Protein 3UJP (pdb70)

Foldseek 3Di:
DDDAAFEEEQADQLQQLLCLLCPNRHHYDYQDDFLAQSLADDGDVVSLVVVLVHQEYEYADLSRRVCCVVSVVPHPDHYYDHLQPPDDFDAFCDDPSHRRGQSLQCLQLVRVLSSLVVSLVVVCVSCVVCSVSSVVSSVVVNVVSVVVNVVLLVLQVPPDLLQQEAAEAECSCVNVCVSNVGHYQYLYHHDDPPPRDLVSLVVVLCVCLVRVFAEHEYASRDDCVSVVVSCVVNVHHYQYHQYGRGAHDVPDFGPHNSSNSVVNRNSSRVRRPD/DAAEEEEAAAQLQLLLCLLCDPRHHYYYQDDFLAQQLDDDHDVVSLVVQQRHQAYEYQDLSSRVCVVVSVVSHPDHHYDHLQPPPDFDWQVRGGLSLQCLALVRSLSSLVVSLVVVCVRPVVCNVSSVVSSVVVNVVSVVLNVVLLVLQVVLPLLLQEAEEAEQSCVNVCVSNVHDYQHLYHGDDPDPGDPVSLVVLLPCCVVRVQQEYEYASHDDCVSVVVSVVSHNHDYDYHQYGRGAHPPPDFGNHSSRSNNPNSNCVSCSRPD/DDAFFEEEAADQLQQLLCLLCPPRHDYDYLDDFLAQQQEDAHDVVSLVVLLVGAEYEYADLSSHVRVVVSVVRNVSYYYYHLQVPDDFDAWPDDDSRGGGLRLQCLQLVSSLSSLVSSLVVVCPSPVVPNPRSVVSSVVVNVLSVVLNVVLLVLQPPQDLLLQEAEEALQSNVNVCVVNPGHYHYLHVHDDPPPGDVVSLVVLLVVCVVRVHAEYEYASRDDPVSCCVVVVHNVHHYQYHQYGRGADPPPDFRNHSSRSNNVNRNSSSVRSD

Radius of gyration: 29.19 Å; Cα contacts (8 Å, |Δi|>4): 1544; chains: 3; bounding box: 80×72×81 Å

Structure (mmCIF, N/CA/C/O backbone):
data_3UJP
#
_entry.id   3UJP
#
_cell.length_a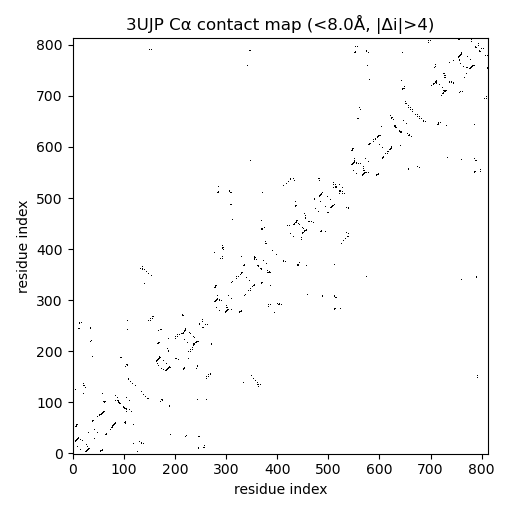   127.520
_cell.length_b   127.520
_cell.length_c   89.730
_cell.angle_alpha   90.00
_cell.angle_beta   90.00
_cell.angle_gamma   120.00
#
_symmetry.space_group_name_H-M   'P 31 2 1'
#
loop_
_entity.id
_entity.type
_entity.pdbx_description
1 polymer 'Mn transporter subunit'
2 non-polymer 'MANGANESE (II) ION'
3 non-polymer 'ZINC ION'
4 non-polymer 'CACODYLATE ION'
5 water water
#
loop_
_atom_site.group_PDB
_atom_site.id
_atom_site.type_symbol
_atom_site.label_atom_id
_atom_site.label_alt_id
_atom_site.label_comp_id
_atom_site.label_asym_id
_atom_site.label_entity_id
_atom_site.label_seq_id
_atom_site.pdbx_PDB_ins_code
_atom_site.Cartn_x
_atom_site.Cartn_y
_atom_site.Cartn_z
_atom_site.occupancy
_atom_site.B_iso_or_equiv
_atom_site.auth_seq_id
_atom_site.auth_comp_id
_atom_site.auth_asym_id
_atom_site.auth_atom_id
_atom_site.pdbx_PDB_model_num
ATOM 1 N N . THR A 1 28 ? -14.292 -19.539 7.098 1.00 95.87 51 THR A N 1
ATOM 2 C CA . THR A 1 28 ? -14.661 -20.468 6.036 1.00 116.64 51 THR A CA 1
ATOM 3 C C . THR A 1 28 ? -15.876 -21.301 6.429 1.00 118.09 51 THR A C 1
ATOM 4 O O . THR A 1 28 ? -15.970 -22.480 6.086 1.00 117.34 51 THR A O 1
ATOM 8 N N . GLU A 1 29 ? -16.804 -20.681 7.151 1.00 115.28 52 GLU A N 1
ATOM 9 C CA . GLU A 1 29 ? -18.014 -21.364 7.592 1.00 110.37 52 GLU A CA 1
ATOM 10 C C . GLU A 1 29 ? -18.431 -22.444 6.599 1.00 109.60 52 GLU A C 1
ATOM 11 O O . GLU A 1 29 ? -18.378 -22.240 5.386 1.00 108.56 52 GLU A O 1
ATOM 17 N N . GLU A 1 30 ? -18.844 -23.594 7.122 1.00 102.93 53 GLU A N 1
ATOM 18 C CA . GLU A 1 30 ? -19.270 -24.708 6.283 1.00 98.37 53 GLU A CA 1
ATOM 19 C C . GLU A 1 30 ? -20.398 -24.292 5.344 1.00 95.16 53 GLU A C 1
ATOM 20 O O . GLU A 1 30 ? -20.897 -23.169 5.417 1.00 97.67 53 GLU A O 1
ATOM 26 N N . LYS A 1 31 ? -20.796 -25.205 4.464 1.00 89.80 54 LYS A N 1
ATOM 27 C CA . LYS A 1 31 ? -21.865 -24.937 3.511 1.00 84.47 54 LYS A CA 1
ATOM 28 C C . LYS A 1 31 ? -23.249 -25.216 4.087 1.00 78.51 54 LYS A C 1
ATOM 29 O O . LYS A 1 31 ? -23.407 -26.058 4.971 1.00 81.60 54 LYS A O 1
ATOM 35 N N . LYS A 1 32 ? -24.250 -24.504 3.580 1.00 72.09 55 LYS A N 1
ATOM 36 C CA . LYS A 1 32 ? -25.646 -24.677 4.050 1.00 78.60 55 LYS A CA 1
ATOM 37 C C . LYS A 1 32 ? -26.121 -26.146 3.938 1.00 75.67 55 LYS A C 1
ATOM 38 O O . LYS A 1 32 ? -25.444 -26.974 3.346 1.00 74.40 55 LYS A O 1
ATOM 44 N N . LYS A 1 33 ? -27.262 -26.486 4.519 1.00 69.48 56 LYS A N 1
ATOM 45 C CA . LYS A 1 33 ? -27.742 -27.859 4.405 1.00 73.01 56 LYS A CA 1
ATOM 46 C C . LYS A 1 33 ? -29.178 -27.914 3.882 1.00 77.17 56 LYS A C 1
ATOM 47 O O . LYS A 1 33 ? -30.087 -27.384 4.505 1.00 81.30 56 LYS A O 1
ATOM 53 N N . VAL A 1 34 ? -29.381 -28.552 2.732 1.00 71.42 57 VAL A N 1
ATOM 54 C CA . VAL A 1 34 ? -30.696 -28.558 2.094 1.00 71.22 57 VAL A CA 1
ATOM 55 C C . VAL A 1 34 ? -31.292 -29.960 2.038 1.00 70.46 57 VAL A C 1
ATOM 56 O O . VAL A 1 34 ? -30.624 -30.911 1.629 1.00 71.81 57 VAL A O 1
ATOM 60 N N . LEU A 1 35 ? -32.553 -30.087 2.434 1.00 67.02 58 LEU A N 1
ATOM 61 C CA . LEU A 1 35 ? -33.184 -31.403 2.525 1.00 71.17 58 LEU A CA 1
ATOM 62 C C . LEU A 1 35 ? -34.358 -31.546 1.550 1.00 72.16 58 LEU A C 1
ATOM 63 O O . LEU A 1 35 ? -35.181 -30.630 1.422 1.00 70.99 58 LEU A O 1
ATOM 68 N N . THR A 1 36 ? -34.428 -32.672 0.844 1.00 67.94 59 THR A N 1
ATOM 69 C CA . THR A 1 36 ? -35.569 -32.906 -0.038 1.00 67.19 59 THR A CA 1
ATOM 70 C C . THR A 1 36 ? -36.266 -34.225 0.243 1.00 68.65 59 THR A C 1
ATOM 71 O O . THR A 1 36 ? -35.652 -35.207 0.659 1.00 67.10 59 THR A O 1
ATOM 75 N N . THR A 1 37 ? -37.561 -34.227 -0.023 1.00 61.78 60 THR A N 1
ATOM 76 C CA . THR A 1 37 ? -38.417 -35.350 0.272 1.00 59.94 60 THR A CA 1
ATOM 77 C C . THR A 1 37 ? -37.966 -36.637 -0.393 1.00 67.21 60 THR A C 1
ATOM 78 O O . THR A 1 37 ? -37.688 -37.634 0.294 1.00 69.10 60 THR A O 1
ATOM 82 N N . PHE A 1 38 ? -37.883 -36.628 -1.719 1.00 64.93 61 PHE A N 1
ATOM 83 C CA . PHE A 1 38 ? -37.424 -37.812 -2.441 1.00 64.61 61 PHE A CA 1
ATOM 84 C C . PHE A 1 38 ? -36.257 -37.581 -3.387 1.00 65.29 61 PHE A C 1
ATOM 85 O O . PHE A 1 38 ? -35.945 -36.448 -3.754 1.00 70.16 61 PHE A O 1
ATOM 93 N N . THR A 1 39 ? -35.632 -38.689 -3.765 1.00 64.05 62 THR A N 1
ATOM 94 C CA . THR A 1 39 ? -34.455 -38.720 -4.622 1.00 62.01 62 THR A CA 1
ATOM 95 C C . THR A 1 39 ? -34.549 -37.995 -5.963 1.00 66.90 62 THR A C 1
ATOM 96 O O . THR A 1 39 ? -33.529 -37.555 -6.488 1.00 73.04 62 THR A O 1
ATOM 100 N N . VAL A 1 40 ? -35.730 -37.920 -6.571 1.00 62.39 63 VAL A N 1
ATOM 101 C CA . VAL A 1 40 ? -35.794 -37.204 -7.837 1.00 54.45 63 VAL A CA 1
ATOM 102 C C . VAL A 1 40 ? -35.552 -35.742 -7.545 1.00 65.34 63 VAL A C 1
ATOM 103 O O . VAL A 1 40 ? -34.665 -35.132 -8.124 1.00 63.11 63 VAL A O 1
ATOM 107 N N . LEU A 1 41 ? -36.323 -35.175 -6.626 1.00 66.42 64 LEU A N 1
ATOM 108 C CA . LEU A 1 41 ? -36.055 -33.807 -6.223 1.00 61.04 64 LEU A CA 1
ATOM 109 C C . LEU A 1 41 ? -34.597 -33.639 -5.798 1.00 67.83 64 LEU A C 1
ATOM 110 O O . LEU A 1 41 ? -34.008 -32.575 -5.992 1.00 67.63 64 LEU A O 1
ATOM 115 N N . ALA A 1 42 ? -34.002 -34.673 -5.216 1.00 63.92 65 ALA A N 1
ATOM 116 C CA . ALA A 1 42 ? -32.638 -34.515 -4.705 1.00 67.89 65 ALA A CA 1
ATOM 117 C C . ALA A 1 42 ? -31.625 -34.244 -5.827 1.00 67.04 65 ALA A C 1
ATOM 118 O O . ALA A 1 42 ? -30.727 -33.417 -5.662 1.00 67.17 65 ALA A O 1
ATOM 120 N N . ASP A 1 43 ? -31.795 -34.925 -6.968 1.00 69.30 66 ASP A N 1
ATOM 121 C CA . ASP A 1 43 ? -30.921 -34.773 -8.135 1.00 60.46 66 ASP A CA 1
ATOM 122 C C . ASP A 1 43 ? -31.152 -33.461 -8.871 1.00 60.42 66 ASP A C 1
ATOM 123 O O . ASP A 1 43 ? -30.208 -32.846 -9.329 1.00 64.98 66 ASP A O 1
ATOM 128 N N . MET A 1 44 ? -32.409 -33.047 -8.988 1.00 59.63 67 MET A N 1
ATOM 129 C CA . MET A 1 44 ? -32.755 -31.738 -9.541 1.00 61.31 67 MET A CA 1
ATOM 130 C C . MET A 1 44 ? -32.171 -30.574 -8.745 1.00 66.58 67 MET A C 1
ATOM 131 O O . MET A 1 44 ? -31.708 -29.598 -9.332 1.00 63.23 67 MET A O 1
ATOM 136 N N . VAL A 1 45 ? -32.216 -30.632 -7.413 1.00 69.38 68 VAL A N 1
ATOM 137 C CA . VAL A 1 45 ? -31.656 -29.522 -6.651 1.00 67.08 68 VAL A CA 1
ATOM 138 C C . VAL A 1 45 ? -30.139 -29.631 -6.620 1.00 71.13 68 VAL A C 1
ATOM 139 O O . VAL A 1 45 ? -29.438 -28.631 -6.790 1.00 71.19 68 VAL A O 1
ATOM 143 N N . GLN A 1 46 ? -29.628 -30.844 -6.432 1.00 65.11 69 GLN A N 1
ATOM 144 C CA . GLN A 1 46 ? -28.184 -31.024 -6.445 1.00 68.06 69 GLN A CA 1
ATOM 145 C C . GLN A 1 46 ? -27.632 -30.444 -7.746 1.00 70.57 69 GLN A C 1
ATOM 146 O O . GLN A 1 46 ? -26.465 -30.059 -7.828 1.00 77.35 69 GLN A O 1
ATOM 152 N N . ASN A 1 47 ? -28.491 -30.348 -8.757 1.00 65.74 70 ASN A N 1
ATOM 153 C CA . ASN A 1 47 ? -28.056 -29.819 -10.030 1.00 56.98 70 ASN A CA 1
ATOM 154 C C . ASN A 1 47 ? -28.053 -28.308 -10.128 1.00 64.96 70 ASN A C 1
ATOM 155 O O . ASN A 1 47 ? -27.366 -27.776 -10.977 1.00 71.03 70 ASN A O 1
ATOM 160 N N . VAL A 1 48 ? -28.760 -27.616 -9.238 1.00 68.57 71 VAL A N 1
ATOM 161 C CA . VAL A 1 48 ? -28.707 -26.148 -9.181 1.00 64.66 71 VAL A CA 1
ATOM 162 C C . VAL A 1 48 ? -27.711 -25.658 -8.127 1.00 66.80 71 VAL A C 1
ATOM 163 O O . VAL A 1 48 ? -27.229 -24.521 -8.171 1.00 72.84 71 VAL A O 1
ATOM 167 N N . ALA A 1 49 ? -27.401 -26.512 -7.161 1.00 70.83 72 ALA A N 1
ATOM 168 C CA . ALA A 1 49 ? -26.592 -26.086 -6.017 1.00 68.47 72 ALA A CA 1
ATOM 169 C C . ALA A 1 49 ? -25.093 -26.297 -6.253 1.00 72.79 72 ALA A C 1
ATOM 170 O O . ALA A 1 49 ? -24.269 -25.466 -5.901 1.00 79.31 72 ALA A O 1
ATOM 172 N N . GLY A 1 50 ? -24.733 -27.404 -6.868 1.00 71.46 73 GLY A N 1
ATOM 173 C CA . GLY A 1 50 ? -23.349 -27.606 -7.190 1.00 73.78 73 GLY A CA 1
ATOM 174 C C . GLY A 1 50 ? -22.695 -28.080 -5.938 1.00 73.27 73 GLY A C 1
ATOM 175 O O . GLY A 1 50 ? -23.317 -28.778 -5.134 1.00 69.81 73 GLY A O 1
ATOM 176 N N . ASP A 1 51 ? -21.429 -27.712 -5.796 1.00 75.87 74 ASP A N 1
ATOM 177 C CA . ASP A 1 51 ? -20.698 -28.006 -4.591 1.00 78.71 74 ASP A CA 1
ATOM 178 C C . ASP A 1 51 ? -20.854 -26.884 -3.562 1.00 82.67 74 ASP A C 1
ATOM 179 O O . ASP A 1 51 ? -20.252 -26.951 -2.477 1.00 82.07 74 ASP A O 1
ATOM 184 N N . LYS A 1 52 ? -21.696 -25.895 -3.894 1.00 71.61 75 LYS A N 1
ATOM 185 C CA . LYS A 1 52 ? -22.044 -24.779 -2.976 1.00 71.37 75 LYS A CA 1
ATOM 186 C C . LYS A 1 52 ? -22.981 -25.076 -1.772 1.00 72.97 75 LYS A C 1
ATOM 187 O O . LYS A 1 52 ? -22.838 -24.442 -0.737 1.00 77.40 75 LYS A O 1
ATOM 193 N N . LEU A 1 53 ? -23.947 -25.990 -1.918 1.00 74.21 76 LEU A N 1
ATOM 194 C CA . LEU A 1 53 ? -24.760 -26.498 -0.800 1.00 69.60 76 LEU A CA 1
ATOM 195 C C . LEU A 1 53 ? -24.594 -28.006 -0.738 1.00 72.50 76 LEU A C 1
ATOM 196 O O . LEU A 1 53 ? -23.969 -28.624 -1.614 1.00 77.88 76 LEU A O 1
ATOM 201 N N . VAL A 1 54 ? -25.162 -28.609 0.292 1.00 66.03 77 VAL A N 1
ATOM 202 C CA . VAL A 1 54 ? -25.069 -30.057 0.418 1.00 70.03 77 VAL A CA 1
ATOM 203 C C . VAL A 1 54 ? -26.461 -30.650 0.495 1.00 75.30 77 VAL A C 1
ATOM 204 O O . VAL A 1 54 ? -27.150 -30.537 1.509 1.00 76.16 77 VAL A O 1
ATOM 208 N N . VAL A 1 55 ? -26.870 -31.259 -0.612 1.00 77.00 78 VAL A N 1
ATOM 209 C CA . VAL A 1 55 ? -28.235 -31.681 -0.783 1.00 65.66 78 VAL A CA 1
ATOM 210 C C . VAL A 1 55 ? -28.384 -33.098 -0.341 1.00 72.61 78 VAL A C 1
ATOM 211 O O . VAL A 1 55 ? -27.519 -33.932 -0.623 1.00 75.81 78 VAL A O 1
ATOM 215 N N . GLU A 1 56 ? -29.485 -33.382 0.336 1.00 71.78 79 GLU A N 1
ATOM 216 C CA . GLU A 1 56 ? -29.712 -34.722 0.822 1.00 70.12 79 GLU A CA 1
ATOM 217 C C . GLU A 1 56 ? -31.188 -35.041 0.737 1.00 68.61 79 GLU A C 1
ATOM 218 O O . GLU A 1 56 ? -32.017 -34.144 0.701 1.00 70.84 79 GLU A O 1
ATOM 224 N N . SER A 1 57 ? -31.509 -36.322 0.681 1.00 59.32 80 SER A N 1
ATOM 225 C CA . SER A 1 57 ? -32.879 -36.763 0.558 1.00 60.61 80 SER A CA 1
ATOM 226 C C . SER A 1 57 ? -33.377 -37.398 1.860 1.00 69.67 80 SER A C 1
ATOM 227 O O . SER A 1 57 ? -32.583 -37.947 2.636 1.00 72.61 80 SER A O 1
ATOM 230 N N . ILE A 1 58 ? -34.693 -37.340 2.096 1.00 69.56 81 ILE A N 1
ATOM 231 C CA . ILE A 1 58 ? -35.302 -38.066 3.214 1.00 66.72 81 ILE A CA 1
ATOM 232 C C . ILE A 1 58 ? -35.372 -39.554 2.852 1.00 77.68 81 ILE A C 1
ATOM 233 O O . ILE A 1 58 ? -34.740 -40.418 3.497 1.00 79.09 81 ILE A O 1
ATOM 238 N N . THR A 1 59 ? -36.167 -39.840 1.820 1.00 77.53 82 THR A N 1
ATOM 239 C CA . THR A 1 59 ? -36.413 -41.202 1.358 1.00 72.46 82 THR A CA 1
ATOM 240 C C . THR A 1 59 ? -35.207 -41.675 0.566 1.00 77.33 82 THR A C 1
ATOM 241 O O . THR A 1 59 ? -34.717 -40.956 -0.300 1.00 73.95 82 THR A O 1
ATOM 245 N N . ARG A 1 60 ? -34.726 -42.881 0.837 1.00 80.22 83 ARG A N 1
ATOM 246 C CA . ARG A 1 60 ? -33.442 -43.267 0.261 1.00 83.62 83 ARG A CA 1
ATOM 247 C C . ARG A 1 60 ? -33.495 -44.370 -0.802 1.00 84.02 83 ARG A C 1
ATOM 248 O O . ARG A 1 60 ? -33.146 -45.527 -0.552 1.00 88.10 83 ARG A O 1
ATOM 256 N N . ILE A 1 61 ? -33.916 -43.942 -1.996 1.00 72.90 84 ILE A N 1
ATOM 257 C CA . ILE A 1 61 ? -34.002 -44.719 -3.252 1.00 71.03 84 ILE A CA 1
ATOM 258 C C . ILE A 1 61 ? -35.238 -45.569 -3.259 1.00 74.05 84 ILE A C 1
ATOM 259 O O . ILE A 1 61 ? -35.881 -45.716 -2.233 1.00 77.51 84 ILE A O 1
ATOM 264 N N . GLY A 1 62 ? -35.542 -46.127 -4.427 1.00 73.85 85 GLY A N 1
ATOM 265 C CA . GLY A 1 62 ? -36.761 -46.871 -4.720 1.00 71.14 85 GLY A CA 1
ATOM 266 C C . GLY A 1 62 ? -37.896 -47.000 -3.716 1.00 70.37 85 GLY A C 1
ATOM 267 O O . GLY A 1 62 ? -38.612 -48.009 -3.727 1.00 74.44 85 GLY A O 1
ATOM 268 N N . ALA A 1 63 ? -38.101 -45.987 -2.882 1.00 70.17 86 ALA A N 1
ATOM 269 C CA . ALA A 1 63 ? -39.003 -46.131 -1.755 1.00 68.04 86 ALA A CA 1
ATOM 270 C C . ALA A 1 63 ? -40.280 -45.380 -2.011 1.00 67.65 86 ALA A C 1
ATOM 271 O O . ALA A 1 63 ? -40.256 -44.281 -2.545 1.00 69.90 86 ALA A O 1
ATOM 273 N N . GLU A 1 64 ? -41.394 -45.988 -1.634 1.00 72.31 87 GLU A N 1
ATOM 274 C CA . GLU A 1 64 ? -42.694 -45.370 -1.833 1.00 71.77 87 GLU A CA 1
ATOM 275 C C . GLU A 1 64 ? -42.716 -44.002 -1.155 1.00 68.33 87 GLU A C 1
ATOM 276 O O . GLU A 1 64 ? -42.721 -43.915 0.061 1.00 77.30 87 GLU A O 1
ATOM 282 N N . ILE A 1 65 ? -42.716 -42.946 -1.969 1.00 72.80 88 ILE A N 1
ATOM 283 C CA . ILE A 1 65 ? -42.586 -41.554 -1.518 1.00 71.37 88 ILE A CA 1
ATOM 284 C C . ILE A 1 65 ? -43.879 -40.930 -1.048 1.00 68.31 88 ILE A C 1
ATOM 285 O O . ILE A 1 65 ? -43.842 -39.865 -0.456 1.00 70.81 88 ILE A O 1
ATOM 290 N N . HIS A 1 66 ? -45.009 -41.564 -1.355 1.00 72.00 89 HIS A N 1
ATOM 291 C CA . HIS A 1 66 ? -46.340 -40.983 -1.139 1.00 66.95 89 HIS A CA 1
ATOM 292 C C . HIS A 1 66 ? -46.848 -41.222 0.289 1.00 73.20 89 HIS A C 1
ATOM 293 O O . HIS A 1 66 ? -47.574 -40.391 0.841 1.00 75.87 89 HIS A O 1
ATOM 300 N N . GLY A 1 67 ? -46.498 -42.365 0.880 1.00 73.98 90 GLY A N 1
ATOM 301 C CA . GLY A 1 67 ? -46.986 -42.700 2.205 1.00 76.13 90 GLY A CA 1
ATOM 302 C C . GLY A 1 67 ? -45.878 -43.143 3.123 1.00 78.91 90 GLY A C 1
ATOM 303 O O . GLY A 1 67 ? -46.098 -43.939 4.034 1.00 83.20 90 GLY A O 1
ATOM 304 N N . TYR A 1 68 ? -44.684 -42.613 2.869 1.00 76.77 91 TYR A N 1
ATOM 305 C CA . TYR A 1 68 ? -43.480 -42.979 3.603 1.00 70.04 91 TYR A CA 1
ATOM 306 C C . TYR A 1 68 ? -43.737 -42.681 5.060 1.00 68.91 91 TYR A C 1
ATOM 307 O O . TYR A 1 68 ? -44.551 -41.809 5.394 1.00 69.67 91 TYR A O 1
ATOM 316 N N . GLU A 1 69 ? -43.072 -43.427 5.930 1.00 75.79 92 GLU A N 1
ATOM 317 C CA . GLU A 1 69 ? -43.176 -43.190 7.355 1.00 76.06 92 GLU A CA 1
ATOM 318 C C . GLU A 1 69 ? -41.819 -42.810 7.899 1.00 73.47 92 GLU A C 1
ATOM 319 O O . GLU A 1 69 ? -40.976 -43.674 8.131 1.00 74.67 92 GLU A O 1
ATOM 325 N N . PRO A 1 70 ? -41.614 -41.508 8.126 1.00 74.05 93 PRO A N 1
ATOM 326 C CA . PRO A 1 70 ? -40.346 -40.944 8.617 1.00 76.33 93 PRO A CA 1
ATOM 327 C C . PRO A 1 70 ? -39.839 -41.571 9.935 1.00 85.11 93 PRO A C 1
ATOM 328 O O . PRO A 1 70 ? -40.503 -41.428 10.970 1.00 82.23 93 PRO A O 1
ATOM 332 N N . THR A 1 71 ? -38.693 -42.256 9.876 1.00 89.17 94 THR A N 1
ATOM 333 C CA . THR A 1 71 ? -37.968 -42.688 11.071 1.00 87.27 94 THR A CA 1
ATOM 334 C C . THR A 1 71 ? -37.555 -41.417 11.810 1.00 95.79 94 THR A C 1
ATOM 335 O O . THR A 1 71 ? -37.768 -40.319 11.281 1.00 96.63 94 THR A O 1
ATOM 339 N N . PRO A 1 72 ? -36.982 -41.545 13.034 1.00 101.11 95 PRO A N 1
ATOM 340 C CA . PRO A 1 72 ? -36.694 -40.327 13.812 1.00 95.17 95 PRO A CA 1
ATOM 341 C C . PRO A 1 72 ? -35.389 -39.644 13.392 1.00 93.17 95 PRO A C 1
ATOM 342 O O . PRO A 1 72 ? -35.291 -38.420 13.528 1.00 91.90 95 PRO A O 1
ATOM 346 N N . SER A 1 73 ? -34.420 -40.425 12.901 1.00 95.18 96 SER A N 1
ATOM 347 C CA . SER A 1 73 ? -33.246 -39.881 12.203 1.00 96.11 96 SER A CA 1
ATOM 348 C C . SER A 1 73 ? -33.709 -38.922 11.119 1.00 97.65 96 SER A C 1
ATOM 349 O O . SER A 1 73 ? -33.139 -37.847 10.936 1.00 99.12 96 SER A O 1
ATOM 352 N N . ASP A 1 74 ? -34.736 -39.323 10.384 1.00 94.04 97 ASP A N 1
ATOM 353 C CA . ASP A 1 74 ? -35.346 -38.415 9.430 1.00 95.23 97 ASP A CA 1
ATOM 354 C C . ASP A 1 74 ? -35.686 -37.109 10.136 1.00 92.46 97 ASP A C 1
ATOM 355 O O . ASP A 1 74 ? -35.323 -36.034 9.656 1.00 88.64 97 ASP A O 1
ATOM 360 N N . ILE A 1 75 ? -36.367 -37.204 11.283 1.00 93.49 98 ILE A N 1
ATOM 361 C CA . ILE A 1 75 ? -36.797 -36.001 12.001 1.00 96.03 98 ILE A CA 1
ATOM 362 C C . ILE A 1 75 ? -35.608 -35.254 12.569 1.00 94.94 98 ILE A C 1
ATOM 363 O O . ILE A 1 75 ? -35.600 -34.016 12.599 1.00 93.50 98 ILE A O 1
ATOM 368 N N . VAL A 1 76 ? -34.607 -36.003 13.020 1.00 90.91 99 VAL A N 1
ATOM 369 C CA . VAL A 1 76 ? -33.381 -35.382 13.509 1.00 96.17 99 VAL A CA 1
ATOM 370 C C . VAL A 1 76 ? -32.778 -34.511 12.405 1.00 97.09 99 VAL A C 1
ATOM 371 O O . VAL A 1 76 ? -32.521 -33.322 12.626 1.00 95.19 99 VAL A O 1
ATOM 375 N N . LYS A 1 77 ? -32.588 -35.098 11.217 1.00 96.15 100 LYS A N 1
ATOM 376 C CA . LYS A 1 77 ? -32.022 -34.376 10.076 1.00 89.29 100 LYS A CA 1
ATOM 377 C C . LYS A 1 77 ? -32.771 -33.091 9.878 1.00 86.10 100 LYS A C 1
ATOM 378 O O . LYS A 1 77 ? -32.227 -32.030 10.086 1.00 95.04 100 LYS A O 1
ATOM 384 N N . ALA A 1 78 ? -34.036 -33.195 9.517 1.00 84.76 101 ALA A N 1
ATOM 385 C CA . ALA A 1 78 ? -34.892 -32.023 9.322 1.00 91.56 101 ALA A CA 1
ATOM 386 C C . ALA A 1 78 ? -34.632 -30.797 10.225 1.00 96.56 101 ALA A C 1
ATOM 387 O O . ALA A 1 78 ? -34.525 -29.669 9.725 1.00 96.63 101 ALA A O 1
ATOM 389 N N . GLN A 1 79 ? -34.561 -30.994 11.540 1.00 99.78 102 GLN A N 1
ATOM 390 C CA . GLN A 1 79 ? -34.381 -29.860 12.454 1.00 104.13 102 GLN A CA 1
ATOM 391 C C . GLN A 1 79 ? -32.994 -29.213 12.344 1.00 103.49 102 GLN A C 1
ATOM 392 O O . GLN A 1 79 ? -32.796 -28.063 12.762 1.00 100.08 102 GLN A O 1
ATOM 398 N N . ASP A 1 80 ? -32.062 -29.967 11.753 1.00 102.10 103 ASP A N 1
ATOM 399 C CA . ASP A 1 80 ? -30.662 -29.565 11.545 1.00 98.86 103 ASP A CA 1
ATOM 400 C C . ASP A 1 80 ? -30.326 -29.042 10.148 1.00 91.39 103 ASP A C 1
ATOM 401 O O . ASP A 1 80 ? -29.238 -28.527 9.914 1.00 100.29 103 ASP A O 1
ATOM 406 N N . ALA A 1 81 ? -31.251 -29.220 9.219 1.00 85.23 104 ALA A N 1
ATOM 407 C CA . ALA A 1 81 ? -31.139 -28.691 7.880 1.00 82.63 104 ALA A CA 1
ATOM 408 C C . ALA A 1 81 ? -31.329 -27.171 7.946 1.00 83.10 104 ALA A C 1
ATOM 409 O O . ALA A 1 81 ? -31.895 -26.685 8.917 1.00 88.43 104 ALA A O 1
ATOM 411 N N . ASP A 1 82 ? -30.859 -26.424 6.939 1.00 80.97 105 ASP A N 1
ATOM 412 C CA . ASP A 1 82 ? -31.015 -24.955 6.910 1.00 80.88 105 ASP A CA 1
ATOM 413 C C . ASP A 1 82 ? -32.149 -24.530 5.971 1.00 78.58 105 ASP A C 1
ATOM 414 O O . ASP A 1 82 ? -32.482 -23.343 5.870 1.00 81.06 105 ASP A O 1
ATOM 419 N N . LEU A 1 83 ? -32.727 -25.510 5.283 1.00 71.74 106 LEU A N 1
ATOM 420 C CA . LEU A 1 83 ? -33.842 -25.295 4.359 1.00 74.10 106 LEU A CA 1
ATOM 421 C C . LEU A 1 83 ? -34.374 -26.634 3.872 1.00 73.47 106 LEU A C 1
ATOM 422 O O . LEU A 1 83 ? -33.609 -27.565 3.657 1.00 74.93 106 LEU A O 1
ATOM 427 N N . ILE A 1 84 ? -35.685 -26.729 3.694 1.00 74.09 107 ILE A N 1
ATOM 428 C CA . ILE A 1 84 ? -36.310 -27.993 3.324 1.00 70.73 107 ILE A CA 1
ATOM 429 C C . ILE A 1 84 ? -37.244 -27.790 2.161 1.00 71.03 107 ILE A C 1
ATOM 430 O O . ILE A 1 84 ? -38.209 -27.039 2.232 1.00 76.73 107 ILE A O 1
ATOM 435 N N . LEU A 1 85 ? -36.933 -28.486 1.083 1.00 71.95 108 LEU A N 1
ATOM 436 C CA . LEU A 1 85 ? -37.551 -28.283 -0.209 1.00 67.13 108 LEU A CA 1
ATOM 437 C C . LEU A 1 85 ? -38.413 -29.481 -0.498 1.00 65.73 108 LEU A C 1
ATOM 438 O O . LEU A 1 85 ? -37.929 -30.613 -0.450 1.00 66.97 108 LEU A O 1
ATOM 443 N N . TYR A 1 86 ? -39.684 -29.245 -0.792 1.00 59.15 109 TYR A N 1
ATOM 444 C CA . TYR A 1 86 ? -40.569 -30.351 -1.071 1.00 64.85 109 TYR A CA 1
ATOM 445 C C . TYR A 1 86 ? -41.455 -30.055 -2.273 1.00 68.35 109 TYR A C 1
ATOM 446 O O . TYR A 1 86 ? -41.619 -28.901 -2.660 1.00 68.28 109 TYR A O 1
ATOM 455 N N . ASN A 1 87 ? -42.007 -31.122 -2.858 1.00 68.70 110 ASN A N 1
ATOM 456 C CA . ASN A 1 87 ? -42.813 -31.026 -4.075 1.00 66.65 110 ASN A CA 1
ATOM 457 C C . ASN A 1 87 ? -44.134 -30.299 -3.848 1.00 65.82 110 ASN A C 1
ATOM 458 O O . ASN A 1 87 ? -44.471 -29.401 -4.601 1.00 68.24 110 ASN A O 1
ATOM 463 N N . GLY A 1 88 ? -44.890 -30.685 -2.822 1.00 70.00 111 GLY A N 1
ATOM 464 C CA . GLY A 1 88 ? -46.195 -30.084 -2.585 1.00 68.01 111 GLY A CA 1
ATOM 465 C C . GLY A 1 88 ? -47.282 -30.814 -3.345 1.00 69.27 111 GLY A C 1
ATOM 466 O O . GLY A 1 88 ? -47.073 -31.933 -3.781 1.00 69.78 111 GLY A O 1
ATOM 467 N N . MET A 1 89 ? -48.442 -30.198 -3.520 1.00 69.29 112 MET A N 1
ATOM 468 C CA . MET A 1 89 ? -49.534 -30.874 -4.221 1.00 74.80 112 MET A CA 1
ATOM 469 C C . MET A 1 89 ? -49.927 -32.194 -3.518 1.00 72.54 112 MET A C 1
ATOM 470 O O . MET A 1 89 ? -50.486 -33.108 -4.134 1.00 68.11 112 MET A O 1
ATOM 475 N N . ASN A 1 90 ? -49.627 -32.274 -2.223 1.00 70.96 113 ASN A N 1
ATOM 476 C CA . ASN A 1 90 ? -49.914 -33.459 -1.419 1.00 69.67 113 ASN A CA 1
ATOM 477 C C . ASN A 1 90 ? -49.179 -34.729 -1.885 1.00 75.20 113 ASN A C 1
ATOM 478 O O . ASN A 1 90 ? -49.680 -35.851 -1.714 1.00 71.75 113 ASN A O 1
ATOM 483 N N . LEU A 1 91 ? -48.004 -34.562 -2.484 1.00 71.36 114 LEU A N 1
ATOM 484 C CA . LEU A 1 91 ? -47.273 -35.720 -2.968 1.00 68.37 114 LEU A CA 1
ATOM 485 C C . LEU A 1 91 ? -46.837 -36.495 -1.755 1.00 72.58 114 LEU A C 1
ATOM 486 O O . LEU A 1 91 ? -47.231 -37.643 -1.537 1.00 75.79 114 LEU A O 1
ATOM 491 N N . GLU A 1 92 ? -45.997 -35.852 -0.964 1.00 68.91 115 GLU A N 1
ATOM 492 C CA . GLU A 1 92 ? -45.548 -36.450 0.270 1.00 72.58 115 GLU A CA 1
ATOM 493 C C . GLU A 1 92 ? -46.662 -36.220 1.314 1.00 73.63 115 GLU A C 1
ATOM 494 O O . GLU A 1 92 ? -46.807 -35.136 1.866 1.00 75.39 115 GLU A O 1
ATOM 500 N N . ARG A 1 93 ? -47.486 -37.230 1.542 1.00 73.08 116 ARG A N 1
ATOM 501 C CA . ARG A 1 93 ? -48.651 -37.055 2.390 1.00 68.70 116 ARG A CA 1
ATOM 502 C C . ARG A 1 93 ? -48.232 -36.852 3.824 1.00 72.61 116 ARG A C 1
ATOM 503 O O . ARG A 1 93 ? -48.995 -36.298 4.631 1.00 84.38 116 ARG A O 1
ATOM 511 N N . TRP A 1 94 ? -47.006 -37.286 4.123 1.00 71.96 117 TRP A N 1
ATOM 512 C CA . TRP A 1 94 ? -46.461 -37.317 5.487 1.00 76.25 117 TRP A CA 1
ATOM 513 C C . TRP A 1 94 ? -45.753 -36.024 5.883 1.00 76.14 117 TRP A C 1
ATOM 514 O O . TRP A 1 94 ? -45.351 -35.851 7.032 1.00 83.84 117 TRP A O 1
ATOM 525 N N . PHE A 1 95 ? -45.602 -35.121 4.925 1.00 74.94 118 PHE A N 1
ATOM 526 C CA . PHE A 1 95 ? -44.791 -33.945 5.131 1.00 75.20 118 PHE A CA 1
ATOM 527 C C . PHE A 1 95 ? -45.405 -33.028 6.175 1.00 83.02 118 PHE A C 1
ATOM 528 O O . PHE A 1 95 ? -44.776 -32.768 7.194 1.00 89.07 118 PHE A O 1
ATOM 536 N N . GLU A 1 96 ? -46.625 -32.551 5.934 1.00 83.48 119 GLU A N 1
ATOM 537 C CA . GLU A 1 96 ? -47.330 -31.672 6.878 1.00 89.25 119 GLU A CA 1
ATOM 538 C C . GLU A 1 96 ? -46.969 -31.985 8.335 1.00 87.26 119 GLU A C 1
ATOM 539 O O . GLU A 1 96 ? -46.599 -31.110 9.123 1.00 89.26 119 GLU A O 1
ATOM 545 N N . GLN A 1 97 ? -47.063 -33.257 8.677 1.00 83.91 120 GLN A N 1
ATOM 546 C CA . GLN A 1 97 ? -46.866 -33.695 10.042 1.00 85.51 120 GLN A CA 1
ATOM 547 C C . GLN A 1 97 ? -45.402 -33.688 10.449 1.00 91.22 120 GLN A C 1
ATOM 548 O O . GLN A 1 97 ? -45.048 -33.305 11.567 1.00 92.94 120 GLN A O 1
ATOM 554 N N . PHE A 1 98 ? -44.564 -34.164 9.533 1.00 90.26 121 PHE A N 1
ATOM 555 C CA . PHE A 1 98 ? -43.113 -34.183 9.688 1.00 88.46 121 PHE A CA 1
ATOM 556 C C . PHE A 1 98 ? -42.623 -32.762 9.894 1.00 93.38 121 PHE A C 1
ATOM 557 O O . PHE A 1 98 ? -41.785 -32.486 10.741 1.00 96.30 121 PHE A O 1
ATOM 565 N N . LEU A 1 99 ? -43.176 -31.861 9.096 1.00 90.30 122 LEU A N 1
ATOM 566 C CA . LEU A 1 99 ? -42.817 -30.459 9.133 1.00 86.16 122 LEU A CA 1
ATOM 567 C C . LEU A 1 99 ? -43.149 -29.887 10.497 1.00 90.90 122 LEU A C 1
ATOM 568 O O . LEU A 1 99 ? -42.305 -29.284 11.151 1.00 91.17 122 LEU A O 1
ATOM 573 N N . GLY A 1 100 ? -44.388 -30.087 10.921 1.00 99.27 123 GLY A N 1
ATOM 574 C CA . GLY A 1 100 ? -44.858 -29.525 12.172 1.00 102.91 123 GLY A CA 1
ATOM 575 C C . GLY A 1 100 ? -43.965 -29.739 13.384 1.00 100.51 123 GLY A C 1
ATOM 576 O O . GLY A 1 100 ? -44.087 -29.014 14.375 1.00 105.19 123 GLY A O 1
ATOM 577 N N . ASN A 1 101 ? -43.067 -30.706 13.298 1.00 93.02 124 ASN A N 1
ATOM 578 C CA . ASN A 1 101 ? -42.232 -31.025 14.440 1.00 94.84 124 ASN A CA 1
ATOM 579 C C . ASN A 1 101 ? -40.786 -30.620 14.341 1.00 95.04 124 ASN A C 1
ATOM 580 O O . ASN A 1 101 ? -39.941 -31.197 14.989 1.00 95.68 124 ASN A O 1
ATOM 585 N N . VAL A 1 102 ? -40.523 -29.604 13.539 1.00 102.43 125 VAL A N 1
ATOM 586 C CA . VAL A 1 102 ? -39.207 -29.008 13.440 1.00 104.14 125 VAL A CA 1
ATOM 587 C C . VAL A 1 102 ? -39.374 -27.527 13.644 1.00 109.06 125 VAL A C 1
ATOM 588 O O . VAL A 1 102 ? -40.351 -26.960 13.196 1.00 108.31 125 VAL A O 1
ATOM 592 N N . LYS A 1 103 ? -38.419 -26.900 14.314 1.00 105.81 126 LYS A N 1
ATOM 593 C CA . LYS A 1 103 ? -38.522 -25.488 14.662 1.00 110.79 126 LYS A CA 1
ATOM 594 C C . LYS A 1 103 ? -38.097 -24.649 13.488 1.00 108.09 126 LYS A C 1
ATOM 595 O O . LYS A 1 103 ? -37.876 -25.167 12.413 1.00 106.54 126 LYS A O 1
ATOM 601 N N . ASP A 1 104 ? -37.995 -23.346 13.658 1.00 108.37 127 ASP A N 1
ATOM 602 C CA . ASP A 1 104 ? -37.971 -22.529 12.486 1.00 104.88 127 ASP A CA 1
ATOM 603 C C . ASP A 1 104 ? -36.939 -23.136 11.581 1.00 107.56 127 ASP A C 1
ATOM 604 O O . ASP A 1 104 ? -35.786 -23.260 11.929 1.00 106.50 127 ASP A O 1
ATOM 609 N N . VAL A 1 105 ? -37.383 -23.500 10.393 1.00 101.13 128 VAL A N 1
ATOM 610 C CA . VAL A 1 105 ? -36.542 -23.908 9.303 1.00 84.53 128 VAL A CA 1
ATOM 611 C C . VAL A 1 105 ? -37.420 -23.652 8.134 1.00 81.72 128 VAL A C 1
ATOM 612 O O . VAL A 1 105 ? -38.587 -23.952 8.181 1.00 90.01 128 VAL A O 1
ATOM 616 N N . PRO A 1 106 ? -36.884 -23.120 7.069 1.00 82.79 129 PRO A N 1
ATOM 617 C CA . PRO A 1 106 ? -37.728 -22.700 5.956 1.00 87.32 129 PRO A CA 1
ATOM 618 C C . PRO A 1 106 ? -38.250 -23.860 5.132 1.00 86.62 129 PRO A C 1
ATOM 619 O O . PRO A 1 106 ? -37.675 -24.931 5.156 1.00 78.96 129 PRO A O 1
ATOM 623 N N . SER A 1 107 ? -39.343 -23.656 4.417 1.00 84.92 130 SER A N 1
ATOM 624 C CA . SER A 1 107 ? -39.791 -24.693 3.491 1.00 83.83 130 SER A CA 1
ATOM 625 C C . SER A 1 107 ? -40.470 -24.062 2.296 1.00 84.50 130 SER A C 1
ATOM 626 O O . SER A 1 107 ? -41.271 -23.144 2.450 1.00 90.40 130 SER A O 1
ATOM 629 N N . VAL A 1 108 ? -40.152 -24.549 1.102 1.00 74.36 131 VAL A N 1
ATOM 630 C CA . VAL A 1 108 ? -40.796 -24.025 -0.099 1.00 72.67 131 VAL A CA 1
ATOM 631 C C . VAL A 1 108 ? -41.249 -25.175 -0.977 1.00 72.46 131 VAL A C 1
ATOM 632 O O . VAL A 1 108 ? -40.697 -26.274 -0.897 1.00 73.32 131 VAL A O 1
ATOM 636 N N . VAL A 1 109 ? -42.294 -24.948 -1.766 1.00 67.25 132 VAL A N 1
ATOM 637 C CA . VAL A 1 109 ? -42.776 -25.990 -2.663 1.00 64.33 132 VAL A CA 1
ATOM 638 C C . VAL A 1 109 ? -42.307 -25.719 -4.105 1.00 67.25 132 VAL A C 1
ATOM 639 O O . VAL A 1 109 ? -42.684 -24.731 -4.731 1.00 73.44 132 VAL A O 1
ATOM 643 N N . LEU A 1 110 ? -41.442 -26.593 -4.602 1.00 66.53 133 LEU A N 1
ATOM 644 C CA . LEU A 1 110 ? -40.880 -26.464 -5.932 1.00 59.42 133 LEU A CA 1
ATOM 645 C C . LEU A 1 110 ? -41.971 -26.508 -6.985 1.00 62.11 133 LEU A C 1
ATOM 646 O O . LEU A 1 110 ? -41.713 -26.360 -8.183 1.00 72.30 133 LEU A O 1
ATOM 651 N N . THR A 1 111 ? -43.200 -26.693 -6.552 1.00 60.65 134 THR A N 1
ATOM 652 C CA . THR A 1 111 ? -44.247 -26.954 -7.509 1.00 68.08 134 THR A CA 1
ATOM 653 C C . THR A 1 111 ? -45.046 -25.696 -7.869 1.00 69.81 134 THR A C 1
ATOM 654 O O . THR A 1 111 ? -45.807 -25.698 -8.833 1.00 67.27 134 THR A O 1
ATOM 658 N N . GLU A 1 112 ? -44.824 -24.619 -7.116 1.00 73.89 135 GLU A N 1
ATOM 659 C CA . GLU A 1 112 ? -45.560 -23.354 -7.267 1.00 71.99 135 GLU A CA 1
ATOM 660 C C . GLU A 1 112 ? -45.564 -22.716 -8.670 1.00 70.74 135 GLU A C 1
ATOM 661 O O . GLU A 1 112 ? -44.518 -22.330 -9.197 1.00 77.21 135 GLU A O 1
ATOM 667 N N . GLY A 1 113 ? -46.752 -22.589 -9.262 1.00 70.91 136 GLY A N 1
ATOM 668 C CA . GLY A 1 113 ? -46.919 -21.867 -10.514 1.00 63.09 136 GLY A CA 1
ATOM 669 C C . GLY A 1 113 ? -47.280 -22.838 -11.600 1.00 73.41 136 GLY A C 1
ATOM 670 O O . GLY A 1 113 ? -47.612 -22.459 -12.738 1.00 79.42 136 GLY A O 1
ATOM 671 N N . ILE A 1 114 ? -47.192 -24.118 -11.248 1.00 74.44 137 ILE A N 1
ATOM 672 C CA . ILE A 1 114 ? -47.551 -25.177 -12.178 1.00 77.10 137 ILE A CA 1
ATOM 673 C C . ILE A 1 114 ? -49.038 -25.440 -12.020 1.00 74.95 137 ILE A C 1
ATOM 674 O O . ILE A 1 114 ? -49.541 -25.553 -10.892 1.00 61.79 137 ILE A O 1
ATOM 679 N N . GLU A 1 115 ? -49.730 -25.480 -13.158 1.00 79.63 138 GLU A N 1
ATOM 680 C CA . GLU A 1 115 ? -51.151 -25.787 -13.195 1.00 86.69 138 GLU A CA 1
ATOM 681 C C . GLU A 1 115 ? -51.319 -27.303 -13.213 1.00 84.94 138 GLU A C 1
ATOM 682 O O . GLU A 1 115 ? -50.920 -27.954 -14.187 1.00 87.24 138 GLU A O 1
ATOM 688 N N . PRO A 1 116 ? -51.900 -27.867 -12.130 1.00 78.10 139 PRO A N 1
ATOM 689 C CA . PRO A 1 116 ? -52.063 -29.310 -11.973 1.00 73.20 139 PRO A CA 1
ATOM 690 C C . PRO A 1 116 ? -52.998 -29.922 -13.005 1.00 79.90 139 PRO A C 1
ATOM 691 O O . PRO A 1 116 ? -53.733 -29.217 -13.685 1.00 90.63 139 PRO A O 1
ATOM 695 N N . ILE A 1 117 ? -52.915 -31.239 -13.142 1.00 78.58 140 ILE A N 1
ATOM 696 C CA . ILE A 1 117 ? -53.939 -32.054 -13.783 1.00 71.22 140 ILE A CA 1
ATOM 697 C C . ILE A 1 117 ? -54.664 -32.666 -12.581 1.00 70.32 140 ILE A C 1
ATOM 698 O O . ILE A 1 117 ? -54.021 -33.196 -11.678 1.00 69.38 140 ILE A O 1
ATOM 703 N N . PRO A 1 118 ? -56.000 -32.579 -12.534 1.00 75.08 141 PRO A N 1
ATOM 704 C CA . PRO A 1 118 ? -56.624 -33.122 -11.324 1.00 72.83 141 PRO A CA 1
ATOM 705 C C . PRO A 1 118 ? -56.843 -34.629 -11.511 1.00 79.34 141 PRO A C 1
ATOM 706 O O . PRO A 1 118 ? -56.749 -35.106 -12.638 1.00 79.32 141 PRO A O 1
ATOM 710 N N . ILE A 1 119 ? -57.098 -35.364 -10.433 1.00 73.95 142 ILE A N 1
ATOM 711 C CA . ILE A 1 119 ? -57.215 -36.819 -10.481 1.00 70.23 142 ILE A CA 1
ATOM 712 C C . ILE A 1 119 ? -58.626 -37.267 -10.967 1.00 67.06 142 ILE A C 1
ATOM 713 O O . ILE A 1 119 ? -59.623 -36.579 -10.763 1.00 68.16 142 ILE A O 1
ATOM 718 N N . ALA A 1 120 ? -58.717 -38.401 -11.641 1.00 75.63 143 ALA A N 1
ATOM 719 C CA . ALA A 1 120 ? -59.998 -38.780 -12.234 1.00 79.00 143 ALA A CA 1
ATOM 720 C C . ALA A 1 120 ? -60.941 -39.372 -11.219 1.00 75.24 143 ALA A C 1
ATOM 721 O O . ALA A 1 120 ? -62.072 -38.915 -11.083 1.00 79.31 143 ALA A O 1
ATOM 723 N N . ASP A 1 121 ? -60.461 -40.398 -10.519 1.00 77.76 144 ASP A N 1
ATOM 724 C CA . ASP A 1 121 ? -61.261 -41.129 -9.532 1.00 78.80 144 ASP A CA 1
ATOM 725 C C . ASP A 1 121 ? -60.499 -41.661 -8.294 1.00 74.59 144 ASP A C 1
ATOM 726 O O . ASP A 1 121 ? -59.359 -41.270 -8.021 1.00 75.66 144 ASP A O 1
ATOM 731 N N . GLY A 1 122 ? -61.149 -42.562 -7.558 1.00 69.30 145 GLY A N 1
ATOM 732 C CA . GLY A 1 122 ? -60.624 -43.040 -6.295 1.00 68.45 145 GLY A CA 1
ATOM 733 C C . GLY A 1 122 ? -60.715 -41.903 -5.297 1.00 73.21 145 GLY A C 1
ATOM 734 O O . GLY A 1 122 ? -61.167 -40.815 -5.683 1.00 73.84 145 GLY A O 1
ATOM 735 N N . PRO A 1 123 ? -60.282 -42.136 -4.035 1.00 68.12 146 PRO A N 1
ATOM 736 C CA . PRO A 1 123 ? -60.150 -41.085 -3.015 1.00 64.78 146 PRO A CA 1
ATOM 737 C C . PRO A 1 123 ? -59.256 -40.024 -3.616 1.00 70.59 146 PRO A C 1
ATOM 738 O O . PRO A 1 123 ? -58.626 -40.305 -4.643 1.00 78.26 146 PRO A O 1
ATOM 742 N N . TYR A 1 124 ? -59.156 -38.841 -3.028 1.00 68.20 147 TYR A N 1
ATOM 743 C CA . TYR A 1 124 ? -58.488 -37.753 -3.774 1.00 78.16 147 TYR A CA 1
ATOM 744 C C . TYR A 1 124 ? -59.051 -37.638 -5.202 1.00 76.70 147 TYR A C 1
ATOM 745 O O . TYR A 1 124 ? -58.290 -37.511 -6.168 1.00 70.82 147 TYR A O 1
ATOM 754 N N . THR A 1 125 ? -60.348 -37.678 -5.378 1.00 77.01 148 THR A N 1
ATOM 755 C CA . THR A 1 125 ? -60.839 -37.635 -6.726 1.00 79.28 148 THR A CA 1
ATOM 756 C C . THR A 1 125 ? -60.280 -36.449 -7.467 1.00 84.77 148 THR A C 1
ATOM 757 O O . THR A 1 125 ? -59.609 -36.607 -8.469 1.00 89.55 148 THR A O 1
ATOM 761 N N . ASP A 1 126 ? -60.583 -35.244 -7.022 1.00 76.40 149 ASP A N 1
ATOM 762 C CA . ASP A 1 126 ? -60.242 -34.119 -7.841 1.00 78.26 149 ASP A CA 1
ATOM 763 C C . ASP A 1 126 ? -59.096 -33.407 -7.225 1.00 78.80 149 ASP A C 1
ATOM 764 O O . ASP A 1 126 ? -58.940 -32.222 -7.402 1.00 75.02 149 ASP A O 1
ATOM 769 N N . LYS A 1 127 ? -58.296 -34.145 -6.484 1.00 79.59 150 LYS A N 1
ATOM 770 C CA . LYS A 1 127 ? -57.085 -33.628 -5.897 1.00 72.12 150 LYS A CA 1
ATOM 771 C C . LYS A 1 127 ? -56.086 -33.476 -7.006 1.00 69.44 150 LYS A C 1
ATOM 772 O O . LYS A 1 127 ? -56.155 -34.198 -7.974 1.00 68.96 150 LYS A O 1
ATOM 778 N N . PRO A 1 128 ? -55.146 -32.551 -6.872 1.00 72.07 151 PRO A N 1
ATOM 779 C CA . PRO A 1 128 ? -54.166 -32.346 -7.954 1.00 63.49 151 PRO A CA 1
ATOM 780 C C . PRO A 1 128 ? -53.223 -33.537 -8.147 1.00 65.78 151 PRO A C 1
ATOM 781 O O . PRO A 1 128 ? -52.818 -34.123 -7.136 1.00 68.71 151 PRO A O 1
ATOM 785 N N . ASN A 1 129 ? -52.894 -33.885 -9.404 1.00 64.91 152 ASN A N 1
ATOM 786 C CA . ASN A 1 129 ? -51.867 -34.879 -9.696 1.00 58.66 152 ASN A CA 1
ATOM 787 C C . ASN A 1 129 ? -50.537 -34.246 -9.386 1.00 69.96 152 ASN A C 1
ATOM 788 O O . ASN A 1 129 ? -50.214 -33.216 -9.977 1.00 77.94 152 ASN A O 1
ATOM 793 N N . PRO A 1 130 ? -49.777 -34.843 -8.472 1.00 68.31 153 PRO A N 1
ATOM 794 C CA . PRO A 1 130 ? -48.470 -34.305 -8.083 1.00 67.08 153 PRO A CA 1
ATOM 795 C C . PRO A 1 130 ? -47.403 -34.585 -9.137 1.00 68.71 153 PRO A C 1
ATOM 796 O O . PRO A 1 130 ? -46.558 -33.729 -9.401 1.00 69.05 153 PRO A O 1
ATOM 800 N N . HIS A 1 131 ? -47.445 -35.775 -9.727 1.00 62.33 154 HIS A N 1
ATOM 801 C CA . HIS A 1 131 ? -46.479 -36.156 -10.751 1.00 63.59 154 HIS A CA 1
ATOM 802 C C . HIS A 1 131 ? -46.401 -35.100 -11.848 1.00 62.87 154 HIS A C 1
ATOM 803 O O . HIS A 1 131 ? -46.919 -35.292 -12.948 1.00 68.66 154 HIS A O 1
ATOM 810 N N . ALA A 1 132 ? -45.749 -33.983 -11.539 1.00 61.13 155 ALA A N 1
ATOM 811 C CA . ALA A 1 132 ? -45.610 -32.888 -12.492 1.00 61.10 155 ALA A CA 1
ATOM 812 C C . ALA A 1 132 ? -44.196 -32.821 -13.059 1.00 62.57 155 ALA A C 1
ATOM 813 O O . ALA A 1 132 ? -44.004 -32.518 -14.236 1.00 61.41 155 ALA A O 1
ATOM 815 N N . TRP A 1 133 ? -43.209 -33.105 -12.215 1.00 64.68 156 TRP A N 1
ATOM 816 C CA . TRP A 1 133 ? -41.814 -33.068 -12.637 1.00 62.71 156 TRP A CA 1
ATOM 817 C C . TRP A 1 133 ? -41.590 -33.876 -13.901 1.00 60.67 156 TRP A C 1
ATOM 818 O O . TRP A 1 133 ? -40.603 -33.667 -14.579 1.00 64.31 156 TRP A O 1
ATOM 829 N N . MET A 1 134 ? -42.504 -34.792 -14.212 1.00 58.63 157 MET A N 1
ATOM 830 C CA . MET A 1 134 ? -42.408 -35.636 -15.400 1.00 57.47 157 MET A CA 1
ATOM 831 C C . MET A 1 134 ? -42.676 -34.855 -16.671 1.00 63.60 157 MET A C 1
ATOM 832 O O . MET A 1 134 ? -42.721 -35.419 -17.763 1.00 64.74 157 MET A O 1
ATOM 837 N N . SER A 1 135 ? -42.890 -33.558 -16.532 1.00 61.84 158 SER A N 1
ATOM 838 C CA . SER A 1 135 ? -43.110 -32.720 -17.687 1.00 65.77 158 SER A CA 1
ATOM 839 C C . SER A 1 135 ? -42.014 -31.657 -17.726 1.00 68.98 158 SER A C 1
ATOM 840 O O . SER A 1 135 ? -42.052 -30.715 -16.923 1.00 68.03 158 SER A O 1
ATOM 843 N N . PRO A 1 136 ? -41.030 -31.815 -18.647 1.00 68.79 159 PRO A N 1
ATOM 844 C CA . PRO A 1 136 ? -39.852 -30.939 -18.783 1.00 62.42 159 PRO A CA 1
ATOM 845 C C . PRO A 1 136 ? -40.250 -29.492 -18.888 1.00 65.83 159 PRO A C 1
ATOM 846 O O . PRO A 1 136 ? -39.599 -28.671 -18.266 1.00 64.81 159 PRO A O 1
ATOM 850 N N . ARG A 1 137 ? -41.299 -29.176 -19.643 1.00 69.31 160 ARG A N 1
ATOM 851 C CA . ARG A 1 137 ? -41.872 -27.830 -19.576 1.00 69.88 160 ARG A CA 1
ATOM 852 C C . ARG A 1 137 ? -42.058 -27.430 -18.104 1.00 65.78 160 ARG A C 1
ATOM 853 O O . ARG A 1 137 ? -41.624 -26.357 -17.682 1.00 66.75 160 ARG A O 1
ATOM 861 N N . ASN A 1 138 ? -42.668 -28.328 -17.328 1.00 65.14 161 ASN A N 1
ATOM 862 C CA . ASN A 1 138 ? -42.885 -28.143 -15.888 1.00 67.12 161 ASN A CA 1
ATOM 863 C C . ASN A 1 138 ? -41.604 -28.214 -15.070 1.00 70.96 161 ASN A C 1
ATOM 864 O O . ASN A 1 138 ? -41.454 -27.527 -14.047 1.00 68.35 161 ASN A O 1
ATOM 869 N N . ALA A 1 139 ? -40.702 -29.093 -15.484 1.00 72.15 162 ALA A N 1
ATOM 870 C CA . ALA A 1 139 ? -39.445 -29.212 -14.777 1.00 68.34 162 ALA A CA 1
ATOM 871 C C . ALA A 1 139 ? -38.785 -27.835 -14.722 1.00 68.24 162 ALA A C 1
ATOM 872 O O . ALA A 1 139 ? -38.007 -27.547 -13.820 1.00 66.74 162 ALA A O 1
ATOM 874 N N . LEU A 1 140 ? -39.106 -26.966 -15.677 1.00 65.77 163 LEU A N 1
ATOM 875 C CA . LEU A 1 140 ? -38.394 -25.706 -15.741 1.00 64.02 163 LEU A CA 1
ATOM 876 C C . LEU A 1 140 ? -38.828 -24.787 -14.609 1.00 70.68 163 LEU A C 1
ATOM 877 O O . LEU A 1 140 ? -38.027 -24.019 -14.056 1.00 73.58 163 LEU A O 1
ATOM 882 N N . VAL A 1 141 ? -40.089 -24.899 -14.222 1.00 66.25 164 VAL A N 1
ATOM 883 C CA . VAL A 1 141 ? -40.562 -24.121 -13.097 1.00 68.26 164 VAL A CA 1
ATOM 884 C C . VAL A 1 141 ? -40.083 -24.733 -11.763 1.00 70.85 164 VAL A C 1
ATOM 885 O O . VAL A 1 141 ? -39.858 -24.029 -10.770 1.00 76.70 164 VAL A O 1
ATOM 889 N N . TYR A 1 142 ? -39.915 -26.046 -11.735 1.00 69.64 165 TYR A N 1
ATOM 890 C CA . TYR A 1 142 ? -39.309 -26.684 -10.575 1.00 63.87 165 TYR A CA 1
ATOM 891 C C . TYR A 1 142 ? -37.955 -26.044 -10.334 1.00 70.09 165 TYR A C 1
ATOM 892 O O . TYR A 1 142 ? -37.676 -25.544 -9.249 1.00 68.23 165 TYR A O 1
ATOM 901 N N . VAL A 1 143 ? -37.130 -26.029 -11.381 1.00 74.40 166 VAL A N 1
ATOM 902 C CA . VAL A 1 143 ? -35.729 -25.609 -11.278 1.00 74.09 166 VAL A CA 1
ATOM 903 C C . VAL A 1 143 ? -35.608 -24.134 -10.973 1.00 73.53 166 VAL A C 1
ATOM 904 O O . VAL A 1 143 ? -34.637 -23.694 -10.381 1.00 77.19 166 VAL A O 1
ATOM 908 N N . GLU A 1 144 ? -36.587 -23.354 -11.388 1.00 72.73 167 GLU A N 1
ATOM 909 C CA . GLU A 1 144 ? -36.475 -21.942 -11.133 1.00 73.25 167 GLU A CA 1
ATOM 910 C C . GLU A 1 144 ? -36.730 -21.682 -9.673 1.00 74.84 167 GLU A C 1
ATOM 911 O O . GLU A 1 144 ? -36.007 -20.904 -9.046 1.00 79.73 167 GLU A O 1
ATOM 917 N N . ASN A 1 145 ? -37.760 -22.331 -9.126 1.00 71.17 168 ASN A N 1
ATOM 918 C CA . ASN A 1 145 ? -38.122 -22.121 -7.710 1.00 70.96 168 ASN A CA 1
ATOM 919 C C . ASN A 1 145 ? -37.048 -22.604 -6.750 1.00 66.97 168 ASN A C 1
ATOM 920 O O . ASN A 1 145 ? -36.921 -22.099 -5.640 1.00 69.29 168 ASN A O 1
ATOM 925 N N . ILE A 1 146 ? -36.293 -23.604 -7.191 1.00 71.72 169 ILE A N 1
ATOM 926 C CA . ILE A 1 146 ? -35.113 -24.067 -6.484 1.00 63.59 169 ILE A CA 1
ATOM 927 C C . ILE A 1 146 ? -34.070 -22.973 -6.508 1.00 73.29 169 ILE A C 1
ATOM 928 O O . ILE A 1 146 ? -33.287 -22.828 -5.563 1.00 74.81 169 ILE A O 1
ATOM 933 N N . ARG A 1 147 ? -34.059 -22.200 -7.591 1.00 72.36 170 ARG A N 1
ATOM 934 C CA . ARG A 1 147 ? -33.056 -21.172 -7.753 1.00 72.71 170 ARG A CA 1
ATOM 935 C C . ARG A 1 147 ? -33.350 -20.051 -6.778 1.00 78.13 170 ARG A C 1
ATOM 936 O O . ARG A 1 147 ? -32.499 -19.689 -5.967 1.00 81.38 170 ARG A O 1
ATOM 944 N N . GLN A 1 148 ? -34.567 -19.522 -6.835 1.00 76.87 171 GLN A N 1
ATOM 945 C CA . GLN A 1 148 ? -34.977 -18.439 -5.927 1.00 79.17 171 GLN A CA 1
ATOM 946 C C . GLN A 1 148 ? -34.805 -18.801 -4.456 1.00 77.29 171 GLN A C 1
ATOM 947 O O . GLN A 1 148 ? -34.491 -17.948 -3.630 1.00 80.20 171 GLN A O 1
ATOM 953 N N . ALA A 1 149 ? -35.034 -20.067 -4.138 1.00 76.67 172 ALA A N 1
ATOM 954 C CA . ALA A 1 149 ? -34.986 -20.532 -2.759 1.00 73.32 172 ALA A CA 1
ATOM 955 C C . ALA A 1 149 ? -33.563 -20.486 -2.257 1.00 78.32 172 ALA A C 1
ATOM 956 O O . ALA A 1 149 ? -33.331 -20.235 -1.073 1.00 79.49 172 ALA A O 1
ATOM 958 N N . PHE A 1 150 ? -32.624 -20.736 -3.178 1.00 78.66 173 PHE A N 1
ATOM 959 C CA . PHE A 1 150 ? -31.189 -20.805 -2.877 1.00 75.38 173 PHE A CA 1
ATOM 960 C C . PHE A 1 150 ? -30.513 -19.434 -2.819 1.00 77.73 173 PHE A C 1
ATOM 961 O O . PHE A 1 150 ? -29.558 -19.256 -2.059 1.00 80.13 173 PHE A O 1
ATOM 969 N N . VAL A 1 151 ? -30.969 -18.486 -3.641 1.00 78.32 174 VAL A N 1
ATOM 970 C CA . VAL A 1 151 ? -30.414 -17.131 -3.614 1.00 81.05 174 VAL A CA 1
ATOM 971 C C . VAL A 1 151 ? -30.751 -16.445 -2.283 1.00 88.76 174 VAL A C 1
ATOM 972 O O . VAL A 1 151 ? -29.906 -15.739 -1.710 1.00 85.02 174 VAL A O 1
ATOM 976 N N . GLU A 1 152 ? -31.981 -16.664 -1.799 1.00 87.13 175 GLU A N 1
ATOM 977 C CA . GLU A 1 152 ? -32.401 -16.172 -0.492 1.00 82.47 175 GLU A CA 1
ATOM 978 C C . GLU A 1 152 ? -31.725 -16.968 0.596 1.00 79.68 175 GLU A C 1
ATOM 979 O O . GLU A 1 152 ? -31.228 -16.397 1.556 1.00 86.46 175 GLU A O 1
ATOM 985 N N . LEU A 1 153 ? -31.688 -18.286 0.452 1.00 81.27 176 LEU A N 1
ATOM 986 C CA . LEU A 1 153 ? -30.958 -19.088 1.438 1.00 82.21 176 LEU A CA 1
ATOM 987 C C . LEU A 1 153 ? -29.500 -18.625 1.586 1.00 84.93 176 LEU A C 1
ATOM 988 O O . LEU A 1 153 ? -29.054 -18.321 2.701 1.00 82.98 176 LEU A O 1
ATOM 993 N N . ASP A 1 154 ? -28.779 -18.586 0.456 1.00 88.20 177 ASP A N 1
ATOM 994 C CA . ASP A 1 154 ? -27.339 -18.282 0.406 1.00 82.68 177 ASP A CA 1
ATOM 995 C C . ASP A 1 154 ? -27.043 -17.255 -0.664 1.00 80.31 177 ASP A C 1
ATOM 996 O O . ASP A 1 154 ? -26.500 -17.588 -1.707 1.00 77.57 177 ASP A O 1
ATOM 1001 N N . PRO A 1 155 ? -27.371 -15.993 -0.393 1.00 88.47 178 PRO A N 1
ATOM 1002 C CA . PRO A 1 155 ? -27.210 -14.938 -1.391 1.00 86.34 178 PRO A CA 1
ATOM 1003 C C . PRO A 1 155 ? -25.735 -14.711 -1.756 1.00 89.65 178 PRO A C 1
ATOM 1004 O O . PRO A 1 155 ? -25.463 -14.165 -2.837 1.00 87.54 178 PRO A O 1
ATOM 1008 N N . ASP A 1 156 ? -24.813 -15.124 -0.884 1.00 86.85 179 ASP A N 1
ATOM 1009 C CA . ASP A 1 156 ? -23.384 -14.995 -1.169 1.00 90.24 179 ASP A CA 1
ATOM 1010 C C . ASP A 1 156 ? -23.033 -15.658 -2.516 1.00 84.62 179 ASP A C 1
ATOM 1011 O O . ASP A 1 156 ? -22.325 -15.094 -3.348 1.00 81.67 179 ASP A O 1
ATOM 1016 N N . ASN A 1 157 ? -23.564 -16.856 -2.728 1.00 77.71 180 ASN A N 1
ATOM 1017 C CA . ASN A 1 157 ? -23.221 -17.660 -3.890 1.00 73.12 180 ASN A CA 1
ATOM 1018 C C . ASN A 1 157 ? -24.220 -17.590 -5.038 1.00 77.34 180 ASN A C 1
ATOM 1019 O O . ASN A 1 157 ? -24.124 -18.356 -5.981 1.00 77.42 180 ASN A O 1
ATOM 1024 N N . ALA A 1 158 ? -25.163 -16.664 -4.954 1.00 75.25 181 ALA A N 1
ATOM 1025 C CA . ALA A 1 158 ? -26.165 -16.441 -5.992 1.00 69.73 181 ALA A CA 1
ATOM 1026 C C . ALA A 1 158 ? -25.681 -16.761 -7.390 1.00 76.68 181 ALA A C 1
ATOM 1027 O O . ALA A 1 158 ? -26.365 -17.493 -8.134 1.00 81.37 181 ALA A O 1
ATOM 1029 N N . LYS A 1 159 ? -24.518 -16.191 -7.742 1.00 76.99 182 LYS A N 1
ATOM 1030 C CA . LYS A 1 159 ? -23.981 -16.215 -9.111 1.00 76.33 182 LYS A CA 1
ATOM 1031 C C . LYS A 1 159 ? -23.889 -17.641 -9.617 1.00 80.39 182 LYS A C 1
ATOM 1032 O O . LYS A 1 159 ? -24.241 -17.922 -10.767 1.00 80.41 182 LYS A O 1
ATOM 1038 N N . TYR A 1 160 ? -23.444 -18.537 -8.734 1.00 76.56 183 TYR A N 1
ATOM 1039 C CA . TYR A 1 160 ? -23.414 -19.963 -9.011 1.00 77.08 183 TYR A CA 1
ATOM 1040 C C . TYR A 1 160 ? -24.810 -20.531 -9.298 1.00 75.23 183 TYR A C 1
ATOM 1041 O O . TYR A 1 160 ? -25.010 -21.147 -10.348 1.00 75.46 183 TYR A O 1
ATOM 1050 N N . TYR A 1 161 ? -25.776 -20.319 -8.400 1.00 68.78 184 TYR A N 1
ATOM 1051 C CA . TYR A 1 161 ? -27.147 -20.818 -8.629 1.00 70.30 184 TYR A CA 1
ATOM 1052 C C . TYR A 1 161 ? -27.747 -20.410 -9.971 1.00 75.55 184 TYR A C 1
ATOM 1053 O O . TYR A 1 161 ? -28.392 -21.223 -10.641 1.00 73.90 184 TYR A O 1
ATOM 1062 N N . ASN A 1 162 ? -27.544 -19.167 -10.379 1.00 70.94 185 ASN A N 1
ATOM 1063 C CA . ASN A 1 162 ? -28.036 -18.775 -11.687 1.00 72.61 185 ASN A CA 1
ATOM 1064 C C . ASN A 1 162 ? -27.303 -19.517 -12.785 1.00 76.52 185 ASN A C 1
ATOM 1065 O O . ASN A 1 162 ? -27.896 -19.962 -13.763 1.00 75.93 185 ASN A O 1
ATOM 1070 N N . ALA A 1 163 ? -25.998 -19.643 -12.616 1.00 77.99 186 ALA A N 1
ATOM 1071 C CA . ALA A 1 163 ? -25.171 -20.276 -13.614 1.00 69.66 186 ALA A CA 1
ATOM 1072 C C . ALA A 1 163 ? -25.488 -21.748 -13.723 1.00 70.79 186 ALA A C 1
ATOM 1073 O O . ALA A 1 163 ? -25.402 -22.309 -14.800 1.00 80.97 186 ALA A O 1
ATOM 1075 N N . ASN A 1 164 ? -25.827 -22.383 -12.605 1.00 66.54 187 ASN A N 1
ATOM 1076 C CA . ASN A 1 164 ? -26.185 -23.794 -12.616 1.00 64.33 187 ASN A CA 1
ATOM 1077 C C . ASN A 1 164 ? -27.604 -23.931 -13.132 1.00 67.82 187 ASN A C 1
ATOM 1078 O O . ASN A 1 164 ? -27.911 -24.837 -13.888 1.00 67.71 187 ASN A O 1
ATOM 1083 N N . ALA A 1 165 ? -28.477 -23.023 -12.726 1.00 67.27 188 ALA A N 1
ATOM 1084 C CA . ALA A 1 165 ? -29.874 -23.122 -13.124 1.00 65.82 188 ALA A CA 1
ATOM 1085 C C . ALA A 1 165 ? -29.972 -22.889 -14.620 1.00 67.94 188 ALA A C 1
ATOM 1086 O O . ALA A 1 165 ? -30.664 -23.612 -15.328 1.00 67.85 188 ALA A O 1
ATOM 1088 N N . ALA A 1 166 ? -29.264 -21.865 -15.092 1.00 78.35 189 ALA A N 1
ATOM 1089 C CA . ALA A 1 166 ? -29.123 -21.585 -16.520 1.00 75.54 189 ALA A CA 1
ATOM 1090 C C . ALA A 1 166 ? -28.782 -22.854 -17.305 1.00 73.25 189 ALA A C 1
ATOM 1091 O O . ALA A 1 166 ? -29.523 -23.275 -18.202 1.00 71.09 189 ALA A O 1
ATOM 1093 N N . VAL A 1 167 ? -27.640 -23.446 -16.959 1.00 69.83 190 VAL A N 1
ATOM 1094 C CA . VAL A 1 167 ? -27.166 -24.672 -17.579 1.00 63.90 190 VAL A CA 1
ATOM 1095 C C . VAL A 1 167 ? -28.153 -25.838 -17.411 1.00 67.42 190 VAL A C 1
ATOM 1096 O O . VAL A 1 167 ? -28.356 -26.612 -18.323 1.00 71.65 190 VAL A O 1
ATOM 1100 N N . TYR A 1 168 ? -28.780 -25.983 -16.252 1.00 70.20 191 TYR A N 1
ATOM 1101 C CA . TYR A 1 168 ? -29.736 -27.079 -16.084 1.00 63.14 191 TYR A CA 1
ATOM 1102 C C . TYR A 1 168 ? -30.996 -26.757 -16.897 1.00 62.86 191 TYR A C 1
ATOM 1103 O O . TYR A 1 168 ? -31.521 -27.624 -17.587 1.00 66.65 191 TYR A O 1
ATOM 1112 N N . SER A 1 169 ? -31.470 -25.515 -16.834 1.00 63.27 192 SER A N 1
ATOM 1113 C CA . SER A 1 169 ? -32.650 -25.119 -17.602 1.00 66.04 192 SER A CA 1
ATOM 1114 C C . SER A 1 169 ? -32.438 -25.454 -19.071 1.00 70.07 192 SER A C 1
ATOM 1115 O O . SER A 1 169 ? -33.323 -25.960 -19.756 1.00 72.44 192 SER A O 1
ATOM 1118 N N . GLU A 1 170 ? -31.235 -25.161 -19.542 1.00 76.39 193 GLU A N 1
ATOM 1119 C CA . GLU A 1 170 ? -30.887 -25.362 -20.930 1.00 75.32 193 GLU A CA 1
ATOM 1120 C C . GLU A 1 170 ? -30.848 -26.826 -21.333 1.00 68.04 193 GLU A C 1
ATOM 1121 O O . GLU A 1 170 ? -31.205 -27.168 -22.444 1.00 73.68 193 GLU A O 1
ATOM 1127 N N . GLN A 1 171 ? -30.386 -27.688 -20.443 1.00 67.98 194 GLN A N 1
ATOM 1128 C CA . GLN A 1 171 ? -30.299 -29.115 -20.752 1.00 71.94 194 GLN A CA 1
ATOM 1129 C C . GLN A 1 171 ? -31.658 -29.775 -20.622 1.00 66.83 194 GLN A C 1
ATOM 1130 O O . GLN A 1 171 ? -31.877 -30.846 -21.170 1.00 63.98 194 GLN A O 1
ATOM 1136 N N . LEU A 1 172 ? -32.545 -29.140 -19.861 1.00 66.46 195 LEU A N 1
ATOM 1137 C CA . LEU A 1 172 ? -33.953 -29.530 -19.801 1.00 63.83 195 LEU A CA 1
ATOM 1138 C C . LEU A 1 172 ? -34.658 -29.293 -21.146 1.00 68.88 195 LEU A C 1
ATOM 1139 O O . LEU A 1 172 ? -35.441 -30.146 -21.594 1.00 72.24 195 LEU A O 1
ATOM 1144 N N . LYS A 1 173 ? -34.401 -28.131 -21.767 1.00 66.28 196 LYS A N 1
ATOM 1145 C CA . LYS A 1 173 ? -35.001 -27.797 -23.075 1.00 66.41 196 LYS A CA 1
ATOM 1146 C C . LYS A 1 173 ? -34.525 -28.715 -24.210 1.00 63.37 196 LYS A C 1
ATOM 1147 O O . LYS A 1 173 ? -35.323 -29.159 -25.037 1.00 66.61 196 LYS A O 1
ATOM 1153 N N . ALA A 1 174 ? -33.244 -29.049 -24.199 1.00 61.34 197 ALA A N 1
ATOM 1154 C CA . ALA A 1 174 ? -32.724 -30.039 -25.127 1.00 68.25 197 ALA A CA 1
ATOM 1155 C C . ALA A 1 174 ? -33.523 -31.334 -25.101 1.00 71.78 197 ALA A C 1
ATOM 1156 O O . ALA A 1 174 ? -34.067 -31.739 -26.118 1.00 82.87 197 ALA A O 1
ATOM 1158 N N . ILE A 1 175 ? -33.599 -31.989 -23.949 1.00 72.24 198 ILE A N 1
ATOM 1159 C CA . ILE A 1 175 ? -34.284 -33.284 -23.877 1.00 74.04 198 ILE A CA 1
ATOM 1160 C C . ILE A 1 175 ? -35.792 -33.172 -24.065 1.00 72.64 198 ILE A C 1
ATOM 1161 O O . ILE A 1 175 ? -36.436 -34.146 -24.418 1.00 77.71 198 ILE A O 1
ATOM 1166 N N . ASP A 1 176 ? -36.376 -32.010 -23.809 1.00 71.79 199 ASP A N 1
ATOM 1167 C CA . ASP A 1 176 ? -37.801 -31.878 -24.062 1.00 73.64 199 ASP A CA 1
ATOM 1168 C C . ASP A 1 176 ? -37.994 -32.042 -25.564 1.00 81.70 199 ASP A C 1
ATOM 1169 O O . ASP A 1 176 ? -38.837 -32.815 -26.048 1.00 85.49 199 ASP A O 1
ATOM 1174 N N . ARG A 1 177 ? -37.175 -31.304 -26.297 1.00 79.78 200 ARG A N 1
ATOM 1175 C CA . ARG A 1 177 ? -37.215 -31.335 -27.727 1.00 80.83 200 ARG A CA 1
ATOM 1176 C C . ARG A 1 177 ? -36.938 -32.755 -28.156 1.00 81.01 200 ARG A C 1
ATOM 1177 O O . ARG A 1 177 ? -37.528 -33.264 -29.103 1.00 82.51 200 ARG A O 1
ATOM 1185 N N . GLN A 1 178 ? -36.027 -33.394 -27.446 1.00 75.98 201 GLN A N 1
ATOM 1186 C CA . GLN A 1 178 ? -35.587 -34.721 -27.812 1.00 76.26 201 GLN A CA 1
ATOM 1187 C C . GLN A 1 178 ? -36.597 -35.774 -27.431 1.00 82.20 201 GLN A C 1
ATOM 1188 O O . GLN A 1 178 ? -36.615 -36.870 -27.992 1.00 85.71 201 GLN A O 1
ATOM 1194 N N . LEU A 1 179 ? -37.410 -35.450 -26.439 1.00 83.65 202 LEU A N 1
ATOM 1195 C CA . LEU A 1 179 ? -38.408 -36.372 -25.925 1.00 83.26 202 LEU A CA 1
ATOM 1196 C C . LEU A 1 179 ? -39.606 -36.401 -26.859 1.00 87.53 202 LEU A C 1
ATOM 1197 O O . LEU A 1 179 ? -40.042 -37.472 -27.266 1.00 87.45 202 LEU A O 1
ATOM 1202 N N . GLY A 1 180 ? -40.138 -35.219 -27.175 1.00 85.76 203 GLY A N 1
ATOM 1203 C CA . GLY A 1 180 ? -41.226 -35.084 -28.130 1.00 88.94 203 GLY A CA 1
ATOM 1204 C C . GLY A 1 180 ? -40.872 -35.729 -29.459 1.00 94.15 203 GLY A C 1
ATOM 1205 O O . GLY A 1 180 ? -41.739 -36.221 -30.174 1.00 101.17 203 GLY A O 1
ATOM 1206 N N . ALA A 1 181 ? -39.582 -35.741 -29.776 1.00 90.68 204 ALA A N 1
ATOM 1207 C CA . ALA A 1 181 ? -39.085 -36.319 -31.022 1.00 94.55 204 ALA A CA 1
ATOM 1208 C C . ALA A 1 181 ? -39.053 -37.855 -30.983 1.00 93.35 204 ALA A C 1
ATOM 1209 O O . ALA A 1 181 ? -38.922 -38.512 -32.021 1.00 94.28 204 ALA A O 1
ATOM 1211 N N . ASP A 1 182 ? -39.189 -38.413 -29.780 1.00 89.13 205 ASP A N 1
ATOM 1212 C CA . ASP A 1 182 ? -39.106 -39.858 -29.556 1.00 88.50 205 ASP A CA 1
ATOM 1213 C C . ASP A 1 182 ? -40.481 -40.535 -29.523 1.00 92.81 205 ASP A C 1
ATOM 1214 O O . ASP A 1 182 ? -40.631 -41.693 -29.899 1.00 91.70 205 ASP A O 1
ATOM 1219 N N . LEU A 1 183 ? -41.481 -39.805 -29.052 1.00 95.19 206 LEU A N 1
ATOM 1220 C CA . LEU A 1 183 ? -42.823 -40.342 -28.887 1.00 91.08 206 LEU A CA 1
ATOM 1221 C C . LEU A 1 183 ? -43.668 -40.037 -30.123 1.00 97.66 206 LEU A C 1
ATOM 1222 O O . LEU A 1 183 ? -44.740 -40.627 -30.312 1.00 99.92 206 LEU A O 1
ATOM 1227 N N . GLU A 1 184 ? -43.186 -39.101 -30.947 1.00 95.58 207 GLU A N 1
ATOM 1228 C CA . GLU A 1 184 ? -43.868 -38.737 -32.190 1.00 96.31 207 GLU A CA 1
ATOM 1229 C C . GLU A 1 184 ? -43.791 -39.888 -33.197 1.00 92.58 207 GLU A C 1
ATOM 1230 O O . GLU A 1 184 ? -44.632 -40.008 -34.087 1.00 94.49 207 GLU A O 1
ATOM 1236 N N . GLN A 1 185 ? -42.797 -40.750 -33.020 1.00 90.57 208 GLN A N 1
ATOM 1237 C CA . GLN A 1 185 ? -42.657 -41.951 -33.841 1.00 88.21 208 GLN A CA 1
ATOM 1238 C C . GLN A 1 185 ? -43.908 -42.824 -33.844 1.00 89.36 208 GLN A C 1
ATOM 1239 O O . GLN A 1 185 ? -44.617 -42.882 -34.841 1.00 103.61 208 GLN A O 1
ATOM 1245 N N . VAL A 1 186 ? -44.171 -43.514 -32.741 1.00 86.98 209 VAL A N 1
ATOM 1246 C CA . VAL A 1 186 ? -45.429 -44.236 -32.567 1.00 93.26 209 VAL A CA 1
ATOM 1247 C C . VAL A 1 186 ? -46.638 -43.375 -33.030 1.00 96.87 209 VAL A C 1
ATOM 1248 O O . VAL A 1 186 ? -46.774 -42.219 -32.629 1.00 98.29 209 VAL A O 1
ATOM 1252 N N . PRO A 1 187 ? -47.496 -43.933 -33.911 1.00 99.07 210 PRO A N 1
ATOM 1253 C CA . PRO A 1 187 ? -48.647 -43.281 -34.571 1.00 97.55 210 PRO A CA 1
ATOM 1254 C C . PRO A 1 187 ? -49.782 -42.892 -33.624 1.00 102.00 210 PRO A C 1
ATOM 1255 O O . PRO A 1 187 ? -50.091 -43.685 -32.737 1.00 102.42 210 PRO A O 1
ATOM 1259 N N . ALA A 1 188 ? -50.408 -41.732 -33.824 1.00 102.15 211 ALA A N 1
ATOM 1260 C CA . ALA A 1 188 ? -51.377 -41.184 -32.847 1.00 105.88 211 ALA A CA 1
ATOM 1261 C C . ALA A 1 188 ? -52.454 -42.159 -32.306 1.00 103.92 211 ALA A C 1
ATOM 1262 O O . ALA A 1 188 ? -52.933 -42.011 -31.177 1.00 97.09 211 ALA A O 1
ATOM 1264 N N . ASN A 1 189 ? -52.827 -43.150 -33.106 1.00 102.11 212 ASN A N 1
ATOM 1265 C CA . ASN A 1 189 ? -53.869 -44.094 -32.706 1.00 103.71 212 ASN A CA 1
ATOM 1266 C C . ASN A 1 189 ? -53.311 -45.333 -32.004 1.00 99.58 212 ASN A C 1
ATOM 1267 O O . ASN A 1 189 ? -54.038 -46.300 -31.762 1.00 100.59 212 ASN A O 1
ATOM 1272 N N . GLN A 1 190 ? -52.012 -45.302 -31.696 1.00 100.45 213 GLN A N 1
ATOM 1273 C CA . GLN A 1 190 ? -51.368 -46.341 -30.880 1.00 103.38 213 GLN A CA 1
ATOM 1274 C C . GLN A 1 190 ? -50.637 -45.709 -29.695 1.00 99.55 213 GLN A C 1
ATOM 1275 O O . GLN A 1 190 ? -49.819 -46.365 -29.056 1.00 93.00 213 GLN A O 1
ATOM 1281 N N . ARG A 1 191 ? -50.898 -44.435 -29.419 1.00 99.55 214 ARG A N 1
ATOM 1282 C CA . ARG A 1 191 ? -50.103 -43.727 -28.423 1.00 92.77 214 ARG A CA 1
ATOM 1283 C C . ARG A 1 191 ? -50.667 -43.902 -27.013 1.00 93.89 214 ARG A C 1
ATOM 1284 O O . ARG A 1 191 ? -51.084 -42.940 -26.365 1.00 98.50 214 ARG A O 1
ATOM 1292 N N . PHE A 1 192 ? -50.654 -45.146 -26.539 1.00 89.08 215 PHE A N 1
ATOM 1293 C CA . PHE A 1 192 ? -51.267 -45.502 -25.259 1.00 83.66 215 PHE A CA 1
ATOM 1294 C C . PHE A 1 192 ? -50.237 -45.919 -24.217 1.00 79.44 215 PHE A C 1
ATOM 1295 O O . PHE A 1 192 ? -49.453 -46.858 -24.410 1.00 81.19 215 PHE A O 1
ATOM 1303 N N . LEU A 1 193 ? -50.266 -45.209 -23.097 1.00 79.38 216 LEU A N 1
ATOM 1304 C CA . LEU A 1 193 ? -49.288 -45.374 -22.030 1.00 76.02 216 LEU A CA 1
ATOM 1305 C C . LEU A 1 193 ? -49.940 -46.063 -20.830 1.00 77.55 216 LEU A C 1
ATOM 1306 O O . LEU A 1 193 ? -50.633 -45.436 -20.024 1.00 78.61 216 LEU A O 1
ATOM 1311 N N . VAL A 1 194 ? -49.698 -47.360 -20.718 1.00 81.44 217 VAL A N 1
ATOM 1312 C CA . VAL A 1 194 ? -50.201 -48.137 -19.596 1.00 76.79 217 VAL A CA 1
ATOM 1313 C C . VAL A 1 194 ? -49.147 -48.379 -18.499 1.00 75.70 217 VAL A C 1
ATOM 1314 O O . VAL A 1 194 ? -48.096 -48.987 -18.729 1.00 73.46 217 VAL A O 1
ATOM 1318 N N . SER A 1 195 ? -49.477 -47.877 -17.309 1.00 78.86 218 SER A N 1
ATOM 1319 C CA . SER A 1 195 ? -48.630 -47.886 -16.120 1.00 71.04 218 SER A CA 1
ATOM 1320 C C . SER A 1 195 ? -49.496 -48.408 -14.975 1.00 73.88 218 SER A C 1
ATOM 1321 O O . SER A 1 195 ? -50.657 -48.755 -15.200 1.00 72.24 218 SER A O 1
ATOM 1324 N N . CYS A 1 196 ? -48.934 -48.468 -13.765 1.00 75.16 219 CYS A N 1
ATOM 1325 C CA . CYS A 1 196 ? -49.667 -48.865 -12.553 1.00 63.35 219 CYS A CA 1
ATOM 1326 C C . CYS A 1 196 ? -50.271 -47.650 -11.832 1.00 72.26 219 CYS A C 1
ATOM 1327 O O . CYS A 1 196 ? -51.415 -47.676 -11.394 1.00 74.67 219 CYS A O 1
ATOM 1330 N N . GLU A 1 197 ? -49.487 -46.584 -11.688 1.00 75.25 220 GLU A N 1
ATOM 1331 C CA . GLU A 1 197 ? -49.997 -45.314 -11.176 1.00 66.39 220 GLU A CA 1
ATOM 1332 C C . GLU A 1 197 ? -50.121 -44.272 -12.293 1.00 64.18 220 GLU A C 1
ATOM 1333 O O . GLU A 1 197 ? -49.284 -44.177 -13.178 1.00 64.37 220 GLU A O 1
ATOM 1339 N N . GLY A 1 198 ? -51.167 -43.478 -12.247 1.00 66.79 221 GLY A N 1
ATOM 1340 C CA . GLY A 1 198 ? -51.310 -42.413 -13.210 1.00 67.82 221 GLY A CA 1
ATOM 1341 C C . GLY A 1 198 ? -50.290 -41.349 -12.887 1.00 65.92 221 GLY A C 1
ATOM 1342 O O . GLY A 1 198 ? -50.627 -40.170 -12.706 1.00 69.98 221 GLY A O 1
ATOM 1343 N N . ALA A 1 199 ? -49.037 -41.766 -12.786 1.00 59.29 222 ALA A N 1
ATOM 1344 C CA . ALA A 1 199 ? -47.966 -40.833 -12.446 1.00 61.05 222 ALA A CA 1
ATOM 1345 C C . ALA A 1 199 ? -47.424 -40.114 -13.675 1.00 59.54 222 ALA A C 1
ATOM 1346 O O . ALA A 1 199 ? -46.577 -39.225 -13.563 1.00 64.31 222 ALA A O 1
ATOM 1348 N N . PHE A 1 200 ? -47.921 -40.496 -14.850 1.00 60.41 223 PHE A N 1
ATOM 1349 C CA . PHE A 1 200 ? -47.393 -39.984 -16.103 1.00 61.16 223 PHE A CA 1
ATOM 1350 C C . PHE A 1 200 ? -48.375 -39.123 -16.829 1.00 63.62 223 PHE A C 1
ATOM 1351 O O . PHE A 1 200 ? -48.216 -38.922 -18.012 1.00 70.19 223 PHE A O 1
ATOM 1359 N N . SER A 1 201 ? -49.394 -38.626 -16.149 1.00 68.49 224 SER A N 1
ATOM 1360 C CA . SER A 1 201 ? -50.386 -37.786 -16.813 1.00 66.04 224 SER A CA 1
ATOM 1361 C C . SER A 1 201 ? -49.833 -36.494 -17.453 1.00 69.96 224 SER A C 1
ATOM 1362 O O . SER A 1 201 ? -50.359 -36.044 -18.466 1.00 73.67 224 SER A O 1
ATOM 1365 N N . TYR A 1 202 ? -48.797 -35.883 -16.876 1.00 65.98 225 TYR A N 1
ATOM 1366 C CA . TYR A 1 202 ? -48.248 -34.657 -17.472 1.00 72.32 225 TYR A CA 1
ATOM 1367 C C . TYR A 1 202 ? -47.432 -34.991 -18.700 1.00 72.56 225 TYR A C 1
ATOM 1368 O O . TYR A 1 202 ? -47.601 -34.386 -19.762 1.00 72.82 225 TYR A O 1
ATOM 1377 N N . LEU A 1 203 ? -46.543 -35.964 -18.535 1.00 67.63 226 LEU A N 1
ATOM 1378 C CA . LEU A 1 203 ? -45.753 -36.491 -19.630 1.00 65.49 226 LEU A CA 1
ATOM 1379 C C . LEU A 1 203 ? -46.597 -36.813 -20.851 1.00 72.77 226 LEU A C 1
ATOM 1380 O O . LEU A 1 203 ? -46.183 -36.559 -21.969 1.00 78.94 226 LEU A O 1
ATOM 1385 N N . ALA A 1 204 ? -47.773 -37.395 -20.629 1.00 75.55 227 ALA A N 1
ATOM 1386 C CA . ALA A 1 204 ? -48.669 -37.776 -21.718 1.00 70.48 227 ALA A CA 1
ATOM 1387 C C . ALA A 1 204 ? -49.429 -36.587 -22.265 1.00 69.60 227 ALA A C 1
ATOM 1388 O O . ALA A 1 204 ? -49.733 -36.550 -23.446 1.00 78.20 227 ALA A O 1
ATOM 1390 N N . ARG A 1 205 ? -49.758 -35.616 -21.431 1.00 67.01 228 ARG A N 1
ATOM 1391 C CA . ARG A 1 205 ? -50.351 -34.394 -21.973 1.00 72.61 228 ARG A CA 1
ATOM 1392 C C . ARG A 1 205 ? -49.363 -33.712 -22.939 1.00 77.65 228 ARG A C 1
ATOM 1393 O O . ARG A 1 205 ? -49.746 -33.223 -24.004 1.00 75.22 228 ARG A O 1
ATOM 1401 N N . ASP A 1 206 ? -48.082 -33.722 -22.575 1.00 79.17 229 ASP A N 1
ATOM 1402 C CA . ASP A 1 206 ? -47.050 -32.980 -23.295 1.00 73.10 229 ASP A CA 1
ATOM 1403 C C . ASP A 1 206 ? -46.778 -33.558 -24.663 1.00 72.67 229 ASP A C 1
ATOM 1404 O O . ASP A 1 206 ? -46.479 -32.831 -25.591 1.00 80.88 229 ASP A O 1
ATOM 1409 N N . TYR A 1 207 ? -46.855 -34.873 -24.772 1.00 66.55 230 TYR A N 1
ATOM 1410 C CA . TYR A 1 207 ? -46.498 -35.543 -26.009 1.00 68.94 230 TYR A CA 1
ATOM 1411 C C . TYR A 1 207 ? -47.671 -36.300 -26.572 1.00 73.77 230 TYR A C 1
ATOM 1412 O O . TYR A 1 207 ? -47.501 -37.297 -27.279 1.00 69.90 230 TYR A O 1
ATOM 1421 N N . GLY A 1 208 ? -48.866 -35.810 -26.241 1.00 81.29 231 GLY A N 1
ATOM 1422 C CA . GLY A 1 208 ? -50.116 -36.308 -26.790 1.00 81.56 231 GLY A CA 1
ATOM 1423 C C . GLY A 1 208 ? -50.283 -37.813 -26.747 1.00 81.73 231 GLY A C 1
ATOM 1424 O O . GLY A 1 208 ? -50.471 -38.459 -27.784 1.00 79.99 231 GLY A O 1
ATOM 1425 N N . MET A 1 209 ? -50.223 -38.373 -25.544 1.00 83.19 232 MET A N 1
ATOM 1426 C CA . MET A 1 209 ? -50.491 -39.791 -25.353 1.00 86.15 232 MET A CA 1
ATOM 1427 C C . MET A 1 209 ? -51.810 -40.003 -24.597 1.00 91.80 232 MET A C 1
ATOM 1428 O O . MET A 1 209 ? -52.297 -39.110 -23.889 1.00 88.45 232 MET A O 1
ATOM 1433 N N . GLU A 1 210 ? -52.403 -41.179 -24.770 1.00 92.12 233 GLU A N 1
ATOM 1434 C CA . GLU A 1 210 ? -53.579 -41.532 -23.998 1.00 93.31 233 GLU A CA 1
ATOM 1435 C C . GLU A 1 210 ? -53.100 -42.460 -22.888 1.00 90.75 233 GLU A C 1
ATOM 1436 O O . GLU A 1 210 ? -52.477 -43.497 -23.149 1.00 86.98 233 GLU A O 1
ATOM 1442 N N . GLU A 1 211 ? -53.367 -42.048 -21.650 1.00 94.99 234 GLU A N 1
ATOM 1443 C CA . GLU A 1 211 ? -52.916 -42.761 -20.463 1.00 89.10 234 GLU A CA 1
ATOM 1444 C C . GLU A 1 211 ? -53.909 -43.850 -20.058 1.00 84.01 234 GLU A C 1
ATOM 1445 O O . GLU A 1 211 ? -55.125 -43.688 -20.170 1.00 88.38 234 GLU A O 1
ATOM 1451 N N . ILE A 1 212 ? -53.377 -44.971 -19.607 1.00 82.51 235 ILE A N 1
ATOM 1452 C CA . ILE A 1 212 ? -54.203 -46.001 -19.002 1.00 82.06 235 ILE A CA 1
ATOM 1453 C C . ILE A 1 212 ? -53.506 -46.488 -17.730 1.00 84.59 235 ILE A C 1
ATOM 1454 O O . ILE A 1 212 ? -52.426 -47.090 -17.790 1.00 85.13 235 ILE A O 1
ATOM 1459 N N . TYR A 1 213 ? -54.111 -46.212 -16.578 1.00 83.06 236 TYR A N 1
ATOM 1460 C CA . TYR A 1 213 ? -53.491 -46.555 -15.299 1.00 77.92 236 TYR A CA 1
ATOM 1461 C C . TYR A 1 213 ? -54.302 -47.556 -14.467 1.00 81.74 236 TYR A C 1
ATOM 1462 O O . TYR A 1 213 ? -55.528 -47.625 -14.584 1.00 87.50 236 TYR A O 1
ATOM 1471 N N . MET A 1 214 ? -53.618 -48.341 -13.641 1.00 76.08 237 MET A N 1
ATOM 1472 C CA . MET A 1 214 ? -54.300 -49.328 -12.806 1.00 78.00 237 MET A CA 1
ATOM 1473 C C . MET A 1 214 ? -54.900 -48.662 -11.555 1.00 79.95 237 MET A C 1
ATOM 1474 O O . MET A 1 214 ? -55.829 -49.195 -10.936 1.00 84.96 237 MET A O 1
ATOM 1479 N N . TRP A 1 215 ? -54.359 -47.488 -11.209 1.00 75.50 238 TRP A N 1
ATOM 1480 C CA . TRP A 1 215 ? -54.895 -46.624 -10.151 1.00 71.55 238 TRP A CA 1
ATOM 1481 C C . TRP A 1 215 ? -54.343 -45.200 -10.263 1.00 68.86 238 TRP A C 1
ATOM 1482 O O . TRP A 1 215 ? -53.155 -45.001 -10.555 1.00 68.95 238 TRP A O 1
ATOM 1493 N N . PRO A 1 216 ? -55.214 -44.209 -10.018 1.00 71.36 239 PRO A N 1
ATOM 1494 C CA . PRO A 1 216 ? -54.941 -42.796 -10.272 1.00 71.00 239 PRO A CA 1
ATOM 1495 C C . PRO A 1 216 ? -53.635 -42.375 -9.634 1.00 69.99 239 PRO A C 1
ATOM 1496 O O . PRO A 1 216 ? -52.722 -41.909 -10.338 1.00 71.50 239 PRO A O 1
ATOM 1500 N N . ILE A 1 217 ? -53.570 -42.546 -8.307 1.00 71.06 240 ILE A N 1
ATOM 1501 C CA . ILE A 1 217 ? -52.458 -42.109 -7.464 1.00 64.65 240 ILE A CA 1
ATOM 1502 C C . ILE A 1 217 ? -52.385 -43.091 -6.297 1.00 63.87 240 ILE A C 1
ATOM 1503 O O . ILE A 1 217 ? -53.195 -43.983 -6.217 1.00 69.80 240 ILE A O 1
ATOM 1508 N N . ASN A 1 218 ? -51.436 -42.946 -5.390 1.00 63.69 241 ASN A N 1
ATOM 1509 C CA . ASN A 1 218 ? -51.284 -43.926 -4.313 1.00 68.37 241 ASN A CA 1
ATOM 1510 C C . ASN A 1 218 ? -52.069 -43.655 -3.040 1.00 75.60 241 ASN A C 1
ATOM 1511 O O . ASN A 1 218 ? -52.157 -42.527 -2.596 1.00 78.83 241 ASN A O 1
ATOM 1516 N N . ALA A 1 219 ? -52.781 -44.628 -2.476 1.00 72.08 242 ALA A N 1
ATOM 1517 C CA . ALA A 1 219 ? -53.782 -44.183 -1.495 1.00 74.96 242 ALA A CA 1
ATOM 1518 C C . ALA A 1 219 ? -54.125 -44.998 -0.245 1.00 83.32 242 ALA A C 1
ATOM 1519 O O . ALA A 1 219 ? -55.025 -44.607 0.513 1.00 88.06 242 ALA A O 1
ATOM 1521 N N . GLU A 1 220 ? -53.421 -46.105 -0.036 1.00 86.15 243 GLU A N 1
ATOM 1522 C CA . GLU A 1 220 ? -53.657 -46.957 1.123 1.00 98.62 243 GLU A CA 1
ATOM 1523 C C . GLU A 1 220 ? -54.418 -48.220 0.735 1.00 86.46 243 GLU A C 1
ATOM 1524 O O . GLU A 1 220 ? -53.946 -49.335 0.960 1.00 81.46 243 GLU A O 1
ATOM 1530 N N . GLN A 1 221 ? -55.598 -48.038 0.152 1.00 79.77 244 GLN A N 1
ATOM 1531 C CA . GLN A 1 221 ? -56.427 -49.162 -0.267 1.00 73.35 244 GLN A CA 1
ATOM 1532 C C . GLN A 1 221 ? -55.868 -49.823 -1.523 1.00 73.09 244 GLN A C 1
ATOM 1533 O O . GLN A 1 221 ? -56.286 -49.513 -2.638 1.00 75.26 244 GLN A O 1
ATOM 1539 N N . GLN A 1 222 ? -54.921 -50.736 -1.333 1.00 76.87 245 GLN A N 1
ATOM 1540 C CA . GLN A 1 222 ? -54.305 -51.444 -2.449 1.00 75.48 245 GLN A CA 1
ATOM 1541 C C . GLN A 1 222 ? -55.259 -51.530 -3.636 1.00 77.51 245 GLN A C 1
ATOM 1542 O O . GLN A 1 222 ? -56.471 -51.652 -3.463 1.00 75.10 245 GLN A O 1
ATOM 1548 N N . PHE A 1 223 ? -54.703 -51.465 -4.842 1.00 73.86 246 PHE A N 1
ATOM 1549 C CA . PHE A 1 223 ? -55.496 -51.529 -6.044 1.00 73.40 246 PHE A CA 1
ATOM 1550 C C . PHE A 1 223 ? -56.400 -52.739 -5.905 1.00 73.51 246 PHE A C 1
ATOM 1551 O O . PHE A 1 223 ? -56.200 -53.618 -5.055 1.00 75.25 246 PHE A O 1
ATOM 1559 N N . THR A 1 224 ? -57.389 -52.775 -6.776 1.00 70.52 247 THR A N 1
ATOM 1560 C CA . THR A 1 224 ? -58.485 -53.706 -6.646 1.00 72.44 247 THR A CA 1
ATOM 1561 C C . THR A 1 224 ? -58.623 -54.508 -7.948 1.00 76.96 247 THR A C 1
ATOM 1562 O O . THR A 1 224 ? -58.004 -54.164 -8.967 1.00 78.40 247 THR A O 1
ATOM 1566 N N . PRO A 1 225 ? -59.397 -55.598 -7.921 1.00 76.83 248 PRO A N 1
ATOM 1567 C CA . PRO A 1 225 ? -59.434 -56.438 -9.117 1.00 75.64 248 PRO A CA 1
ATOM 1568 C C . PRO A 1 225 ? -60.427 -55.968 -10.187 1.00 79.18 248 PRO A C 1
ATOM 1569 O O . PRO A 1 225 ? -60.357 -56.508 -11.302 1.00 78.41 248 PRO A O 1
ATOM 1573 N N . LYS A 1 226 ? -61.318 -55.018 -9.867 1.00 74.39 249 LYS A N 1
ATOM 1574 C CA . LYS A 1 226 ? -62.092 -54.323 -10.904 1.00 78.93 249 LYS A CA 1
ATOM 1575 C C . LYS A 1 226 ? -61.138 -53.353 -11.604 1.00 80.12 249 LYS A C 1
ATOM 1576 O O . LYS A 1 226 ? -61.326 -53.018 -12.778 1.00 75.89 249 LYS A O 1
ATOM 1582 N N . GLN A 1 227 ? -60.092 -52.934 -10.890 1.00 79.98 250 GLN A N 1
ATOM 1583 C CA . GLN A 1 227 ? -59.121 -52.004 -11.455 1.00 74.54 250 GLN A CA 1
ATOM 1584 C C . GLN A 1 227 ? -58.196 -52.692 -12.445 1.00 80.00 250 GLN A C 1
ATOM 1585 O O . GLN A 1 227 ? -58.078 -52.246 -13.587 1.00 83.23 250 GLN A O 1
ATOM 1591 N N . VAL A 1 228 ? -57.546 -53.774 -12.034 1.00 75.48 251 VAL A N 1
ATOM 1592 C CA . VAL A 1 228 ? -56.753 -54.523 -12.997 1.00 71.45 251 VAL A CA 1
ATOM 1593 C C . VAL A 1 228 ? -57.645 -54.986 -14.126 1.00 74.37 251 VAL A C 1
ATOM 1594 O O . VAL A 1 228 ? -57.161 -55.235 -15.231 1.00 82.35 251 VAL A O 1
ATOM 1598 N N . GLN A 1 229 ? -58.945 -55.101 -13.840 1.00 75.01 252 GLN A N 1
ATOM 1599 C CA . GLN A 1 229 ? -59.927 -55.589 -14.805 1.00 79.76 252 GLN A CA 1
ATOM 1600 C C . GLN A 1 229 ? -60.182 -54.562 -15.885 1.00 82.70 252 GLN A C 1
ATOM 1601 O O . GLN A 1 229 ? -60.133 -54.877 -17.069 1.00 88.16 252 GLN A O 1
ATOM 1607 N N . THR A 1 230 ? -60.471 -53.338 -15.457 1.00 79.27 253 THR A N 1
ATOM 1608 C CA . THR A 1 230 ? -60.652 -52.209 -16.357 1.00 75.30 253 THR A CA 1
ATOM 1609 C C . THR A 1 230 ? -59.450 -52.073 -17.264 1.00 80.72 253 THR A C 1
ATOM 1610 O O . THR A 1 230 ? -59.582 -51.791 -18.448 1.00 88.20 253 THR A O 1
ATOM 1614 N N . VAL A 1 231 ? -58.269 -52.266 -16.704 1.00 77.01 254 VAL A N 1
ATOM 1615 C CA . VAL A 1 231 ? -57.063 -52.204 -17.505 1.00 78.28 254 VAL A CA 1
ATOM 1616 C C . VAL A 1 231 ? -57.001 -53.363 -18.515 1.00 87.24 254 VAL A C 1
ATOM 1617 O O . VAL A 1 231 ? -56.533 -53.195 -19.640 1.00 90.40 254 VAL A O 1
ATOM 1621 N N . ILE A 1 232 ? -57.470 -54.539 -18.121 1.00 89.04 255 ILE A N 1
ATOM 1622 C CA . ILE A 1 232 ? -57.454 -55.676 -19.034 1.00 85.66 255 ILE A CA 1
ATOM 1623 C C . ILE A 1 232 ? -58.380 -55.421 -20.237 1.00 90.18 255 ILE A C 1
ATOM 1624 O O . ILE A 1 232 ? -58.164 -55.963 -21.319 1.00 90.31 255 ILE A O 1
ATOM 1629 N N . GLU A 1 233 ? -59.387 -54.567 -20.062 1.00 87.61 256 GLU A N 1
ATOM 1630 C CA . GLU A 1 233 ? -60.321 -54.304 -21.149 1.00 90.58 256 GLU A CA 1
ATOM 1631 C C . GLU A 1 233 ? -59.867 -53.149 -22.027 1.00 95.32 256 GLU A C 1
ATOM 1632 O O . GLU A 1 233 ? -59.992 -53.233 -23.239 1.00 103.17 256 GLU A O 1
ATOM 1638 N N . GLU A 1 234 ? -59.317 -52.110 -21.440 1.00 95.42 257 GLU A N 1
ATOM 1639 C CA . GLU A 1 234 ? -58.829 -51.008 -22.232 1.00 94.19 257 GLU A CA 1
ATOM 1640 C C . GLU A 1 234 ? -57.703 -51.469 -23.120 1.00 93.79 257 GLU A C 1
ATOM 1641 O O . GLU A 1 234 ? -57.507 -50.948 -24.200 1.00 96.57 257 GLU A O 1
ATOM 1647 N N . VAL A 1 235 ? -56.925 -52.432 -22.671 1.00 91.26 258 VAL A N 1
ATOM 1648 C CA . VAL A 1 235 ? -55.849 -52.883 -23.526 1.00 94.49 258 VAL A CA 1
ATOM 1649 C C . VAL A 1 235 ? -56.313 -53.563 -24.796 1.00 94.99 258 VAL A C 1
ATOM 1650 O O . VAL A 1 235 ? -55.939 -53.194 -25.894 1.00 94.77 258 VAL A O 1
ATOM 1654 N N . LYS A 1 236 ? -57.203 -54.516 -24.646 1.00 94.87 259 LYS A N 1
ATOM 1655 C CA . LYS A 1 236 ? -57.617 -55.273 -25.787 1.00 95.37 259 LYS A CA 1
ATOM 1656 C C . LYS A 1 236 ? -58.279 -54.257 -26.633 1.00 94.86 259 LYS A C 1
ATOM 1657 O O . LYS A 1 236 ? -58.082 -54.154 -27.821 1.00 88.27 259 LYS A O 1
ATOM 1663 N N . THR A 1 237 ? -59.010 -53.418 -25.951 1.00 97.99 260 THR A N 1
ATOM 1664 C CA . THR A 1 237 ? -59.913 -52.540 -26.594 1.00 99.37 260 THR A CA 1
ATOM 1665 C C . THR A 1 237 ? -58.994 -51.752 -27.461 1.00 98.72 260 THR A C 1
ATOM 1666 O O . THR A 1 237 ? -59.422 -51.068 -28.360 1.00 103.96 260 THR A O 1
ATOM 1670 N N . ASN A 1 238 ? -57.719 -51.746 -27.143 1.00 95.48 261 ASN A N 1
ATOM 1671 C CA . ASN A 1 238 ? -56.837 -51.022 -28.020 1.00 95.18 261 ASN A CA 1
ATOM 1672 C C . ASN A 1 238 ? -55.618 -51.740 -28.477 1.00 94.55 261 ASN A C 1
ATOM 1673 O O . ASN A 1 238 ? -54.724 -51.160 -29.066 1.00 90.51 261 ASN A O 1
ATOM 1678 N N . ASN A 1 239 ? -55.577 -53.029 -28.230 1.00 100.29 262 ASN A N 1
ATOM 1679 C CA . ASN A 1 239 ? -54.503 -53.754 -28.832 1.00 96.69 262 ASN A CA 1
ATOM 1680 C C . ASN A 1 239 ? -53.241 -53.000 -28.527 1.00 96.24 262 ASN A C 1
ATOM 1681 O O . ASN A 1 239 ? -52.664 -52.418 -29.414 1.00 99.94 262 ASN A O 1
ATOM 1686 N N . VAL A 1 240 ? -52.890 -52.892 -27.257 1.00 90.22 263 VAL A N 1
ATOM 1687 C CA . VAL A 1 240 ? -51.645 -52.226 -26.862 1.00 86.47 263 VAL A CA 1
ATOM 1688 C C . VAL A 1 240 ? -50.536 -53.250 -26.672 1.00 90.09 263 VAL A C 1
ATOM 1689 O O . VAL A 1 240 ? -50.678 -54.184 -25.891 1.00 87.30 263 VAL A O 1
ATOM 1693 N N . PRO A 1 241 ? -49.427 -53.088 -27.408 1.00 90.77 264 PRO A N 1
ATOM 1694 C CA . PRO A 1 241 ? -48.381 -54.120 -27.399 1.00 88.20 264 PRO A CA 1
ATOM 1695 C C . PRO A 1 241 ? -47.570 -54.247 -26.080 1.00 93.74 264 PRO A C 1
ATOM 1696 O O . PRO A 1 241 ? -47.311 -55.384 -25.656 1.00 89.56 264 PRO A O 1
ATOM 1700 N N . THR A 1 242 ? -47.198 -53.131 -25.444 1.00 92.69 265 THR A N 1
ATOM 1701 C CA . THR A 1 242 ? -46.423 -53.187 -24.195 1.00 86.74 265 THR A CA 1
ATOM 1702 C C . THR A 1 242 ? -47.010 -52.380 -23.014 1.00 86.99 265 THR A C 1
ATOM 1703 O O . THR A 1 242 ? -47.447 -51.221 -23.163 1.00 82.02 265 THR A O 1
ATOM 1707 N N . ILE A 1 243 ? -46.998 -53.003 -21.836 1.00 87.59 266 ILE A N 1
ATOM 1708 C CA . ILE A 1 243 ? -47.540 -52.384 -20.623 1.00 82.94 266 ILE A CA 1
ATOM 1709 C C . ILE A 1 243 ? -46.509 -52.296 -19.497 1.00 83.16 266 ILE A C 1
ATOM 1710 O O . ILE A 1 243 ? -45.734 -53.233 -19.284 1.00 86.78 266 ILE A O 1
ATOM 1715 N N . PHE A 1 244 ? -46.520 -51.176 -18.770 1.00 83.36 267 PHE A N 1
ATOM 1716 C CA . PHE A 1 244 ? -45.461 -50.869 -17.812 1.00 84.47 267 PHE A CA 1
ATOM 1717 C C . PHE A 1 244 ? -45.923 -50.629 -16.408 1.00 83.03 267 PHE A C 1
ATOM 1718 O O . PHE A 1 244 ? -47.046 -50.200 -16.183 1.00 86.59 267 PHE A O 1
ATOM 1726 N N . CYS A 1 245 ? -45.006 -50.866 -15.472 1.00 83.19 268 CYS A N 1
ATOM 1727 C CA . CYS A 1 245 ? -45.186 -50.526 -14.064 1.00 80.22 268 CYS A CA 1
ATOM 1728 C C . CYS A 1 245 ? -44.176 -49.453 -13.692 1.00 81.73 268 CYS A C 1
ATOM 1729 O O . CYS A 1 245 ? -43.483 -48.913 -14.562 1.00 79.09 268 CYS A O 1
ATOM 1732 N N . GLU A 1 246 ? -44.094 -49.140 -12.400 1.00 82.38 269 GLU A N 1
ATOM 1733 C CA . GLU A 1 246 ? -43.057 -48.242 -11.916 1.00 70.87 269 GLU A CA 1
ATOM 1734 C C . GLU A 1 246 ? -42.305 -48.910 -10.804 1.00 72.51 269 GLU A C 1
ATOM 1735 O O . GLU A 1 246 ? -42.780 -49.885 -10.206 1.00 75.89 269 GLU A O 1
ATOM 1741 N N . SER A 1 247 ? -41.144 -48.347 -10.502 1.00 68.67 270 SER A N 1
ATOM 1742 C CA . SER A 1 247 ? -40.204 -49.005 -9.618 1.00 64.60 270 SER A CA 1
ATOM 1743 C C . SER A 1 247 ? -40.536 -48.921 -8.139 1.00 66.22 270 SER A C 1
ATOM 1744 O O . SER A 1 247 ? -39.825 -49.490 -7.341 1.00 67.60 270 SER A O 1
ATOM 1747 N N . THR A 1 248 ? -41.602 -48.218 -7.767 1.00 73.47 271 THR A N 1
ATOM 1748 C CA . THR A 1 248 ? -41.947 -48.041 -6.338 1.00 69.59 271 THR A CA 1
ATOM 1749 C C . THR A 1 248 ? -43.217 -48.794 -5.844 1.00 71.96 271 THR A C 1
ATOM 1750 O O . THR A 1 248 ? -43.509 -48.796 -4.641 1.00 69.61 271 THR A O 1
ATOM 1754 N N . VAL A 1 249 ? -43.937 -49.444 -6.771 1.00 68.61 272 VAL A N 1
ATOM 1755 C CA . VAL A 1 249 ? -45.219 -50.072 -6.492 1.00 68.58 272 VAL A CA 1
ATOM 1756 C C . VAL A 1 249 ? -45.193 -51.536 -6.883 1.00 76.44 272 VAL A C 1
ATOM 1757 O O . VAL A 1 249 ? -44.129 -52.069 -7.205 1.00 80.37 272 VAL A O 1
ATOM 1761 N N . SER A 1 250 ? -46.380 -52.152 -6.889 1.00 82.24 273 SER A N 1
ATOM 1762 C CA . SER A 1 250 ? -46.598 -53.601 -7.046 1.00 78.66 273 SER A CA 1
ATOM 1763 C C . SER A 1 250 ? -46.705 -54.048 -8.510 1.00 73.11 273 SER A C 1
ATOM 1764 O O . SER A 1 250 ? -47.605 -53.630 -9.236 1.00 81.26 273 SER A O 1
ATOM 1767 N N . ASP A 1 251 ? -45.804 -54.910 -8.956 1.00 78.39 274 ASP A N 1
ATOM 1768 C CA . ASP A 1 251 ? -45.885 -55.399 -10.339 1.00 84.32 274 ASP A CA 1
ATOM 1769 C C . ASP A 1 251 ? -46.973 -56.464 -10.493 1.00 81.68 274 ASP A C 1
ATOM 1770 O O . ASP A 1 251 ? -47.448 -56.724 -11.586 1.00 81.90 274 ASP A O 1
ATOM 1775 N N . LYS A 1 252 ? -47.368 -57.057 -9.378 1.00 85.43 275 LYS A N 1
ATOM 1776 C CA . LYS A 1 252 ? -48.323 -58.167 -9.364 1.00 83.18 275 LYS A CA 1
ATOM 1777 C C . LYS A 1 252 ? -49.642 -57.942 -10.115 1.00 85.86 275 LYS A C 1
ATOM 1778 O O . LYS A 1 252 ? -50.169 -58.853 -10.762 1.00 85.69 275 LYS A O 1
ATOM 1784 N N . GLY A 1 253 ? -50.183 -56.735 -10.030 1.00 85.19 276 GLY A N 1
ATOM 1785 C CA . GLY A 1 253 ? -51.414 -56.434 -10.730 1.00 80.56 276 GLY A CA 1
ATOM 1786 C C . GLY A 1 253 ? -51.213 -56.271 -12.223 1.00 86.28 276 GLY A C 1
ATOM 1787 O O . GLY A 1 253 ? -52.066 -56.684 -13.012 1.00 85.20 276 GLY A O 1
ATOM 1788 N N . GLN A 1 254 ? -50.094 -55.654 -12.614 1.00 89.48 277 GLN A N 1
ATOM 1789 C CA . GLN A 1 254 ? -49.802 -55.384 -14.028 1.00 83.70 277 GLN A CA 1
ATOM 1790 C C . GLN A 1 254 ? -49.420 -56.647 -14.766 1.00 86.87 277 GLN A C 1
ATOM 1791 O O . GLN A 1 254 ? -49.944 -56.937 -15.846 1.00 83.90 277 GLN A O 1
ATOM 1797 N N . LYS A 1 255 ? -48.474 -57.377 -14.186 1.00 89.86 278 LYS A N 1
ATOM 1798 C CA . LYS A 1 255 ? -48.201 -58.741 -14.607 1.00 90.60 278 LYS A CA 1
ATOM 1799 C C . LYS A 1 255 ? -49.502 -59.554 -14.850 1.00 94.08 278 LYS A C 1
ATOM 1800 O O . LYS A 1 255 ? -49.610 -60.259 -15.859 1.00 93.27 278 LYS A O 1
ATOM 1806 N N . GLN A 1 256 ? -50.483 -59.442 -13.947 1.00 96.27 279 GLN A N 1
ATOM 1807 C CA . GLN A 1 256 ? -51.797 -60.085 -14.127 1.00 92.73 279 GLN A CA 1
ATOM 1808 C C . GLN A 1 256 ? -52.404 -59.772 -15.501 1.00 91.06 279 GLN A C 1
ATOM 1809 O O . GLN A 1 256 ? -52.682 -60.668 -16.296 1.00 97.19 279 GLN A O 1
ATOM 1815 N N . VAL A 1 257 ? -52.622 -58.489 -15.762 1.00 86.53 280 VAL A N 1
ATOM 1816 C CA . VAL A 1 257 ? -53.198 -58.045 -17.026 1.00 90.40 280 VAL A CA 1
ATOM 1817 C C . VAL A 1 257 ? -52.290 -58.374 -18.228 1.00 90.57 280 VAL A C 1
ATOM 1818 O O . VAL A 1 257 ? -52.634 -58.102 -19.381 1.00 90.44 280 VAL A O 1
ATOM 1822 N N . ALA A 1 258 ? -51.140 -58.981 -17.948 1.00 91.63 281 ALA A N 1
ATOM 1823 C CA . ALA A 1 258 ? -50.167 -59.307 -18.989 1.00 91.23 281 ALA A CA 1
ATOM 1824 C C . ALA A 1 258 ? -50.263 -60.768 -19.432 1.00 97.95 281 ALA A C 1
ATOM 1825 O O . ALA A 1 258 ? -50.298 -61.064 -20.638 1.00 98.67 281 ALA A O 1
ATOM 1827 N N . GLN A 1 259 ? -50.303 -61.675 -18.462 1.00 98.91 282 GLN A N 1
ATOM 1828 C CA . GLN A 1 259 ? -50.395 -63.102 -18.750 1.00 102.32 282 GLN A CA 1
ATOM 1829 C C . GLN A 1 259 ? -51.832 -63.509 -19.054 1.00 102.51 282 GLN A C 1
ATOM 1830 O O . GLN A 1 259 ? -52.147 -64.696 -19.135 1.00 106.38 282 GLN A O 1
ATOM 1836 N N . ALA A 1 260 ? -52.701 -62.518 -19.220 1.00 95.09 283 ALA A N 1
ATOM 1837 C CA . ALA A 1 260 ? -54.105 -62.770 -19.516 1.00 96.25 283 ALA A CA 1
ATOM 1838 C C . ALA A 1 260 ? -54.584 -61.915 -20.683 1.00 90.67 283 ALA A C 1
ATOM 1839 O O . ALA A 1 260 ? -55.658 -62.149 -21.238 1.00 86.56 283 ALA A O 1
ATOM 1841 N N . THR A 1 261 ? -53.780 -60.921 -21.052 1.00 96.55 284 THR A N 1
ATOM 1842 C CA . THR A 1 261 ? -54.121 -60.028 -22.154 1.00 96.78 284 THR A CA 1
ATOM 1843 C C . THR A 1 261 ? -53.295 -60.345 -23.396 1.00 99.35 284 THR A C 1
ATOM 1844 O O . THR A 1 261 ? -53.771 -60.204 -24.525 1.00 103.56 284 THR A O 1
ATOM 1848 N N . GLY A 1 262 ? -52.054 -60.773 -23.182 1.00 94.95 285 GLY A N 1
ATOM 1849 C CA . GLY A 1 262 ? -51.165 -61.109 -24.278 1.00 99.75 285 GLY A CA 1
ATOM 1850 C C . GLY A 1 262 ? -50.129 -60.033 -24.536 1.00 100.81 285 GLY A C 1
ATOM 1851 O O . GLY A 1 262 ? -49.202 -60.226 -25.325 1.00 101.29 285 GLY A O 1
ATOM 1852 N N . ALA A 1 263 ? -50.286 -58.895 -23.869 1.00 95.27 286 ALA A N 1
ATOM 1853 C CA . ALA A 1 263 ? -49.360 -57.781 -24.027 1.00 91.32 286 ALA A CA 1
ATOM 1854 C C . ALA A 1 263 ? -47.978 -58.139 -23.455 1.00 97.65 286 ALA A C 1
ATOM 1855 O O . ALA A 1 263 ? -47.858 -59.011 -22.592 1.00 95.38 286 ALA A O 1
ATOM 1857 N N . ARG A 1 264 ? -46.930 -57.494 -23.958 1.00 99.55 287 ARG A N 1
ATOM 1858 C CA . ARG A 1 264 ? -45.583 -57.725 -23.453 1.00 98.52 287 ARG A CA 1
ATOM 1859 C C . ARG A 1 264 ? -45.421 -56.856 -22.208 1.00 95.59 287 ARG A C 1
ATOM 1860 O O . ARG A 1 264 ? -45.778 -55.678 -22.216 1.00 94.25 287 ARG A O 1
ATOM 1868 N N . PHE A 1 265 ? -44.915 -57.423 -21.124 1.00 92.23 288 PHE A N 1
ATOM 1869 C CA . PHE A 1 265 ? -44.653 -56.589 -19.959 1.00 94.26 288 PHE A CA 1
ATOM 1870 C C . PHE A 1 265 ? -43.294 -55.919 -20.117 1.00 98.27 288 PHE A C 1
ATOM 1871 O O . PHE A 1 265 ? -42.241 -56.539 -19.910 1.00 95.80 288 PHE A O 1
ATOM 1879 N N . GLY A 1 266 ? -43.317 -54.655 -20.527 1.00 93.93 289 GLY A N 1
ATOM 1880 C CA . GLY A 1 266 ? -42.124 -53.838 -20.466 1.00 88.74 289 GLY A CA 1
ATOM 1881 C C . GLY A 1 266 ? -41.791 -53.804 -18.994 1.00 88.79 289 GLY A C 1
ATOM 1882 O O . GLY A 1 266 ? -42.625 -54.149 -18.156 1.00 93.01 289 GLY A O 1
ATOM 1883 N N . GLY A 1 267 ? -40.581 -53.409 -18.647 1.00 84.74 290 GLY A N 1
ATOM 1884 C CA . GLY A 1 267 ? -40.220 -53.446 -17.239 1.00 89.74 290 GLY A CA 1
ATOM 1885 C C . GLY A 1 267 ? -40.864 -52.359 -16.388 1.00 82.63 290 GLY A C 1
ATOM 1886 O O . GLY A 1 267 ? -42.091 -52.206 -16.360 1.00 82.29 290 GLY A O 1
ATOM 1887 N N . ASN A 1 268 ? -40.018 -51.602 -15.697 1.00 71.75 291 ASN A N 1
ATOM 1888 C CA . ASN A 1 268 ? -40.471 -50.521 -14.854 1.00 71.78 291 ASN A CA 1
ATOM 1889 C C . ASN A 1 268 ? -40.109 -49.187 -15.479 1.00 74.15 291 ASN A C 1
ATOM 1890 O O . ASN A 1 268 ? -39.028 -49.046 -16.041 1.00 78.65 291 ASN A O 1
ATOM 1895 N N . LEU A 1 269 ? -41.025 -48.228 -15.392 1.00 70.49 292 LEU A N 1
ATOM 1896 C CA . LEU A 1 269 ? -40.748 -46.847 -15.724 1.00 67.62 292 LEU A CA 1
ATOM 1897 C C . LEU A 1 269 ? -40.357 -46.241 -14.403 1.00 66.58 292 LEU A C 1
ATOM 1898 O O . LEU A 1 269 ? -40.578 -46.852 -13.381 1.00 72.68 292 LEU A O 1
ATOM 1903 N N . TYR A 1 270 ? -39.788 -45.049 -14.395 1.00 65.21 293 TYR A N 1
ATOM 1904 C CA . TYR A 1 270 ? -39.339 -44.478 -13.149 1.00 61.50 293 TYR A CA 1
ATOM 1905 C C . TYR A 1 270 ? -39.969 -43.113 -12.915 1.00 63.16 293 TYR A C 1
ATOM 1906 O O . TYR A 1 270 ? -39.736 -42.222 -13.701 1.00 70.81 293 TYR A O 1
ATOM 1915 N N . VAL A 1 271 ? -40.765 -42.932 -11.854 1.00 65.96 294 VAL A N 1
ATOM 1916 C CA . VAL A 1 271 ? -41.350 -41.614 -11.575 1.00 60.15 294 VAL A CA 1
ATOM 1917 C C . VAL A 1 271 ? -41.022 -41.020 -10.225 1.00 62.41 294 VAL A C 1
ATOM 1918 O O . VAL A 1 271 ? -40.594 -39.868 -10.125 1.00 61.12 294 VAL A O 1
ATOM 1922 N N . ASP A 1 272 ? -41.292 -41.800 -9.186 1.00 60.50 295 ASP A N 1
ATOM 1923 C CA . ASP A 1 272 ? -41.233 -41.306 -7.821 1.00 53.45 295 ASP A CA 1
ATOM 1924 C C . ASP A 1 272 ? -39.868 -41.547 -7.201 1.00 62.40 295 ASP A C 1
ATOM 1925 O O . ASP A 1 272 ? -39.646 -41.209 -6.041 1.00 65.72 295 ASP A O 1
ATOM 1930 N N . SER A 1 273 ? -38.958 -42.127 -7.975 1.00 68.03 296 SER A N 1
ATOM 1931 C CA . SER A 1 273 ? -37.611 -42.410 -7.493 1.00 67.22 296 SER A CA 1
ATOM 1932 C C . SER A 1 273 ? -36.703 -42.868 -8.631 1.00 65.58 296 SER A C 1
ATOM 1933 O O . SER A 1 273 ? -37.154 -43.513 -9.579 1.00 71.94 296 SER A O 1
ATOM 1936 N N . LEU A 1 274 ? -35.419 -42.568 -8.484 1.00 60.99 297 LEU A N 1
ATOM 1937 C CA . LEU A 1 274 ? -34.392 -42.895 -9.449 1.00 65.29 297 LEU A CA 1
ATOM 1938 C C . LEU A 1 274 ? -33.833 -44.248 -9.178 1.00 73.39 297 LEU A C 1
ATOM 1939 O O . LEU A 1 274 ? -34.443 -45.017 -8.473 1.00 76.38 297 LEU A O 1
ATOM 1944 N N . SER A 1 275 ? -32.660 -44.529 -9.734 1.00 72.80 298 SER A N 1
ATOM 1945 C CA . SER A 1 275 ? -32.011 -45.822 -9.550 1.00 76.78 298 SER A CA 1
ATOM 1946 C C . SER A 1 275 ? -30.638 -45.664 -8.904 1.00 83.74 298 SER A C 1
ATOM 1947 O O . SER A 1 275 ? -30.222 -44.555 -8.572 1.00 86.74 298 SER A O 1
ATOM 1950 N N . THR A 1 276 ? -29.941 -46.782 -8.729 1.00 82.92 299 THR A N 1
ATOM 1951 C CA . THR A 1 276 ? -28.618 -46.770 -8.123 1.00 89.72 299 THR A CA 1
ATOM 1952 C C . THR A 1 276 ? -27.604 -46.256 -9.149 1.00 87.62 299 THR A C 1
ATOM 1953 O O . THR A 1 276 ? -27.954 -45.975 -10.288 1.00 83.86 299 THR A O 1
ATOM 1957 N N . GLU A 1 277 ? -26.354 -46.098 -8.737 1.00 96.43 300 GLU A N 1
ATOM 1958 C CA . GLU A 1 277 ? -25.291 -45.788 -9.682 1.00 102.65 300 GLU A CA 1
ATOM 1959 C C . GLU A 1 277 ? -25.381 -46.792 -10.823 1.00 105.89 300 GLU A C 1
ATOM 1960 O O . GLU A 1 277 ? -25.117 -46.462 -11.984 1.00 101.97 300 GLU A O 1
ATOM 1966 N N . GLU A 1 278 ? -25.739 -48.030 -10.470 1.00 104.72 301 GLU A N 1
ATOM 1967 C CA . GLU A 1 278 ? -25.952 -49.100 -11.438 1.00 99.89 301 GLU A CA 1
ATOM 1968 C C . GLU A 1 278 ? -27.375 -48.986 -11.919 1.00 99.00 301 GLU A C 1
ATOM 1969 O O . GLU A 1 278 ? -28.154 -48.223 -11.365 1.00 98.93 301 GLU A O 1
ATOM 1975 N N . GLY A 1 279 ? -27.730 -49.753 -12.941 1.00 97.94 302 GLY A N 1
ATOM 1976 C CA . GLY A 1 279 ? -29.058 -49.637 -13.514 1.00 93.03 302 GLY A CA 1
ATOM 1977 C C . GLY A 1 279 ? -29.301 -48.250 -14.094 1.00 88.84 302 GLY A C 1
ATOM 1978 O O . GLY A 1 279 ? -28.526 -47.318 -13.831 1.00 88.36 302 GLY A O 1
ATOM 1979 N N . PRO A 1 280 ? -30.393 -48.096 -14.873 1.00 87.64 303 PRO A N 1
ATOM 1980 C CA . PRO A 1 280 ? -30.691 -46.873 -15.635 1.00 77.82 303 PRO A CA 1
ATOM 1981 C C . PRO A 1 280 ? -31.157 -45.773 -14.696 1.00 78.76 303 PRO A C 1
ATOM 1982 O O . PRO A 1 280 ? -31.310 -46.037 -13.499 1.00 84.27 303 PRO A O 1
ATOM 1986 N N . VAL A 1 281 ? -31.382 -44.563 -15.197 1.00 74.72 304 VAL A N 1
ATOM 1987 C CA . VAL A 1 281 ? -31.964 -43.541 -14.324 1.00 71.39 304 VAL A CA 1
ATOM 1988 C C . VAL A 1 281 ? -31.197 -43.309 -13.006 1.00 70.82 304 VAL A C 1
ATOM 1989 O O . VAL A 1 281 ? -31.779 -43.398 -11.933 1.00 74.49 304 VAL A O 1
ATOM 1993 N N . PRO A 1 282 ? -29.890 -43.024 -13.074 1.00 71.84 305 PRO A N 1
ATOM 1994 C CA . PRO A 1 282 ? -29.268 -42.588 -11.835 1.00 64.45 305 PRO A CA 1
ATOM 1995 C C . PRO A 1 282 ? -29.424 -41.071 -11.691 1.00 63.11 305 PRO A C 1
ATOM 1996 O O . PRO A 1 282 ? -29.027 -40.541 -10.649 1.00 69.33 305 PRO A O 1
ATOM 2000 N N . THR A 1 283 ? -29.987 -40.392 -12.696 1.00 57.48 306 THR A N 1
ATOM 2001 C CA . THR A 1 283 ? -30.234 -38.944 -12.607 1.00 62.17 306 THR A CA 1
ATOM 2002 C C . THR A 1 283 ? -31.569 -38.465 -13.203 1.00 62.61 306 THR A C 1
ATOM 2003 O O . THR A 1 283 ? -32.165 -39.154 -14.007 1.00 63.94 306 THR A O 1
ATOM 2007 N N . PHE A 1 284 ? -32.063 -37.293 -12.805 1.00 62.30 307 PHE A N 1
ATOM 2008 C CA . PHE A 1 284 ? -33.360 -36.881 -13.332 1.00 58.56 307 PHE A CA 1
ATOM 2009 C C . PHE A 1 284 ? -33.401 -36.830 -14.850 1.00 65.20 307 PHE A C 1
ATOM 2010 O O . PHE A 1 284 ? -34.316 -37.371 -15.464 1.00 70.42 307 PHE A O 1
ATOM 2018 N N . LEU A 1 285 ? -32.425 -36.151 -15.453 1.00 66.40 308 LEU A N 1
ATOM 2019 C CA . LEU A 1 285 ? -32.302 -36.136 -16.907 1.00 58.98 308 LEU A CA 1
ATOM 2020 C C . LEU A 1 285 ? -32.273 -37.565 -17.482 1.00 61.76 308 LEU A C 1
ATOM 2021 O O . LEU A 1 285 ? -33.088 -37.894 -18.317 1.00 72.43 308 LEU A O 1
ATOM 2026 N N . ASP A 1 286 ? -31.381 -38.435 -17.025 1.00 64.37 309 ASP A N 1
ATOM 2027 C CA . ASP A 1 286 ? -31.473 -39.839 -17.437 1.00 64.51 309 ASP A CA 1
ATOM 2028 C C . ASP A 1 286 ? -32.889 -40.405 -17.284 1.00 64.81 309 ASP A C 1
ATOM 2029 O O . ASP A 1 286 ? -33.303 -41.204 -18.099 1.00 71.55 309 ASP A O 1
ATOM 2034 N N . LEU A 1 287 ? -33.626 -40.001 -16.248 1.00 62.57 310 LEU A N 1
ATOM 2035 C CA . LEU A 1 287 ? -34.983 -40.529 -16.028 1.00 68.05 310 LEU A CA 1
ATOM 2036 C C . LEU A 1 287 ? -35.920 -40.214 -17.171 1.00 68.67 310 LEU A C 1
ATOM 2037 O O . LEU A 1 287 ? -36.550 -41.109 -17.701 1.00 68.99 310 LEU A O 1
ATOM 2042 N N . LEU A 1 288 ? -36.032 -38.947 -17.551 1.00 64.47 311 LEU A N 1
ATOM 2043 C CA . LEU A 1 288 ? -36.841 -38.623 -18.721 1.00 65.71 311 LEU A CA 1
ATOM 2044 C C . LEU A 1 288 ? -36.332 -39.372 -19.988 1.00 70.86 311 LEU A C 1
ATOM 2045 O O . LEU A 1 288 ? -37.059 -40.191 -20.525 1.00 70.43 311 LEU A O 1
ATOM 2050 N N . GLU A 1 289 ? -35.098 -39.132 -20.443 1.00 69.70 312 GLU A N 1
ATOM 2051 C CA . GLU A 1 289 ? -34.517 -39.954 -21.516 1.00 75.22 312 GLU A CA 1
ATOM 2052 C C . GLU A 1 289 ? -34.954 -41.442 -21.448 1.00 75.57 312 GLU A C 1
ATOM 2053 O O . GLU A 1 289 ? -35.591 -41.948 -22.361 1.00 76.86 312 GLU A O 1
ATOM 2059 N N . TYR A 1 290 ? -34.592 -42.146 -20.380 1.00 72.52 313 TYR A N 1
ATOM 2060 C CA . TYR A 1 290 ? -34.948 -43.560 -20.236 1.00 78.18 313 TYR A CA 1
ATOM 2061 C C . TYR A 1 290 ? -36.440 -43.798 -20.446 1.00 80.74 313 TYR A C 1
ATOM 2062 O O . TYR A 1 290 ? -36.838 -44.594 -21.288 1.00 85.01 313 TYR A O 1
ATOM 2071 N N . ASP A 1 291 ? -37.252 -43.103 -19.656 1.00 81.50 314 ASP A N 1
ATOM 2072 C CA . ASP A 1 291 ? -38.693 -43.324 -19.598 1.00 78.83 314 ASP A CA 1
ATOM 2073 C C . ASP A 1 291 ? -39.355 -43.318 -20.969 1.00 84.32 314 ASP A C 1
ATOM 2074 O O . ASP A 1 291 ? -40.248 -44.127 -21.249 1.00 89.01 314 ASP A O 1
ATOM 2079 N N . ALA A 1 292 ? -38.932 -42.385 -21.812 1.00 77.51 315 ALA A N 1
ATOM 2080 C CA . ALA A 1 292 ? -39.530 -42.218 -23.121 1.00 81.86 315 ALA A CA 1
ATOM 2081 C C . ALA A 1 292 ? -38.947 -43.234 -24.094 1.00 84.80 315 ALA A C 1
ATOM 2082 O O . ALA A 1 292 ? -39.672 -43.849 -24.876 1.00 85.77 315 ALA A O 1
ATOM 2084 N N . ARG A 1 293 ? -37.637 -43.426 -24.054 1.00 81.11 316 ARG A N 1
ATOM 2085 C CA . ARG A 1 293 ? -37.059 -44.428 -24.924 1.00 82.23 316 ARG A CA 1
ATOM 2086 C C . ARG A 1 293 ? -37.785 -45.765 -24.743 1.00 81.12 316 ARG A C 1
ATOM 2087 O O . ARG A 1 293 ? -38.326 -46.285 -25.701 1.00 90.14 316 ARG A O 1
ATOM 2095 N N . VAL A 1 294 ? -37.864 -46.297 -23.526 1.00 80.51 317 VAL A N 1
ATOM 2096 C CA . VAL A 1 294 ? -38.411 -47.656 -23.361 1.00 83.80 317 VAL A CA 1
ATOM 2097 C C . VAL A 1 294 ? -39.920 -47.735 -23.599 1.00 86.23 317 VAL A C 1
ATOM 2098 O O . VAL A 1 294 ? -40.477 -48.826 -23.778 1.00 86.07 317 VAL A O 1
ATOM 2102 N N . ILE A 1 295 ? -40.570 -46.573 -23.606 1.00 84.50 318 ILE A N 1
ATOM 2103 C CA . ILE A 1 295 ? -41.981 -46.473 -23.976 1.00 80.59 318 ILE A CA 1
ATOM 2104 C C . ILE A 1 295 ? -42.108 -46.562 -25.486 1.00 84.12 318 ILE A C 1
ATOM 2105 O O . ILE A 1 295 ? -42.818 -47.423 -26.014 1.00 89.08 318 ILE A O 1
ATOM 2110 N N . THR A 1 296 ? -41.402 -45.666 -26.175 1.00 85.45 319 THR A N 1
ATOM 2111 C CA . THR A 1 296 ? -41.427 -45.614 -27.630 1.00 81.42 319 THR A CA 1
ATOM 2112 C C . THR A 1 296 ? -41.253 -46.977 -28.286 1.00 84.81 319 THR A C 1
ATOM 2113 O O . THR A 1 296 ? -42.147 -47.429 -28.985 1.00 92.66 319 THR A O 1
ATOM 2117 N N . ASN A 1 297 ? -40.110 -47.614 -28.055 1.00 84.58 320 ASN A N 1
ATOM 2118 C CA . ASN A 1 297 ? -39.835 -48.926 -28.629 1.00 86.50 320 ASN A CA 1
ATOM 2119 C C . ASN A 1 297 ? -40.729 -50.012 -28.039 1.00 89.74 320 ASN A C 1
ATOM 2120 O O . ASN A 1 297 ? -40.758 -51.140 -28.530 1.00 98.58 320 ASN A O 1
ATOM 2125 N N . GLY A 1 298 ? -41.455 -49.663 -26.982 1.00 90.27 321 GLY A N 1
ATOM 2126 C CA . GLY A 1 298 ? -42.347 -50.602 -26.326 1.00 91.35 321 GLY A CA 1
ATOM 2127 C C . GLY A 1 298 ? -43.601 -50.871 -27.134 1.00 92.71 321 GLY A C 1
ATOM 2128 O O . GLY A 1 298 ? -44.004 -52.021 -27.307 1.00 91.80 321 GLY A O 1
ATOM 2129 N N . LEU A 1 299 ? -44.220 -49.804 -27.630 1.00 90.15 322 LEU A N 1
ATOM 2130 C CA . LEU A 1 299 ? -45.435 -49.926 -28.426 1.00 91.14 322 LEU A CA 1
ATOM 2131 C C . LEU A 1 299 ? -45.111 -50.041 -29.911 1.00 93.20 322 LEU A C 1
ATOM 2132 O O . LEU A 1 299 ? -45.967 -49.805 -30.763 1.00 98.59 322 LEU A O 1
ATOM 2137 N N . LEU A 1 300 ? -43.868 -50.402 -30.215 1.00 91.24 323 LEU A N 1
ATOM 2138 C CA . LEU A 1 300 ? -43.428 -50.548 -31.598 1.00 90.59 323 LEU A CA 1
ATOM 2139 C C . LEU A 1 300 ? -43.346 -52.017 -31.998 1.00 99.23 323 LEU A C 1
ATOM 2140 O O . LEU A 1 300 ? -42.411 -52.723 -31.619 1.00 98.74 323 LEU A O 1
ATOM 2145 N N . ALA A 1 301 ? -44.330 -52.472 -32.766 1.00 106.26 324 ALA A N 1
ATOM 2146 C CA . ALA A 1 301 ? -44.371 -53.877 -33.227 1.00 110.82 324 ALA A CA 1
ATOM 2147 C C . ALA A 1 301 ? -44.690 -54.910 -32.144 1.00 104.27 324 ALA A C 1
ATOM 2148 O O . ALA A 1 301 ? -44.988 -54.561 -31.008 1.00 99.48 324 ALA A O 1
ATOM 2150 N N . GLU B 1 30 ? -24.395 -47.983 -44.937 1.00 108.79 53 GLU B N 1
ATOM 2151 C CA . GLU B 1 30 ? -23.509 -46.842 -44.705 1.00 110.78 53 GLU B CA 1
ATOM 2152 C C . GLU B 1 30 ? -23.515 -46.355 -43.251 1.00 108.08 53 GLU B C 1
ATOM 2153 O O . GLU B 1 30 ? -24.556 -46.299 -42.592 1.00 106.79 53 GLU B O 1
ATOM 2159 N N . LYS B 1 31 ? -22.329 -45.996 -42.776 1.00 99.45 54 LYS B N 1
ATOM 2160 C CA . LYS B 1 31 ? -22.128 -45.440 -41.447 1.00 90.09 54 LYS B CA 1
ATOM 2161 C C . LYS B 1 31 ? -23.003 -44.216 -41.183 1.00 95.09 54 LYS B C 1
ATOM 2162 O O . LYS B 1 31 ? -23.416 -43.527 -42.117 1.00 102.64 54 LYS B O 1
ATOM 2168 N N . LYS B 1 32 ? -23.273 -43.957 -39.898 1.00 92.47 55 LYS B N 1
ATOM 2169 C CA . LYS B 1 32 ? -24.115 -42.844 -39.448 1.00 83.46 55 LYS B CA 1
ATOM 2170 C C . LYS B 1 32 ? -23.321 -41.544 -39.489 1.00 78.81 55 LYS B C 1
ATOM 2171 O O . LYS B 1 32 ? -22.093 -41.557 -39.384 1.00 79.97 55 LYS B O 1
ATOM 2177 N N . LYS B 1 33 ? -24.009 -40.422 -39.650 1.00 77.05 56 LYS B N 1
ATOM 2178 C CA . LYS B 1 33 ? -23.318 -39.139 -39.676 1.00 78.89 56 LYS B CA 1
ATOM 2179 C C . LYS B 1 33 ? -23.572 -38.376 -38.370 1.00 83.19 56 LYS B C 1
ATOM 2180 O O . LYS B 1 33 ? -24.728 -38.154 -37.983 1.00 83.38 56 LYS B O 1
ATOM 2186 N N . VAL B 1 34 ? -22.484 -38.004 -37.685 1.00 78.98 57 VAL B N 1
ATOM 2187 C CA . VAL B 1 34 ? -22.555 -37.131 -36.519 1.00 68.04 57 VAL B CA 1
ATOM 2188 C C . VAL B 1 34 ? -21.968 -35.789 -36.856 1.00 66.34 57 VAL B C 1
ATOM 2189 O O . VAL B 1 34 ? -20.951 -35.699 -37.527 1.00 70.71 57 VAL B O 1
ATOM 2193 N N . LEU B 1 35 ? -22.610 -34.744 -36.376 1.00 59.83 58 LEU B N 1
ATOM 2194 C CA . LEU B 1 35 ? -22.222 -33.396 -36.705 1.00 57.48 58 LEU B CA 1
ATOM 2195 C C . LEU B 1 35 ? -22.074 -32.656 -35.366 1.00 62.55 58 LEU B C 1
ATOM 2196 O O . LEU B 1 35 ? -22.885 -32.840 -34.467 1.00 60.94 58 LEU B O 1
ATOM 2201 N N . THR B 1 36 ? -21.025 -31.858 -35.214 1.00 54.01 59 THR B N 1
ATOM 2202 C CA . THR B 1 36 ? -20.792 -31.132 -33.970 1.00 52.28 59 THR B CA 1
ATOM 2203 C C . THR B 1 36 ? -20.658 -29.641 -34.251 1.00 51.20 59 THR B C 1
ATOM 2204 O O . THR B 1 36 ? -20.354 -29.248 -35.366 1.00 56.29 59 THR B O 1
ATOM 2208 N N . THR B 1 37 ? -20.878 -28.793 -33.261 1.00 44.50 60 THR B N 1
ATOM 2209 C CA . THR B 1 37 ? -20.862 -27.387 -33.584 1.00 49.86 60 THR B CA 1
ATOM 2210 C C . THR B 1 37 ? -19.494 -26.855 -34.027 1.00 62.53 60 THR B C 1
ATOM 2211 O O . THR B 1 37 ? -19.425 -26.067 -34.974 1.00 61.08 60 THR B O 1
ATOM 2215 N N . PHE B 1 38 ? -18.408 -27.290 -33.386 1.00 58.23 61 PHE B N 1
ATOM 2216 C CA . PHE B 1 38 ? -17.079 -26.810 -33.771 1.00 54.16 61 PHE B CA 1
ATOM 2217 C C . PHE B 1 38 ? -16.014 -27.901 -33.822 1.00 60.85 61 PHE B C 1
ATOM 2218 O O . PHE B 1 38 ? -16.350 -29.084 -33.811 1.00 55.13 61 PHE B O 1
ATOM 2226 N N . THR B 1 39 ? -14.744 -27.494 -33.898 1.00 64.02 62 THR B N 1
ATOM 2227 C CA . THR B 1 39 ? -13.677 -28.395 -34.335 1.00 61.80 62 THR B CA 1
ATOM 2228 C C . THR B 1 39 ? -12.901 -28.991 -33.195 1.00 65.12 62 THR B C 1
ATOM 2229 O O . THR B 1 39 ? -12.105 -29.905 -33.385 1.00 68.27 62 THR B O 1
ATOM 2233 N N . VAL B 1 40 ? -13.099 -28.459 -32.001 1.00 61.24 63 VAL B N 1
ATOM 2234 C CA . VAL B 1 40 ? -12.528 -29.093 -30.828 1.00 53.59 63 VAL B CA 1
ATOM 2235 C C . VAL B 1 40 ? -13.473 -30.252 -30.516 1.00 59.94 63 VAL B C 1
ATOM 2236 O O . VAL B 1 40 ? -13.035 -31.365 -30.212 1.00 66.71 63 VAL B O 1
ATOM 2240 N N . LEU B 1 41 ? -14.776 -30.011 -30.626 1.00 58.35 64 LEU B N 1
ATOM 2241 C CA . LEU B 1 41 ? -15.710 -31.086 -30.364 1.00 57.69 64 LEU B CA 1
ATOM 2242 C C . LEU B 1 41 ? -15.491 -32.209 -31.367 1.00 63.14 64 LEU B C 1
ATOM 2243 O O . LEU B 1 41 ? -15.488 -33.375 -30.986 1.00 66.16 64 LEU B O 1
ATOM 2248 N N . ALA B 1 42 ? -15.302 -31.846 -32.644 1.00 56.25 65 ALA B N 1
ATOM 2249 C CA . ALA B 1 42 ? -15.041 -32.801 -33.745 1.00 53.81 65 ALA B CA 1
ATOM 2250 C C . ALA B 1 42 ? -13.863 -33.740 -33.476 1.00 63.72 65 ALA B C 1
ATOM 2251 O O . ALA B 1 42 ? -14.008 -34.942 -33.654 1.00 62.40 65 ALA B O 1
ATOM 2253 N N . ASP B 1 43 ? -12.707 -33.205 -33.051 1.00 64.21 66 ASP B N 1
ATOM 2254 C CA . ASP B 1 43 ? -11.575 -34.046 -32.654 1.00 64.74 66 ASP B CA 1
ATOM 2255 C C . ASP B 1 43 ? -11.915 -34.903 -31.451 1.00 62.62 66 ASP B C 1
ATOM 2256 O O . ASP B 1 43 ? -11.546 -36.057 -31.408 1.00 67.88 66 ASP B O 1
ATOM 2261 N N . MET B 1 44 ? -12.620 -34.364 -30.467 1.00 59.12 67 MET B N 1
ATOM 2262 C CA . MET B 1 44 ? -13.032 -35.220 -29.348 1.00 62.77 67 MET B CA 1
ATOM 2263 C C . MET B 1 44 ? -13.977 -36.354 -29.797 1.00 64.35 67 MET B C 1
ATOM 2264 O O . MET B 1 44 ? -13.650 -37.528 -29.660 1.00 67.62 67 MET B O 1
ATOM 2269 N N . VAL B 1 45 ? -15.149 -36.030 -30.342 1.00 61.44 68 VAL B N 1
ATOM 2270 C CA . VAL B 1 45 ? -16.100 -37.096 -30.653 1.00 62.16 68 VAL B CA 1
ATOM 2271 C C . VAL B 1 45 ? -15.551 -38.056 -31.704 1.00 70.65 68 VAL B C 1
ATOM 2272 O O . VAL B 1 45 ? -16.023 -39.188 -31.821 1.00 73.32 68 VAL B O 1
ATOM 2276 N N . GLN B 1 46 ? -14.573 -37.594 -32.484 1.00 71.51 69 GLN B N 1
ATOM 2277 C CA . GLN B 1 46 ? -13.936 -38.448 -33.480 1.00 69.33 69 GLN B CA 1
ATOM 2278 C C . GLN B 1 46 ? -13.158 -39.543 -32.761 1.00 74.43 69 GLN B C 1
ATOM 2279 O O . GLN B 1 46 ? -13.288 -40.732 -33.076 1.00 74.53 69 GLN B O 1
ATOM 2285 N N . ASN B 1 47 ? -12.371 -39.126 -31.776 1.00 63.98 70 ASN B N 1
ATOM 2286 C CA . ASN B 1 47 ? -11.597 -40.047 -30.997 1.00 56.33 70 ASN B CA 1
ATOM 2287 C C . ASN B 1 47 ? -12.493 -41.086 -30.364 1.00 65.72 70 ASN B C 1
ATOM 2288 O O . ASN B 1 47 ? -12.102 -42.241 -30.241 1.00 68.68 70 ASN B O 1
ATOM 2293 N N . VAL B 1 48 ? -13.708 -40.711 -29.982 1.00 64.10 71 VAL B N 1
ATOM 2294 C CA . VAL B 1 48 ? -14.597 -41.722 -29.419 1.00 66.60 71 VAL B CA 1
ATOM 2295 C C . VAL B 1 48 ? -15.186 -42.561 -30.546 1.00 73.08 71 VAL B C 1
ATOM 2296 O O . VAL B 1 48 ? -15.376 -43.762 -30.387 1.00 78.16 71 VAL B O 1
ATOM 2300 N N . ALA B 1 49 ? -15.440 -41.931 -31.698 1.00 74.88 72 ALA B N 1
ATOM 2301 C CA . ALA B 1 49 ? -16.131 -42.598 -32.815 1.00 66.80 72 ALA B CA 1
ATOM 2302 C C . ALA B 1 49 ? -15.310 -43.644 -33.565 1.00 69.83 72 ALA B C 1
ATOM 2303 O O . ALA B 1 49 ? -15.876 -44.565 -34.124 1.00 79.05 72 ALA B O 1
ATOM 2305 N N . GLY B 1 50 ? -13.987 -43.524 -33.576 1.00 74.29 73 GLY B N 1
ATOM 2306 C CA . GLY B 1 50 ? -13.163 -44.480 -34.297 1.00 66.31 73 GLY B CA 1
ATOM 2307 C C . GLY B 1 50 ? -13.481 -44.420 -35.773 1.00 73.97 73 GLY B C 1
ATOM 2308 O O . GLY B 1 50 ? -13.978 -43.414 -36.239 1.00 83.19 73 GLY B O 1
ATOM 2309 N N . ASP B 1 51 ? -13.202 -45.487 -36.514 1.00 79.31 74 ASP B N 1
ATOM 2310 C CA . ASP B 1 51 ? -13.516 -45.516 -37.949 1.00 84.34 74 ASP B CA 1
ATOM 2311 C C . ASP B 1 51 ? -14.925 -46.061 -38.182 1.00 81.35 74 ASP B C 1
ATOM 2312 O O . ASP B 1 51 ? -15.250 -46.525 -39.266 1.00 81.43 74 ASP B O 1
ATOM 2317 N N . LYS B 1 52 ? -15.764 -45.986 -37.156 1.00 75.47 75 LYS B N 1
ATOM 2318 C CA . LYS B 1 52 ? -17.115 -46.510 -37.257 1.00 82.05 75 LYS B CA 1
ATOM 2319 C C . LYS B 1 52 ? -18.160 -45.418 -37.533 1.00 88.11 75 LYS B C 1
ATOM 2320 O O . LYS B 1 52 ? -19.290 -45.712 -37.952 1.00 87.05 75 LYS B O 1
ATOM 2326 N N . LEU B 1 53 ? -17.782 -44.163 -37.306 1.00 84.98 76 LEU B N 1
ATOM 2327 C CA . LEU B 1 53 ? -18.667 -43.043 -37.603 1.00 79.26 76 LEU B CA 1
ATOM 2328 C C . LEU B 1 53 ? -17.973 -42.009 -38.462 1.00 79.30 76 LEU B C 1
ATOM 2329 O O . LEU B 1 53 ? -16.743 -41.879 -38.439 1.00 83.52 76 LEU B O 1
ATOM 2334 N N . VAL B 1 54 ? -18.769 -41.291 -39.242 1.00 73.26 77 VAL B N 1
ATOM 2335 C CA . VAL B 1 54 ? -18.228 -40.198 -40.015 1.00 72.71 77 VAL B CA 1
ATOM 2336 C C . VAL B 1 54 ? -18.642 -38.917 -39.291 1.00 72.60 77 VAL B C 1
ATOM 2337 O O . VAL B 1 54 ? -19.827 -38.608 -39.179 1.00 76.61 77 VAL B O 1
ATOM 2341 N N . VAL B 1 55 ? -17.647 -38.211 -38.762 1.00 73.16 78 VAL B N 1
ATOM 2342 C CA . VAL B 1 55 ? -17.863 -37.061 -37.886 1.00 73.00 78 VAL B CA 1
ATOM 2343 C C . VAL B 1 55 ? -17.533 -35.733 -38.550 1.00 64.88 78 VAL B C 1
ATOM 2344 O O . VAL B 1 55 ? -16.472 -35.573 -39.132 1.00 62.73 78 VAL B O 1
ATOM 2348 N N . GLU B 1 56 ? -18.436 -34.772 -38.436 1.00 58.85 79 GLU B N 1
ATOM 2349 C CA . GLU B 1 56 ? -18.294 -33.531 -39.172 1.00 66.99 79 GLU B CA 1
ATOM 2350 C C . GLU B 1 56 ? -18.556 -32.309 -38.290 1.00 71.23 79 GLU B C 1
ATOM 2351 O O . GLU B 1 56 ? -19.485 -32.294 -37.491 1.00 72.20 79 GLU B O 1
ATOM 2357 N N . SER B 1 57 ? -17.733 -31.284 -38.449 1.00 62.51 80 SER B N 1
ATOM 2358 C CA . SER B 1 57 ? -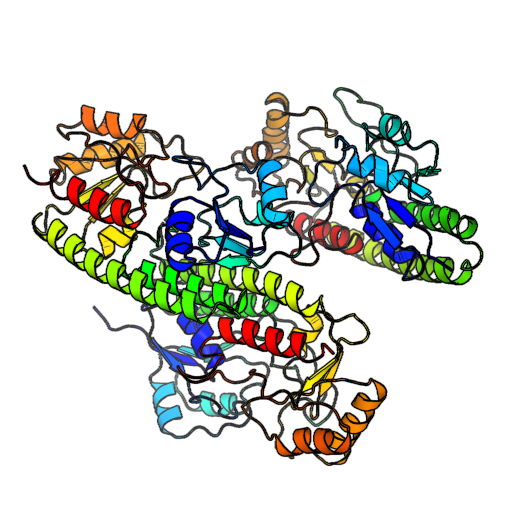17.882 -30.038 -37.728 1.00 57.84 80 SER B CA 1
ATOM 2359 C C . SER B 1 57 ? -18.565 -28.976 -38.616 1.00 70.39 80 SER B C 1
ATOM 2360 O O . SER B 1 57 ? -18.120 -28.756 -39.738 1.00 81.03 80 SER B O 1
ATOM 2363 N N . ILE B 1 58 ? -19.630 -28.327 -38.126 1.00 66.11 81 ILE B N 1
ATOM 2364 C CA . ILE B 1 58 ? -20.259 -27.179 -38.809 1.00 67.15 81 ILE B CA 1
ATOM 2365 C C . ILE B 1 58 ? -19.307 -26.001 -39.175 1.00 74.10 81 ILE B C 1
ATOM 2366 O O . ILE B 1 58 ? -19.280 -25.530 -40.339 1.00 78.97 81 ILE B O 1
ATOM 2371 N N . THR B 1 59 ? -18.541 -25.539 -38.192 1.00 62.22 82 THR B N 1
ATOM 2372 C CA . THR B 1 59 ? -17.605 -24.440 -38.400 1.00 66.01 82 THR B CA 1
ATOM 2373 C C . THR B 1 59 ? -16.296 -24.938 -38.999 1.00 78.18 82 THR B C 1
ATOM 2374 O O . THR B 1 59 ? -15.872 -26.065 -38.742 1.00 85.28 82 THR B O 1
ATOM 2378 N N . ARG B 1 60 ? -15.656 -24.091 -39.802 1.00 88.21 83 ARG B N 1
ATOM 2379 C CA . ARG B 1 60 ? -14.394 -24.445 -40.441 1.00 87.40 83 ARG B CA 1
ATOM 2380 C C . ARG B 1 60 ? -13.270 -24.559 -39.416 1.00 88.82 83 ARG B C 1
ATOM 2381 O O . ARG B 1 60 ? -13.473 -25.067 -38.313 1.00 93.64 83 ARG B O 1
ATOM 2389 N N . ILE B 1 61 ? -12.087 -24.081 -39.788 1.00 91.02 84 ILE B N 1
ATOM 2390 C CA . ILE B 1 61 ? -10.929 -24.130 -38.902 1.00 77.87 84 ILE B CA 1
ATOM 2391 C C . ILE B 1 61 ? -10.427 -22.728 -38.568 1.00 81.02 84 ILE B C 1
ATOM 2392 O O . ILE B 1 61 ? -10.064 -21.959 -39.460 1.00 97.76 84 ILE B O 1
ATOM 2397 N N . GLY B 1 62 ? -10.412 -22.401 -37.280 1.00 82.46 85 GLY B N 1
ATOM 2398 C CA . GLY B 1 62 ? -9.958 -21.099 -36.828 1.00 78.87 85 GLY B CA 1
ATOM 2399 C C . GLY B 1 62 ? -11.044 -20.044 -36.910 1.00 83.76 85 GLY B C 1
ATOM 2400 O O . GLY B 1 62 ? -10.758 -18.847 -36.939 1.00 84.74 85 GLY B O 1
ATOM 2401 N N . ALA B 1 63 ? -12.295 -20.491 -36.945 1.00 80.18 86 ALA B N 1
ATOM 2402 C CA . ALA B 1 63 ? -13.439 -19.575 -37.023 1.00 73.31 86 ALA B CA 1
ATOM 2403 C C . ALA B 1 63 ? -14.093 -19.259 -35.635 1.00 79.24 86 ALA B C 1
ATOM 2404 O O . ALA B 1 63 ? -14.239 -20.136 -34.769 1.00 77.66 86 ALA B O 1
ATOM 2406 N N . GLU B 1 64 ? -14.437 -17.989 -35.427 1.00 78.57 87 GLU B N 1
ATOM 2407 C CA . GLU B 1 64 ? -15.076 -17.535 -34.206 1.00 70.13 87 GLU B CA 1
ATOM 2408 C C . GLU B 1 64 ? -16.442 -18.192 -34.143 1.00 73.33 87 GLU B C 1
ATOM 2409 O O . GLU B 1 64 ? -17.283 -17.984 -35.043 1.00 73.72 87 GLU B O 1
ATOM 2415 N N . ILE B 1 65 ? -16.634 -18.968 -33.068 1.00 77.20 88 ILE B N 1
ATOM 2416 C CA . ILE B 1 65 ? -17.695 -19.974 -32.933 1.00 71.58 88 ILE B CA 1
ATOM 2417 C C . ILE B 1 65 ? -18.874 -19.529 -32.114 1.00 73.37 88 ILE B C 1
ATOM 2418 O O . ILE B 1 65 ? -19.959 -20.097 -32.264 1.00 69.23 88 ILE B O 1
ATOM 2423 N N . HIS B 1 66 ? -18.592 -18.564 -31.256 1.00 72.14 89 HIS B N 1
ATOM 2424 C CA . HIS B 1 66 ? -19.561 -18.010 -30.378 1.00 70.08 89 HIS B CA 1
ATOM 2425 C C . HIS B 1 66 ? -20.613 -17.183 -31.198 1.00 77.76 89 HIS B C 1
ATOM 2426 O O . HIS B 1 66 ? -21.701 -16.998 -30.731 1.00 85.26 89 HIS B O 1
ATOM 2433 N N . GLY B 1 67 ? -20.304 -16.748 -32.424 1.00 81.87 90 GLY B N 1
ATOM 2434 C CA . GLY B 1 67 ? -20.919 -15.679 -33.189 1.00 78.05 90 GLY B CA 1
ATOM 2435 C C . GLY B 1 67 ? -20.944 -15.960 -34.679 1.00 80.84 90 GLY B C 1
ATOM 2436 O O . GLY B 1 67 ? -20.854 -15.042 -35.494 1.00 92.07 90 GLY B O 1
ATOM 2437 N N . TYR B 1 68 ? -21.069 -17.234 -35.036 1.00 74.21 91 TYR B N 1
ATOM 2438 C CA . TYR B 1 68 ? -21.118 -17.636 -36.436 1.00 77.78 91 TYR B CA 1
ATOM 2439 C C . TYR B 1 68 ? -22.541 -17.557 -36.976 1.00 81.50 91 TYR B C 1
ATOM 2440 O O . TYR B 1 68 ? -23.508 -17.706 -36.228 1.00 84.52 91 TYR B O 1
ATOM 2449 N N . GLU B 1 69 ? -22.666 -17.324 -38.279 1.00 85.56 92 GLU B N 1
ATOM 2450 C CA . GLU B 1 69 ? -23.964 -17.221 -38.907 1.00 89.39 92 GLU B CA 1
ATOM 2451 C C . GLU B 1 69 ? -24.106 -18.390 -39.856 1.00 85.79 92 GLU B C 1
ATOM 2452 O O . GLU B 1 69 ? -23.537 -18.403 -40.941 1.00 88.86 92 GLU B O 1
ATOM 2458 N N . PRO B 1 70 ? -24.848 -19.402 -39.430 1.00 82.64 93 PRO B N 1
ATOM 2459 C CA . PRO B 1 70 ? -25.077 -20.606 -40.2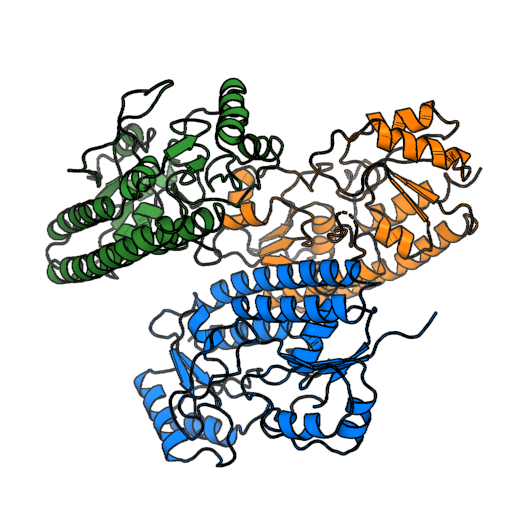26 1.00 83.75 93 PRO B CA 1
ATOM 2460 C C . PRO B 1 70 ? -25.598 -20.285 -41.625 1.00 86.19 93 PRO B C 1
ATOM 2461 O O . PRO B 1 70 ? -26.519 -19.472 -41.790 1.00 85.33 93 PRO B O 1
ATOM 2465 N N . THR B 1 71 ? -24.985 -20.925 -42.616 1.00 83.89 94 THR B N 1
ATOM 2466 C CA . THR B 1 71 ? -25.392 -20.851 -44.004 1.00 84.43 94 THR B CA 1
ATOM 2467 C C . THR B 1 71 ? -26.404 -21.973 -44.233 1.00 91.40 94 THR B C 1
ATOM 2468 O O . THR B 1 71 ? -26.455 -22.927 -43.463 1.00 91.62 94 THR B O 1
ATOM 2472 N N . PRO B 1 72 ? -27.217 -21.872 -45.291 1.00 94.07 95 PRO B N 1
ATOM 2473 C CA . PRO B 1 72 ? -28.173 -22.951 -45.563 1.00 88.80 95 PRO B CA 1
ATOM 2474 C C . PRO B 1 72 ? -27.446 -24.233 -45.945 1.00 90.93 95 PRO B C 1
ATOM 2475 O O . PRO B 1 72 ? -28.054 -25.301 -45.991 1.00 90.27 95 PRO B O 1
ATOM 2479 N N . SER B 1 73 ? -26.154 -24.111 -46.231 1.00 90.89 96 SER B N 1
ATOM 2480 C CA . SER B 1 73 ? -25.310 -25.265 -46.472 1.00 91.33 96 SER B CA 1
ATOM 2481 C C . SER B 1 73 ? -25.322 -26.111 -45.202 1.00 86.04 96 SER B C 1
ATOM 2482 O O . SER B 1 73 ? -25.564 -27.315 -45.248 1.00 83.06 96 SER B O 1
ATOM 2485 N N . ASP B 1 74 ? -25.062 -25.441 -44.074 1.00 83.66 97 ASP B N 1
ATOM 2486 C CA . ASP B 1 74 ? -25.040 -26.030 -42.735 1.00 80.06 97 ASP B CA 1
ATOM 2487 C C . ASP B 1 74 ? -26.380 -26.686 -42.360 1.00 84.16 97 ASP B C 1
ATOM 2488 O O . ASP B 1 74 ? -26.417 -27.836 -41.887 1.00 86.10 97 ASP B O 1
ATOM 2493 N N . ILE B 1 75 ? -27.470 -25.944 -42.570 1.00 81.58 98 ILE B N 1
ATOM 2494 C CA . ILE B 1 75 ? -28.821 -26.426 -42.291 1.00 82.63 98 ILE B CA 1
ATOM 2495 C C . ILE B 1 75 ? -29.113 -27.770 -42.965 1.00 84.31 98 ILE B C 1
ATOM 2496 O O . ILE B 1 75 ? -29.712 -28.664 -42.370 1.00 84.96 98 ILE B O 1
ATOM 2501 N N . VAL B 1 76 ? -28.697 -27.914 -44.212 1.00 87.41 99 VAL B N 1
ATOM 2502 C CA . VAL B 1 76 ? -28.919 -29.170 -44.893 1.00 86.92 99 VAL B CA 1
ATOM 2503 C C . VAL B 1 76 ? -28.032 -30.261 -44.296 1.00 88.25 99 VAL B C 1
ATOM 2504 O O . VAL B 1 76 ? -28.494 -31.392 -44.093 1.00 92.64 99 VAL B O 1
ATOM 2508 N N . LYS B 1 77 ? -26.773 -29.920 -44.000 1.00 89.04 100 LYS B N 1
ATOM 2509 C CA . LYS B 1 77 ? -25.843 -30.885 -43.412 1.00 90.83 100 LYS B CA 1
ATOM 2510 C C . LYS B 1 77 ? -26.468 -31.475 -42.171 1.00 86.89 100 LYS B C 1
ATOM 2511 O O . LYS B 1 77 ? -26.442 -32.691 -41.959 1.00 84.82 100 LYS B O 1
ATOM 2517 N N . ALA B 1 78 ? -27.063 -30.576 -41.391 1.00 82.12 101 ALA B N 1
ATOM 2518 C CA . ALA B 1 78 ? -27.766 -30.893 -40.153 1.00 82.37 101 ALA B CA 1
ATOM 2519 C C . ALA B 1 78 ? -28.919 -31.860 -40.362 1.00 80.63 101 ALA B C 1
ATOM 2520 O O . ALA B 1 78 ? -29.074 -32.819 -39.610 1.00 82.84 101 ALA B O 1
ATOM 2522 N N . GLN B 1 79 ? -29.727 -31.595 -41.376 1.00 77.89 102 GLN B N 1
ATOM 2523 C CA . GLN B 1 79 ? -30.894 -32.415 -41.647 1.00 81.87 102 GLN B CA 1
ATOM 2524 C C . GLN B 1 79 ? -30.551 -33.889 -41.915 1.00 83.90 102 GLN B C 1
ATOM 2525 O O . GLN B 1 79 ? -31.303 -34.811 -41.548 1.00 77.61 102 GLN B O 1
ATOM 2531 N N . ASP B 1 80 ? -29.420 -34.121 -42.563 1.00 80.56 103 ASP B N 1
ATOM 2532 C CA . ASP B 1 80 ? -29.091 -35.462 -43.000 1.00 88.56 103 ASP B CA 1
ATOM 2533 C C . ASP B 1 80 ? -28.170 -36.107 -42.003 1.00 91.05 103 ASP B C 1
ATOM 2534 O O . ASP B 1 80 ? -27.731 -37.250 -42.168 1.00 88.50 103 ASP B O 1
ATOM 2539 N N . ALA B 1 81 ? -27.889 -35.335 -40.962 1.00 86.81 104 ALA B N 1
ATOM 2540 C CA . ALA B 1 81 ? -27.068 -35.791 -39.863 1.00 82.96 104 ALA B CA 1
ATOM 2541 C C . ALA B 1 81 ? -27.869 -36.814 -39.057 1.00 78.51 104 ALA B C 1
ATOM 2542 O O . ALA B 1 81 ? -29.051 -36.604 -38.781 1.00 85.86 104 ALA B O 1
ATOM 2544 N N . ASP B 1 82 ? -27.241 -37.926 -38.696 1.00 70.53 105 ASP B N 1
ATOM 2545 C CA . ASP B 1 82 ? -27.897 -38.938 -37.872 1.00 72.48 105 ASP B CA 1
ATOM 2546 C C . ASP B 1 82 ? -27.876 -38.543 -36.375 1.00 77.14 105 ASP B C 1
ATOM 2547 O O . ASP B 1 82 ? -28.478 -39.224 -35.534 1.00 77.14 105 ASP B O 1
ATOM 2552 N N . LEU B 1 83 ? -27.177 -37.446 -36.059 1.00 78.92 106 LEU B N 1
ATOM 2553 C CA . LEU B 1 83 ? -27.023 -36.947 -34.683 1.00 71.13 106 LEU B CA 1
ATOM 2554 C C . LEU B 1 83 ? -26.244 -35.641 -34.694 1.00 67.42 106 LEU B C 1
ATOM 2555 O O . LEU B 1 83 ? -25.346 -35.447 -35.523 1.00 68.26 106 LEU B O 1
ATOM 2560 N N . ILE B 1 84 ? -26.594 -34.753 -33.769 1.00 63.11 107 ILE B N 1
ATOM 2561 C CA . ILE B 1 84 ? -25.862 -33.504 -33.581 1.00 60.41 107 ILE B CA 1
ATOM 2562 C C . ILE B 1 84 ? -25.442 -33.269 -32.142 1.00 66.29 107 ILE B C 1
ATOM 2563 O O . ILE B 1 84 ? -26.277 -33.211 -31.235 1.00 68.57 107 ILE B O 1
ATOM 2568 N N . LEU B 1 85 ? -24.138 -33.118 -31.950 1.00 64.35 108 LEU B N 1
ATOM 2569 C CA . LEU B 1 85 ? -23.536 -32.878 -30.641 1.00 58.69 108 LEU B CA 1
ATOM 2570 C C . LEU B 1 85 ? -23.165 -31.401 -30.480 1.00 56.53 108 LEU B C 1
ATOM 2571 O O . LEU B 1 85 ? -22.794 -30.731 -31.443 1.00 60.54 108 LEU B O 1
ATOM 2576 N N . TYR B 1 86 ? -23.282 -30.871 -29.276 1.00 54.88 109 TYR B N 1
ATOM 2577 C CA . TYR B 1 86 ? -22.927 -29.488 -29.115 1.00 55.55 109 TYR B CA 1
ATOM 2578 C C . TYR B 1 86 ? -22.486 -29.153 -27.713 1.00 59.16 109 TYR B C 1
ATOM 2579 O O . TYR B 1 86 ? -22.528 -29.987 -26.821 1.00 62.53 109 TYR B O 1
ATOM 2588 N N . ASN B 1 87 ? -22.000 -27.943 -27.519 1.00 58.49 110 ASN B N 1
ATOM 2589 C CA . ASN B 1 87 ? -21.360 -27.665 -26.250 1.00 54.66 110 ASN B CA 1
ATOM 2590 C C . ASN B 1 87 ? -22.362 -27.361 -25.165 1.00 56.35 110 ASN B C 1
ATOM 2591 O O . ASN B 1 87 ? -22.254 -27.870 -24.072 1.00 62.25 110 ASN B O 1
ATOM 2596 N N . GLY B 1 88 ? -23.357 -26.545 -25.494 1.00 58.46 111 GLY B N 1
ATOM 2597 C CA . GLY B 1 88 ? -24.297 -26.034 -24.514 1.00 59.44 111 GLY B CA 1
ATOM 2598 C C . GLY B 1 88 ? -23.715 -24.805 -23.837 1.00 62.45 111 GLY B C 1
ATOM 2599 O O . GLY B 1 88 ? -22.717 -24.261 -24.299 1.00 63.89 111 GLY B O 1
ATOM 2600 N N . MET B 1 89 ? -24.325 -24.386 -22.728 1.00 65.60 112 MET B N 1
ATOM 2601 C CA . MET B 1 89 ? -23.873 -23.227 -21.967 1.00 60.63 112 MET B CA 1
ATOM 2602 C C . MET B 1 89 ? -23.797 -22.010 -22.873 1.00 62.20 112 MET B C 1
ATOM 2603 O O . MET B 1 89 ? -22.976 -21.114 -22.693 1.00 62.63 112 MET B O 1
ATOM 2608 N N . ASN B 1 90 ? -24.692 -21.996 -23.845 1.00 70.44 113 ASN B N 1
ATOM 2609 C CA . ASN B 1 90 ? -24.837 -20.867 -24.723 1.00 65.24 113 ASN B CA 1
ATOM 2610 C C . ASN B 1 90 ? -23.527 -20.558 -25.427 1.00 70.75 113 ASN B C 1
ATOM 2611 O O . ASN B 1 90 ? -23.345 -19.442 -25.924 1.00 75.35 113 ASN B O 1
ATOM 2616 N N . LEU B 1 91 ? -22.600 -21.521 -25.447 1.00 66.35 114 LEU B N 1
ATOM 2617 C CA . LEU B 1 91 ? -21.323 -21.293 -26.116 1.00 64.32 114 LEU B CA 1
ATOM 2618 C C . LEU B 1 91 ? -21.662 -20.872 -27.510 1.00 73.21 114 LEU B C 1
ATOM 2619 O O . LEU B 1 91 ? -21.391 -19.730 -27.914 1.00 78.57 114 LEU B O 1
ATOM 2624 N N . GLU B 1 92 ? -22.277 -21.796 -28.247 1.00 64.32 115 GLU B N 1
ATOM 2625 C CA . GLU B 1 92 ? -22.689 -21.473 -29.592 1.00 65.32 115 GLU B CA 1
ATOM 2626 C C . GLU B 1 92 ? -24.096 -20.865 -29.631 1.00 67.17 115 GLU B C 1
ATOM 2627 O O . GLU B 1 92 ? -25.095 -21.572 -29.789 1.00 64.78 115 GLU B O 1
ATOM 2633 N N . ARG B 1 93 ? -24.138 -19.536 -29.511 1.00 72.63 116 ARG B N 1
ATOM 2634 C CA . ARG B 1 93 ? -25.373 -18.753 -29.389 1.00 73.53 116 ARG B CA 1
ATOM 2635 C C . ARG B 1 93 ? -26.358 -18.882 -30.555 1.00 71.24 116 ARG B C 1
ATOM 2636 O O . ARG B 1 93 ? -27.548 -18.617 -30.420 1.00 82.89 116 ARG B O 1
ATOM 2644 N N . TRP B 1 94 ? -25.852 -19.308 -31.694 1.00 70.94 117 TRP B N 1
ATOM 2645 C CA . TRP B 1 94 ? -26.648 -19.447 -32.904 1.00 72.90 117 TRP B CA 1
ATOM 2646 C C . TRP B 1 94 ? -27.384 -20.789 -33.028 1.00 67.86 117 TRP B C 1
ATOM 2647 O O . TRP B 1 94 ? -27.869 -21.150 -34.110 1.00 71.82 117 TRP B O 1
ATOM 2658 N N . PHE B 1 95 ? -27.456 -21.538 -31.939 1.00 71.86 118 PHE B N 1
ATOM 2659 C CA . PHE B 1 95 ? -27.853 -22.936 -32.056 1.00 76.24 118 PHE B CA 1
ATOM 2660 C C . PHE B 1 95 ? -29.361 -23.123 -31.885 1.00 78.01 118 PHE B C 1
ATOM 2661 O O . PHE B 1 95 ? -29.996 -23.869 -32.643 1.00 76.82 118 PHE B O 1
ATOM 2669 N N . GLU B 1 96 ? -29.932 -22.440 -30.901 1.00 83.95 119 GLU B N 1
ATOM 2670 C CA . GLU B 1 96 ? -31.381 -22.438 -30.750 1.00 92.10 119 GLU B CA 1
ATOM 2671 C C . GLU B 1 96 ? -31.972 -22.208 -32.147 1.00 89.84 119 GLU B C 1
ATOM 2672 O O . GLU B 1 96 ? -32.822 -22.977 -32.613 1.00 89.55 119 GLU B O 1
ATOM 2678 N N . GLN B 1 97 ? -31.474 -21.177 -32.830 1.00 86.75 120 GLN B N 1
ATOM 2679 C CA . GLN B 1 97 ? -31.944 -20.850 -34.169 1.00 83.80 120 GLN B CA 1
ATOM 2680 C C . GLN B 1 97 ? -31.620 -21.936 -35.200 1.00 86.80 120 GLN B C 1
ATOM 2681 O O . GLN B 1 97 ? -32.496 -22.374 -35.957 1.00 92.53 120 GLN B O 1
ATOM 2687 N N . PHE B 1 98 ? -30.363 -22.366 -35.233 1.00 82.75 121 PHE B N 1
ATOM 2688 C CA . PHE B 1 98 ? -29.941 -23.359 -36.215 1.00 81.56 121 PHE B CA 1
ATOM 2689 C C . PHE B 1 98 ? -30.688 -24.683 -36.052 1.00 81.84 121 PHE B C 1
ATOM 2690 O O . PHE B 1 98 ? -30.932 -25.418 -37.012 1.00 81.16 121 PHE B O 1
ATOM 2698 N N . LEU B 1 99 ? -31.043 -25.000 -34.822 1.00 80.47 122 LEU B N 1
ATOM 2699 C CA . LEU B 1 99 ? -31.733 -26.243 -34.595 1.00 79.66 122 LEU B CA 1
ATOM 2700 C C . LEU B 1 99 ? -33.231 -26.046 -34.825 1.00 85.02 122 LEU B C 1
ATOM 2701 O O . LEU B 1 99 ? -33.972 -27.001 -35.066 1.00 82.86 122 LEU B O 1
ATOM 2706 N N . GLY B 1 100 ? -33.614 -24.792 -34.893 1.00 86.15 123 GLY B N 1
ATOM 2707 C CA . GLY B 1 100 ? -34.982 -24.452 -35.160 1.00 90.29 123 GLY B CA 1
ATOM 2708 C C . GLY B 1 100 ? -35.436 -24.957 -36.505 1.00 99.64 123 GLY B C 1
ATOM 2709 O O . GLY B 1 100 ? -36.545 -25.440 -36.647 1.00 99.51 123 GLY B O 1
ATOM 2710 N N . ASN B 1 101 ? -34.617 -24.834 -37.398 1.00 96.18 124 ASN B N 1
ATOM 2711 C CA . ASN B 1 101 ? -35.025 -25.234 -38.719 1.00 85.95 124 ASN B CA 1
ATOM 2712 C C . ASN B 1 101 ? -34.468 -26.561 -39.155 1.00 87.90 124 ASN B C 1
ATOM 2713 O O . ASN B 1 101 ? -34.198 -26.758 -40.308 1.00 90.73 124 ASN B O 1
ATOM 2718 N N . VAL B 1 102 ? -34.319 -27.475 -38.201 1.00 96.51 125 VAL B N 1
ATOM 2719 C CA . VAL B 1 102 ? -33.843 -28.824 -38.485 1.00 98.18 125 VAL B CA 1
ATOM 2720 C C . VAL B 1 102 ? -34.681 -29.852 -37.731 1.00 95.82 125 VAL B C 1
ATOM 2721 O O . VAL B 1 102 ? -34.322 -30.276 -36.633 1.00 95.84 125 VAL B O 1
ATOM 2725 N N . LYS B 1 103 ? -35.803 -30.245 -38.328 1.00 95.16 126 LYS B N 1
ATOM 2726 C CA . LYS B 1 103 ? -36.717 -31.198 -37.706 1.00 102.45 126 LYS B CA 1
ATOM 2727 C C . LYS B 1 103 ? -35.982 -32.404 -37.128 1.00 106.10 126 LYS B C 1
ATOM 2728 O O . LYS B 1 103 ? -34.753 -32.471 -37.165 1.00 101.53 126 LYS B O 1
ATOM 2734 N N . ASP B 1 104 ? -36.743 -33.354 -36.595 1.00 110.39 127 ASP B N 1
ATOM 2735 C CA . ASP B 1 104 ? -36.167 -34.558 -36.008 1.00 111.29 127 ASP B CA 1
ATOM 2736 C C . ASP B 1 104 ? -34.684 -34.679 -36.340 1.00 109.20 127 ASP B C 1
ATOM 2737 O O . ASP B 1 104 ? -34.297 -34.675 -37.509 1.00 109.66 127 ASP B O 1
ATOM 2742 N N . VAL B 1 105 ? -33.858 -34.788 -35.305 1.00 98.57 128 VAL B N 1
ATOM 2743 C CA . VAL B 1 105 ? -32.416 -34.910 -35.484 1.00 92.91 128 VAL B CA 1
ATOM 2744 C C . VAL B 1 105 ? -31.697 -34.986 -34.141 1.00 89.62 128 VAL B C 1
ATOM 2745 O O . VAL B 1 105 ? -31.125 -34.000 -33.676 1.00 90.41 128 VAL B O 1
ATOM 2749 N N . PRO B 1 106 ? -31.731 -36.162 -33.523 1.00 81.69 129 PRO B N 1
ATOM 2750 C CA . PRO B 1 106 ? -31.079 -36.369 -32.226 1.00 82.46 129 PRO B CA 1
ATOM 2751 C C . PRO B 1 106 ? -30.116 -35.235 -31.890 1.00 76.65 129 PRO B C 1
ATOM 2752 O O . PRO B 1 106 ? -29.249 -34.903 -32.699 1.00 72.99 129 PRO B O 1
ATOM 2756 N N . SER B 1 107 ? -30.272 -34.650 -30.707 1.00 83.89 130 SER B N 1
ATOM 2757 C CA . SER B 1 107 ? -29.414 -33.552 -30.277 1.00 75.80 130 SER B CA 1
ATOM 2758 C C . SER B 1 107 ? -29.048 -33.679 -28.802 1.00 81.63 130 SER B C 1
ATOM 2759 O O . SER B 1 107 ? -29.918 -33.656 -27.932 1.00 86.08 130 SER B O 1
ATOM 2762 N N . VAL B 1 108 ? -27.754 -33.812 -28.529 1.00 72.89 131 VAL B N 1
ATOM 2763 C CA . VAL B 1 108 ? -27.266 -33.935 -27.156 1.00 67.84 131 VAL B CA 1
ATOM 2764 C C . VAL B 1 108 ? -26.287 -32.797 -26.807 1.00 64.96 131 VAL B C 1
ATOM 2765 O O . VAL B 1 108 ? -25.600 -32.281 -27.690 1.00 63.07 131 VAL B O 1
ATOM 2769 N N . VAL B 1 109 ? -26.257 -32.378 -25.540 1.00 62.02 132 VAL B N 1
ATOM 2770 C CA . VAL B 1 109 ? -25.241 -31.425 -25.102 1.00 58.62 132 VAL B CA 1
ATOM 2771 C C . VAL B 1 109 ? -24.164 -32.191 -24.365 1.00 57.20 132 VAL B C 1
ATOM 2772 O O . VAL B 1 109 ? -24.455 -33.032 -23.523 1.00 57.70 132 VAL B O 1
ATOM 2776 N N . LEU B 1 110 ? -22.921 -31.929 -24.736 1.00 59.66 133 LEU B N 1
ATOM 2777 C CA . LEU B 1 110 ? -21.791 -32.680 -24.243 1.00 56.68 133 LEU B CA 1
ATOM 2778 C C . LEU B 1 110 ? -21.361 -32.097 -22.918 1.00 60.57 133 LEU B C 1
ATOM 2779 O O . LEU B 1 110 ? -20.445 -32.596 -22.259 1.00 60.15 133 LEU B O 1
ATOM 2784 N N . THR B 1 111 ? -22.054 -31.032 -22.545 1.00 51.52 134 THR B N 1
ATOM 2785 C CA . THR B 1 111 ? -21.775 -30.323 -21.331 1.00 52.65 134 THR B CA 1
ATOM 2786 C C . THR B 1 111 ? -22.585 -30.821 -20.119 1.00 58.65 134 THR B C 1
ATOM 2787 O O . THR B 1 111 ? -22.326 -30.395 -19.002 1.00 56.62 134 THR B O 1
ATOM 2791 N N . GLU B 1 112 ? -23.556 -31.706 -20.325 1.00 62.01 135 GLU B N 1
ATOM 2792 C CA . GLU B 1 112 ? -24.446 -32.077 -19.231 1.00 67.87 135 GLU B CA 1
ATOM 2793 C C . GLU B 1 112 ? -23.679 -32.804 -18.115 1.00 67.93 135 GLU B C 1
ATOM 2794 O O . GLU B 1 112 ? -22.931 -33.736 -18.388 1.00 73.05 135 GLU B O 1
ATOM 2800 N N . GLY B 1 113 ? -23.843 -32.351 -16.866 1.00 63.95 136 GLY B N 1
ATOM 2801 C CA . GLY B 1 113 ? -23.212 -32.974 -15.711 1.00 58.73 136 GLY B CA 1
ATOM 2802 C C . GLY B 1 113 ? -22.037 -32.168 -15.170 1.00 63.93 136 GLY B C 1
ATOM 2803 O O . GLY B 1 113 ? -21.532 -32.434 -14.070 1.00 64.66 136 GLY B O 1
ATOM 2804 N N . ILE B 1 114 ? -21.607 -31.170 -15.941 1.00 63.97 137 ILE B N 1
ATOM 2805 C CA . ILE B 1 114 ? -20.458 -30.334 -15.600 1.00 63.17 137 ILE B CA 1
ATOM 2806 C C . ILE B 1 114 ? -20.955 -29.041 -14.976 1.00 70.06 137 ILE B C 1
ATOM 2807 O O . ILE B 1 114 ? -21.958 -28.490 -15.429 1.00 69.19 137 ILE B O 1
ATOM 2812 N N . GLU B 1 115 ? -20.231 -28.558 -13.970 1.00 64.33 138 GLU B N 1
ATOM 2813 C CA . GLU B 1 115 ? -20.597 -27.400 -13.202 1.00 67.62 138 GLU B CA 1
ATOM 2814 C C . GLU B 1 115 ? -19.879 -26.236 -13.813 1.00 68.70 138 GLU B C 1
ATOM 2815 O O . GLU B 1 115 ? -18.681 -26.293 -14.041 1.00 72.97 138 GLU B O 1
ATOM 2821 N N . PRO B 1 116 ? -20.609 -25.165 -14.108 1.00 64.03 139 PRO B N 1
ATOM 2822 C CA . PRO B 1 116 ? -19.896 -23.980 -14.595 1.00 62.70 139 PRO B CA 1
ATOM 2823 C C . PRO B 1 116 ? -19.201 -23.078 -13.540 1.00 71.49 139 PRO B C 1
ATOM 2824 O O . PRO B 1 116 ? -19.599 -23.030 -12.372 1.00 74.63 139 PRO B O 1
ATOM 2828 N N . ILE B 1 117 ? -18.136 -22.396 -13.968 1.00 68.65 140 ILE B N 1
ATOM 2829 C CA . ILE B 1 117 ? -17.664 -21.200 -13.309 1.00 65.09 140 ILE B CA 1
ATOM 2830 C C . ILE B 1 117 ? -18.471 -20.148 -14.010 1.00 67.75 140 ILE B C 1
ATOM 2831 O O . ILE B 1 117 ? -18.501 -20.122 -15.221 1.00 71.64 140 ILE B O 1
ATOM 2836 N N . PRO B 1 118 ? -19.163 -19.298 -13.257 1.00 74.83 141 PRO B N 1
ATOM 2837 C CA . PRO B 1 118 ? -19.907 -18.219 -13.900 1.00 74.43 141 PRO B CA 1
ATOM 2838 C C . PRO B 1 118 ? -18.942 -17.182 -14.444 1.00 74.41 141 PRO B C 1
ATOM 2839 O O . PRO B 1 118 ? -17.778 -17.187 -14.064 1.00 71.07 141 PRO B O 1
ATOM 2843 N N . ILE B 1 119 ? -19.436 -16.298 -15.299 1.00 82.03 142 ILE B N 1
ATOM 2844 C CA . ILE B 1 119 ? -18.628 -15.258 -15.927 1.00 85.03 142 ILE B CA 1
ATOM 2845 C C . ILE B 1 119 ? -18.445 -14.074 -14.980 1.00 84.35 142 ILE B C 1
ATOM 2846 O O . ILE B 1 119 ? -19.121 -13.996 -13.960 1.00 96.30 142 ILE B O 1
ATOM 2851 N N . THR B 1 125 ? -23.840 -11.234 -17.774 1.00 120.31 148 THR B N 1
ATOM 2852 C CA . THR B 1 125 ? -23.192 -10.829 -16.516 1.00 125.33 148 THR B CA 1
ATOM 2853 C C . THR B 1 125 ? -22.686 -11.985 -15.646 1.00 120.42 148 THR B C 1
ATOM 2854 O O . THR B 1 125 ? -21.481 -12.152 -15.482 1.00 119.92 148 THR B O 1
ATOM 2858 N N . ASP B 1 126 ? -23.591 -12.777 -15.086 1.00 115.82 149 ASP B N 1
ATOM 2859 C CA . ASP B 1 126 ? -23.169 -13.979 -14.382 1.00 108.25 149 ASP B CA 1
ATOM 2860 C C . ASP B 1 126 ? -23.751 -15.230 -15.057 1.00 109.89 149 ASP B C 1
ATOM 2861 O O . ASP B 1 126 ? -24.358 -16.088 -14.405 1.00 105.59 149 ASP B O 1
ATOM 2866 N N . LYS B 1 127 ? -23.570 -15.310 -16.379 1.00 107.22 150 LYS B N 1
ATOM 2867 C CA . LYS B 1 127 ? -23.954 -16.488 -17.165 1.00 101.30 150 LYS B CA 1
ATOM 2868 C C . LYS B 1 127 ? -22.756 -17.447 -17.203 1.00 92.03 150 LYS B C 1
ATOM 2869 O O . LYS B 1 127 ? -21.638 -17.042 -16.883 1.00 90.06 150 LYS B O 1
ATOM 2875 N N . PRO B 1 128 ? -22.981 -18.718 -17.570 1.00 84.72 151 PRO B N 1
ATOM 2876 C CA . PRO B 1 128 ? -21.919 -19.719 -17.408 1.00 72.84 151 PRO B CA 1
ATOM 2877 C C . PRO B 1 128 ? -20.802 -19.580 -18.438 1.00 75.83 151 PRO B C 1
ATOM 2878 O O . PRO B 1 128 ? -21.128 -19.368 -19.611 1.00 76.44 151 PRO B O 1
ATOM 2882 N N . ASN B 1 129 ? -19.539 -19.716 -18.018 1.00 71.47 152 ASN B N 1
ATOM 2883 C CA . ASN B 1 129 ? -18.377 -19.734 -18.911 1.00 62.18 152 ASN B CA 1
ATOM 2884 C C . ASN B 1 129 ? -18.363 -21.041 -19.701 1.00 65.80 152 ASN B C 1
ATOM 2885 O O . ASN B 1 129 ? -18.034 -22.091 -19.158 1.00 68.70 152 ASN B O 1
ATOM 2890 N N . PRO B 1 130 ? -18.704 -20.982 -21.005 1.00 65.10 153 PRO B N 1
ATOM 2891 C CA . PRO B 1 130 ? -18.937 -22.226 -21.770 1.00 64.02 153 PRO B CA 1
ATOM 2892 C C . PRO B 1 130 ? -17.687 -23.056 -22.080 1.00 59.19 153 PRO B C 1
ATOM 2893 O O . PRO B 1 130 ? -17.812 -24.222 -22.421 1.00 58.56 153 PRO B O 1
ATOM 2897 N N . HIS B 1 131 ? -16.514 -22.458 -21.949 1.00 57.57 154 HIS B N 1
ATOM 2898 C CA . HIS B 1 131 ? -15.251 -23.086 -22.336 1.00 60.64 154 HIS B CA 1
ATOM 2899 C C . HIS B 1 131 ? -14.817 -24.202 -21.381 1.00 60.83 154 HIS B C 1
ATOM 2900 O O . HIS B 1 131 ? -13.633 -24.284 -20.975 1.00 57.79 154 HIS B O 1
ATOM 2907 N N . ALA B 1 132 ? -15.771 -25.064 -21.038 1.00 60.24 155 ALA B N 1
ATOM 2908 C CA . ALA B 1 132 ? -15.524 -26.121 -20.062 1.00 59.25 155 ALA B CA 1
ATOM 2909 C C . ALA B 1 132 ? -14.473 -27.141 -20.543 1.00 59.45 155 ALA B C 1
ATOM 2910 O O . ALA B 1 132 ? -13.717 -27.699 -19.752 1.00 61.16 155 ALA B O 1
ATOM 2912 N N . TRP B 1 133 ? -14.411 -27.370 -21.846 1.00 57.62 156 TRP B N 1
ATOM 2913 C CA . TRP B 1 133 ? -13.551 -28.418 -22.360 1.00 54.10 156 TRP B CA 1
ATOM 2914 C C . TRP B 1 133 ? -12.107 -28.140 -21.977 1.00 58.07 156 TRP B C 1
ATOM 2915 O O . TRP B 1 133 ? -11.313 -29.059 -21.898 1.00 59.08 156 TRP B O 1
ATOM 2926 N N . MET B 1 134 ? -11.810 -26.901 -21.670 1.00 59.28 157 MET B N 1
ATOM 2927 C CA . MET B 1 134 ? -10.466 -26.515 -21.347 1.00 61.24 157 MET B CA 1
ATOM 2928 C C . MET B 1 134 ? -9.996 -27.149 -20.083 1.00 65.58 157 MET B C 1
ATOM 2929 O O . MET B 1 134 ? -9.007 -26.755 -19.541 1.00 67.42 157 MET B O 1
ATOM 2934 N N . SER B 1 135 ? -10.698 -28.144 -19.595 1.00 59.59 158 SER B N 1
ATOM 2935 C CA . SER B 1 135 ? -10.269 -28.728 -18.356 1.00 61.59 158 SER B CA 1
ATOM 2936 C C . SER B 1 135 ? -10.287 -30.218 -18.348 1.00 66.08 158 SER B C 1
ATOM 2937 O O . SER B 1 135 ? -11.325 -30.825 -18.227 1.00 70.00 158 SER B O 1
ATOM 2940 N N . PRO B 1 136 ? -9.113 -30.808 -18.447 1.00 69.02 159 PRO B N 1
ATOM 2941 C CA . PRO B 1 136 ? -8.985 -32.272 -18.540 1.00 67.27 159 PRO B CA 1
ATOM 2942 C C . PRO B 1 136 ? -9.993 -33.025 -17.690 1.00 69.51 159 PRO B C 1
ATOM 2943 O O . PRO B 1 136 ? -10.583 -34.000 -18.139 1.00 69.23 159 PRO B O 1
ATOM 2947 N N . ARG B 1 137 ? -10.205 -32.572 -16.467 1.00 74.28 160 ARG B N 1
ATOM 2948 C CA . ARG B 1 137 ? -11.034 -33.327 -15.548 1.00 73.38 160 ARG B CA 1
ATOM 2949 C C . ARG B 1 137 ? -12.485 -33.314 -16.060 1.00 72.39 160 ARG B C 1
ATOM 2950 O O . ARG B 1 137 ? -13.269 -34.252 -15.822 1.00 64.18 160 ARG B O 1
ATOM 2958 N N . ASN B 1 138 ? -12.784 -32.260 -16.824 1.00 71.80 161 ASN B N 1
ATOM 2959 C CA . ASN B 1 138 ? -14.081 -32.022 -17.448 1.00 59.39 161 ASN B CA 1
ATOM 2960 C C . ASN B 1 138 ? -14.248 -32.732 -18.772 1.00 65.33 161 ASN B C 1
ATOM 2961 O O . ASN B 1 138 ? -15.307 -33.275 -19.083 1.00 71.69 161 ASN B O 1
ATOM 2966 N N . ALA B 1 139 ? -13.210 -32.683 -19.582 1.00 64.30 162 ALA B N 1
ATOM 2967 C CA . ALA B 1 139 ? -13.191 -33.434 -20.819 1.00 61.13 162 ALA B CA 1
ATOM 2968 C C . ALA B 1 139 ? -13.625 -34.909 -20.589 1.00 62.77 162 ALA B C 1
ATOM 2969 O O . ALA B 1 139 ? -14.253 -35.549 -21.432 1.00 65.35 162 ALA B O 1
ATOM 2971 N N . LEU B 1 140 ? -13.319 -35.445 -19.419 1.00 61.12 163 LEU B N 1
ATOM 2972 C CA . LEU B 1 140 ? -13.658 -36.822 -19.181 1.00 63.37 163 LEU B CA 1
ATOM 2973 C C . LEU B 1 140 ? -15.140 -36.997 -19.220 1.00 61.07 163 LEU B C 1
ATOM 2974 O O . LEU B 1 140 ? -15.629 -38.069 -19.544 1.00 69.47 163 LEU B O 1
ATOM 2979 N N . VAL B 1 141 ? -15.875 -35.953 -18.910 1.00 50.56 164 VAL B N 1
ATOM 2980 C CA . VAL B 1 141 ? -17.313 -36.111 -18.927 1.00 57.83 164 VAL B CA 1
ATOM 2981 C C . VAL B 1 141 ? -17.910 -35.672 -20.251 1.00 61.48 164 VAL B C 1
ATOM 2982 O O . VAL B 1 141 ? -19.070 -35.952 -20.541 1.00 67.20 164 VAL B O 1
ATOM 2986 N N . TYR B 1 142 ? -17.133 -34.972 -21.057 1.00 63.12 165 TYR B N 1
ATOM 2987 C CA . TYR B 1 142 ? -17.578 -34.674 -22.393 1.00 58.71 165 TYR B CA 1
ATOM 2988 C C . TYR B 1 142 ? -17.547 -36.004 -23.125 1.00 60.57 165 TYR B C 1
ATOM 2989 O O . TYR B 1 142 ? -18.535 -36.409 -23.757 1.00 63.29 165 TYR B O 1
ATOM 2998 N N . VAL B 1 143 ? -16.411 -36.702 -23.037 1.00 62.12 166 VAL B N 1
ATOM 2999 C CA . VAL B 1 143 ? -16.261 -37.945 -23.790 1.00 61.69 166 VAL B CA 1
ATOM 3000 C C . VAL B 1 143 ? -17.234 -38.937 -23.229 1.00 58.34 166 VAL B C 1
ATOM 3001 O O . VAL B 1 143 ? -17.689 -39.842 -23.900 1.00 58.08 166 VAL B O 1
ATOM 3005 N N . GLU B 1 144 ? -17.551 -38.760 -21.967 1.00 60.26 167 GLU B N 1
ATOM 3006 C CA . GLU B 1 144 ? -18.471 -39.666 -21.372 1.00 63.17 167 GLU B CA 1
ATOM 3007 C C . GLU B 1 144 ? -19.809 -39.503 -22.058 1.00 63.10 167 GLU B C 1
ATOM 3008 O O . GLU B 1 144 ? -20.441 -40.491 -22.372 1.00 68.31 167 GLU B O 1
ATOM 3014 N N . ASN B 1 145 ? -20.240 -38.269 -22.293 1.00 67.36 168 ASN B N 1
ATOM 3015 C CA . ASN B 1 145 ? -21.575 -38.023 -22.845 1.00 66.04 168 ASN B CA 1
ATOM 3016 C C . ASN B 1 145 ? -21.581 -38.337 -24.321 1.00 67.50 168 ASN B C 1
ATOM 3017 O O . ASN B 1 145 ? -22.627 -38.602 -24.922 1.00 72.78 168 ASN B O 1
ATOM 3022 N N . ILE B 1 146 ? -20.405 -38.256 -24.920 1.00 62.71 169 ILE B N 1
ATOM 3023 C CA . ILE B 1 146 ? -20.280 -38.638 -26.303 1.00 60.23 169 ILE B CA 1
ATOM 3024 C C . ILE B 1 146 ? -20.510 -40.156 -26.360 1.00 71.40 169 ILE B C 1
ATOM 3025 O O . ILE B 1 146 ? -21.301 -40.666 -27.160 1.00 73.33 169 ILE B O 1
ATOM 3030 N N . ARG B 1 147 ? -19.844 -40.870 -25.465 1.00 73.50 170 ARG B N 1
ATOM 3031 C CA . ARG B 1 147 ? -19.945 -42.322 -25.389 1.00 67.63 170 ARG B CA 1
ATOM 3032 C C . ARG B 1 147 ? -21.393 -42.777 -25.202 1.00 71.50 170 ARG B C 1
ATOM 3033 O O . ARG B 1 147 ? -21.897 -43.585 -25.964 1.00 75.04 170 ARG B O 1
ATOM 3041 N N . GLN B 1 148 ? -22.061 -42.247 -24.186 1.00 70.33 171 GLN B N 1
ATOM 3042 C CA . GLN B 1 148 ? -23.461 -42.562 -23.947 1.00 74.56 171 GLN B CA 1
ATOM 3043 C C . GLN B 1 148 ? -24.283 -42.395 -25.222 1.00 76.74 171 GLN B C 1
ATOM 3044 O O . GLN B 1 148 ? -25.142 -43.221 -25.522 1.00 81.67 171 GLN B O 1
ATOM 3050 N N . ALA B 1 149 ? -24.018 -41.331 -25.974 1.00 75.91 172 ALA B N 1
ATOM 3051 C CA . ALA B 1 149 ? -24.881 -40.971 -27.106 1.00 75.51 172 ALA B CA 1
ATOM 3052 C C . ALA B 1 149 ? -24.609 -41.787 -28.366 1.00 67.83 172 ALA B C 1
ATOM 3053 O O . ALA B 1 149 ? -25.472 -41.923 -29.233 1.00 73.70 172 ALA B O 1
ATOM 3055 N N . PHE B 1 150 ? -23.403 -42.322 -28.453 1.00 68.41 173 PHE B N 1
ATOM 3056 C CA . PHE B 1 150 ? -23.029 -43.158 -29.574 1.00 71.48 173 PHE B CA 1
ATOM 3057 C C . PHE B 1 150 ? -23.639 -44.552 -29.455 1.00 75.89 173 PHE B C 1
ATOM 3058 O O . PHE B 1 150 ? -24.099 -45.100 -30.440 1.00 76.83 173 PHE B O 1
ATOM 3066 N N . VAL B 1 151 ? -23.628 -45.131 -28.257 1.00 72.93 174 VAL B N 1
ATOM 3067 C CA . VAL B 1 151 ? -24.315 -46.404 -28.022 1.00 74.66 174 VAL B CA 1
ATOM 3068 C C . VAL B 1 151 ? -25.857 -46.294 -28.018 1.00 69.84 174 VAL B C 1
ATOM 3069 O O . VAL B 1 151 ? -26.541 -47.264 -28.300 1.00 71.37 174 VAL B O 1
ATOM 3073 N N . GLU B 1 152 ? -26.417 -45.135 -27.706 1.00 74.01 175 GLU B N 1
ATOM 3074 C CA . GLU B 1 152 ? -27.866 -44.997 -27.832 1.00 73.12 175 GLU B CA 1
ATOM 3075 C C . GLU B 1 152 ? -28.194 -44.956 -29.318 1.00 81.62 175 GLU B C 1
ATOM 3076 O O . GLU B 1 152 ? -29.285 -45.361 -29.729 1.00 82.13 175 GLU B O 1
ATOM 3082 N N . LEU B 1 153 ? -27.222 -44.491 -30.112 1.00 83.70 176 LEU B N 1
ATOM 3083 C CA . LEU B 1 153 ? -27.373 -44.320 -31.564 1.00 78.83 176 LEU B CA 1
ATOM 3084 C C . LEU B 1 153 ? -27.050 -45.549 -32.437 1.00 86.22 176 LEU B C 1
ATOM 3085 O O . LEU B 1 153 ? -27.926 -46.070 -33.128 1.00 85.87 176 LEU B O 1
ATOM 3090 N N . ASP B 1 154 ? -25.788 -45.982 -32.437 1.00 89.04 177 ASP B N 1
ATOM 3091 C CA . ASP B 1 154 ? -25.390 -47.229 -33.098 1.00 84.32 177 ASP B CA 1
ATOM 3092 C C . ASP B 1 154 ? -24.987 -48.266 -32.063 1.00 80.83 177 ASP B C 1
ATOM 3093 O O . ASP B 1 154 ? -23.803 -48.545 -31.923 1.00 82.48 177 ASP B O 1
ATOM 3098 N N . PRO B 1 155 ? -25.971 -48.824 -31.326 1.00 81.16 178 PRO B N 1
ATOM 3099 C CA . PRO B 1 155 ? -25.717 -49.837 -30.295 1.00 81.09 178 PRO B CA 1
ATOM 3100 C C . PRO B 1 155 ? -25.068 -51.099 -30.850 1.00 84.73 178 PRO B C 1
ATOM 3101 O O . PRO B 1 155 ? -24.466 -51.855 -30.083 1.00 87.85 178 PRO B O 1
ATOM 3105 N N . ASP B 1 156 ? -25.191 -51.317 -32.158 1.00 82.99 179 ASP B N 1
ATOM 3106 C CA . ASP B 1 156 ? -24.528 -52.440 -32.805 1.00 91.86 179 ASP B CA 1
ATOM 3107 C C . ASP B 1 156 ? -23.019 -52.318 -32.636 1.00 90.92 179 ASP B C 1
ATOM 3108 O O . ASP B 1 156 ? -22.330 -53.313 -32.448 1.00 90.96 179 ASP B O 1
ATOM 3113 N N . ASN B 1 157 ? -22.502 -51.096 -32.675 1.00 90.70 180 ASN B N 1
ATOM 3114 C CA . ASN B 1 157 ? -21.074 -50.887 -32.436 1.00 91.19 180 ASN B CA 1
ATOM 3115 C C . ASN B 1 157 ? -20.709 -50.464 -31.002 1.00 87.31 180 ASN B C 1
ATOM 3116 O O . ASN B 1 157 ? -19.626 -49.939 -30.773 1.00 90.08 180 ASN B O 1
ATOM 3121 N N . ALA B 1 158 ? -21.537 -50.789 -30.039 1.00 80.57 181 ALA B N 1
ATOM 3122 C CA . ALA B 1 158 ? -21.367 -50.245 -28.724 1.00 80.23 181 ALA B CA 1
ATOM 3123 C C . ALA B 1 158 ? -20.012 -50.587 -28.178 1.00 80.70 181 ALA B C 1
ATOM 3124 O O . ALA B 1 158 ? -19.427 -49.819 -27.454 1.00 90.28 181 ALA B O 1
ATOM 3126 N N . LYS B 1 159 ? -19.531 -51.764 -28.493 1.00 84.62 182 LYS B N 1
ATOM 3127 C CA . LYS B 1 159 ? -18.315 -52.258 -27.896 1.00 87.53 182 LYS B CA 1
ATOM 3128 C C . LYS B 1 159 ? -17.141 -51.403 -28.241 1.00 85.54 182 LYS B C 1
ATOM 3129 O O . LYS B 1 159 ? -16.258 -51.222 -27.436 1.00 85.87 182 LYS B O 1
ATOM 3135 N N . TYR B 1 160 ? -17.095 -50.947 -29.478 1.00 87.19 183 TYR B N 1
ATOM 3136 C CA . TYR B 1 160 ? -16.009 -50.105 -29.941 1.00 88.65 183 TYR B CA 1
ATOM 3137 C C . TYR B 1 160 ? -15.965 -48.757 -29.251 1.00 88.24 183 TYR B C 1
ATOM 3138 O O . TYR B 1 160 ? -14.918 -48.258 -28.884 1.00 81.74 183 TYR B O 1
ATOM 3147 N N . TYR B 1 161 ? -17.115 -48.146 -29.084 1.00 85.09 184 TYR B N 1
ATOM 3148 C CA . TYR B 1 161 ? -17.090 -46.807 -28.601 1.00 75.39 184 TYR B CA 1
ATOM 3149 C C . TYR B 1 161 ? -16.491 -46.842 -27.252 1.00 75.79 184 TYR B C 1
ATOM 3150 O O . TYR B 1 161 ? -15.540 -46.166 -26.970 1.00 83.66 184 TYR B O 1
ATOM 3159 N N . ASN B 1 162 ? -16.968 -47.755 -26.448 1.00 75.75 185 ASN B N 1
ATOM 3160 C CA . ASN B 1 162 ? -16.572 -47.783 -25.080 1.00 73.44 185 ASN B CA 1
ATOM 3161 C C . ASN B 1 162 ? -15.099 -48.025 -25.017 1.00 77.24 185 ASN B C 1
ATOM 3162 O O . ASN B 1 162 ? -14.411 -47.475 -24.193 1.00 78.44 185 ASN B O 1
ATOM 3167 N N . ALA B 1 163 ? -14.615 -48.873 -25.894 1.00 72.97 186 ALA B N 1
ATOM 3168 C CA . ALA B 1 163 ? -13.212 -49.171 -25.915 1.00 75.23 186 ALA B CA 1
ATOM 3169 C C . ALA B 1 163 ? -12.389 -47.966 -26.261 1.00 78.11 186 ALA B C 1
ATOM 3170 O O . ALA B 1 163 ? -11.327 -47.767 -25.718 1.00 78.20 186 ALA B O 1
ATOM 3172 N N . ASN B 1 164 ? -12.852 -47.190 -27.222 1.00 77.79 187 ASN B N 1
ATOM 3173 C CA . ASN B 1 164 ? -12.177 -45.968 -27.582 1.00 71.94 187 ASN B CA 1
ATOM 3174 C C . ASN B 1 164 ? -12.223 -44.942 -26.498 1.00 71.60 187 ASN B C 1
ATOM 3175 O O . ASN B 1 164 ? -11.252 -44.302 -26.207 1.00 73.37 187 ASN B O 1
ATOM 3180 N N . ALA B 1 165 ? -13.390 -44.793 -25.906 1.00 73.27 188 ALA B N 1
ATOM 3181 C CA . ALA B 1 165 ? -13.621 -43.793 -24.893 1.00 71.21 188 ALA B CA 1
ATOM 3182 C C . ALA B 1 165 ? -12.781 -44.053 -23.674 1.00 73.41 188 ALA B C 1
ATOM 3183 O O . ALA B 1 165 ? -12.180 -43.156 -23.102 1.00 72.44 188 ALA B O 1
ATOM 3185 N N . ALA B 1 166 ? -12.735 -45.310 -23.282 1.00 78.44 189 ALA B N 1
ATOM 3186 C CA . ALA B 1 166 ? -11.861 -45.706 -22.196 1.00 70.97 189 ALA B CA 1
ATOM 3187 C C . ALA B 1 166 ? -10.400 -45.364 -22.503 1.00 70.06 189 ALA B C 1
ATOM 3188 O O . ALA B 1 166 ? -9.719 -44.760 -21.673 1.00 75.48 189 ALA B O 1
ATOM 3190 N N . VAL B 1 167 ? -9.917 -45.738 -23.683 1.00 63.86 190 VAL B N 1
ATOM 3191 C CA . VAL B 1 167 ? -8.563 -45.346 -24.094 1.00 68.62 190 VAL B CA 1
ATOM 3192 C C . VAL B 1 167 ? -8.359 -43.829 -24.217 1.00 72.31 190 VAL B C 1
ATOM 3193 O O . VAL B 1 167 ? -7.336 -43.289 -23.792 1.00 72.05 190 VAL B O 1
ATOM 3197 N N . TYR B 1 168 ? -9.309 -43.142 -24.838 1.00 71.94 191 TYR B N 1
ATOM 3198 C CA . TYR B 1 168 ? -9.225 -41.689 -24.896 1.00 66.48 191 TYR B CA 1
ATOM 3199 C C . TYR B 1 168 ? -9.194 -41.154 -23.470 1.00 66.93 191 TYR B C 1
ATOM 3200 O O . TYR B 1 168 ? -8.271 -40.434 -23.099 1.00 70.99 191 TYR B O 1
ATOM 3209 N N . SER B 1 169 ? -10.188 -41.527 -22.667 1.00 62.94 192 SER B N 1
ATOM 3210 C CA . SER B 1 169 ? -10.240 -41.075 -21.289 1.00 66.13 192 SER B CA 1
ATOM 3211 C C . SER B 1 169 ? -8.866 -41.207 -20.613 1.00 72.00 192 SER B C 1
ATOM 3212 O O . SER B 1 169 ? -8.368 -40.255 -20.009 1.00 69.74 192 SER B O 1
ATOM 3215 N N . GLU B 1 170 ? -8.249 -42.376 -20.739 1.00 76.24 193 GLU B N 1
ATOM 3216 C CA . GLU B 1 170 ? -6.928 -42.607 -20.166 1.00 73.95 193 GLU B CA 1
ATOM 3217 C C . GLU B 1 170 ? -5.872 -41.581 -20.625 1.00 76.74 193 GLU B C 1
ATOM 3218 O O . GLU B 1 170 ? -5.027 -41.191 -19.829 1.00 81.12 193 GLU B O 1
ATOM 3224 N N . GLN B 1 171 ? -5.921 -41.143 -21.884 1.00 75.07 194 GLN B N 1
ATOM 3225 C CA . GLN B 1 171 ? -4.936 -40.176 -22.407 1.00 70.66 194 GLN B CA 1
ATOM 3226 C C . GLN B 1 171 ? -5.189 -38.811 -21.841 1.00 74.28 194 GLN B C 1
ATOM 3227 O O . GLN B 1 171 ? -4.261 -38.047 -21.593 1.00 74.15 194 GLN B O 1
ATOM 3233 N N . LEU B 1 172 ? -6.469 -38.500 -21.695 1.00 76.38 195 LEU B N 1
ATOM 3234 C CA . LEU B 1 172 ? -6.924 -37.308 -20.993 1.00 74.51 195 LEU B CA 1
ATOM 3235 C C . LEU B 1 172 ? -6.266 -37.185 -19.606 1.00 77.76 195 LEU B C 1
ATOM 3236 O O . LEU B 1 172 ? -5.658 -36.163 -19.286 1.00 78.06 195 LEU B O 1
ATOM 3241 N N . LYS B 1 173 ? -6.400 -38.230 -18.789 1.00 81.56 196 LYS B N 1
ATOM 3242 C CA . LYS B 1 173 ? -5.746 -38.294 -17.490 1.00 72.38 196 LYS B CA 1
ATOM 3243 C C . LYS B 1 173 ? -4.251 -38.059 -17.632 1.00 73.52 196 LYS B C 1
ATOM 3244 O O . LYS B 1 173 ? -3.712 -37.160 -17.007 1.00 78.01 196 LYS B O 1
ATOM 3250 N N . ALA B 1 174 ? -3.590 -38.848 -18.469 1.00 76.74 197 ALA B N 1
ATOM 3251 C CA . ALA B 1 174 ? -2.144 -38.709 -18.663 1.00 80.19 197 ALA B CA 1
ATOM 3252 C C . ALA B 1 174 ? -1.725 -37.278 -18.901 1.00 82.94 197 ALA B C 1
ATOM 3253 O O . ALA B 1 174 ? -0.652 -36.860 -18.466 1.00 90.65 197 ALA B O 1
ATOM 3255 N N . ILE B 1 175 ? -2.554 -36.523 -19.601 1.00 79.57 198 ILE B N 1
ATOM 3256 C CA . ILE B 1 175 ? -2.108 -35.194 -19.980 1.00 80.42 198 ILE B CA 1
ATOM 3257 C C . ILE B 1 175 ? -2.521 -34.108 -18.981 1.00 82.23 198 ILE B C 1
ATOM 3258 O O . ILE B 1 175 ? -1.964 -32.999 -19.002 1.00 78.17 198 ILE B O 1
ATOM 3263 N N . ASP B 1 176 ? -3.482 -34.427 -18.119 1.00 83.97 199 ASP B N 1
ATOM 3264 C CA . ASP B 1 176 ? -3.941 -33.488 -17.104 1.00 83.46 199 ASP B CA 1
ATOM 3265 C C . ASP B 1 176 ? -2.867 -33.280 -16.042 1.00 89.14 199 ASP B C 1
ATOM 3266 O O . ASP B 1 176 ? -2.711 -32.182 -15.509 1.00 85.06 199 ASP B O 1
ATOM 3271 N N . ARG B 1 177 ? -2.215 -34.376 -15.738 1.00 93.51 200 ARG B N 1
ATOM 3272 C CA . ARG B 1 177 ? -1.076 -34.373 -14.902 1.00 89.04 200 ARG B CA 1
ATOM 3273 C C . ARG B 1 177 ? -0.190 -33.373 -15.588 1.00 88.96 200 ARG B C 1
ATOM 3274 O O . ARG B 1 177 ? -0.243 -32.182 -15.348 1.00 101.07 200 ARG B O 1
ATOM 3282 N N . GLN B 1 178 ? 0.573 -33.882 -16.515 1.00 90.17 201 GLN B N 1
ATOM 3283 C CA . GLN B 1 178 ? 1.688 -33.210 -17.170 1.00 93.28 201 GLN B CA 1
ATOM 3284 C C . GLN B 1 178 ? 1.444 -31.706 -17.232 1.00 92.95 201 GLN B C 1
ATOM 3285 O O . GLN B 1 178 ? 2.363 -30.909 -17.041 1.00 96.20 201 GLN B O 1
ATOM 3291 N N . LEU B 1 179 ? 0.199 -31.327 -17.500 1.00 91.03 202 LEU B N 1
ATOM 3292 C CA . LEU B 1 179 ? -0.175 -29.929 -17.563 1.00 89.74 202 LEU B CA 1
ATOM 3293 C C . LEU B 1 179 ? 0.049 -29.268 -16.219 1.00 94.39 202 LEU B C 1
ATOM 3294 O O . LEU B 1 179 ? 0.521 -28.135 -16.138 1.00 96.08 202 LEU B O 1
ATOM 3299 N N . GLY B 1 180 ? -0.321 -29.976 -15.162 1.00 94.77 203 GLY B N 1
ATOM 3300 C CA . GLY B 1 180 ? -0.112 -29.478 -13.820 1.00 100.10 203 GLY B CA 1
ATOM 3301 C C . GLY B 1 180 ? 1.374 -29.414 -13.573 1.00 103.69 203 GLY B C 1
ATOM 3302 O O . GLY B 1 180 ? 1.880 -28.477 -12.952 1.00 110.90 203 GLY B O 1
ATOM 3303 N N . ALA B 1 181 ? 2.074 -30.411 -14.091 1.00 95.93 204 ALA B N 1
ATOM 3304 C CA . ALA B 1 181 ? 3.507 -30.524 -13.893 1.00 104.00 204 ALA B CA 1
ATOM 3305 C C . ALA B 1 181 ? 4.272 -29.479 -14.694 1.00 107.89 204 ALA B C 1
ATOM 3306 O O . ALA B 1 181 ? 5.462 -29.265 -14.479 1.00 110.69 204 ALA B O 1
ATOM 3308 N N . ASP B 1 182 ? 3.594 -28.823 -15.619 1.00 105.88 205 ASP B N 1
ATOM 3309 C CA . ASP B 1 182 ? 4.244 -27.759 -16.353 1.00 103.58 205 ASP B CA 1
ATOM 3310 C C . ASP B 1 182 ? 3.985 -26.419 -15.696 1.00 106.07 205 ASP B C 1
ATOM 3311 O O . ASP B 1 182 ? 4.871 -25.576 -15.620 1.00 112.10 205 ASP B O 1
ATOM 3316 N N . LEU B 1 183 ? 2.771 -26.233 -15.205 1.00 108.17 206 LEU B N 1
ATOM 3317 C CA . LEU B 1 183 ? 2.336 -24.920 -14.745 1.00 105.97 206 LEU B CA 1
ATOM 3318 C C . LEU B 1 183 ? 2.727 -24.617 -13.305 1.00 107.05 206 LEU B C 1
ATOM 3319 O O . LEU B 1 183 ? 2.667 -23.470 -12.868 1.00 108.24 206 LEU B O 1
ATOM 3324 N N . GLU B 1 184 ? 3.130 -25.644 -12.568 1.00 111.37 207 GLU B N 1
ATOM 3325 C CA . GLU B 1 184 ? 3.551 -25.454 -11.185 1.00 114.74 207 GLU B CA 1
ATOM 3326 C C . GLU B 1 184 ? 4.993 -24.971 -11.102 1.00 114.01 207 GLU B C 1
ATOM 3327 O O . GLU B 1 184 ? 5.399 -24.356 -10.117 1.00 114.75 207 GLU B O 1
ATOM 3333 N N . GLN B 1 185 ? 5.764 -25.272 -12.138 1.00 110.25 208 GLN B N 1
ATOM 3334 C CA . GLN B 1 185 ? 7.098 -24.727 -12.256 1.00 109.63 208 GLN B CA 1
ATOM 3335 C C . GLN B 1 185 ? 7.014 -23.229 -12.079 1.00 114.96 208 GLN B C 1
ATOM 3336 O O . GLN B 1 185 ? 7.725 -22.653 -11.257 1.00 117.72 208 GLN B O 1
ATOM 3342 N N . VAL B 1 186 ? 6.152 -22.588 -12.862 1.00 110.75 209 VAL B N 1
ATOM 3343 C CA . VAL B 1 186 ? 5.945 -21.163 -12.682 1.00 111.28 209 VAL B CA 1
ATOM 3344 C C . VAL B 1 186 ? 5.409 -20.995 -11.261 1.00 119.27 209 VAL B C 1
ATOM 3345 O O . VAL B 1 186 ? 4.343 -21.533 -10.935 1.00 119.01 209 VAL B O 1
ATOM 3349 N N . PRO B 1 187 ? 6.172 -20.278 -10.405 1.00 120.77 210 PRO B N 1
ATOM 3350 C CA . PRO B 1 187 ? 5.972 -20.139 -8.953 1.00 117.63 210 PRO B CA 1
ATOM 3351 C C . PRO B 1 187 ? 4.616 -19.564 -8.592 1.00 114.28 210 PRO B C 1
ATOM 3352 O O . PRO B 1 187 ? 4.107 -18.706 -9.311 1.00 114.12 210 PRO B O 1
ATOM 3356 N N . ALA B 1 188 ? 4.061 -20.028 -7.477 1.00 112.88 211 ALA B N 1
ATOM 3357 C CA . ALA B 1 188 ? 2.671 -19.752 -7.129 1.00 109.14 211 ALA B CA 1
ATOM 3358 C C . ALA B 1 188 ? 2.209 -18.308 -7.373 1.00 109.31 211 ALA B C 1
ATOM 3359 O O . ALA B 1 188 ? 1.082 -18.102 -7.814 1.00 107.87 211 ALA B O 1
ATOM 3361 N N . ASN B 1 189 ? 3.077 -17.328 -7.107 1.00 115.99 212 ASN B N 1
ATOM 3362 C CA . ASN B 1 189 ? 2.713 -15.897 -7.216 1.00 118.65 212 ASN B CA 1
ATOM 3363 C C . ASN B 1 189 ? 3.056 -15.200 -8.542 1.00 120.26 212 ASN B C 1
ATOM 3364 O O . ASN B 1 189 ? 3.045 -13.968 -8.625 1.00 119.68 212 ASN B O 1
ATOM 3369 N N . GLN B 1 190 ? 3.317 -16.002 -9.557 1.00 119.56 213 GLN B N 1
ATOM 3370 C CA . GLN B 1 190 ? 3.398 -15.528 -10.914 1.00 116.25 213 GLN B CA 1
ATOM 3371 C C . GLN B 1 190 ? 2.771 -16.634 -11.707 1.00 117.61 213 GLN B C 1
ATOM 3372 O O . GLN B 1 190 ? 3.428 -17.326 -12.474 1.00 118.33 213 GLN B O 1
ATOM 3378 N N . ARG B 1 191 ? 1.483 -16.824 -11.462 1.00 115.42 214 ARG B N 1
ATOM 3379 C CA . ARG B 1 191 ? 0.681 -17.779 -12.171 1.00 104.01 214 ARG B CA 1
ATOM 3380 C C . ARG B 1 191 ? -0.441 -16.963 -12.715 1.00 102.24 214 ARG B C 1
ATOM 3381 O O . ARG B 1 191 ? -1.589 -17.207 -12.420 1.00 105.47 214 ARG B O 1
ATOM 3389 N N . PHE B 1 192 ? -0.085 -15.965 -13.502 1.00 104.29 215 PHE B N 1
ATOM 3390 C CA . PHE B 1 192 ? -1.060 -15.103 -14.126 1.00 107.45 215 PHE B CA 1
ATOM 3391 C C . PHE B 1 192 ? -1.148 -15.352 -15.609 1.00 101.79 215 PHE B C 1
ATOM 3392 O O . PHE B 1 192 ? -0.161 -15.336 -16.317 1.00 101.96 215 PHE B O 1
ATOM 3400 N N . LEU B 1 193 ? -2.372 -15.589 -16.055 1.00 98.73 216 LEU B N 1
ATOM 3401 C CA . LEU B 1 193 ? -2.673 -16.006 -17.426 1.00 93.24 216 LEU B CA 1
ATOM 3402 C C . LEU B 1 193 ? -3.434 -14.922 -18.173 1.00 94.27 216 LEU B C 1
ATOM 3403 O O . LEU B 1 193 ? -4.664 -14.863 -18.110 1.00 97.79 216 LEU B O 1
ATOM 3408 N N . VAL B 1 194 ? -2.723 -14.060 -18.890 1.00 94.18 217 VAL B N 1
ATOM 3409 C CA . VAL B 1 194 ? -3.424 -12.981 -19.597 1.00 95.28 217 VAL B CA 1
ATOM 3410 C C . VAL B 1 194 ? -3.751 -13.322 -21.056 1.00 90.17 217 VAL B C 1
ATOM 3411 O O . VAL B 1 194 ? -2.889 -13.796 -21.800 1.00 91.58 217 VAL B O 1
ATOM 3415 N N . SER B 1 195 ? -5.011 -13.088 -21.436 1.00 83.33 218 SER B N 1
ATOM 3416 C CA . SER B 1 195 ? -5.538 -13.488 -22.738 1.00 78.88 218 SER B CA 1
ATOM 3417 C C . SER B 1 195 ? -6.653 -12.559 -23.172 1.00 81.62 218 SER B C 1
ATOM 3418 O O . SER B 1 195 ? -7.001 -11.626 -22.466 1.00 83.17 218 SER B O 1
ATOM 3421 N N . CYS B 1 196 ? -7.208 -12.811 -24.344 1.00 83.22 219 CYS B N 1
ATOM 3422 C CA . CYS B 1 196 ? -8.133 -11.865 -24.930 1.00 87.71 219 CYS B CA 1
ATOM 3423 C C . CYS B 1 196 ? -9.549 -12.157 -24.495 1.00 90.76 219 CYS B C 1
ATOM 3424 O O . CYS B 1 196 ? -10.290 -11.246 -24.166 1.00 95.59 219 CYS B O 1
ATOM 3427 N N . GLU B 1 197 ? -9.931 -13.427 -24.517 1.00 88.43 220 GLU B N 1
ATOM 3428 C CA . GLU B 1 197 ? -11.214 -13.849 -23.976 1.00 84.92 220 GLU B CA 1
ATOM 3429 C C . GLU B 1 197 ? -10.864 -14.694 -22.762 1.00 83.66 220 GLU B C 1
ATOM 3430 O O . GLU B 1 197 ? -9.793 -15.288 -22.724 1.00 85.51 220 GLU B O 1
ATOM 3436 N N . GLY B 1 198 ? -11.734 -14.718 -21.755 1.00 86.13 221 GLY B N 1
ATOM 3437 C CA . GLY B 1 198 ? -11.510 -15.529 -20.564 1.00 81.35 221 GLY B CA 1
ATOM 3438 C C . GLY B 1 198 ? -11.946 -16.964 -20.806 1.00 82.31 221 GLY B C 1
ATOM 3439 O O . GLY B 1 198 ? -12.960 -17.430 -20.274 1.00 82.87 221 GLY B O 1
ATOM 3440 N N . ALA B 1 199 ? -11.183 -17.666 -21.629 1.00 78.27 222 ALA B N 1
ATOM 3441 C CA . ALA B 1 199 ? -11.597 -18.970 -22.112 1.00 68.18 222 ALA B CA 1
ATOM 3442 C C . ALA B 1 199 ? -10.878 -19.995 -21.292 1.00 69.47 222 ALA B C 1
ATOM 3443 O O . ALA B 1 199 ? -11.064 -21.201 -21.455 1.00 73.28 222 ALA B O 1
ATOM 3445 N N . PHE B 1 200 ? -10.072 -19.513 -20.369 1.00 68.95 223 PHE B N 1
ATOM 3446 C CA . PHE B 1 200 ? -9.147 -20.401 -19.706 1.00 72.55 223 PHE B CA 1
ATOM 3447 C C . PHE B 1 200 ? -9.496 -20.619 -18.240 1.00 75.03 223 PHE B C 1
ATOM 3448 O O . PHE B 1 200 ? -8.776 -21.317 -17.519 1.00 73.24 223 PHE B O 1
ATOM 3456 N N . SER B 1 201 ? -10.629 -20.053 -17.826 1.00 77.54 224 SER B N 1
ATOM 3457 C CA . SER B 1 201 ? -11.138 -20.163 -16.456 1.00 67.37 224 SER B CA 1
ATOM 3458 C C . SER B 1 201 ? -11.063 -21.568 -15.876 1.00 72.09 224 SER B C 1
ATOM 3459 O O . SER B 1 201 ? -10.729 -21.750 -14.697 1.00 74.17 224 SER B O 1
ATOM 3462 N N . TYR B 1 202 ? -11.402 -22.566 -16.681 1.00 68.04 225 TYR B N 1
ATOM 3463 C CA . TYR B 1 202 ? -11.398 -23.927 -16.172 1.00 68.05 225 TYR B CA 1
ATOM 3464 C C . TYR B 1 202 ? -9.985 -24.473 -16.083 1.00 69.23 225 TYR B C 1
ATOM 3465 O O . TYR B 1 202 ? -9.715 -25.371 -15.304 1.00 74.21 225 TYR B O 1
ATOM 3474 N N . LEU B 1 203 ? -9.081 -23.914 -16.875 1.00 75.61 226 LEU B N 1
ATOM 3475 C CA . LEU B 1 203 ? -7.659 -24.265 -16.821 1.00 77.98 226 LEU B CA 1
ATOM 3476 C C . LEU B 1 203 ? -7.006 -23.604 -15.594 1.00 79.42 226 LEU B C 1
ATOM 3477 O O . LEU B 1 203 ? -6.383 -24.251 -14.741 1.00 77.08 226 LEU B O 1
ATOM 3482 N N . ALA B 1 204 ? -7.164 -22.286 -15.558 1.00 74.65 227 ALA B N 1
ATOM 3483 C CA . ALA B 1 204 ? -6.745 -21.452 -14.468 1.00 73.97 227 ALA B CA 1
ATOM 3484 C C . ALA B 1 204 ? -7.199 -22.108 -13.181 1.00 79.94 227 ALA B C 1
ATOM 3485 O O . ALA B 1 204 ? -6.375 -22.452 -12.301 1.00 83.23 227 ALA B O 1
ATOM 3487 N N . ARG B 1 205 ? -8.511 -22.301 -13.077 1.00 74.49 228 ARG B N 1
ATOM 3488 C CA . ARG B 1 205 ? -9.063 -22.983 -11.922 1.00 77.17 228 ARG B CA 1
ATOM 3489 C C . ARG B 1 205 ? -8.239 -24.215 -11.569 1.00 81.75 228 ARG B C 1
ATOM 3490 O O . ARG B 1 205 ? -7.586 -24.255 -10.531 1.00 89.94 228 ARG B O 1
ATOM 3498 N N . ASP B 1 206 ? -8.244 -25.197 -12.464 1.00 82.36 229 ASP B N 1
ATOM 3499 C CA . ASP B 1 206 ? -7.595 -26.500 -12.235 1.00 89.62 229 ASP B CA 1
ATOM 3500 C C . ASP B 1 206 ? -6.139 -26.479 -11.697 1.00 92.05 229 ASP B C 1
ATOM 3501 O O . ASP B 1 206 ? -5.719 -27.404 -10.998 1.00 90.14 229 ASP B O 1
ATOM 3506 N N . TYR B 1 207 ? -5.375 -25.441 -12.033 1.00 93.44 230 TYR B N 1
ATOM 3507 C CA . TYR B 1 207 ? -3.958 -25.392 -11.667 1.00 92.34 230 TYR B CA 1
ATOM 3508 C C . TYR B 1 207 ? -3.638 -24.082 -10.977 1.00 93.75 230 TYR B C 1
ATOM 3509 O O . TYR B 1 207 ? -2.579 -23.487 -11.187 1.00 90.41 230 TYR B O 1
ATOM 3518 N N . GLY B 1 208 ? -4.584 -23.653 -10.148 1.00 98.75 231 GLY B N 1
ATOM 3519 C CA . GLY B 1 208 ? -4.454 -22.450 -9.355 1.00 103.77 231 GLY B CA 1
ATOM 3520 C C . GLY B 1 208 ? -3.785 -21.323 -10.107 1.00 97.55 231 GLY B C 1
ATOM 3521 O O . GLY B 1 208 ? -2.700 -20.877 -9.753 1.00 103.73 231 GLY B O 1
ATOM 3522 N N . MET B 1 209 ? -4.424 -20.861 -11.164 1.00 84.53 232 MET B N 1
ATOM 3523 C CA . MET B 1 209 ? -3.919 -19.680 -11.817 1.00 91.34 232 MET B CA 1
ATOM 3524 C C . MET B 1 209 ? -4.916 -18.542 -11.692 1.00 96.05 232 MET B C 1
ATOM 3525 O O . MET B 1 209 ? -6.118 -18.737 -11.879 1.00 97.58 232 MET B O 1
ATOM 3530 N N . GLU B 1 210 ? -4.416 -17.357 -11.353 1.00 106.96 233 GLU B N 1
ATOM 3531 C CA . GLU B 1 210 ? -5.218 -16.150 -11.469 1.00 105.32 233 GLU B CA 1
ATOM 3532 C C . GLU B 1 210 ? -5.329 -15.850 -12.960 1.00 93.98 233 GLU B C 1
ATOM 3533 O O . GLU B 1 210 ? -4.518 -16.292 -13.764 1.00 93.89 233 GLU B O 1
ATOM 3539 N N . GLU B 1 211 ? -6.351 -15.103 -13.326 1.00 94.62 234 GLU B N 1
ATOM 3540 C CA . GLU B 1 211 ? -6.685 -14.918 -14.720 1.00 93.48 234 GLU B CA 1
ATOM 3541 C C . GLU B 1 211 ? -6.905 -13.447 -15.014 1.00 93.27 234 GLU B C 1
ATOM 3542 O O . GLU B 1 211 ? -7.399 -12.699 -14.161 1.00 102.48 234 GLU B O 1
ATOM 3548 N N . ILE B 1 212 ? -6.515 -13.037 -16.218 1.00 87.09 235 ILE B N 1
ATOM 3549 C CA . ILE B 1 212 ? -6.645 -11.654 -16.666 1.00 87.04 235 ILE B CA 1
ATOM 3550 C C . ILE B 1 212 ? -7.062 -11.717 -18.121 1.00 84.25 235 ILE B C 1
ATOM 3551 O O . ILE B 1 212 ? -6.469 -12.468 -18.886 1.00 86.91 235 ILE B O 1
ATOM 3556 N N . TYR B 1 213 ? -8.083 -10.963 -18.509 1.00 73.03 236 TYR B N 1
ATOM 3557 C CA . TYR B 1 213 ? -8.552 -11.035 -19.878 1.00 77.32 236 TYR B CA 1
ATOM 3558 C C . TYR B 1 213 ? -9.177 -9.723 -20.286 1.00 84.29 236 TYR B C 1
ATOM 3559 O O . TYR B 1 213 ? -9.545 -8.921 -19.437 1.00 91.32 236 TYR B O 1
ATOM 3568 N N . MET B 1 214 ? -9.296 -9.488 -21.578 1.00 80.55 237 MET B N 1
ATOM 3569 C CA . MET B 1 214 ? -9.753 -8.189 -22.031 1.00 90.43 237 MET B CA 1
ATOM 3570 C C . MET B 1 214 ? -11.251 -8.169 -22.109 1.00 94.79 237 MET B C 1
ATOM 3571 O O . MET B 1 214 ? -11.862 -7.112 -22.101 1.00 103.28 237 MET B O 1
ATOM 3576 N N . TRP B 1 215 ? -11.834 -9.350 -22.239 1.00 95.50 238 TRP B N 1
ATOM 3577 C CA . TRP B 1 215 ? -13.277 -9.487 -22.331 1.00 95.57 238 TRP B CA 1
ATOM 3578 C C . TRP B 1 215 ? -13.613 -10.903 -21.884 1.00 98.23 238 TRP B C 1
ATOM 3579 O O . TRP B 1 215 ? -12.818 -11.825 -22.095 1.00 98.11 238 TRP B O 1
ATOM 3590 N N . PRO B 1 216 ? -14.681 -11.040 -21.129 1.00 96.53 239 PRO B N 1
ATOM 3591 C CA . PRO B 1 216 ? -15.049 -12.325 -20.566 1.00 96.71 239 PRO B CA 1
ATOM 3592 C C . PRO B 1 216 ? -15.463 -13.358 -21.590 1.00 94.05 239 PRO B C 1
ATOM 3593 O O . PRO B 1 216 ? -15.080 -14.509 -21.533 1.00 89.92 239 PRO B O 1
ATOM 3597 N N . ILE B 1 217 ? -16.331 -12.947 -22.483 1.00 95.94 240 ILE B N 1
ATOM 3598 C CA . ILE B 1 217 ? -16.872 -13.859 -23.436 1.00 92.68 240 ILE B CA 1
ATOM 3599 C C . ILE B 1 217 ? -16.945 -13.193 -24.765 1.00 93.16 240 ILE B C 1
ATOM 3600 O O . ILE B 1 217 ? -17.246 -12.033 -24.847 1.00 97.28 240 ILE B O 1
ATOM 3605 N N . ASN B 1 218 ? -16.757 -13.941 -25.826 1.00 90.78 241 ASN B N 1
ATOM 3606 C CA . ASN B 1 218 ? -16.900 -13.346 -27.119 1.00 93.42 241 ASN B CA 1
ATOM 3607 C C . ASN B 1 218 ? -18.330 -12.945 -27.207 1.00 100.00 241 ASN B C 1
ATOM 3608 O O . ASN B 1 218 ? -19.147 -13.474 -26.498 1.00 101.01 241 ASN B O 1
ATOM 3613 N N . ALA B 1 219 ? -18.614 -11.950 -28.026 1.00 112.34 242 ALA B N 1
ATOM 3614 C CA . ALA B 1 219 ? -19.884 -11.261 -28.001 1.00 115.65 242 ALA B CA 1
ATOM 3615 C C . ALA B 1 219 ? -19.784 -10.084 -28.946 1.00 123.97 242 ALA B C 1
ATOM 3616 O O . ALA B 1 219 ? -18.938 -10.070 -29.829 1.00 121.01 242 ALA B O 1
ATOM 3618 N N . GLU B 1 220 ? -20.622 -9.081 -28.741 1.00 129.06 243 GLU B N 1
ATOM 3619 C CA . GLU B 1 220 ? -20.770 -7.995 -29.692 1.00 132.63 243 GLU B CA 1
ATOM 3620 C C . GLU B 1 220 ? -19.408 -7.372 -29.868 1.00 132.15 243 GLU B C 1
ATOM 3621 O O . GLU B 1 220 ? -19.004 -6.978 -30.960 1.00 119.96 243 GLU B O 1
ATOM 3627 N N . GLN B 1 221 ? -18.716 -7.271 -28.750 1.00 136.91 244 GLN B N 1
ATOM 3628 C CA . GLN B 1 221 ? -17.298 -6.992 -28.705 1.00 134.00 244 GLN B CA 1
ATOM 3629 C C . GLN B 1 221 ? -16.905 -5.717 -29.421 1.00 128.18 244 GLN B C 1
ATOM 3630 O O . GLN B 1 221 ? -17.491 -4.669 -29.213 1.00 125.20 244 GLN B O 1
ATOM 3636 N N . GLN B 1 222 ? -15.901 -5.826 -30.263 1.00 125.61 245 GLN B N 1
ATOM 3637 C CA . GLN B 1 222 ? -15.089 -4.683 -30.650 1.00 126.30 245 GLN B CA 1
ATOM 3638 C C . GLN B 1 222 ? -14.260 -4.255 -29.440 1.00 121.92 245 GLN B C 1
ATOM 3639 O O . GLN B 1 222 ? -13.352 -3.442 -29.555 1.00 121.43 245 GLN B O 1
ATOM 3645 N N . PHE B 1 223 ? -14.566 -4.855 -28.291 1.00 123.02 246 PHE B N 1
ATOM 3646 C CA . PHE B 1 223 ? -14.075 -4.417 -26.973 1.00 124.17 246 PHE B CA 1
ATOM 3647 C C . PHE B 1 223 ? -14.085 -2.898 -26.735 1.00 126.92 246 PHE B C 1
ATOM 3648 O O . PHE B 1 223 ? -14.663 -2.142 -27.521 1.00 128.94 246 PHE B O 1
ATOM 3656 N N . THR B 1 224 ? -13.474 -2.472 -25.628 1.00 123.68 247 THR B N 1
ATOM 3657 C CA . THR B 1 224 ? -13.367 -1.052 -25.288 1.00 123.65 247 THR B CA 1
ATOM 3658 C C . THR B 1 224 ? -11.913 -0.649 -24.960 1.00 121.86 247 THR B C 1
ATOM 3659 O O . THR B 1 224 ? -11.096 -1.490 -24.555 1.00 116.08 247 THR B O 1
ATOM 3663 N N . PRO B 1 225 ? -11.570 0.641 -25.169 1.00 118.66 248 PRO B N 1
ATOM 3664 C CA . PRO B 1 225 ? -10.270 1.129 -24.687 1.00 116.39 248 PRO B CA 1
ATOM 3665 C C . PRO B 1 225 ? -10.089 0.956 -23.175 1.00 113.82 248 PRO B C 1
ATOM 3666 O O . PRO B 1 225 ? -8.951 0.906 -22.706 1.00 112.79 248 PRO B O 1
ATOM 3670 N N . LYS B 1 226 ? -11.181 0.838 -22.425 1.00 114.63 249 LYS B N 1
ATOM 3671 C CA . LYS B 1 226 ? -11.079 0.738 -20.962 1.00 114.99 249 LYS B CA 1
ATOM 3672 C C . LYS B 1 226 ? -10.708 -0.667 -20.472 1.00 112.83 249 LYS B C 1
ATOM 3673 O O . LYS B 1 226 ? -10.182 -0.830 -19.371 1.00 108.31 249 LYS B O 1
ATOM 3679 N N . GLN B 1 227 ? -10.994 -1.677 -21.284 1.00 117.00 250 GLN B N 1
ATOM 3680 C CA . GLN B 1 227 ? -10.591 -3.046 -20.964 1.00 113.36 250 GLN B CA 1
ATOM 3681 C C . GLN B 1 227 ? -9.110 -3.236 -21.258 1.00 110.92 250 GLN B C 1
ATOM 3682 O O . GLN B 1 227 ? -8.415 -3.943 -20.542 1.00 108.26 250 GLN B O 1
ATOM 3688 N N . VAL B 1 228 ? -8.634 -2.603 -22.324 1.00 113.78 251 VAL B N 1
ATOM 3689 C CA . VAL B 1 228 ? -7.207 -2.598 -22.626 1.00 109.56 251 VAL B CA 1
ATOM 3690 C C . VAL B 1 228 ? -6.478 -1.880 -21.483 1.00 108.24 251 VAL B C 1
ATOM 3691 O O . VAL B 1 228 ? -5.361 -2.253 -21.116 1.00 103.66 251 VAL B O 1
ATOM 3695 N N . GLN B 1 229 ? -7.147 -0.886 -20.897 1.00 115.84 252 GLN B N 1
ATOM 3696 C CA . GLN B 1 229 ? -6.619 -0.086 -19.789 1.00 115.42 252 GLN B CA 1
ATOM 3697 C C . GLN B 1 229 ? -6.541 -0.874 -18.476 1.00 115.01 252 GLN B C 1
ATOM 3698 O O . GLN B 1 229 ? -5.891 -0.463 -17.516 1.00 110.91 252 GLN B O 1
ATOM 3704 N N . THR B 1 230 ? -7.218 -2.018 -18.450 1.00 114.93 253 THR B N 1
ATOM 3705 C CA . THR B 1 230 ? -7.231 -2.873 -17.268 1.00 109.42 253 THR B CA 1
ATOM 3706 C C . THR B 1 230 ? -6.132 -3.928 -17.341 1.00 108.37 253 THR B C 1
ATOM 3707 O O . THR B 1 230 ? -5.481 -4.227 -16.342 1.00 109.18 253 THR B O 1
ATOM 3711 N N . VAL B 1 231 ? -5.932 -4.482 -18.531 1.00 110.77 254 VAL B N 1
ATOM 3712 C CA . VAL B 1 231 ? -4.910 -5.502 -18.737 1.00 111.44 254 VAL B CA 1
ATOM 3713 C C . VAL B 1 231 ? -3.513 -4.891 -18.712 1.00 117.12 254 VAL B C 1
ATOM 3714 O O . VAL B 1 231 ? -2.610 -5.410 -18.052 1.00 113.98 254 VAL B O 1
ATOM 3718 N N . ILE B 1 232 ? -3.340 -3.788 -19.432 1.00 121.08 255 ILE B N 1
ATOM 3719 C CA . ILE B 1 232 ? -2.054 -3.105 -19.491 1.00 120.48 255 ILE B CA 1
ATOM 3720 C C . ILE B 1 232 ? -1.609 -2.649 -18.106 1.00 117.38 255 ILE B C 1
ATOM 3721 O O . ILE B 1 232 ? -0.570 -2.006 -17.956 1.00 119.27 255 ILE B O 1
ATOM 3726 N N . GLU B 1 233 ? -2.404 -2.985 -17.095 1.00 113.37 256 GLU B N 1
ATOM 3727 C CA . GLU B 1 233 ? -2.096 -2.612 -15.720 1.00 115.78 256 GLU B CA 1
ATOM 3728 C C . GLU B 1 233 ? -1.480 -3.780 -14.959 1.00 121.91 256 GLU B C 1
ATOM 3729 O O . GLU B 1 233 ? -0.525 -3.604 -14.202 1.00 122.90 256 GLU B O 1
ATOM 3735 N N . GLU B 1 234 ? -2.034 -4.971 -15.160 1.00 121.46 257 GLU B N 1
ATOM 3736 C CA . GLU B 1 234 ? -1.545 -6.158 -14.500 1.00 118.58 257 GLU B CA 1
ATOM 3737 C C . GLU B 1 234 ? -0.076 -6.380 -14.749 1.00 121.05 257 GLU B C 1
ATOM 3738 O O . GLU B 1 234 ? 0.687 -6.561 -13.812 1.00 121.96 257 GLU B O 1
ATOM 3744 N N . VAL B 1 235 ? 0.335 -6.361 -16.008 1.00 118.88 258 VAL B N 1
ATOM 3745 C CA . VAL B 1 235 ? 1.723 -6.687 -16.295 1.00 123.22 258 VAL B CA 1
ATOM 3746 C C . VAL B 1 235 ? 2.654 -5.970 -15.323 1.00 123.47 258 VAL B C 1
ATOM 3747 O O . VAL B 1 235 ? 3.678 -6.506 -14.928 1.00 123.80 258 VAL B O 1
ATOM 3751 N N . LYS B 1 236 ? 2.296 -4.764 -14.915 1.00 126.18 259 LYS B N 1
ATOM 3752 C CA . LYS B 1 236 ? 3.131 -4.057 -13.959 1.00 129.63 259 LYS B CA 1
ATOM 3753 C C . LYS B 1 236 ? 2.651 -4.310 -12.533 1.00 129.68 259 LYS B C 1
ATOM 3754 O O . LYS B 1 236 ? 3.464 -4.427 -11.617 1.00 134.33 259 LYS B O 1
ATOM 3760 N N . THR B 1 237 ? 1.335 -4.408 -12.354 1.00 123.02 260 THR B N 1
ATOM 3761 C CA . THR B 1 237 ? 0.755 -4.609 -11.026 1.00 117.12 260 THR B CA 1
ATOM 3762 C C . THR B 1 237 ? 0.980 -6.016 -10.510 1.00 120.24 260 THR B C 1
ATOM 3763 O O . THR B 1 237 ? 0.693 -6.294 -9.335 1.00 118.77 260 THR B O 1
ATOM 3767 N N . ASN B 1 238 ? 1.453 -6.893 -11.403 1.00 121.82 261 ASN B N 1
ATOM 3768 C CA . ASN B 1 238 ? 1.796 -8.279 -11.073 1.00 118.70 261 ASN B CA 1
ATOM 3769 C C . ASN B 1 238 ? 3.002 -8.813 -11.866 1.00 119.11 261 ASN B C 1
ATOM 3770 O O . ASN B 1 238 ? 3.214 -10.021 -11.921 1.00 117.69 261 ASN B O 1
ATOM 3775 N N . ASN B 1 239 ? 3.659 -7.915 -12.581 1.00 124.27 262 ASN B N 1
ATOM 3776 C CA . ASN B 1 239 ? 4.860 -8.255 -13.318 1.00 127.56 262 ASN B CA 1
ATOM 3777 C C . ASN B 1 239 ? 4.787 -9.447 -14.271 1.00 123.08 262 ASN B C 1
ATOM 3778 O O . ASN B 1 239 ? 5.565 -10.380 -14.157 1.00 119.81 262 ASN B O 1
ATOM 3783 N N . VAL B 1 240 ? 3.904 -9.375 -15.257 1.00 122.80 263 VAL B N 1
ATOM 3784 C CA . VAL B 1 240 ? 3.753 -10.474 -16.204 1.00 119.12 263 VAL B CA 1
ATOM 3785 C C . VAL B 1 240 ? 4.501 -10.307 -17.507 1.00 106.88 263 VAL B C 1
ATOM 3786 O O . VAL B 1 240 ? 4.152 -9.511 -18.351 1.00 103.94 263 VAL B O 1
ATOM 3790 N N . PRO B 1 241 ? 5.496 -11.135 -17.684 1.00 97.74 264 PRO B N 1
ATOM 3791 C CA . PRO B 1 241 ? 6.363 -11.043 -18.835 1.00 99.11 264 PRO B CA 1
ATOM 3792 C C . PRO B 1 241 ? 5.629 -11.290 -20.109 1.00 98.80 264 PRO B C 1
ATOM 3793 O O . PRO B 1 241 ? 5.845 -10.578 -21.066 1.00 100.85 264 PRO B O 1
ATOM 3797 N N . THR B 1 242 ? 4.763 -12.288 -20.115 1.00 102.13 265 THR B N 1
ATOM 3798 C CA . THR B 1 242 ? 4.153 -12.786 -21.342 1.00 100.50 265 THR B CA 1
ATOM 3799 C C . THR B 1 242 ? 2.643 -12.715 -21.362 1.00 96.56 265 THR B C 1
ATOM 3800 O O . THR B 1 242 ? 1.993 -12.993 -20.381 1.00 94.48 265 THR B O 1
ATOM 3804 N N . ILE B 1 243 ? 2.092 -12.350 -22.505 1.00 93.75 266 ILE B N 1
ATOM 3805 C CA . ILE B 1 243 ? 0.658 -12.295 -22.659 1.00 94.51 266 ILE B CA 1
ATOM 3806 C C . ILE B 1 243 ? 0.223 -12.903 -23.985 1.00 91.46 266 ILE B C 1
ATOM 3807 O O . ILE B 1 243 ? 0.991 -12.926 -24.923 1.00 92.73 266 ILE B O 1
ATOM 3812 N N . PHE B 1 244 ? -1.005 -13.403 -24.053 1.00 87.41 267 PHE B N 1
ATOM 3813 C CA . PHE B 1 244 ? -1.486 -14.109 -25.232 1.00 84.22 267 PHE B CA 1
ATOM 3814 C C . PHE B 1 244 ? -2.856 -13.716 -25.705 1.00 84.07 267 PHE B C 1
ATOM 3815 O O . PHE B 1 244 ? -3.565 -13.011 -25.032 1.00 85.89 267 PHE B O 1
ATOM 3823 N N . CYS B 1 245 ? -3.192 -14.145 -26.908 1.00 76.40 268 CYS B N 1
ATOM 3824 C CA . CYS B 1 245 ? -4.530 -13.959 -27.464 1.00 81.58 268 CYS B CA 1
ATOM 3825 C C . CYS B 1 245 ? -5.011 -15.333 -27.861 1.00 82.98 268 CYS B C 1
ATOM 3826 O O . CYS B 1 245 ? -4.389 -16.319 -27.480 1.00 81.92 268 CYS B O 1
ATOM 3829 N N . GLU B 1 246 ? -6.101 -15.417 -28.623 1.00 85.77 269 GLU B N 1
ATOM 3830 C CA . GLU B 1 246 ? -6.510 -16.713 -29.180 1.00 80.88 269 GLU B CA 1
ATOM 3831 C C . GLU B 1 246 ? -6.828 -16.652 -30.656 1.00 81.70 269 GLU B C 1
ATOM 3832 O O . GLU B 1 246 ? -7.188 -15.606 -31.185 1.00 87.37 269 GLU B O 1
ATOM 3838 N N . SER B 1 247 ? -6.718 -17.814 -31.292 1.00 80.48 270 SER B N 1
ATOM 3839 C CA . SER B 1 247 ? -6.835 -17.961 -32.738 1.00 80.02 270 SER B CA 1
ATOM 3840 C C . SER B 1 247 ? -8.162 -17.536 -33.409 1.00 82.97 270 SER B C 1
ATOM 3841 O O . SER B 1 247 ? -8.189 -17.353 -34.618 1.00 87.26 270 SER B O 1
ATOM 3844 N N . THR B 1 248 ? -9.255 -17.387 -32.663 1.00 84.90 271 THR B N 1
ATOM 3845 C CA . THR B 1 248 ? -10.533 -17.015 -33.290 1.00 81.35 271 THR B CA 1
ATOM 3846 C C . THR B 1 248 ? -10.870 -15.512 -33.231 1.00 93.36 271 THR B C 1
ATOM 3847 O O . THR B 1 248 ? -11.756 -15.038 -33.964 1.00 97.13 271 THR B O 1
ATOM 3851 N N . VAL B 1 249 ? -10.170 -14.770 -32.372 1.00 90.08 272 VAL B N 1
ATOM 3852 C CA . VAL B 1 249 ? -10.490 -13.364 -32.155 1.00 93.64 272 VAL B CA 1
ATOM 3853 C C . VAL B 1 249 ? -9.291 -12.469 -32.420 1.00 99.15 272 VAL B C 1
ATOM 3854 O O . VAL B 1 249 ? -8.150 -12.932 -32.451 1.00 93.91 272 VAL B O 1
ATOM 3858 N N . SER B 1 250 ? -9.575 -11.181 -32.594 1.00 101.61 273 SER B N 1
ATOM 3859 C CA . SER B 1 250 ? -8.583 -10.209 -33.020 1.00 100.23 273 SER B CA 1
ATOM 3860 C C . SER B 1 250 ? -7.495 -9.969 -31.993 1.00 97.56 273 SER B C 1
ATOM 3861 O O . SER B 1 250 ? -7.743 -9.981 -30.788 1.00 98.48 273 SER B O 1
ATOM 3864 N N . ASP B 1 251 ? -6.281 -9.748 -32.488 1.00 105.11 274 ASP B N 1
ATOM 3865 C CA . ASP B 1 251 ? -5.120 -9.513 -31.632 1.00 106.63 274 ASP B CA 1
ATOM 3866 C C . ASP B 1 251 ? -4.825 -8.020 -31.478 1.00 108.42 274 ASP B C 1
ATOM 3867 O O . ASP B 1 251 ? -4.056 -7.632 -30.601 1.00 110.85 274 ASP B O 1
ATOM 3872 N N . LYS B 1 252 ? -5.452 -7.195 -32.323 1.00 110.59 275 LYS B N 1
ATOM 3873 C CA . LYS B 1 252 ? -5.213 -5.740 -32.365 1.00 107.84 275 LYS B CA 1
ATOM 3874 C C . LYS B 1 252 ? -5.144 -5.080 -30.982 1.00 103.35 275 LYS B C 1
ATOM 3875 O O . LYS B 1 252 ? -4.373 -4.143 -30.753 1.00 103.22 275 LYS B O 1
ATOM 3881 N N . GLY B 1 253 ? -5.946 -5.594 -30.058 1.00 106.83 276 GLY B N 1
ATOM 3882 C CA . GLY B 1 253 ? -6.118 -4.974 -28.765 1.00 107.81 276 GLY B CA 1
ATOM 3883 C C . GLY B 1 253 ? -5.109 -5.466 -27.765 1.00 108.49 276 GLY B C 1
ATOM 3884 O O . GLY B 1 253 ? -4.604 -4.681 -26.958 1.00 114.73 276 GLY B O 1
ATOM 3885 N N . GLN B 1 254 ? -4.829 -6.767 -27.803 1.00 104.88 277 GLN B N 1
ATOM 3886 C CA . GLN B 1 254 ? -3.903 -7.367 -26.853 1.00 105.24 277 GLN B CA 1
ATOM 3887 C C . GLN B 1 254 ? -2.489 -6.923 -27.162 1.00 104.80 277 GLN B C 1
ATOM 3888 O O . GLN B 1 254 ? -1.613 -6.991 -26.307 1.00 105.99 277 GLN B O 1
ATOM 3894 N N . LYS B 1 255 ? -2.270 -6.458 -28.386 1.00 106.44 278 LYS B N 1
ATOM 3895 C CA . LYS B 1 255 ? -0.952 -5.972 -28.775 1.00 110.44 278 LYS B CA 1
ATOM 3896 C C . LYS B 1 255 ? -0.676 -4.596 -28.170 1.00 112.53 278 LYS B C 1
ATOM 3897 O O . LYS B 1 255 ? 0.409 -4.359 -27.635 1.00 113.56 278 LYS B O 1
ATOM 3903 N N . GLN B 1 256 ? -1.657 -3.700 -28.251 1.00 112.28 279 GLN B N 1
ATOM 3904 C CA . GLN B 1 256 ? -1.568 -2.418 -27.559 1.00 110.66 279 GLN B CA 1
ATOM 3905 C C . GLN B 1 256 ? -0.974 -2.647 -26.194 1.00 109.39 279 GLN B C 1
ATOM 3906 O O . GLN B 1 256 ? 0.070 -2.105 -25.861 1.00 116.09 279 GLN B O 1
ATOM 3912 N N . VAL B 1 257 ? -1.651 -3.463 -25.393 1.00 107.01 280 VAL B N 1
ATOM 3913 C CA . VAL B 1 257 ? -1.187 -3.774 -24.047 1.00 114.60 280 VAL B CA 1
ATOM 3914 C C . VAL B 1 257 ? 0.285 -4.169 -24.050 1.00 117.73 280 VAL B C 1
ATOM 3915 O O . VAL B 1 257 ? 1.045 -3.785 -23.160 1.00 118.07 280 VAL B O 1
ATOM 3919 N N . ALA B 1 258 ? 0.682 -4.941 -25.057 1.00 114.93 281 ALA B N 1
ATOM 3920 C CA . ALA B 1 258 ? 2.064 -5.391 -25.180 1.00 115.01 281 ALA B CA 1
ATOM 3921 C C . ALA B 1 258 ? 3.001 -4.218 -25.459 1.00 118.21 281 ALA B C 1
ATOM 3922 O O . ALA B 1 258 ? 4.133 -4.188 -24.979 1.00 119.39 281 ALA B O 1
ATOM 3924 N N . GLN B 1 259 ? 2.519 -3.258 -26.240 1.00 117.08 282 GLN B N 1
ATOM 3925 C CA . GLN B 1 259 ? 3.312 -2.080 -26.584 1.00 120.35 282 GLN B CA 1
ATOM 3926 C C . GLN B 1 259 ? 3.309 -1.062 -25.448 1.00 123.57 282 GLN B C 1
ATOM 3927 O O . GLN B 1 259 ? 4.286 -0.341 -25.244 1.00 128.22 282 GLN B O 1
ATOM 3933 N N . ALA B 1 260 ? 2.204 -1.009 -24.712 1.00 122.17 283 ALA B N 1
ATOM 3934 C CA . ALA B 1 260 ? 2.071 -0.078 -23.597 1.00 120.94 283 ALA B CA 1
ATOM 3935 C C . ALA B 1 260 ? 2.771 -0.605 -22.350 1.00 122.88 283 ALA B C 1
ATOM 3936 O O . ALA B 1 260 ? 2.860 0.088 -21.336 1.00 135.17 283 ALA B O 1
ATOM 3938 N N . THR B 1 261 ? 3.268 -1.835 -22.432 1.00 119.85 284 THR B N 1
ATOM 3939 C CA . THR B 1 261 ? 3.962 -2.456 -21.310 1.00 125.18 284 THR B CA 1
ATOM 3940 C C . THR B 1 261 ? 5.050 -3.409 -21.794 1.00 128.48 284 THR B C 1
ATOM 3941 O O . THR B 1 261 ? 4.907 -4.053 -22.834 1.00 126.28 284 THR B O 1
ATOM 3945 N N . GLY B 1 262 ? 6.136 -3.493 -21.034 1.00 125.07 285 GLY B N 1
ATOM 3946 C CA . GLY B 1 262 ? 7.244 -4.364 -21.382 1.00 124.74 285 GLY B CA 1
ATOM 3947 C C . GLY B 1 262 ? 6.862 -5.830 -21.344 1.00 122.35 285 GLY B C 1
ATOM 3948 O O . GLY B 1 262 ? 7.655 -6.678 -20.933 1.00 123.10 285 GLY B O 1
ATOM 3949 N N . ALA B 1 263 ? 5.641 -6.130 -21.775 1.00 119.14 286 ALA B N 1
ATOM 3950 C CA . ALA B 1 263 ? 5.150 -7.503 -21.790 1.00 115.87 286 ALA B CA 1
ATOM 3951 C C . ALA B 1 263 ? 5.204 -8.092 -23.196 1.00 109.56 286 ALA B C 1
ATOM 3952 O O . ALA B 1 263 ? 4.468 -7.668 -24.086 1.00 103.82 286 ALA B O 1
ATOM 3954 N N . ARG B 1 264 ? 6.080 -9.073 -23.387 1.00 107.49 287 ARG B N 1
ATOM 3955 C CA . ARG B 1 264 ? 6.231 -9.722 -24.680 1.00 105.49 287 ARG B CA 1
ATOM 3956 C C . ARG B 1 264 ? 4.884 -10.317 -25.051 1.00 105.32 287 ARG B C 1
ATOM 3957 O O . ARG B 1 264 ? 4.235 -10.955 -24.225 1.00 105.26 287 ARG B O 1
ATOM 3965 N N . PHE B 1 265 ? 4.458 -10.095 -26.287 1.00 103.60 288 PHE B N 1
ATOM 3966 C CA . PHE B 1 265 ? 3.247 -10.727 -26.769 1.00 96.57 288 PHE B CA 1
ATOM 3967 C C . PHE B 1 265 ? 3.576 -12.104 -27.354 1.00 100.10 288 PHE B C 1
ATOM 3968 O O . PHE B 1 265 ? 3.995 -12.203 -28.520 1.00 103.67 288 PHE B O 1
ATOM 3976 N N . GLY B 1 266 ? 3.417 -13.155 -26.543 1.00 91.91 289 GLY B N 1
ATOM 3977 C CA . GLY B 1 266 ? 3.463 -14.528 -27.041 1.00 88.30 289 GLY B CA 1
ATOM 3978 C C . GLY B 1 266 ? 2.318 -14.685 -28.030 1.00 88.58 289 GLY B C 1
ATOM 3979 O O . GLY B 1 266 ? 1.342 -13.953 -27.960 1.00 91.78 289 GLY B O 1
ATOM 3980 N N . GLY B 1 267 ? 2.416 -15.615 -28.962 1.00 86.31 290 GLY B N 1
ATOM 3981 C CA . GLY B 1 267 ? 1.478 -15.607 -30.077 1.00 92.61 290 GLY B CA 1
ATOM 3982 C C . GLY B 1 267 ? 0.017 -15.870 -29.742 1.00 88.06 290 GLY B C 1
ATOM 3983 O O . GLY B 1 267 ? -0.624 -15.111 -29.022 1.00 85.93 290 GLY B O 1
ATOM 3984 N N . ASN B 1 268 ? -0.506 -16.960 -30.300 1.00 89.68 291 ASN B N 1
ATOM 3985 C CA . ASN B 1 268 ? -1.874 -17.414 -30.055 1.00 79.98 291 ASN B CA 1
ATOM 3986 C C . ASN B 1 268 ? -1.961 -18.551 -29.042 1.00 76.10 291 ASN B C 1
ATOM 3987 O O . ASN B 1 268 ? -1.095 -19.428 -28.973 1.00 74.23 291 ASN B O 1
ATOM 3992 N N . LEU B 1 269 ? -3.034 -18.531 -28.266 1.00 76.80 292 LEU B N 1
ATOM 3993 C CA . LEU B 1 269 ? -3.441 -19.677 -27.468 1.00 74.46 292 LEU B CA 1
ATOM 3994 C C . LEU B 1 269 ? -4.589 -20.314 -28.231 1.00 70.10 292 LEU B C 1
ATOM 3995 O O . LEU B 1 269 ? -5.079 -19.696 -29.172 1.00 75.62 292 LEU B O 1
ATOM 4000 N N . TYR B 1 270 ? -5.010 -21.526 -27.877 1.00 61.09 293 TYR B N 1
ATOM 4001 C CA . TYR B 1 270 ? -6.124 -22.140 -28.626 1.00 71.83 293 TYR B CA 1
ATOM 4002 C C . TYR B 1 270 ? -7.250 -22.677 -27.730 1.00 71.87 293 TYR B C 1
ATOM 4003 O O . TYR B 1 270 ? -6.983 -23.450 -26.811 1.00 70.83 293 TYR B O 1
ATOM 4012 N N . VAL B 1 271 ? -8.498 -22.269 -28.008 1.00 70.65 294 VAL B N 1
ATOM 4013 C CA . VAL B 1 271 ? -9.678 -22.683 -27.207 1.00 69.28 294 VAL B CA 1
ATOM 4014 C C . VAL B 1 271 ? -10.926 -23.036 -28.029 1.00 73.10 294 VAL B C 1
ATOM 4015 O O . VAL B 1 271 ? -11.452 -24.150 -27.949 1.00 70.46 294 VAL B O 1
ATOM 4019 N N . ASP B 1 272 ? -11.395 -22.070 -28.811 1.00 69.21 295 ASP B N 1
ATOM 4020 C CA . ASP B 1 272 ? -12.607 -22.241 -29.603 1.00 68.61 295 ASP B CA 1
ATOM 4021 C C . ASP B 1 272 ? -12.369 -23.082 -30.853 1.00 65.35 295 ASP B C 1
ATOM 4022 O O . ASP B 1 272 ? -13.309 -23.635 -31.423 1.00 62.60 295 ASP B O 1
ATOM 4027 N N . SER B 1 273 ? -11.113 -23.176 -31.279 1.00 66.04 296 SER B N 1
ATOM 4028 C CA . SER B 1 273 ? -10.781 -23.948 -32.495 1.00 65.44 296 SER B CA 1
ATOM 4029 C C . SER B 1 273 ? -9.351 -24.501 -32.545 1.00 65.20 296 SER B C 1
ATOM 4030 O O . SER B 1 273 ? -8.499 -24.127 -31.736 1.00 66.84 296 SER B O 1
ATOM 4033 N N . LEU B 1 274 ? -9.095 -25.379 -33.521 1.00 63.58 297 LEU B N 1
ATOM 4034 C CA . LEU B 1 274 ? -7.782 -26.011 -33.665 1.00 64.29 297 LEU B CA 1
ATOM 4035 C C . LEU B 1 274 ? -6.918 -25.277 -34.696 1.00 72.13 297 LEU B C 1
ATOM 4036 O O . LEU B 1 274 ? -7.217 -24.118 -35.063 1.00 72.82 297 LEU B O 1
ATOM 4041 N N . SER B 1 275 ? -5.845 -25.944 -35.129 1.00 66.77 298 SER B N 1
ATOM 4042 C CA . SER B 1 275 ? -5.033 -25.513 -36.258 1.00 66.30 298 SER B CA 1
ATOM 4043 C C . SER B 1 275 ? -5.086 -26.583 -37.347 1.00 77.61 298 SER B C 1
ATOM 4044 O O . SER B 1 275 ? -5.865 -27.532 -37.245 1.00 83.16 298 SER B O 1
ATOM 4047 N N . THR B 1 276 ? -4.268 -26.445 -38.390 1.00 83.58 299 THR B N 1
ATOM 4048 C CA . THR B 1 276 ? -4.160 -27.493 -39.416 1.00 92.12 299 THR B CA 1
ATOM 4049 C C . THR B 1 276 ? -3.033 -28.457 -39.050 1.00 93.57 299 THR B C 1
ATOM 4050 O O . THR B 1 276 ? -2.214 -28.123 -38.200 1.00 93.98 299 THR B O 1
ATOM 4054 N N . GLU B 1 277 ? -2.981 -29.644 -39.659 1.00 95.61 300 GLU B N 1
ATOM 4055 C CA . GLU B 1 277 ? -1.933 -30.599 -39.293 1.00 99.55 300 GLU B CA 1
ATOM 4056 C C . GLU B 1 277 ? -0.613 -29.852 -39.298 1.00 101.03 300 GLU B C 1
ATOM 4057 O O . GLU B 1 277 ? 0.142 -29.869 -38.319 1.00 100.87 300 GLU B O 1
ATOM 4063 N N . GLU B 1 278 ? -0.339 -29.197 -40.417 1.00 101.58 301 GLU B N 1
ATOM 4064 C CA . GLU B 1 278 ? 0.719 -28.215 -40.453 1.00 107.26 301 GLU B CA 1
ATOM 4065 C C . GLU B 1 278 ? 0.161 -27.082 -39.604 1.00 106.18 301 GLU B C 1
ATOM 4066 O O . GLU B 1 278 ? -0.968 -26.642 -39.822 1.00 106.57 301 GLU B O 1
ATOM 4072 N N . GLY B 1 279 ? 0.937 -26.625 -38.623 1.00 98.22 302 GLY B N 1
ATOM 4073 C CA . GLY B 1 279 ? 0.436 -25.701 -37.625 1.00 91.47 302 GLY B CA 1
ATOM 4074 C C . GLY B 1 279 ? 0.413 -26.473 -36.329 1.00 89.68 302 GLY B C 1
ATOM 4075 O O . GLY B 1 279 ? 0.453 -27.706 -36.354 1.00 88.96 302 GLY B O 1
ATOM 4076 N N . PRO B 1 280 ? 0.363 -25.768 -35.186 1.00 85.31 303 PRO B N 1
ATOM 4077 C CA . PRO B 1 280 ? 0.396 -26.522 -33.932 1.00 77.23 303 PRO B CA 1
ATOM 4078 C C . PRO B 1 280 ? -1.020 -27.015 -33.668 1.00 82.43 303 PRO B C 1
ATOM 4079 O O . PRO B 1 280 ? -1.886 -26.802 -34.519 1.00 86.85 303 PRO B O 1
ATOM 4083 N N . VAL B 1 281 ? -1.283 -27.672 -32.548 1.00 70.23 304 VAL B N 1
ATOM 4084 C CA . VAL B 1 281 ? -2.685 -27.809 -32.157 1.00 74.60 304 VAL B CA 1
ATOM 4085 C C . VAL B 1 281 ? -3.613 -28.400 -33.252 1.00 70.42 304 VAL B C 1
ATOM 4086 O O . VAL B 1 281 ? -4.685 -27.851 -33.509 1.00 70.23 304 VAL B O 1
ATOM 4090 N N . PRO B 1 282 ? -3.213 -29.506 -33.910 1.00 71.91 305 PRO B N 1
ATOM 4091 C CA . PRO B 1 282 ? -4.130 -30.150 -34.859 1.00 75.83 305 PRO B CA 1
ATOM 4092 C C . PRO B 1 282 ? -5.140 -31.091 -34.194 1.00 75.70 305 PRO B C 1
ATOM 4093 O O . PRO B 1 282 ? -6.143 -31.503 -34.815 1.00 69.39 305 PRO B O 1
ATOM 4097 N N . THR B 1 283 ? -4.876 -31.430 -32.935 1.00 73.21 306 THR B N 1
ATOM 4098 C CA . THR B 1 283 ? -5.763 -32.309 -32.184 1.00 70.02 306 THR B CA 1
ATOM 4099 C C . THR B 1 283 ? -6.073 -31.612 -30.882 1.00 69.29 306 THR B C 1
ATOM 4100 O O . THR B 1 283 ? -5.347 -30.688 -30.489 1.00 72.40 306 THR B O 1
ATOM 4104 N N . PHE B 1 284 ? -7.163 -32.030 -30.237 1.00 68.03 307 PHE B N 1
ATOM 4105 C CA . PHE B 1 284 ? -7.558 -31.489 -28.942 1.00 67.01 307 PHE B CA 1
ATOM 4106 C C . PHE B 1 284 ? -6.423 -31.630 -27.949 1.00 70.96 307 PHE B C 1
ATOM 4107 O O . PHE B 1 284 ? -5.953 -30.634 -27.405 1.00 67.20 307 PHE B O 1
ATOM 4115 N N . LEU B 1 285 ? -6.005 -32.878 -27.718 1.00 72.51 308 LEU B N 1
ATOM 4116 C CA . LEU B 1 285 ? -4.853 -33.187 -26.873 1.00 63.63 308 LEU B CA 1
ATOM 4117 C C . LEU B 1 285 ? -3.685 -32.292 -27.210 1.00 68.36 308 LEU B C 1
ATOM 4118 O O . LEU B 1 285 ? -3.074 -31.731 -26.316 1.00 76.34 308 LEU B O 1
ATOM 4123 N N . ASP B 1 286 ? -3.353 -32.145 -28.485 1.00 67.44 309 ASP B N 1
ATOM 4124 C CA . ASP B 1 286 ? -2.249 -31.253 -28.828 1.00 74.97 309 ASP B CA 1
ATOM 4125 C C . ASP B 1 286 ? -2.542 -29.831 -28.294 1.00 72.17 309 ASP B C 1
ATOM 4126 O O . ASP B 1 286 ? -1.673 -29.172 -27.715 1.00 72.38 309 ASP B O 1
ATOM 4131 N N . LEU B 1 287 ? -3.781 -29.387 -28.489 1.00 72.26 310 LEU B N 1
ATOM 4132 C CA . LEU B 1 287 ? -4.222 -28.059 -28.086 1.00 68.22 310 LEU B CA 1
ATOM 4133 C C . LEU B 1 287 ? -3.944 -27.866 -26.612 1.00 70.62 310 LEU B C 1
ATOM 4134 O O . LEU B 1 287 ? -3.521 -26.791 -26.195 1.00 74.43 310 LEU B O 1
ATOM 4139 N N . LEU B 1 288 ? -4.185 -28.916 -25.830 1.00 71.55 311 LEU B N 1
ATOM 4140 C CA . LEU B 1 288 ? -3.976 -28.894 -24.380 1.00 67.47 311 LEU B CA 1
ATOM 4141 C C . LEU B 1 288 ? -2.513 -28.751 -24.007 1.00 73.29 311 LEU B C 1
ATOM 4142 O O . LEU B 1 288 ? -2.103 -27.725 -23.466 1.00 79.42 311 LEU B O 1
ATOM 4147 N N . GLU B 1 289 ? -1.737 -29.797 -24.278 1.00 76.23 312 GLU B N 1
ATOM 4148 C CA . GLU B 1 289 ? -0.302 -29.762 -24.042 1.00 78.64 312 GLU B CA 1
ATOM 4149 C C . GLU B 1 289 ? 0.339 -28.472 -24.560 1.00 79.46 312 GLU B C 1
ATOM 4150 O O . GLU B 1 289 ? 1.318 -27.997 -24.003 1.00 89.07 312 GLU B O 1
ATOM 4156 N N . TYR B 1 290 ? -0.213 -27.905 -25.621 1.00 72.06 313 TYR B N 1
ATOM 4157 C CA . TYR B 1 290 ? 0.420 -26.774 -26.267 1.00 80.90 313 TYR B CA 1
ATOM 4158 C C . TYR B 1 290 ? 0.253 -25.489 -25.474 1.00 86.29 313 TYR B C 1
ATOM 4159 O O . TYR B 1 290 ? 1.237 -24.966 -24.937 1.00 88.97 313 TYR B O 1
ATOM 4168 N N . ASP B 1 291 ? -0.981 -24.977 -25.411 1.00 84.63 314 ASP B N 1
ATOM 4169 C CA . ASP B 1 291 ? -1.311 -23.814 -24.582 1.00 81.04 314 ASP B CA 1
ATOM 4170 C C . ASP B 1 291 ? -0.527 -23.803 -23.262 1.00 85.21 314 ASP B C 1
ATOM 4171 O O . ASP B 1 291 ? 0.026 -22.778 -22.882 1.00 93.56 314 ASP B O 1
ATOM 4176 N N . ALA B 1 292 ? -0.481 -24.941 -22.570 1.00 84.15 315 ALA B N 1
ATOM 4177 C CA . ALA B 1 292 ? 0.151 -25.004 -21.247 1.00 89.19 315 ALA B CA 1
ATOM 4178 C C . ALA B 1 292 ? 1.657 -24.795 -21.313 1.00 89.33 315 ALA B C 1
ATOM 4179 O O . ALA B 1 292 ? 2.253 -24.205 -20.423 1.00 91.87 315 ALA B O 1
ATOM 4181 N N . ARG B 1 293 ? 2.266 -25.377 -22.315 1.00 87.26 316 ARG B N 1
ATOM 4182 C CA . ARG B 1 293 ? 3.675 -25.217 -22.446 1.00 89.25 316 ARG B CA 1
ATOM 4183 C C . ARG B 1 293 ? 4.070 -23.798 -22.776 1.00 91.77 316 ARG B C 1
ATOM 4184 O O . ARG B 1 293 ? 5.033 -23.307 -22.238 1.00 96.57 316 ARG B O 1
ATOM 4192 N N . VAL B 1 294 ? 3.368 -23.163 -23.701 1.00 89.19 317 VAL B N 1
ATOM 4193 C CA . VAL B 1 294 ? 3.696 -21.790 -24.048 1.00 84.36 317 VAL B CA 1
ATOM 4194 C C . VAL B 1 294 ? 3.475 -20.822 -22.920 1.00 89.13 317 VAL B C 1
ATOM 4195 O O . VAL B 1 294 ? 4.229 -19.905 -22.740 1.00 94.14 317 VAL B O 1
ATOM 4199 N N . ILE B 1 295 ? 2.405 -20.977 -22.182 1.00 90.79 318 ILE B N 1
ATOM 4200 C CA . ILE B 1 295 ? 2.228 -20.132 -21.033 1.00 91.72 318 ILE B CA 1
ATOM 4201 C C . ILE B 1 295 ? 3.284 -20.391 -19.976 1.00 90.41 318 ILE B C 1
ATOM 4202 O O . ILE B 1 295 ? 3.818 -19.477 -19.391 1.00 94.37 318 ILE B O 1
ATOM 4207 N N . THR B 1 296 ? 3.603 -21.645 -19.734 1.00 89.64 319 THR B N 1
ATOM 4208 C CA . THR B 1 296 ? 4.425 -21.957 -18.592 1.00 92.18 319 THR B CA 1
ATOM 4209 C C . THR B 1 296 ? 5.730 -21.267 -18.786 1.00 98.54 319 THR B C 1
ATOM 4210 O O . THR B 1 296 ? 6.231 -20.579 -17.916 1.00 99.15 319 THR B O 1
ATOM 4214 N N . ASN B 1 297 ? 6.262 -21.389 -19.976 1.00 99.19 320 ASN B N 1
ATOM 4215 C CA . ASN B 1 297 ? 7.462 -20.675 -20.252 1.00 102.16 320 ASN B CA 1
ATOM 4216 C C . ASN B 1 297 ? 6.979 -19.537 -21.084 1.00 105.58 320 ASN B C 1
ATOM 4217 O O . ASN B 1 297 ? 6.441 -19.724 -22.151 1.00 102.23 320 ASN B O 1
ATOM 4222 N N . GLY B 1 298 ? 7.192 -18.336 -20.586 1.00 104.14 321 GLY B N 1
ATOM 4223 C CA . GLY B 1 298 ? 6.437 -17.194 -21.014 1.00 96.76 321 GLY B CA 1
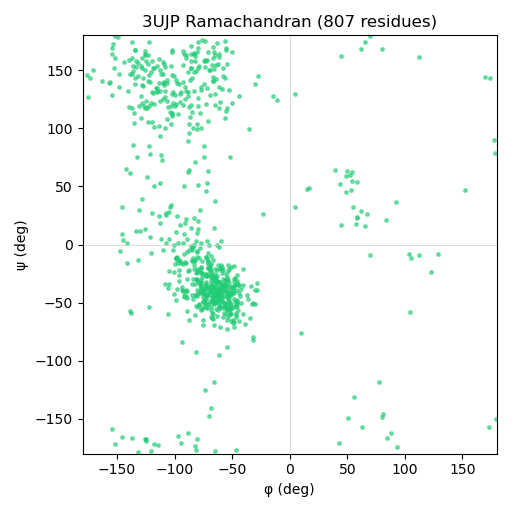ATOM 4224 C C . GLY B 1 298 ? 5.937 -16.541 -19.767 1.00 101.48 321 GLY B C 1
ATOM 4225 O O . GLY B 1 298 ? 5.393 -15.458 -19.826 1.00 109.77 321 GLY B O 1
ATOM 4226 N N . LEU B 1 299 ? 6.133 -17.205 -18.639 1.00 93.23 322 LEU B N 1
ATOM 4227 C CA . LEU B 1 299 ? 6.107 -16.549 -17.350 1.00 101.07 322 LEU B CA 1
ATOM 4228 C C . LEU B 1 299 ? 7.469 -16.774 -16.684 1.00 105.64 322 LEU B C 1
ATOM 4229 O O . LEU B 1 299 ? 7.777 -16.206 -15.631 1.00 110.17 322 LEU B O 1
ATOM 4234 N N . LEU B 1 300 ? 8.287 -17.607 -17.324 1.00 106.71 323 LEU B N 1
ATOM 4235 C CA . LEU B 1 300 ? 9.676 -17.808 -16.912 1.00 110.64 323 LEU B CA 1
ATOM 4236 C C . LEU B 1 300 ? 10.610 -16.762 -17.559 1.00 118.18 323 LEU B C 1
ATOM 4237 O O . LEU B 1 300 ? 10.847 -16.789 -18.780 1.00 111.00 323 LEU B O 1
ATOM 4242 N N . ALA B 1 301 ? 11.113 -15.840 -16.728 1.00 122.06 324 ALA B N 1
ATOM 4243 C CA . ALA B 1 301 ? 11.953 -14.706 -17.159 1.00 119.31 324 ALA B CA 1
ATOM 4244 C C . ALA B 1 301 ? 11.164 -13.564 -17.813 1.00 116.23 324 ALA B C 1
ATOM 4245 O O . ALA B 1 301 ? 10.607 -13.705 -18.904 1.00 115.22 324 ALA B O 1
ATOM 4247 N N . GLU C 1 29 ? -57.124 -47.632 -54.488 1.00 137.49 52 GLU C N 1
ATOM 4248 C CA . GLU C 1 29 ? -56.454 -46.646 -55.358 1.00 137.21 52 GLU C CA 1
ATOM 4249 C C . GLU C 1 29 ? -55.538 -45.782 -54.483 1.00 139.92 52 GLU C C 1
ATOM 4250 O O . GLU C 1 29 ? -55.224 -46.152 -53.346 1.00 138.44 52 GLU C O 1
ATOM 4256 N N . GLU C 1 30 ? -55.110 -44.639 -55.005 1.00 135.59 53 GLU C N 1
ATOM 4257 C CA . GLU C 1 30 ? -54.151 -43.817 -54.282 1.00 129.25 53 GLU C CA 1
ATOM 4258 C C . GLU C 1 30 ? -54.733 -42.487 -53.836 1.00 116.18 53 GLU C C 1
ATOM 4259 O O . GLU C 1 30 ? -55.731 -42.017 -54.378 1.00 110.64 53 GLU C O 1
ATOM 4265 N N . LYS C 1 31 ? -54.089 -41.887 -52.842 1.00 106.89 54 LYS C N 1
ATOM 4266 C CA . LYS C 1 31 ? -54.501 -40.589 -52.338 1.00 95.58 54 LYS C CA 1
ATOM 4267 C C . LYS C 1 31 ? -53.898 -39.466 -53.159 1.00 83.72 54 LYS C C 1
ATOM 4268 O O . LYS C 1 31 ? -52.760 -39.549 -53.590 1.00 81.80 54 LYS C O 1
ATOM 4274 N N . LYS C 1 32 ? -54.665 -38.405 -53.346 1.00 79.86 55 LYS C N 1
ATOM 4275 C CA . LYS C 1 32 ? -54.200 -37.273 -54.129 1.00 82.52 55 LYS C CA 1
ATOM 4276 C C . LYS C 1 32 ? -53.074 -36.523 -53.404 1.00 84.38 55 LYS C C 1
ATOM 4277 O O . LYS C 1 32 ? -53.023 -36.491 -52.177 1.00 78.16 55 LYS C O 1
ATOM 4283 N N . LYS C 1 33 ? -52.195 -35.922 -54.210 1.00 83.33 56 LYS C N 1
ATOM 4284 C CA . LYS C 1 33 ? -50.986 -35.242 -53.774 1.00 77.41 56 LYS C CA 1
ATOM 4285 C C . LYS C 1 33 ? -51.187 -33.724 -53.799 1.00 78.94 56 LYS C C 1
ATOM 4286 O O . LYS C 1 33 ? -51.295 -33.129 -54.873 1.00 77.87 56 LYS C O 1
ATOM 4292 N N . VAL C 1 34 ? -51.231 -33.086 -52.636 1.00 72.21 57 VAL C N 1
ATOM 4293 C CA . VAL C 1 34 ? -51.342 -31.632 -52.614 1.00 72.87 57 VAL C CA 1
ATOM 4294 C C . VAL C 1 34 ? -50.086 -30.975 -52.093 1.00 72.78 57 VAL C C 1
ATOM 4295 O O . VAL C 1 34 ? -49.409 -31.514 -51.229 1.00 72.62 57 VAL C O 1
ATOM 4299 N N . LEU C 1 35 ? -49.791 -29.799 -52.628 1.00 73.69 58 LEU C N 1
ATOM 4300 C CA . LEU C 1 35 ? -48.507 -29.156 -52.410 1.00 70.22 58 LEU C CA 1
ATOM 4301 C C . LEU C 1 35 ? -48.713 -27.683 -52.138 1.00 70.24 58 LEU C C 1
ATOM 4302 O O . LEU C 1 35 ? -49.210 -26.960 -53.002 1.00 74.84 58 LEU C O 1
ATOM 4307 N N . THR C 1 36 ? -48.335 -27.234 -50.945 1.00 65.56 59 THR C N 1
ATOM 4308 C CA . THR C 1 36 ? -48.466 -25.825 -50.593 1.00 65.38 59 THR C CA 1
ATOM 4309 C C . THR C 1 36 ? -47.117 -25.121 -50.666 1.00 71.29 59 THR C C 1
ATOM 4310 O O . THR C 1 36 ? -46.068 -25.760 -50.504 1.00 72.50 59 THR C O 1
ATOM 4314 N N . THR C 1 37 ? -47.120 -23.810 -50.901 1.00 68.07 60 THR C N 1
ATOM 4315 C CA . THR C 1 37 ? -45.826 -23.157 -51.050 1.00 71.87 60 THR C CA 1
ATOM 4316 C C . THR C 1 37 ? -45.004 -23.235 -49.771 1.00 74.74 60 THR C C 1
ATOM 4317 O O . THR C 1 37 ? -43.840 -23.643 -49.796 1.00 77.70 60 THR C O 1
ATOM 4321 N N . PHE C 1 38 ? -45.605 -22.873 -48.649 1.00 70.86 61 PHE C N 1
ATOM 4322 C CA . PHE C 1 38 ? -44.846 -22.911 -47.417 1.00 68.48 61 PHE C CA 1
ATOM 4323 C C . PHE C 1 38 ? -45.596 -23.500 -46.226 1.00 71.78 61 PHE C C 1
ATOM 4324 O O . PHE C 1 38 ? -46.776 -23.796 -46.295 1.00 74.72 61 PHE C O 1
ATOM 4332 N N . THR C 1 39 ? -44.881 -23.658 -45.127 1.00 73.11 62 THR C N 1
ATOM 4333 C CA . THR C 1 39 ? -45.342 -24.419 -43.982 1.00 73.72 62 THR C CA 1
ATOM 4334 C C . THR C 1 39 ? -46.624 -23.888 -43.316 1.00 73.66 62 THR C C 1
ATOM 4335 O O . THR C 1 39 ? -47.536 -24.658 -43.016 1.00 78.20 62 THR C O 1
ATOM 4339 N N . VAL C 1 40 ? -46.709 -22.585 -43.085 1.00 72.81 63 VAL C N 1
ATOM 4340 C CA . VAL C 1 40 ? -47.929 -22.054 -42.483 1.00 66.29 63 VAL C CA 1
ATOM 4341 C C . VAL C 1 40 ? -49.134 -22.516 -43.286 1.00 73.18 63 VAL C C 1
ATOM 4342 O O . VAL C 1 40 ? -50.114 -22.974 -42.718 1.00 79.76 63 VAL C O 1
ATOM 4346 N N . LEU C 1 41 ? -49.060 -22.384 -44.609 1.00 72.05 64 LEU C N 1
ATOM 4347 C CA . LEU C 1 41 ? -50.097 -22.918 -45.503 1.00 66.54 64 LEU C CA 1
ATOM 4348 C C . LEU C 1 41 ? -50.222 -24.433 -45.380 1.00 73.59 64 LEU C C 1
ATOM 4349 O O . LEU C 1 41 ? -51.317 -24.953 -45.241 1.00 85.07 64 LEU C O 1
ATOM 4354 N N . ALA C 1 42 ? -49.106 -25.141 -45.439 1.00 75.62 65 ALA C N 1
ATOM 4355 C CA . ALA C 1 42 ? -49.140 -26.587 -45.319 1.00 72.39 65 ALA C CA 1
ATOM 4356 C C . ALA C 1 42 ? -49.982 -27.038 -44.120 1.00 76.82 65 ALA C C 1
ATOM 4357 O O . ALA C 1 42 ? -50.813 -27.935 -44.254 1.00 77.61 65 ALA C O 1
ATOM 4359 N N . ASP C 1 43 ? -49.780 -26.417 -42.958 1.00 78.88 66 ASP C N 1
ATOM 4360 C CA . ASP C 1 43 ? -50.481 -26.826 -41.731 1.00 77.28 66 ASP C CA 1
ATOM 4361 C C . ASP C 1 43 ? -51.935 -26.422 -41.775 1.00 76.83 66 ASP C C 1
ATOM 4362 O O . ASP C 1 43 ? -52.787 -27.145 -41.293 1.00 82.40 66 ASP C O 1
ATOM 4367 N N . MET C 1 44 ? -52.215 -25.252 -42.333 1.00 82.02 67 MET C N 1
ATOM 4368 C CA . MET C 1 44 ? -53.598 -24.822 -42.539 1.00 81.31 67 MET C CA 1
ATOM 4369 C C . MET C 1 44 ? -54.365 -25.846 -43.362 1.00 73.61 67 MET C C 1
ATOM 4370 O O . MET C 1 44 ? -55.433 -26.282 -42.968 1.00 75.27 67 MET C O 1
ATOM 4375 N N . VAL C 1 45 ? -53.811 -26.244 -44.496 1.00 73.40 68 VAL C N 1
ATOM 4376 C CA . VAL C 1 45 ? -54.487 -27.211 -45.350 1.00 72.64 68 VAL C CA 1
ATOM 4377 C C . VAL C 1 45 ? -54.556 -28.625 -44.757 1.00 77.91 68 VAL C C 1
ATOM 4378 O O . VAL C 1 45 ? -55.480 -29.379 -45.072 1.00 80.39 68 VAL C O 1
ATOM 4382 N N . GLN C 1 46 ? -53.599 -28.981 -43.899 1.00 82.28 69 GLN C N 1
ATOM 4383 C CA . GLN C 1 46 ? -53.544 -30.321 -43.295 1.00 79.19 69 GLN C CA 1
ATOM 4384 C C . GLN C 1 46 ? -54.740 -30.564 -42.365 1.00 76.01 69 GLN C C 1
ATOM 4385 O O . GLN C 1 46 ? -55.219 -31.690 -42.217 1.00 73.33 69 GLN C O 1
ATOM 4391 N N . ASN C 1 47 ? -55.242 -29.491 -41.771 1.00 70.63 70 ASN C N 1
ATOM 4392 C CA . ASN C 1 47 ? -56.433 -29.557 -40.924 1.00 72.57 70 ASN C CA 1
ATOM 4393 C C . ASN C 1 47 ? -57.739 -29.753 -41.689 1.00 77.87 70 ASN C C 1
ATOM 4394 O O . ASN C 1 47 ? -58.704 -30.281 -41.143 1.00 78.89 70 ASN C O 1
ATOM 4399 N N . VAL C 1 48 ? -57.761 -29.312 -42.949 1.00 76.50 71 VAL C N 1
ATOM 4400 C CA . VAL C 1 48 ? -58.914 -29.433 -43.832 1.00 68.22 71 VAL C CA 1
ATOM 4401 C C . VAL C 1 48 ? -58.902 -30.776 -44.560 1.00 66.05 71 VAL C C 1
ATOM 4402 O O . VAL C 1 48 ? -59.923 -31.252 -45.036 1.00 68.71 71 VAL C O 1
ATOM 4406 N N . ALA C 1 49 ? -57.734 -31.385 -44.663 1.00 67.77 72 ALA C N 1
ATOM 4407 C CA . ALA C 1 49 ? -57.580 -32.546 -45.516 1.00 63.64 72 ALA C CA 1
ATOM 4408 C C . ALA C 1 49 ? -57.722 -33.792 -44.716 1.00 67.63 72 ALA C C 1
ATOM 4409 O O . ALA C 1 49 ? -58.087 -34.831 -45.268 1.00 67.37 72 ALA C O 1
ATOM 4411 N N . GLY C 1 50 ? -57.415 -33.693 -43.418 1.00 74.78 73 GLY C N 1
ATOM 4412 C CA . GLY C 1 50 ? -57.340 -34.857 -42.548 1.00 74.53 73 GLY C CA 1
ATOM 4413 C C . GLY C 1 50 ? -56.468 -35.924 -43.187 1.00 78.48 73 GLY C C 1
ATOM 4414 O O . GLY C 1 50 ? -55.547 -35.608 -43.943 1.00 79.99 73 GLY C O 1
ATOM 4415 N N . ASP C 1 51 ? -56.755 -37.192 -42.916 1.00 85.16 74 ASP C N 1
ATOM 4416 C CA . ASP C 1 51 ? -55.901 -38.254 -43.440 1.00 78.34 74 ASP C CA 1
ATOM 4417 C C . ASP C 1 51 ? -56.131 -38.543 -44.919 1.00 80.58 74 ASP C C 1
ATOM 4418 O O . ASP C 1 51 ? -55.461 -39.406 -45.463 1.00 85.16 74 ASP C O 1
ATOM 4423 N N . LYS C 1 52 ? -57.047 -37.803 -45.562 1.00 76.36 75 LYS C N 1
ATOM 4424 C CA . LYS C 1 52 ? -57.544 -38.130 -46.921 1.00 77.31 75 LYS C CA 1
ATOM 4425 C C . LYS C 1 52 ? -56.662 -37.715 -48.107 1.00 81.08 75 LYS C C 1
ATOM 4426 O O . LYS C 1 52 ? -56.716 -38.340 -49.173 1.00 84.66 75 LYS C O 1
ATOM 4432 N N . LEU C 1 53 ? -55.901 -36.638 -47.946 1.00 77.37 76 LEU C N 1
ATOM 4433 C CA . LEU C 1 53 ? -54.912 -36.236 -48.938 1.00 78.52 76 LEU C CA 1
ATOM 4434 C C . LEU C 1 53 ? -53.548 -36.171 -48.294 1.00 81.36 76 LEU C C 1
ATOM 4435 O O . LEU C 1 53 ? -53.436 -35.783 -47.121 1.00 83.82 76 LEU C O 1
ATOM 4440 N N . VAL C 1 54 ? -52.515 -36.523 -49.063 1.00 78.54 77 VAL C N 1
ATOM 4441 C CA . VAL C 1 54 ? -51.134 -36.355 -48.621 1.00 77.78 77 VAL C CA 1
ATOM 4442 C C . VAL C 1 54 ? -50.610 -34.966 -48.976 1.00 72.40 77 VAL C C 1
ATOM 4443 O O . VAL C 1 54 ? -50.286 -34.694 -50.123 1.00 77.92 77 VAL C O 1
ATOM 4447 N N . VAL C 1 55 ? -50.544 -34.099 -47.965 1.00 74.18 78 VAL C N 1
ATOM 4448 C CA . VAL C 1 55 ? -50.134 -32.698 -48.102 1.00 76.27 78 VAL C CA 1
ATOM 4449 C C . VAL C 1 55 ? -48.674 -32.457 -47.722 1.00 80.35 78 VAL C C 1
ATOM 4450 O O . VAL C 1 55 ? -48.264 -32.700 -46.581 1.00 81.88 78 VAL C O 1
ATOM 4454 N N . GLU C 1 56 ? -47.906 -31.946 -48.678 1.00 80.68 79 GLU C N 1
ATOM 4455 C CA . GLU C 1 56 ? -46.524 -31.577 -48.447 1.00 80.50 79 GLU C CA 1
ATOM 4456 C C . GLU C 1 56 ? -46.323 -30.088 -48.724 1.00 80.16 79 GLU C C 1
ATOM 4457 O O . GLU C 1 56 ? -47.109 -29.465 -49.440 1.00 83.95 79 GLU C O 1
ATOM 4463 N N . SER C 1 57 ? -45.270 -29.519 -48.146 1.00 82.75 80 SER C N 1
ATOM 4464 C CA . SER C 1 57 ? -44.943 -28.098 -48.312 1.00 76.51 80 SER C CA 1
ATOM 4465 C C . SER C 1 57 ? -43.628 -27.927 -49.043 1.00 73.61 80 SER C C 1
ATOM 4466 O O . SER C 1 57 ? -42.644 -28.553 -48.684 1.00 80.69 80 SER C O 1
ATOM 4469 N N . ILE C 1 58 ? -43.629 -27.075 -50.063 1.00 80.70 81 ILE C N 1
ATOM 4470 C CA . ILE C 1 58 ? -42.485 -26.889 -50.963 1.00 82.26 81 ILE C CA 1
ATOM 4471 C C . ILE C 1 58 ? -41.203 -26.557 -50.211 1.00 84.73 81 ILE C C 1
ATOM 4472 O O . ILE C 1 58 ? -40.184 -27.251 -50.350 1.00 86.57 81 ILE C O 1
ATOM 4477 N N . THR C 1 59 ? -41.277 -25.482 -49.428 1.00 80.93 82 THR C N 1
ATOM 4478 C CA . THR C 1 59 ? -40.162 -24.948 -48.653 1.00 80.42 82 THR C CA 1
ATOM 4479 C C . THR C 1 59 ? -40.013 -25.700 -47.311 1.00 95.63 82 THR C C 1
ATOM 4480 O O . THR C 1 59 ? -40.931 -26.410 -46.882 1.00 95.49 82 THR C O 1
ATOM 4484 N N . ARG C 1 60 ? -38.864 -25.541 -46.652 1.00 99.83 83 ARG C N 1
ATOM 4485 C CA . ARG C 1 60 ? -38.508 -26.397 -45.520 1.00 96.14 83 ARG C CA 1
ATOM 4486 C C . ARG C 1 60 ? -38.255 -25.621 -44.232 1.00 99.36 83 ARG C C 1
ATOM 4487 O O . ARG C 1 60 ? -37.104 -25.311 -43.930 1.00 105.42 83 ARG C O 1
ATOM 4495 N N . ILE C 1 61 ? -39.325 -25.327 -43.484 1.00 94.42 84 ILE C N 1
ATOM 4496 C CA . ILE C 1 61 ? -39.264 -24.607 -42.194 1.00 90.12 84 ILE C CA 1
ATOM 4497 C C . ILE C 1 61 ? -38.343 -23.380 -42.213 1.00 95.41 84 ILE C C 1
ATOM 4498 O O . ILE C 1 61 ? -37.516 -23.251 -43.108 1.00 103.34 84 ILE C O 1
ATOM 4503 N N . GLY C 1 62 ? -38.506 -22.475 -41.245 1.00 88.99 85 GLY C N 1
ATOM 4504 C CA . GLY C 1 62 ? -37.645 -21.303 -41.103 1.00 93.91 85 GLY C CA 1
ATOM 4505 C C . GLY C 1 62 ? -36.756 -20.950 -42.296 1.00 100.94 85 GLY C C 1
ATOM 4506 O O . GLY C 1 62 ? -35.548 -20.728 -42.125 1.00 96.76 85 GLY C O 1
ATOM 4507 N N . ALA C 1 63 ? -37.358 -20.925 -43.496 1.00 99.67 86 ALA C N 1
ATOM 4508 C CA . ALA C 1 63 ? -36.714 -20.534 -44.758 1.00 91.03 86 ALA C CA 1
ATOM 4509 C C . ALA C 1 63 ? -37.369 -19.255 -45.229 1.00 95.11 86 ALA C C 1
ATOM 4510 O O . ALA C 1 63 ? -38.584 -19.099 -45.126 1.00 96.42 86 ALA C O 1
ATOM 4512 N N . GLU C 1 64 ? -36.575 -18.326 -45.737 1.00 94.41 87 GLU C N 1
ATOM 4513 C CA . GLU C 1 64 ? -37.137 -17.138 -46.343 1.00 93.19 87 GLU C CA 1
ATOM 4514 C C . GLU C 1 64 ? -37.999 -17.595 -47.523 1.00 90.72 87 GLU C C 1
ATOM 4515 O O . GLU C 1 64 ? -37.506 -18.281 -48.427 1.00 89.29 87 GLU C O 1
ATOM 4521 N N . ILE C 1 65 ? -39.284 -17.235 -47.506 1.00 84.46 88 ILE C N 1
ATOM 4522 C CA . ILE C 1 65 ? -40.216 -17.696 -48.542 1.00 86.20 88 ILE C CA 1
ATOM 4523 C C . ILE C 1 65 ? -40.606 -16.666 -49.583 1.00 86.97 88 ILE C C 1
ATOM 4524 O O . ILE C 1 65 ? -41.087 -17.036 -50.654 1.00 84.35 88 ILE C O 1
ATOM 4529 N N . HIS C 1 66 ? -40.451 -15.415 -49.172 1.00 87.26 89 HIS C N 1
ATOM 4530 C CA . HIS C 1 66 ? -40.875 -14.283 -49.931 1.00 83.68 89 HIS C CA 1
ATOM 4531 C C . HIS C 1 66 ? -40.035 -14.465 -51.192 1.00 82.47 89 HIS C C 1
ATOM 4532 O O . HIS C 1 66 ? -40.495 -14.216 -52.278 1.00 85.77 89 HIS C O 1
ATOM 4539 N N . GLY C 1 67 ? -38.793 -14.895 -51.069 1.00 83.77 90 GLY C N 1
ATOM 4540 C CA . GLY C 1 67 ? -38.012 -15.187 -52.258 1.00 81.69 90 GLY C CA 1
ATOM 4541 C C . GLY C 1 67 ? -37.130 -16.419 -52.251 1.00 83.09 90 GLY C C 1
ATOM 4542 O O . GLY C 1 67 ? -35.940 -16.330 -52.429 1.00 82.19 90 GLY C O 1
ATOM 4543 N N . TYR C 1 68 ? -37.725 -17.579 -52.097 1.00 84.88 91 TYR C N 1
ATOM 4544 C CA . TYR C 1 68 ? -37.002 -18.834 -52.100 1.00 85.54 91 TYR C CA 1
ATOM 4545 C C . TYR C 1 68 ? -36.583 -19.132 -53.525 1.00 83.27 91 TYR C C 1
ATOM 4546 O O . TYR C 1 68 ? -37.123 -18.571 -54.442 1.00 84.07 91 TYR C O 1
ATOM 4555 N N . GLU C 1 69 ? -35.580 -19.961 -53.728 1.00 84.30 92 GLU C N 1
ATOM 4556 C CA . GLU C 1 69 ? -35.273 -20.361 -55.080 1.00 89.73 92 GLU C CA 1
ATOM 4557 C C . GLU C 1 69 ? -35.390 -21.859 -55.227 1.00 86.22 92 GLU C C 1
ATOM 4558 O O . GLU C 1 69 ? -34.696 -22.597 -54.575 1.00 84.09 92 GLU C O 1
ATOM 4564 N N . PRO C 1 70 ? -36.249 -22.297 -56.127 1.00 83.82 93 PRO C N 1
ATOM 4565 C CA . PRO C 1 70 ? -36.571 -23.704 -56.278 1.00 82.79 93 PRO C CA 1
ATOM 4566 C C . PRO C 1 70 ? -35.454 -24.500 -56.854 1.00 80.33 93 PRO C C 1
ATOM 4567 O O . PRO C 1 70 ? -34.684 -23.985 -57.622 1.00 77.07 93 PRO C O 1
ATOM 4571 N N . THR C 1 71 ? -35.387 -25.762 -56.487 1.00 79.27 94 THR C N 1
ATOM 4572 C CA . THR C 1 71 ? -34.363 -26.632 -56.989 1.00 80.16 94 THR C CA 1
ATOM 4573 C C . THR C 1 71 ? -35.055 -27.576 -57.914 1.00 83.11 94 THR C C 1
ATOM 4574 O O . THR C 1 71 ? -36.241 -27.802 -57.785 1.00 90.17 94 THR C O 1
ATOM 4578 N N . PRO C 1 72 ? -34.332 -28.130 -58.863 1.00 77.11 95 PRO C N 1
ATOM 4579 C CA . PRO C 1 72 ? -34.963 -29.105 -59.765 1.00 76.64 95 PRO C CA 1
ATOM 4580 C C . PRO C 1 72 ? -35.797 -30.153 -59.020 1.00 79.21 95 PRO C C 1
ATOM 4581 O O . PRO C 1 72 ? -36.811 -30.585 -59.558 1.00 84.29 95 PRO C O 1
ATOM 4585 N N . SER C 1 73 ? -35.372 -30.540 -57.822 1.00 80.09 96 SER C N 1
ATOM 4586 C CA . SER C 1 73 ? -36.094 -31.534 -57.037 1.00 83.53 96 SER C CA 1
ATOM 4587 C C . SER C 1 73 ? -37.502 -31.055 -56.697 1.00 80.44 96 SER C C 1
ATOM 4588 O O . SER C 1 73 ? -38.467 -31.811 -56.805 1.00 78.11 96 SER C O 1
ATOM 4591 N N . ASP C 1 74 ? -37.610 -29.796 -56.285 1.00 79.34 97 ASP C N 1
ATOM 4592 C CA . ASP C 1 74 ? -38.899 -29.216 -55.925 1.00 83.28 97 ASP C CA 1
ATOM 4593 C C . ASP C 1 74 ? -39.803 -29.075 -57.144 1.00 84.66 97 ASP C C 1
ATOM 4594 O O . ASP C 1 74 ? -41.028 -29.126 -57.029 1.00 82.20 97 ASP C O 1
ATOM 4599 N N . ILE C 1 75 ? -39.193 -28.897 -58.311 1.00 80.88 98 ILE C N 1
ATOM 4600 C CA . ILE C 1 75 ? -39.942 -28.744 -59.552 1.00 79.68 98 ILE C CA 1
ATOM 4601 C C . ILE C 1 75 ? -40.328 -30.099 -60.137 1.00 79.85 98 ILE C C 1
ATOM 4602 O O . ILE C 1 75 ? -41.259 -30.198 -60.936 1.00 83.75 98 ILE C O 1
ATOM 4607 N N . VAL C 1 76 ? -39.605 -31.139 -59.735 1.00 83.97 99 VAL C N 1
ATOM 4608 C CA . VAL C 1 76 ? -39.872 -32.506 -60.227 1.00 81.17 99 VAL C CA 1
ATOM 4609 C C . VAL C 1 76 ? -40.875 -33.326 -59.424 1.00 87.79 99 VAL C C 1
ATOM 4610 O O . VAL C 1 76 ? -41.543 -34.218 -59.962 1.00 90.63 99 VAL C O 1
ATOM 4614 N N . LYS C 1 77 ? -40.955 -33.053 -58.131 1.00 88.73 100 LYS C N 1
ATOM 4615 C CA . LYS C 1 77 ? -41.937 -33.729 -57.303 1.00 94.43 100 LYS C CA 1
ATOM 4616 C C . LYS C 1 77 ? -43.187 -32.881 -57.301 1.00 90.45 100 LYS C C 1
ATOM 4617 O O . LYS C 1 77 ? -44.263 -33.334 -56.933 1.00 90.00 100 LYS C O 1
ATOM 4623 N N . ALA C 1 78 ? -43.037 -31.640 -57.734 1.00 88.05 101 ALA C N 1
ATOM 4624 C CA . ALA C 1 78 ? -44.199 -30.804 -57.957 1.00 85.70 101 ALA C CA 1
ATOM 4625 C C . ALA C 1 78 ? -44.948 -31.278 -59.195 1.00 80.77 101 ALA C C 1
ATOM 4626 O O . ALA C 1 78 ? -46.165 -31.366 -59.188 1.00 86.34 101 ALA C O 1
ATOM 4628 N N . GLN C 1 79 ? -44.221 -31.598 -60.257 1.00 73.78 102 GLN C N 1
ATOM 4629 C CA . GLN C 1 79 ? -44.841 -32.116 -61.476 1.00 77.63 102 GLN C CA 1
ATOM 4630 C C . GLN C 1 79 ? -45.624 -33.382 -61.225 1.00 80.04 102 GLN C C 1
ATOM 4631 O O . GLN C 1 79 ? -46.471 -33.758 -62.039 1.00 82.52 102 GLN C O 1
ATOM 4637 N N . ASP C 1 80 ? -45.319 -34.030 -60.098 1.00 84.13 103 ASP C N 1
ATOM 4638 C CA . ASP C 1 80 ? -45.906 -35.305 -59.693 1.00 87.53 103 ASP C CA 1
ATOM 4639 C C . ASP C 1 80 ? -46.932 -35.087 -58.566 1.00 85.13 103 ASP C C 1
ATOM 4640 O O . ASP C 1 80 ? -47.169 -35.966 -57.739 1.00 88.64 103 ASP C O 1
ATOM 4645 N N . ALA C 1 81 ? -47.534 -33.901 -58.539 1.00 82.76 104 ALA C N 1
ATOM 4646 C CA . ALA C 1 81 ? -48.612 -33.612 -57.604 1.00 79.96 104 ALA C CA 1
ATOM 4647 C C . ALA C 1 81 ? -49.929 -33.261 -58.308 1.00 76.38 104 ALA C C 1
ATOM 4648 O O . ALA C 1 81 ? -49.948 -32.727 -59.416 1.00 76.11 104 ALA C O 1
ATOM 4650 N N . ASP C 1 82 ? -51.031 -33.554 -57.627 1.00 77.66 105 ASP C N 1
ATOM 4651 C CA . ASP C 1 82 ? -52.360 -33.424 -58.191 1.00 76.89 105 ASP C CA 1
ATOM 4652 C C . ASP C 1 82 ? -52.936 -32.006 -58.044 1.00 76.55 105 ASP C C 1
ATOM 4653 O O . ASP C 1 82 ? -54.039 -31.736 -58.505 1.00 80.56 105 ASP C O 1
ATOM 4658 N N . LEU C 1 83 ? -52.186 -31.099 -57.417 1.00 69.57 106 LEU C N 1
ATOM 4659 C CA . LEU C 1 83 ? -52.644 -29.720 -57.201 1.00 64.00 106 LEU C CA 1
ATOM 4660 C C . LEU C 1 83 ? -51.665 -28.933 -56.340 1.00 63.59 106 LEU C C 1
ATOM 4661 O O . LEU C 1 83 ? -51.079 -29.457 -55.421 1.00 65.36 106 LEU C O 1
ATOM 4666 N N . ILE C 1 84 ? -51.496 -27.664 -56.641 1.00 65.74 107 ILE C N 1
ATOM 4667 C CA . ILE C 1 84 ? -50.514 -26.869 -55.948 1.00 68.16 107 ILE C CA 1
ATOM 4668 C C . ILE C 1 84 ? -51.223 -25.662 -55.392 1.00 66.35 107 ILE C C 1
ATOM 4669 O O . ILE C 1 84 ? -51.765 -24.879 -56.164 1.00 72.76 107 ILE C O 1
ATOM 4674 N N . LEU C 1 85 ? -51.242 -25.503 -54.070 1.00 64.38 108 LEU C N 1
ATOM 4675 C CA . LEU C 1 85 ? -51.884 -24.329 -53.487 1.00 63.13 108 LEU C CA 1
ATOM 4676 C C . LEU C 1 85 ? -50.832 -23.263 -53.311 1.00 66.60 108 LEU C C 1
ATOM 4677 O O . LEU C 1 85 ? -49.658 -23.583 -53.211 1.00 72.40 108 LEU C O 1
ATOM 4682 N N . TYR C 1 86 ? -51.246 -21.999 -53.296 1.00 68.70 109 TYR C N 1
ATOM 4683 C CA . TYR C 1 86 ? -50.322 -20.894 -53.063 1.00 70.17 109 TYR C CA 1
ATOM 4684 C C . TYR C 1 86 ? -51.050 -19.695 -52.477 1.00 72.42 109 TYR C C 1
ATOM 4685 O O . TYR C 1 86 ? -52.285 -19.643 -52.521 1.00 71.51 109 TYR C O 1
ATOM 4694 N N . ASN C 1 87 ? -50.295 -18.752 -51.909 1.00 68.84 110 ASN C N 1
ATOM 4695 C CA . ASN C 1 87 ? -50.898 -17.623 -51.197 1.00 67.80 110 ASN C CA 1
ATOM 4696 C C . ASN C 1 87 ? -51.372 -16.485 -52.111 1.00 73.41 110 ASN C C 1
ATOM 4697 O O . ASN C 1 87 ? -52.527 -16.038 -52.034 1.00 74.83 110 ASN C O 1
ATOM 4702 N N . GLY C 1 88 ? -50.464 -16.011 -52.961 1.00 79.30 111 GLY C N 1
ATOM 4703 C CA . GLY C 1 88 ? -50.763 -14.911 -53.850 1.00 76.42 111 GLY C CA 1
ATOM 4704 C C . GLY C 1 88 ? -50.373 -13.586 -53.248 1.00 76.74 111 GLY C C 1
ATOM 4705 O O . GLY C 1 88 ? -49.777 -13.533 -52.177 1.00 78.64 111 GLY C O 1
ATOM 4706 N N . MET C 1 89 ? -50.714 -12.509 -53.942 1.00 84.63 112 MET C N 1
ATOM 4707 C CA . MET C 1 89 ? -50.306 -11.174 -53.529 1.00 82.23 112 MET C CA 1
ATOM 4708 C C . MET C 1 89 ? -48.795 -11.047 -53.662 1.00 76.28 112 MET C C 1
ATOM 4709 O O . MET C 1 89 ? -48.140 -10.246 -52.993 1.00 79.86 112 MET C O 1
ATOM 4714 N N . ASN C 1 90 ? -48.252 -11.847 -54.563 1.00 78.45 113 ASN C N 1
ATOM 4715 C CA . ASN C 1 90 ? -46.846 -11.769 -54.852 1.00 84.27 113 ASN C CA 1
ATOM 4716 C C . ASN C 1 90 ? -45.993 -12.173 -53.662 1.00 82.91 113 ASN C C 1
ATOM 4717 O O . ASN C 1 90 ? -44.806 -11.881 -53.638 1.00 89.81 113 ASN C O 1
ATOM 4722 N N . LEU C 1 91 ? -46.573 -12.835 -52.667 1.00 76.72 114 LEU C N 1
ATOM 4723 C CA . LEU C 1 91 ? -45.752 -13.288 -51.551 1.00 82.78 114 LEU C CA 1
ATOM 4724 C C . LEU C 1 91 ? -44.540 -13.995 -52.136 1.00 83.52 114 LEU C C 1
ATOM 4725 O O . LEU C 1 91 ? -43.402 -13.520 -52.037 1.00 83.40 114 LEU C O 1
ATOM 4730 N N . GLU C 1 92 ? -44.803 -15.131 -52.766 1.00 80.40 115 GLU C N 1
ATOM 4731 C CA . GLU C 1 92 ? -43.773 -15.868 -53.472 1.00 79.09 115 GLU C CA 1
ATOM 4732 C C . GLU C 1 92 ? -43.453 -15.209 -54.809 1.00 81.10 115 GLU C C 1
ATOM 4733 O O . GLU C 1 92 ? -44.185 -15.380 -55.783 1.00 83.32 115 GLU C O 1
ATOM 4739 N N . ARG C 1 93 ? -42.360 -14.456 -54.856 1.00 77.20 116 ARG C N 1
ATOM 4740 C CA . ARG C 1 93 ? -41.925 -13.857 -56.113 1.00 79.34 116 ARG C CA 1
ATOM 4741 C C . ARG C 1 93 ? -41.440 -14.911 -57.114 1.00 76.84 116 ARG C C 1
ATOM 4742 O O . ARG C 1 93 ? -41.540 -14.737 -58.342 1.00 73.77 116 ARG C O 1
ATOM 4750 N N . TRP C 1 94 ? -40.963 -16.020 -56.567 1.00 75.63 117 TRP C N 1
ATOM 4751 C CA . TRP C 1 94 ? -40.326 -17.071 -57.339 1.00 76.46 117 TRP C CA 1
ATOM 4752 C C . TRP C 1 94 ? -41.282 -18.058 -57.993 1.00 79.23 117 TRP C C 1
ATOM 4753 O O . TRP C 1 94 ? -40.838 -18.980 -58.686 1.00 78.76 117 TRP C O 1
ATOM 4764 N N . PHE C 1 95 ? -42.581 -17.853 -57.776 1.00 83.88 118 PHE C N 1
ATOM 4765 C CA . PHE C 1 95 ? -43.595 -18.872 -58.056 1.00 81.21 118 PHE C CA 1
ATOM 4766 C C . PHE C 1 95 ? -44.038 -18.892 -59.486 1.00 81.12 118 PHE C C 1
ATOM 4767 O O . PHE C 1 95 ? -44.129 -19.960 -60.080 1.00 84.07 118 PHE C O 1
ATOM 4775 N N . GLU C 1 96 ? -44.336 -17.718 -60.033 1.00 78.85 119 GLU C N 1
ATOM 4776 C CA . GLU C 1 96 ? -44.762 -17.635 -61.419 1.00 73.02 119 GLU C CA 1
ATOM 4777 C C . GLU C 1 96 ? -43.807 -18.426 -62.339 1.00 78.64 119 GLU C C 1
ATOM 4778 O O . GLU C 1 96 ? -44.235 -19.087 -63.285 1.00 76.23 119 GLU C O 1
ATOM 4784 N N . GLN C 1 97 ? -42.511 -18.379 -62.050 1.00 82.05 120 GLN C N 1
ATOM 4785 C CA . GLN C 1 97 ? -41.544 -19.062 -62.896 1.00 82.55 120 GLN C CA 1
ATOM 4786 C C . GLN C 1 97 ? -41.491 -20.532 -62.578 1.00 79.92 120 GLN C C 1
ATOM 4787 O O . GLN C 1 97 ? -41.197 -21.350 -63.444 1.00 80.95 120 GLN C O 1
ATOM 4793 N N . PHE C 1 98 ? -41.750 -20.847 -61.315 1.00 78.61 121 PHE C N 1
ATOM 4794 C CA . PHE C 1 98 ? -41.777 -22.219 -60.839 1.00 80.46 121 PHE C CA 1
ATOM 4795 C C . PHE C 1 98 ? -42.963 -22.962 -61.428 1.00 83.57 121 PHE C C 1
ATOM 4796 O O . PHE C 1 98 ? -42.819 -24.020 -62.059 1.00 83.31 121 PHE C O 1
ATOM 4804 N N . LEU C 1 99 ? -44.146 -22.402 -61.205 1.00 84.26 122 LEU C N 1
ATOM 4805 C CA . LEU C 1 99 ? -45.359 -22.935 -61.808 1.00 83.18 122 LEU C CA 1
ATOM 4806 C C . LEU C 1 99 ? -45.133 -23.037 -63.291 1.00 81.44 122 LEU C C 1
ATOM 4807 O O . LEU C 1 99 ? -45.756 -23.850 -63.961 1.00 80.69 122 LEU C O 1
ATOM 4812 N N . GLY C 1 100 ? -44.166 -22.277 -63.753 1.00 84.89 123 GLY C N 1
ATOM 4813 C CA . GLY C 1 100 ? -43.796 -22.229 -65.142 1.00 77.91 123 GLY C CA 1
ATOM 4814 C C . GLY C 1 100 ? -43.307 -23.550 -65.655 1.00 80.18 123 GLY C C 1
ATOM 4815 O O . GLY C 1 100 ? -43.500 -23.870 -66.801 1.00 80.92 123 GLY C O 1
ATOM 4816 N N . ASN C 1 101 ? -42.670 -24.324 -64.781 1.00 85.18 124 ASN C N 1
ATOM 4817 C CA . ASN C 1 101 ? -42.146 -25.633 -65.155 1.00 91.53 124 ASN C CA 1
ATOM 4818 C C . ASN C 1 101 ? -42.883 -26.777 -64.465 1.00 91.50 124 ASN C C 1
ATOM 4819 O O . ASN C 1 101 ? -42.266 -27.637 -63.836 1.00 92.00 124 ASN C O 1
ATOM 4824 N N . VAL C 1 102 ? -44.207 -26.780 -64.587 1.00 85.70 125 VAL C N 1
ATOM 4825 C CA . VAL C 1 102 ? -45.033 -27.824 -63.990 1.00 82.72 125 VAL C CA 1
ATOM 4826 C C . VAL C 1 102 ? -46.268 -28.083 -64.845 1.00 89.63 125 VAL C C 1
ATOM 4827 O O . VAL C 1 102 ? -47.050 -28.993 -64.570 1.00 81.39 125 VAL C O 1
ATOM 4831 N N . LYS C 1 103 ? -46.433 -27.273 -65.885 1.00 30.00 126 LYS C N 1
ATOM 4832 C CA . LYS C 1 103 ? -47.535 -27.393 -66.774 1.00 30.00 126 LYS C CA 1
ATOM 4833 C C . LYS C 1 103 ? -48.484 -28.382 -66.162 1.00 30.00 126 LYS C C 1
ATOM 4834 O O . LYS C 1 103 ? -49.484 -27.980 -65.612 1.00 30.00 126 LYS C O 1
ATOM 4840 N N . ASP C 1 104 ? -48.140 -29.644 -66.262 1.00 30.00 127 ASP C N 1
ATOM 4841 C CA . ASP C 1 104 ? -48.639 -30.774 -65.496 1.00 30.00 127 ASP C CA 1
ATOM 4842 C C . ASP C 1 104 ? -49.251 -30.506 -64.101 1.00 30.00 127 ASP C C 1
ATOM 4843 O O . ASP C 1 104 ? -49.201 -31.378 -63.273 1.00 30.00 127 ASP C O 1
ATOM 4848 N N . VAL C 1 105 ? -49.796 -29.341 -63.788 1.00 59.03 128 VAL C N 1
ATOM 4849 C CA . VAL C 1 105 ? -50.381 -29.203 -62.470 1.00 73.03 128 VAL C CA 1
ATOM 4850 C C . VAL C 1 105 ? -51.073 -27.874 -62.250 1.00 67.78 128 VAL C C 1
ATOM 4851 O O . VAL C 1 105 ? -50.457 -26.846 -62.369 1.00 69.41 128 VAL C O 1
ATOM 4855 N N . PRO C 1 106 ? -52.321 -27.910 -61.822 1.00 69.27 129 PRO C N 1
ATOM 4856 C CA . PRO C 1 106 ? -53.123 -26.732 -61.544 1.00 60.64 129 PRO C CA 1
ATOM 4857 C C . PRO C 1 106 ? -52.807 -26.141 -60.197 1.00 66.11 129 PRO C C 1
ATOM 4858 O O . PRO C 1 106 ? -52.370 -26.860 -59.336 1.00 70.39 129 PRO C O 1
ATOM 4862 N N . SER C 1 107 ? -53.264 -24.993 -60.073 1.00 65.53 130 SER C N 1
ATOM 4863 C CA . SER C 1 107 ? -52.852 -24.302 -58.859 1.00 60.99 130 SER C CA 1
ATOM 4864 C C . SER C 1 107 ? -53.827 -23.249 -58.414 1.00 67.23 130 SER C C 1
ATOM 4865 O O . SER C 1 107 ? -54.163 -22.369 -59.171 1.00 77.28 130 SER C O 1
ATOM 4868 N N . VAL C 1 108 ? -54.234 -23.297 -57.160 1.00 70.09 131 VAL C N 1
ATOM 4869 C CA . VAL C 1 108 ? -55.248 -22.380 -56.668 1.00 67.33 131 VAL C CA 1
ATOM 4870 C C . VAL C 1 108 ? -54.644 -21.350 -55.713 1.00 65.15 131 VAL C C 1
ATOM 4871 O O . VAL C 1 108 ? -53.794 -21.684 -54.918 1.00 67.71 131 VAL C O 1
ATOM 4875 N N . VAL C 1 109 ? -55.030 -20.085 -55.826 1.00 69.20 132 VAL C N 1
ATOM 4876 C CA . VAL C 1 109 ? -54.550 -19.061 -54.899 1.00 66.65 132 VAL C CA 1
ATOM 4877 C C . VAL C 1 109 ? -55.490 -18.939 -53.712 1.00 65.97 132 VAL C C 1
ATOM 4878 O O . VAL C 1 109 ? -56.696 -18.703 -53.904 1.00 72.60 132 VAL C O 1
ATOM 4882 N N . LEU C 1 110 ? -54.941 -19.078 -52.494 1.00 67.36 133 LEU C N 1
ATOM 4883 C CA . LEU C 1 110 ? -55.743 -19.164 -51.247 1.00 65.76 133 LEU C CA 1
ATOM 4884 C C . LEU C 1 110 ? -56.195 -17.823 -50.688 1.00 70.74 133 LEU C C 1
ATOM 4885 O O . LEU C 1 110 ? -56.849 -17.768 -49.649 1.00 69.69 133 LEU C O 1
ATOM 4890 N N . THR C 1 111 ? -55.879 -16.754 -51.409 1.00 73.75 134 THR C N 1
ATOM 4891 C CA . THR C 1 111 ? -56.229 -15.417 -50.980 1.00 74.49 134 THR C CA 1
ATOM 4892 C C . THR C 1 111 ? -57.508 -14.908 -51.669 1.00 75.16 134 THR C C 1
ATOM 4893 O O . THR C 1 111 ? -58.075 -13.906 -51.241 1.00 81.61 134 THR C O 1
ATOM 4897 N N . GLU C 1 112 ? -57.960 -15.627 -52.708 1.00 77.85 135 GLU C N 1
ATOM 4898 C CA . GLU C 1 112 ? -59.177 -15.319 -53.492 1.00 77.13 135 GLU C CA 1
ATOM 4899 C C . GLU C 1 112 ? -60.278 -14.744 -52.623 1.00 71.80 135 GLU C C 1
ATOM 4900 O O . GLU C 1 112 ? -60.988 -15.477 -51.940 1.00 75.95 135 GLU C O 1
ATOM 4906 N N . GLY C 1 113 ? -60.422 -13.428 -52.633 1.00 72.32 136 GLY C N 1
ATOM 4907 C CA . GLY C 1 113 ? -61.550 -12.810 -51.956 1.00 77.97 136 GLY C CA 1
ATOM 4908 C C . GLY C 1 113 ? -61.197 -11.789 -50.897 1.00 78.79 136 GLY C C 1
ATOM 4909 O O . GLY C 1 113 ? -62.005 -10.919 -50.583 1.00 85.40 136 GLY C O 1
ATOM 4910 N N . ILE C 1 114 ? -59.994 -11.899 -50.344 1.00 82.73 137 ILE C N 1
ATOM 4911 C CA . ILE C 1 114 ? -59.571 -11.028 -49.261 1.00 83.84 137 ILE C CA 1
ATOM 4912 C C . ILE C 1 114 ? -59.203 -9.662 -49.810 1.00 93.40 137 ILE C C 1
ATOM 4913 O O . ILE C 1 114 ? -58.525 -9.556 -50.840 1.00 89.28 137 ILE C O 1
ATOM 4918 N N . GLU C 1 115 ? -59.666 -8.620 -49.122 1.00 101.74 138 GLU C N 1
ATOM 4919 C CA . GLU C 1 115 ? -59.237 -7.251 -49.388 1.00 105.38 138 GLU C CA 1
ATOM 4920 C C . GLU C 1 115 ? -57.881 -7.068 -48.710 1.00 101.45 138 GLU C C 1
ATOM 4921 O O . GLU C 1 115 ? -57.767 -7.241 -47.499 1.00 101.18 138 GLU C O 1
ATOM 4927 N N . PRO C 1 116 ? -56.845 -6.761 -49.494 1.00 96.59 139 PRO C N 1
ATOM 4928 C CA . PRO C 1 116 ? -55.485 -6.612 -48.969 1.00 100.43 139 PRO C CA 1
ATOM 4929 C C . PRO C 1 116 ? -55.211 -5.233 -48.364 1.00 107.59 139 PRO C C 1
ATOM 4930 O O . PRO C 1 116 ? -55.892 -4.254 -48.688 1.00 109.40 139 PRO C O 1
ATOM 4934 N N . ILE C 1 117 ? -54.213 -5.169 -47.489 1.00 106.11 140 ILE C N 1
ATOM 4935 C CA . ILE C 1 117 ? -53.673 -3.904 -47.013 1.00 106.62 140 ILE C CA 1
ATOM 4936 C C . ILE C 1 117 ? -52.504 -3.545 -47.921 1.00 107.77 140 ILE C C 1
ATOM 4937 O O . ILE C 1 117 ? -51.550 -4.308 -48.030 1.00 107.50 140 ILE C O 1
ATOM 4942 N N . PRO C 1 118 ? -52.580 -2.397 -48.606 1.00 111.41 141 PRO C N 1
ATOM 4943 C CA . PRO C 1 118 ? -51.437 -1.965 -49.431 1.00 114.83 141 PRO C CA 1
ATOM 4944 C C . PRO C 1 118 ? -50.204 -1.761 -48.558 1.00 118.16 141 PRO C C 1
ATOM 4945 O O . PRO C 1 118 ? -50.361 -1.635 -47.341 1.00 122.26 141 PRO C O 1
ATOM 4949 N N . ILE C 1 119 ? -49.007 -1.739 -49.139 1.00 124.77 142 ILE C N 1
ATOM 4950 C CA . ILE C 1 119 ? -47.789 -1.609 -48.330 1.00 133.66 142 ILE C CA 1
ATOM 4951 C C . ILE C 1 119 ? -47.542 -0.141 -47.944 1.00 143.10 142 ILE C C 1
ATOM 4952 O O . ILE C 1 119 ? -48.433 0.693 -48.095 1.00 141.09 142 ILE C O 1
ATOM 4957 N N . ALA C 1 120 ? -46.358 0.182 -47.430 1.00 146.17 143 ALA C N 1
ATOM 4958 C CA . ALA C 1 120 ? -46.087 1.555 -47.003 1.00 148.03 143 ALA C CA 1
ATOM 4959 C C . ALA C 1 120 ? -45.172 2.338 -47.944 1.00 150.81 143 ALA C C 1
ATOM 4960 O O . ALA C 1 120 ? -45.560 3.376 -48.472 1.00 155.88 143 ALA C O 1
ATOM 4962 N N . ASP C 1 121 ? -43.954 1.847 -48.144 1.00 145.00 144 ASP C N 1
ATOM 4963 C CA . ASP C 1 121 ? -42.959 2.592 -48.910 1.00 148.44 144 ASP C CA 1
ATOM 4964 C C . ASP C 1 121 ? -41.965 1.667 -49.596 1.00 148.29 144 ASP C C 1
ATOM 4965 O O . ASP C 1 121 ? -42.148 0.451 -49.608 1.00 145.87 144 ASP C O 1
ATOM 4970 N N . GLY C 1 122 ? -40.914 2.245 -50.173 1.00 145.83 145 GLY C N 1
ATOM 4971 C CA . GLY C 1 122 ? -39.898 1.461 -50.843 1.00 148.51 145 GLY C CA 1
ATOM 4972 C C . GLY C 1 122 ? -40.311 1.056 -52.245 1.00 155.40 145 GLY C C 1
ATOM 4973 O O . GLY C 1 122 ? -41.004 1.810 -52.929 1.00 153.74 145 GLY C O 1
ATOM 4974 N N . PRO C 1 123 ? -39.890 -0.145 -52.679 1.00 161.64 146 PRO C N 1
ATOM 4975 C CA . PRO C 1 123 ? -40.122 -0.704 -54.020 1.00 162.54 146 PRO C CA 1
ATOM 4976 C C . PRO C 1 123 ? -41.601 -0.891 -54.327 1.00 160.70 146 PRO C C 1
ATOM 4977 O O . PRO C 1 123 ? -42.253 0.052 -54.778 1.00 155.81 146 PRO C O 1
ATOM 4981 N N . TYR C 1 124 ? -42.121 -2.097 -54.099 1.00 159.37 147 TYR C N 1
ATOM 4982 C CA . TYR C 1 124 ? -43.541 -2.348 -54.324 1.00 156.86 147 TYR C CA 1
ATOM 4983 C C . TYR C 1 124 ? -44.347 -1.628 -53.246 1.00 153.55 147 TYR C C 1
ATOM 4984 O O . TYR C 1 124 ? -45.050 -2.265 -52.462 1.00 152.16 147 TYR C O 1
ATOM 4993 N N . THR C 1 125 ? -44.253 -0.302 -53.226 1.00 154.51 148 THR C N 1
ATOM 4994 C CA . THR C 1 125 ? -44.804 0.506 -52.140 1.00 153.25 148 THR C CA 1
ATOM 4995 C C . THR C 1 125 ? -46.341 0.633 -52.094 1.00 150.41 148 THR C C 1
ATOM 4996 O O . THR C 1 125 ? -46.891 1.123 -51.109 1.00 146.89 148 THR C O 1
ATOM 5000 N N . ASP C 1 126 ? -47.032 0.190 -53.143 1.00 148.29 149 ASP C N 1
ATOM 5001 C CA . ASP C 1 126 ? -48.498 0.246 -53.167 1.00 141.39 149 ASP C CA 1
ATOM 5002 C C . ASP C 1 126 ? -49.119 -1.067 -53.633 1.00 138.69 149 ASP C C 1
ATOM 5003 O O . ASP C 1 126 ? -50.317 -1.135 -53.929 1.00 127.82 149 ASP C O 1
ATOM 5008 N N . LYS C 1 127 ? -48.293 -2.106 -53.699 1.00 136.07 150 LYS C N 1
ATOM 5009 C CA . LYS C 1 127 ? -48.757 -3.439 -54.047 1.00 126.12 150 LYS C CA 1
ATOM 5010 C C . LYS C 1 127 ? -49.251 -4.116 -52.784 1.00 121.08 150 LYS C C 1
ATOM 5011 O O . LYS C 1 127 ? -48.861 -3.739 -51.677 1.00 115.59 150 LYS C O 1
ATOM 5017 N N . PRO C 1 128 ? -50.118 -5.122 -52.946 1.00 120.05 151 PRO C N 1
ATOM 5018 C CA . PRO C 1 128 ? -50.683 -5.763 -51.758 1.00 109.58 151 PRO C CA 1
ATOM 5019 C C . PRO C 1 128 ? -49.629 -6.319 -50.791 1.00 101.87 151 PRO C C 1
ATOM 5020 O O . PRO C 1 128 ? -48.563 -6.816 -51.184 1.00 99.15 151 PRO C O 1
ATOM 5024 N N . ASN C 1 129 ? -49.946 -6.189 -49.507 1.00 95.11 152 ASN C N 1
ATOM 5025 C CA . ASN C 1 129 ? -49.258 -6.899 -48.440 1.00 88.48 152 ASN C CA 1
ATOM 5026 C C . ASN C 1 129 ? -49.768 -8.343 -48.395 1.00 89.97 152 ASN C C 1
ATOM 5027 O O . ASN C 1 129 ? -50.931 -8.569 -48.051 1.00 90.71 152 ASN C O 1
ATOM 5032 N N . PRO C 1 130 ? -48.903 -9.324 -48.726 1.00 84.39 153 PRO C N 1
ATOM 5033 C CA . PRO C 1 130 ? -49.240 -10.751 -48.865 1.00 83.13 153 PRO C CA 1
ATOM 5034 C C . PRO C 1 130 ? -49.544 -11.500 -47.552 1.00 85.29 153 PRO C C 1
ATOM 5035 O O . PRO C 1 130 ? -50.176 -12.574 -47.600 1.00 78.77 153 PRO C O 1
ATOM 5039 N N . HIS C 1 131 ? -49.083 -10.957 -46.418 1.00 87.06 154 HIS C N 1
ATOM 5040 C CA . HIS C 1 131 ? -49.158 -11.634 -45.121 1.00 78.63 154 HIS C CA 1
ATOM 5041 C C . HIS C 1 131 ? -50.556 -11.511 -44.513 1.00 82.71 154 HIS C C 1
ATOM 5042 O O . HIS C 1 131 ? -50.700 -11.113 -43.359 1.00 83.85 154 HIS C O 1
ATOM 5049 N N . ALA C 1 132 ? -51.583 -11.858 -45.299 1.00 81.99 155 ALA C N 1
ATOM 5050 C CA . ALA C 1 132 ? -52.983 -11.735 -44.867 1.00 84.67 155 ALA C CA 1
ATOM 5051 C C . ALA C 1 132 ? -53.421 -12.864 -43.936 1.00 81.61 155 ALA C C 1
ATOM 5052 O O . ALA C 1 132 ? -54.489 -12.807 -43.320 1.00 81.49 155 ALA C O 1
ATOM 5054 N N . TRP C 1 133 ? -52.602 -13.893 -43.833 1.00 78.53 156 TRP C N 1
ATOM 5055 C CA . TRP C 1 133 ? -52.975 -14.995 -42.979 1.00 78.91 156 TRP C CA 1
ATOM 5056 C C . TRP C 1 133 ? -52.962 -14.594 -41.511 1.00 85.45 156 TRP C C 1
ATOM 5057 O O . TRP C 1 133 ? -53.576 -15.275 -40.681 1.00 86.19 156 TRP C O 1
ATOM 5068 N N . MET C 1 134 ? -52.307 -13.472 -41.205 1.00 88.40 157 MET C N 1
ATOM 5069 C CA . MET C 1 134 ? -52.140 -13.031 -39.818 1.00 84.10 157 MET C CA 1
ATOM 5070 C C . MET C 1 134 ? -53.436 -12.535 -39.187 1.00 85.52 157 MET C C 1
ATOM 5071 O O . MET C 1 134 ? -53.475 -12.265 -37.996 1.00 88.54 157 MET C O 1
ATOM 5076 N N . SER C 1 135 ? -54.495 -12.421 -39.986 1.00 86.76 158 SER C N 1
ATOM 5077 C CA . SER C 1 135 ? -55.810 -12.040 -39.470 1.00 91.21 158 SER C CA 1
ATOM 5078 C C . SER C 1 135 ? -56.774 -13.237 -39.449 1.00 92.03 158 SER C C 1
ATOM 5079 O O . SER C 1 135 ? -57.225 -13.690 -40.499 1.00 85.77 158 SER C O 1
ATOM 5082 N N . PRO C 1 136 ? -57.085 -13.767 -38.247 1.00 93.93 159 PRO C N 1
ATOM 5083 C CA . PRO C 1 136 ? -58.051 -14.864 -38.077 1.00 89.86 159 PRO C CA 1
ATOM 5084 C C . PRO C 1 136 ? -59.346 -14.660 -38.860 1.00 91.07 159 PRO C C 1
ATOM 5085 O O . PRO C 1 136 ? -59.949 -15.625 -39.321 1.00 89.60 159 PRO C O 1
ATOM 5089 N N . ARG C 1 137 ? -59.771 -13.414 -39.000 1.00 94.34 160 ARG C N 1
ATOM 5090 C CA . ARG C 1 137 ? -60.966 -13.129 -39.769 1.00 94.76 160 ARG C CA 1
ATOM 5091 C C . ARG C 1 137 ? -60.666 -13.425 -41.230 1.00 92.24 160 ARG C C 1
ATOM 5092 O O . ARG C 1 137 ? -61.544 -13.846 -41.987 1.00 87.47 160 ARG C O 1
ATOM 5100 N N . ASN C 1 138 ? -59.406 -13.239 -41.609 1.00 88.95 161 ASN C N 1
ATOM 5101 C CA . ASN C 1 138 ? -58.941 -13.622 -42.947 1.00 84.95 161 ASN C CA 1
ATOM 5102 C C . ASN C 1 138 ? -58.557 -15.101 -43.062 1.00 76.00 161 ASN C C 1
ATOM 5103 O O . ASN C 1 138 ? -58.669 -15.699 -44.120 1.00 79.06 161 ASN C O 1
ATOM 5108 N N . ALA C 1 139 ? -58.099 -15.697 -41.981 1.00 79.26 162 ALA C N 1
ATOM 5109 C CA . ALA C 1 139 ? -57.804 -17.119 -42.014 1.00 77.64 162 ALA C CA 1
ATOM 5110 C C . ALA C 1 139 ? -59.079 -17.920 -42.312 1.00 79.82 162 ALA C C 1
ATOM 5111 O O . ALA C 1 139 ? -59.037 -19.093 -42.710 1.00 70.89 162 ALA C O 1
ATOM 5113 N N . LEU C 1 140 ? -60.222 -17.278 -42.129 1.00 83.70 163 LEU C N 1
ATOM 5114 C CA . LEU C 1 140 ? -61.474 -17.974 -42.349 1.00 77.41 163 LEU C CA 1
ATOM 5115 C C . LEU C 1 140 ? -61.716 -18.155 -43.840 1.00 78.10 163 LEU C C 1
ATOM 5116 O O . LEU C 1 140 ? -61.968 -19.274 -44.285 1.00 78.69 163 LEU C O 1
ATOM 5121 N N . VAL C 1 141 ? -61.597 -17.074 -44.616 1.00 74.07 164 VAL C N 1
ATOM 5122 C CA . VAL C 1 141 ? -61.689 -17.187 -46.077 1.00 74.90 164 VAL C CA 1
ATOM 5123 C C . VAL C 1 141 ? -60.629 -18.155 -46.630 1.00 70.83 164 VAL C C 1
ATOM 5124 O O . VAL C 1 141 ? -60.894 -18.933 -47.546 1.00 74.36 164 VAL C O 1
ATOM 5128 N N . TYR C 1 142 ? -59.435 -18.110 -46.061 1.00 66.94 165 TYR C N 1
ATOM 5129 C CA . TYR C 1 142 ? -58.374 -19.027 -46.436 1.00 69.39 165 TYR C CA 1
ATOM 5130 C C . TYR C 1 142 ? -58.828 -20.469 -46.350 1.00 67.16 165 TYR C C 1
ATOM 5131 O O . TYR C 1 142 ? -58.501 -21.257 -47.215 1.00 62.14 165 TYR C O 1
ATOM 5140 N N . VAL C 1 143 ? -59.535 -20.859 -45.294 1.00 73.74 166 VAL C N 1
ATOM 5141 C CA . VAL C 1 143 ? -59.910 -22.271 -45.222 1.00 72.86 166 VAL C CA 1
ATOM 5142 C C . VAL C 1 143 ? -61.073 -22.511 -46.174 1.00 72.82 166 VAL C C 1
ATOM 5143 O O . VAL C 1 143 ? -61.142 -23.530 -46.861 1.00 72.52 166 VAL C O 1
ATOM 5147 N N . GLU C 1 144 ? -61.962 -21.537 -46.253 1.00 68.86 167 GLU C N 1
ATOM 5148 C CA . GLU C 1 144 ? -63.007 -21.591 -47.232 1.00 66.97 167 GLU C CA 1
ATOM 5149 C C . GLU C 1 144 ? -62.396 -21.864 -48.617 1.00 68.32 167 GLU C C 1
ATOM 5150 O O . GLU C 1 144 ? -62.810 -22.793 -49.308 1.00 70.46 167 GLU C O 1
ATOM 5156 N N . ASN C 1 145 ? -61.389 -21.093 -49.025 1.00 66.12 168 ASN C N 1
ATOM 5157 C CA . ASN C 1 145 ? -60.789 -21.326 -50.348 1.00 67.93 168 ASN C CA 1
ATOM 5158 C C . ASN C 1 145 ? -60.110 -22.681 -50.496 1.00 67.32 168 ASN C C 1
ATOM 5159 O O . ASN C 1 145 ? -60.061 -23.237 -51.592 1.00 70.12 168 ASN C O 1
ATOM 5164 N N . ILE C 1 146 ? -59.569 -23.191 -49.391 1.00 64.54 169 ILE C N 1
ATOM 5165 C CA . ILE C 1 146 ? -59.002 -24.532 -49.350 1.00 63.92 169 ILE C CA 1
ATOM 5166 C C . ILE C 1 146 ? -60.119 -25.543 -49.552 1.00 67.87 169 ILE C C 1
ATOM 5167 O O . ILE C 1 146 ? -60.015 -26.440 -50.401 1.00 65.63 169 ILE C O 1
ATOM 5172 N N . ARG C 1 147 ? -61.185 -25.405 -48.759 1.00 68.02 170 ARG C N 1
ATOM 5173 C CA . ARG C 1 147 ? -62.330 -26.309 -48.862 1.00 67.18 170 ARG C CA 1
ATOM 5174 C C . ARG C 1 147 ? -62.830 -26.394 -50.315 1.00 70.35 170 ARG C C 1
ATOM 5175 O O . ARG C 1 147 ? -62.940 -27.483 -50.901 1.00 66.77 170 ARG C O 1
ATOM 5183 N N . GLN C 1 148 ? -63.115 -25.238 -50.903 1.00 63.62 171 GLN C N 1
ATOM 5184 C CA . GLN C 1 148 ? -63.685 -25.238 -52.227 1.00 63.71 171 GLN C CA 1
ATOM 5185 C C . GLN C 1 148 ? -62.726 -25.922 -53.157 1.00 64.11 171 GLN C C 1
ATOM 5186 O O . GLN C 1 148 ? -63.131 -26.729 -54.002 1.00 72.06 171 GLN C O 1
ATOM 5192 N N . ALA C 1 149 ? -61.446 -25.645 -52.967 1.00 62.83 172 ALA C N 1
ATOM 5193 C CA . ALA C 1 149 ? -60.419 -26.260 -53.797 1.00 62.83 172 ALA C CA 1
ATOM 5194 C C . ALA C 1 149 ? -60.427 -27.786 -53.745 1.00 62.34 172 ALA C C 1
ATOM 5195 O O . ALA C 1 149 ? -60.167 -28.436 -54.751 1.00 63.20 172 ALA C O 1
ATOM 5197 N N . PHE C 1 150 ? -60.725 -28.341 -52.575 1.00 65.95 173 PHE C N 1
ATOM 5198 C CA . PHE C 1 150 ? -60.762 -29.789 -52.401 1.00 66.60 173 PHE C CA 1
ATOM 5199 C C . PHE C 1 150 ? -62.089 -30.370 -52.876 1.00 71.76 173 PHE C C 1
ATOM 5200 O O . PHE C 1 150 ? -62.125 -31.200 -53.784 1.00 71.51 173 PHE C O 1
ATOM 5208 N N . VAL C 1 151 ? -63.178 -29.929 -52.255 1.00 69.26 174 VAL C N 1
ATOM 5209 C CA . VAL C 1 151 ? -64.510 -30.407 -52.609 1.00 72.74 174 VAL C CA 1
ATOM 5210 C C . VAL C 1 151 ? -64.579 -30.826 -54.074 1.00 79.06 174 VAL C C 1
ATOM 5211 O O . VAL C 1 151 ? -65.306 -31.753 -54.430 1.00 84.50 174 VAL C O 1
ATOM 5215 N N . GLU C 1 152 ? -63.819 -30.137 -54.919 1.00 75.73 175 GLU C N 1
ATOM 5216 C CA . GLU C 1 152 ? -63.799 -30.433 -56.346 1.00 73.53 175 GLU C CA 1
ATOM 5217 C C . GLU C 1 152 ? -62.746 -31.485 -56.680 1.00 68.44 175 GLU C C 1
ATOM 5218 O O . GLU C 1 152 ? -63.059 -32.534 -57.244 1.00 71.47 175 GLU C O 1
ATOM 5224 N N . LEU C 1 153 ? -61.497 -31.198 -56.328 1.00 66.25 176 LEU C N 1
ATOM 5225 C CA . LEU C 1 153 ? -60.396 -32.114 -56.595 1.00 70.11 176 LEU C CA 1
ATOM 5226 C C . LEU C 1 153 ? -60.776 -33.538 -56.204 1.00 73.22 176 LEU C C 1
ATOM 5227 O O . LEU C 1 153 ? -60.665 -34.464 -57.007 1.00 79.74 176 LEU C O 1
ATOM 5232 N N . ASP C 1 154 ? -61.228 -33.704 -54.965 1.00 73.33 177 ASP C N 1
ATOM 5233 C CA . ASP C 1 154 ? -61.652 -35.004 -54.476 1.00 77.56 177 ASP C CA 1
ATOM 5234 C C . ASP C 1 154 ? -63.097 -34.900 -54.048 1.00 81.15 177 ASP C C 1
ATOM 5235 O O . ASP C 1 154 ? -63.389 -34.805 -52.859 1.00 82.1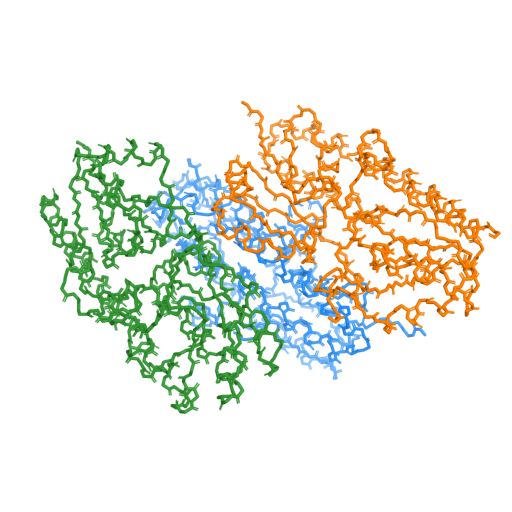1 177 ASP C O 1
ATOM 5240 N N . PRO C 1 155 ? -64.012 -34.907 -55.014 1.00 77.01 178 PRO C N 1
ATOM 5241 C CA . PRO C 1 155 ? -65.418 -34.754 -54.639 1.00 79.26 178 PRO C CA 1
ATOM 5242 C C . PRO C 1 155 ? -65.892 -35.924 -53.765 1.00 83.04 178 PRO C C 1
ATOM 5243 O O . PRO C 1 155 ? -66.592 -35.702 -52.772 1.00 77.61 178 PRO C O 1
ATOM 5247 N N . ASP C 1 156 ? -65.489 -37.146 -54.122 1.00 89.47 179 ASP C N 1
ATOM 5248 C CA . ASP C 1 156 ? -65.852 -38.335 -53.351 1.00 88.91 179 ASP C CA 1
ATOM 5249 C C . ASP C 1 156 ? -65.788 -38.087 -51.835 1.00 89.86 179 ASP C C 1
ATOM 5250 O O . ASP C 1 156 ? -66.608 -38.612 -51.077 1.00 98.03 179 ASP C O 1
ATOM 5255 N N . ASN C 1 157 ? -64.836 -37.273 -51.391 1.00 87.71 180 ASN C N 1
ATOM 5256 C CA . ASN C 1 157 ? -64.680 -37.027 -49.957 1.00 82.63 180 ASN C CA 1
ATOM 5257 C C . ASN C 1 157 ? -65.202 -35.683 -49.527 1.00 82.53 180 ASN C C 1
ATOM 5258 O O . ASN C 1 157 ? -64.672 -35.094 -48.605 1.00 81.55 180 ASN C O 1
ATOM 5263 N N . ALA C 1 158 ? -66.239 -35.202 -50.201 1.00 80.08 181 ALA C N 1
ATOM 5264 C CA . ALA C 1 158 ? -66.830 -33.909 -49.876 1.00 81.23 181 ALA C CA 1
ATOM 5265 C C . ALA C 1 158 ? -67.108 -33.790 -48.379 1.00 79.30 181 ALA C C 1
ATOM 5266 O O . ALA C 1 158 ? -66.506 -32.967 -47.690 1.00 76.05 181 ALA C O 1
ATOM 5268 N N . LYS C 1 159 ? -68.023 -34.617 -47.884 1.00 87.96 182 LYS C N 1
ATOM 5269 C CA . LYS C 1 159 ? -68.382 -34.606 -46.471 1.00 84.57 182 LYS C CA 1
ATOM 5270 C C . LYS C 1 159 ? -67.189 -34.225 -45.602 1.00 85.32 182 LYS C C 1
ATOM 5271 O O . LYS C 1 159 ? -67.071 -33.083 -45.157 1.00 79.87 182 LYS C O 1
ATOM 5277 N N . TYR C 1 160 ? -66.305 -35.189 -45.363 1.00 85.51 183 TYR C N 1
ATOM 5278 C CA . TYR C 1 160 ? -65.120 -34.957 -44.546 1.00 79.94 183 TYR C CA 1
ATOM 5279 C C . TYR C 1 160 ? -64.625 -33.522 -44.687 1.00 78.39 183 TYR C C 1
ATOM 5280 O O . TYR C 1 160 ? -64.921 -32.668 -43.851 1.00 82.34 183 TYR C O 1
ATOM 5289 N N . TYR C 1 161 ? -63.870 -33.263 -45.750 1.00 73.31 184 TYR C N 1
ATOM 5290 C CA . TYR C 1 161 ? -63.330 -31.932 -46.002 1.00 70.97 184 TYR C CA 1
ATOM 5291 C C . TYR C 1 161 ? -64.232 -30.850 -45.418 1.00 72.78 184 TYR C C 1
ATOM 5292 O O . TYR C 1 161 ? -63.752 -29.853 -44.879 1.00 70.61 184 TYR C O 1
ATOM 5301 N N . ASN C 1 162 ? -65.541 -31.053 -45.529 1.00 76.97 185 ASN C N 1
ATOM 5302 C CA . ASN C 1 162 ? -66.500 -30.104 -45.022 1.00 78.45 185 ASN C CA 1
ATOM 5303 C C . ASN C 1 162 ? -66.588 -30.162 -43.522 1.00 78.70 185 ASN C C 1
ATOM 5304 O O . ASN C 1 162 ? -66.694 -29.132 -42.870 1.00 81.16 185 ASN C O 1
ATOM 5309 N N . ALA C 1 163 ? -66.555 -31.377 -42.989 1.00 74.57 186 ALA C N 1
ATOM 5310 C CA . ALA C 1 163 ? -66.555 -31.580 -41.553 1.00 78.49 186 ALA C CA 1
ATOM 5311 C C . ALA C 1 163 ? -65.305 -30.953 -40.969 1.00 78.34 186 ALA C C 1
ATOM 5312 O O . ALA C 1 163 ? -65.381 -30.225 -39.983 1.00 82.20 186 ALA C O 1
ATOM 5314 N N . ASN C 1 164 ? -64.162 -31.231 -41.603 1.00 74.39 187 ASN C N 1
ATOM 5315 C CA . ASN C 1 164 ? -62.853 -30.733 -41.172 1.00 70.40 187 ASN C CA 1
ATOM 5316 C C . ASN C 1 164 ? -62.711 -29.206 -41.228 1.00 71.25 187 ASN C C 1
ATOM 5317 O O . ASN C 1 164 ? -62.006 -28.599 -40.415 1.00 72.59 187 ASN C O 1
ATOM 5322 N N . ALA C 1 165 ? -63.399 -28.601 -42.183 1.00 72.78 188 ALA C N 1
ATOM 5323 C CA . ALA C 1 165 ? -63.364 -27.162 -42.387 1.00 64.94 188 ALA C CA 1
ATOM 5324 C C . ALA C 1 165 ? -64.213 -26.456 -41.369 1.00 74.89 188 ALA C C 1
ATOM 5325 O O . ALA C 1 165 ? -63.932 -25.319 -40.996 1.00 79.26 188 ALA C O 1
ATOM 5327 N N . ALA C 1 166 ? -65.283 -27.119 -40.951 1.00 79.64 189 ALA C N 1
ATOM 5328 C CA . ALA C 1 166 ? -66.218 -26.535 -40.011 1.00 76.21 189 ALA C CA 1
ATOM 5329 C C . ALA C 1 166 ? -65.473 -26.412 -38.703 1.00 81.08 189 ALA C C 1
ATOM 5330 O O . ALA C 1 166 ? -65.292 -25.321 -38.159 1.00 80.90 189 ALA C O 1
ATOM 5332 N N . VAL C 1 167 ? -65.013 -27.565 -38.233 1.00 79.30 190 VAL C N 1
ATOM 5333 C CA . VAL C 1 167 ? -64.220 -27.685 -37.026 1.00 81.79 190 VAL C CA 1
ATOM 5334 C C . VAL C 1 167 ? -63.092 -26.660 -36.984 1.00 82.56 190 VAL C C 1
ATOM 5335 O O . VAL C 1 167 ? -62.938 -25.932 -35.997 1.00 85.64 190 VAL C O 1
ATOM 5339 N N . TYR C 1 168 ? -62.310 -26.597 -38.058 1.00 74.57 191 TYR C N 1
ATOM 5340 C CA . TYR C 1 168 ? -61.170 -25.703 -38.095 1.00 71.25 191 TYR C CA 1
ATOM 5341 C C . TYR C 1 168 ? -61.622 -24.254 -38.001 1.00 74.34 191 TYR C C 1
ATOM 5342 O O . TYR C 1 168 ? -61.041 -23.473 -37.276 1.00 82.75 191 TYR C O 1
ATOM 5351 N N . SER C 1 169 ? -62.678 -23.887 -38.706 1.00 78.03 192 SER C N 1
ATOM 5352 C CA . SER C 1 169 ? -63.143 -22.517 -38.618 1.00 79.57 192 SER C CA 1
ATOM 5353 C C . SER C 1 169 ? -63.572 -22.249 -37.197 1.00 85.74 192 SER C C 1
ATOM 5354 O O . SER C 1 169 ? -63.315 -21.184 -36.649 1.00 89.99 192 SER C O 1
ATOM 5357 N N . GLU C 1 170 ? -64.247 -23.223 -36.606 1.00 85.20 193 GLU C N 1
ATOM 5358 C CA . GLU C 1 170 ? -64.715 -23.098 -35.239 1.00 86.16 193 GLU C CA 1
ATOM 5359 C C . GLU C 1 170 ? -63.532 -22.722 -34.372 1.00 87.52 193 GLU C C 1
ATOM 5360 O O . GLU C 1 170 ? -63.626 -21.822 -33.545 1.00 91.95 193 GLU C O 1
ATOM 5366 N N . GLN C 1 171 ? -62.409 -23.401 -34.587 1.00 80.70 194 GLN C N 1
ATOM 5367 C CA . GLN C 1 171 ? -61.164 -23.096 -33.877 1.00 78.56 194 GLN C CA 1
ATOM 5368 C C . GLN C 1 171 ? -60.545 -21.741 -34.158 1.00 82.00 194 GLN C C 1
ATOM 5369 O O . GLN C 1 171 ? -60.025 -21.106 -33.253 1.00 83.22 194 GLN C O 1
ATOM 5375 N N . LEU C 1 172 ? -60.559 -21.325 -35.421 1.00 83.36 195 LEU C N 1
ATOM 5376 C CA . LEU C 1 172 ? -60.086 -19.994 -35.796 1.00 83.00 195 LEU C CA 1
ATOM 5377 C C . LEU C 1 172 ? -60.952 -18.921 -35.176 1.00 85.43 195 LEU C C 1
ATOM 5378 O O . LEU C 1 172 ? -60.465 -17.860 -34.811 1.00 88.40 195 LEU C O 1
ATOM 5383 N N . LYS C 1 173 ? -62.248 -19.193 -35.070 1.00 86.34 196 LYS C N 1
ATOM 5384 C CA . LYS C 1 173 ? -63.179 -18.235 -34.465 1.00 88.18 196 LYS C CA 1
ATOM 5385 C C . LYS C 1 173 ? -62.888 -18.106 -32.970 1.00 93.62 196 LYS C C 1
ATOM 5386 O O . LYS C 1 173 ? -62.935 -17.011 -32.402 1.00 94.33 196 LYS C O 1
ATOM 5392 N N . ALA C 1 174 ? -62.586 -19.246 -32.353 1.00 97.94 197 ALA C N 1
ATOM 5393 C CA . ALA C 1 174 ? -62.201 -19.318 -30.951 1.00 92.53 197 ALA C CA 1
ATOM 5394 C C . ALA C 1 174 ? -60.938 -18.508 -30.726 1.00 93.90 197 ALA C C 1
ATOM 5395 O O . ALA C 1 174 ? -60.974 -17.445 -30.118 1.00 105.43 197 ALA C O 1
ATOM 5397 N N . ILE C 1 175 ? -59.817 -19.002 -31.229 1.00 89.31 198 ILE C N 1
ATOM 5398 C CA . ILE C 1 175 ? -58.556 -18.289 -31.084 1.00 92.51 198 ILE C CA 1
ATOM 5399 C C . ILE C 1 175 ? -58.673 -16.786 -31.408 1.00 94.88 198 ILE C C 1
ATOM 5400 O O . ILE C 1 175 ? -57.903 -15.980 -30.897 1.00 99.74 198 ILE C O 1
ATOM 5405 N N . ASP C 1 176 ? -59.639 -16.410 -32.240 1.00 94.32 199 ASP C N 1
ATOM 5406 C CA . ASP C 1 176 ? -59.825 -15.001 -32.610 1.00 99.55 199 ASP C CA 1
ATOM 5407 C C . ASP C 1 176 ? -60.301 -14.147 -31.456 1.00 103.67 199 ASP C C 1
ATOM 5408 O O . ASP C 1 176 ? -59.916 -12.987 -31.335 1.00 102.90 199 ASP C O 1
ATOM 5413 N N . ARG C 1 177 ? -61.162 -14.717 -30.620 1.00 112.23 200 ARG C N 1
ATOM 5414 C CA . ARG C 1 177 ? -61.675 -14.007 -29.452 1.00 119.62 200 ARG C CA 1
ATOM 5415 C C . ARG C 1 177 ? -60.578 -13.881 -28.387 1.00 120.31 200 ARG C C 1
ATOM 5416 O O . ARG C 1 177 ? -60.479 -12.863 -27.695 1.00 123.05 200 ARG C O 1
ATOM 5424 N N . GLN C 1 178 ? -59.746 -14.918 -28.284 1.00 115.42 201 GLN C N 1
ATOM 5425 C CA . GLN C 1 178 ? -58.658 -14.988 -27.299 1.00 119.71 201 GLN C CA 1
ATOM 5426 C C . GLN C 1 178 ? -57.583 -13.930 -27.559 1.00 121.11 201 GLN C C 1
ATOM 5427 O O . GLN C 1 178 ? -56.902 -13.477 -26.629 1.00 122.03 201 GLN C O 1
ATOM 5433 N N . LEU C 1 179 ? -57.436 -13.547 -28.826 1.00 119.06 202 LEU C N 1
ATOM 5434 C CA . LEU C 1 179 ? -56.459 -12.535 -29.224 1.00 119.84 202 LEU C CA 1
ATOM 5435 C C . LEU C 1 179 ? -56.947 -11.126 -28.921 1.00 124.82 202 LEU C C 1
ATOM 5436 O O . LEU C 1 179 ? -56.223 -10.335 -28.309 1.00 128.62 202 LEU C O 1
ATOM 5441 N N . GLY C 1 180 ? -58.161 -10.807 -29.363 1.00 123.86 203 GLY C N 1
ATOM 5442 C CA . GLY C 1 180 ? -58.772 -9.527 -29.046 1.00 126.23 203 GLY C CA 1
ATOM 5443 C C . GLY C 1 180 ? -58.714 -9.292 -27.550 1.00 128.81 203 GLY C C 1
ATOM 5444 O O . GLY C 1 180 ? -58.496 -8.164 -27.096 1.00 131.00 203 GLY C O 1
ATOM 5445 N N . ALA C 1 181 ? -58.880 -10.384 -26.797 1.00 127.38 204 ALA C N 1
ATOM 5446 C CA . ALA C 1 181 ? -58.907 -10.378 -25.331 1.00 131.29 204 ALA C CA 1
ATOM 5447 C C . ALA C 1 181 ? -57.515 -10.338 -24.698 1.00 130.50 204 ALA C C 1
ATOM 5448 O O . ALA C 1 181 ? -57.374 -10.145 -23.486 1.00 130.94 204 ALA C O 1
ATOM 5450 N N . ASP C 1 182 ? -56.499 -10.531 -25.526 1.00 126.68 205 ASP C N 1
ATOM 5451 C CA . ASP C 1 182 ? -55.121 -10.582 -25.073 1.00 123.76 205 ASP C CA 1
ATOM 5452 C C . ASP C 1 182 ? -54.486 -9.221 -25.291 1.00 122.34 205 ASP C C 1
ATOM 5453 O O . ASP C 1 182 ? -53.680 -8.766 -24.491 1.00 127.92 205 ASP C O 1
ATOM 5458 N N . LEU C 1 183 ? -54.835 -8.604 -26.401 1.00 122.04 206 LEU C N 1
ATOM 5459 C CA . LEU C 1 183 ? -54.231 -7.353 -26.786 1.00 126.15 206 LEU C CA 1
ATOM 5460 C C . LEU C 1 183 ? -54.954 -6.136 -26.272 1.00 123.74 206 LEU C C 1
ATOM 5461 O O . LEU C 1 183 ? -54.428 -5.044 -26.313 1.00 114.39 206 LEU C O 1
ATOM 5466 N N . GLU C 1 184 ? -56.185 -6.323 -25.827 1.00 128.67 207 GLU C N 1
ATOM 5467 C CA . GLU C 1 184 ? -56.945 -5.220 -25.281 1.00 129.84 207 GLU C CA 1
ATOM 5468 C C . GLU C 1 184 ? -56.289 -4.699 -24.032 1.00 129.07 207 GLU C C 1
ATOM 5469 O O . GLU C 1 184 ? -56.322 -3.514 -23.755 1.00 125.55 207 GLU C O 1
ATOM 5475 N N . GLN C 1 185 ? -55.725 -5.595 -23.244 1.00 130.93 208 GLN C N 1
ATOM 5476 C CA . GLN C 1 185 ? -55.252 -5.174 -21.946 1.00 133.21 208 GLN C CA 1
ATOM 5477 C C . GLN C 1 185 ? -54.181 -4.111 -22.077 1.00 137.21 208 GLN C C 1
ATOM 5478 O O . GLN C 1 185 ? -54.255 -3.064 -21.445 1.00 135.00 208 GLN C O 1
ATOM 5484 N N . VAL C 1 186 ? -53.219 -4.319 -22.950 1.00 131.52 209 VAL C N 1
ATOM 5485 C CA . VAL C 1 186 ? -52.201 -3.312 -23.025 1.00 127.85 209 VAL C CA 1
ATOM 5486 C C . VAL C 1 186 ? -52.961 -2.108 -23.493 1.00 130.93 209 VAL C C 1
ATOM 5487 O O . VAL C 1 186 ? -53.872 -2.218 -24.288 1.00 128.58 209 VAL C O 1
ATOM 5491 N N . PRO C 1 187 ? -52.595 -0.960 -22.964 1.00 133.99 210 PRO C N 1
ATOM 5492 C CA . PRO C 1 187 ? -53.312 0.282 -23.206 1.00 132.84 210 PRO C CA 1
ATOM 5493 C C . PRO C 1 187 ? -53.205 0.686 -24.648 1.00 131.67 210 PRO C C 1
ATOM 5494 O O . PRO C 1 187 ? -52.223 0.376 -25.304 1.00 134.14 210 PRO C O 1
ATOM 5498 N N . ALA C 1 188 ? -54.206 1.380 -25.150 1.00 126.23 211 ALA C N 1
ATOM 5499 C CA . ALA C 1 188 ? -54.195 1.687 -26.553 1.00 129.39 211 ALA C CA 1
ATOM 5500 C C . ALA C 1 188 ? -52.971 2.507 -26.872 1.00 133.03 211 ALA C C 1
ATOM 5501 O O . ALA C 1 188 ? -52.280 2.236 -27.838 1.00 131.57 211 ALA C O 1
ATOM 5503 N N . ASN C 1 189 ? -52.662 3.495 -26.053 1.00 134.09 212 ASN C N 1
ATOM 5504 C CA . ASN C 1 189 ? -51.486 4.300 -26.391 1.00 133.34 212 ASN C CA 1
ATOM 5505 C C . ASN C 1 189 ? -50.164 3.627 -26.034 1.00 132.22 212 ASN C C 1
ATOM 5506 O O . ASN C 1 189 ? -49.174 4.293 -25.731 1.00 123.45 212 ASN C O 1
ATOM 5511 N N . GLN C 1 190 ? -50.169 2.300 -26.076 1.00 134.79 213 GLN C N 1
ATOM 5512 C CA . GLN C 1 190 ? -48.961 1.509 -25.909 1.00 132.76 213 GLN C CA 1
ATOM 5513 C C . GLN C 1 190 ? -49.003 0.327 -26.871 1.00 134.17 213 GLN C C 1
ATOM 5514 O O . GLN C 1 190 ? -48.098 -0.507 -26.883 1.00 134.78 213 GLN C O 1
ATOM 5520 N N . ARG C 1 191 ? -50.065 0.252 -27.667 1.00 133.23 214 ARG C N 1
ATOM 5521 C CA . ARG C 1 191 ? -50.207 -0.808 -28.663 1.00 130.32 214 ARG C CA 1
ATOM 5522 C C . ARG C 1 191 ? -49.296 -0.576 -29.868 1.00 128.60 214 ARG C C 1
ATOM 5523 O O . ARG C 1 191 ? -49.764 -0.173 -30.931 1.00 127.85 214 ARG C O 1
ATOM 5531 N N . PHE C 1 192 ? -47.999 -0.831 -29.711 1.00 125.54 215 PHE C N 1
ATOM 5532 C CA . PHE C 1 192 ? -47.055 -0.650 -30.811 1.00 122.33 215 PHE C CA 1
ATOM 5533 C C . PHE C 1 192 ? -46.323 -1.937 -31.122 1.00 121.62 215 PHE C C 1
ATOM 5534 O O . PHE C 1 192 ? -45.626 -2.492 -30.271 1.00 122.96 215 PHE C O 1
ATOM 5542 N N . LEU C 1 193 ? -46.490 -2.425 -32.335 1.00 121.66 216 LEU C N 1
ATOM 5543 C CA . LEU C 1 193 ? -45.851 -3.657 -32.724 1.00 118.35 216 LEU C CA 1
ATOM 5544 C C . LEU C 1 193 ? -44.705 -3.345 -33.642 1.00 119.11 216 LEU C C 1
ATOM 5545 O O . LEU C 1 193 ? -44.891 -2.858 -34.738 1.00 117.69 216 LEU C O 1
ATOM 5550 N N . VAL C 1 194 ? -43.499 -3.702 -33.230 1.00 115.94 217 VAL C N 1
ATOM 5551 C CA . VAL C 1 194 ? -42.307 -3.412 -34.000 1.00 113.50 217 VAL C CA 1
ATOM 5552 C C . VAL C 1 194 ? -41.563 -4.664 -34.405 1.00 114.81 217 VAL C C 1
ATOM 5553 O O . VAL C 1 194 ? -41.267 -5.499 -33.565 1.00 113.75 217 VAL C O 1
ATOM 5557 N N . SER C 1 195 ? -41.210 -4.758 -35.685 1.00 118.55 218 SER C N 1
ATOM 5558 C CA . SER C 1 195 ? -40.579 -5.954 -36.259 1.00 116.37 218 SER C CA 1
ATOM 5559 C C . SER C 1 195 ? -39.722 -5.654 -37.496 1.00 115.34 218 SER C C 1
ATOM 5560 O O . SER C 1 195 ? -39.285 -4.523 -37.697 1.00 110.77 218 SER C O 1
ATOM 5563 N N . CYS C 1 196 ? -39.491 -6.676 -38.313 1.00 111.08 219 CYS C N 1
ATOM 5564 C CA . CYS C 1 196 ? -38.690 -6.524 -39.523 1.00 107.31 219 CYS C CA 1
ATOM 5565 C C . CYS C 1 196 ? -39.570 -6.228 -40.733 1.00 108.88 219 CYS C C 1
ATOM 5566 O O . CYS C 1 196 ? -39.750 -5.071 -41.113 1.00 109.27 219 CYS C O 1
ATOM 5569 N N . GLU C 1 197 ? -40.113 -7.281 -41.335 1.00 106.65 220 GLU C N 1
ATOM 5570 C CA . GLU C 1 197 ? -40.971 -7.136 -42.505 1.00 100.74 220 GLU C CA 1
ATOM 5571 C C . GLU C 1 197 ? -42.404 -6.804 -42.102 1.00 100.21 220 GLU C C 1
ATOM 5572 O O . GLU C 1 197 ? -43.343 -7.043 -42.861 1.00 98.06 220 GLU C O 1
ATOM 5578 N N . GLY C 1 198 ? -42.564 -6.251 -40.904 1.00 103.10 221 GLY C N 1
ATOM 5579 C CA . GLY C 1 198 ? -43.875 -5.887 -40.402 1.00 104.81 221 GLY C CA 1
ATOM 5580 C C . GLY C 1 198 ? -44.997 -6.560 -41.168 1.00 103.15 221 GLY C C 1
ATOM 5581 O O . GLY C 1 198 ? -45.957 -5.910 -41.581 1.00 103.69 221 GLY C O 1
ATOM 5582 N N . ALA C 1 199 ? -44.874 -7.870 -41.356 1.00 100.34 222 ALA C N 1
ATOM 5583 C CA . ALA C 1 199 ? -45.883 -8.638 -42.077 1.00 92.79 222 ALA C CA 1
ATOM 5584 C C . ALA C 1 199 ? -47.079 -8.950 -41.184 1.00 95.57 222 ALA C C 1
ATOM 5585 O O . ALA C 1 199 ? -47.843 -9.877 -41.455 1.00 97.67 222 ALA C O 1
ATOM 5587 N N . PHE C 1 200 ? -47.235 -8.171 -40.119 1.00 95.90 223 PHE C N 1
ATOM 5588 C CA . PHE C 1 200 ? -48.338 -8.363 -39.185 1.00 93.75 223 PHE C CA 1
ATOM 5589 C C . PHE C 1 200 ? -49.382 -7.261 -39.329 1.00 97.61 223 PHE C C 1
ATOM 5590 O O . PHE C 1 200 ? -50.382 -7.242 -38.612 1.00 98.30 223 PHE C O 1
ATOM 5598 N N . SER C 1 201 ? -49.142 -6.344 -40.261 1.00 95.09 224 SER C N 1
ATOM 5599 C CA . SER C 1 201 ? -50.066 -5.231 -40.502 1.00 97.67 224 SER C CA 1
ATOM 5600 C C . SER C 1 201 ? -51.520 -5.644 -40.266 1.00 97.82 224 SER C C 1
ATOM 5601 O O . SER C 1 201 ? -52.344 -4.859 -39.785 1.00 97.12 224 SER C O 1
ATOM 5604 N N . TYR C 1 202 ? -51.811 -6.892 -40.615 1.00 93.72 225 TYR C N 1
ATOM 5605 C CA . TYR C 1 202 ? -53.165 -7.420 -40.558 1.00 96.23 225 TYR C CA 1
ATOM 5606 C C . TYR C 1 202 ? -53.590 -7.643 -39.118 1.00 99.34 225 TYR C C 1
ATOM 5607 O O . TYR C 1 202 ? -54.645 -7.159 -38.687 1.00 100.53 225 TYR C O 1
ATOM 5616 N N . LEU C 1 203 ? -52.762 -8.393 -38.393 1.00 97.95 226 LEU C N 1
ATOM 5617 C CA . LEU C 1 203 ? -52.924 -8.585 -36.954 1.00 97.70 226 LEU C CA 1
ATOM 5618 C C . LEU C 1 203 ? -52.952 -7.227 -36.275 1.00 97.71 226 LEU C C 1
ATOM 5619 O O . LEU C 1 203 ? -53.732 -6.994 -35.351 1.00 99.96 226 LEU C O 1
ATOM 5624 N N . ALA C 1 204 ? -52.075 -6.344 -36.754 1.00 95.46 227 ALA C N 1
ATOM 5625 C CA . ALA C 1 204 ? -52.040 -4.953 -36.350 1.00 100.41 227 ALA C CA 1
ATOM 5626 C C . ALA C 1 204 ? -53.443 -4.375 -36.425 1.00 103.70 227 ALA C C 1
ATOM 5627 O O . ALA C 1 204 ? -54.041 -4.044 -35.400 1.00 105.01 227 ALA C O 1
ATOM 5629 N N . ARG C 1 205 ? -53.963 -4.274 -37.645 1.00 100.94 228 ARG C N 1
ATOM 5630 C CA . ARG C 1 205 ? -55.267 -3.666 -37.893 1.00 100.36 228 ARG C CA 1
ATOM 5631 C C . ARG C 1 205 ? -56.476 -4.328 -37.205 1.00 104.35 228 ARG C C 1
ATOM 5632 O O . ARG C 1 205 ? -57.442 -3.641 -36.860 1.00 101.63 228 ARG C O 1
ATOM 5640 N N . ASP C 1 206 ? -56.441 -5.647 -37.018 1.00 102.49 229 ASP C N 1
ATOM 5641 C CA . ASP C 1 206 ? -57.567 -6.343 -36.386 1.00 102.49 229 ASP C CA 1
ATOM 5642 C C . ASP C 1 206 ? -57.830 -5.842 -34.960 1.00 109.74 229 ASP C C 1
ATOM 5643 O O . ASP C 1 206 ? -58.973 -5.592 -34.570 1.00 109.25 229 ASP C O 1
ATOM 5648 N N . TYR C 1 207 ? -56.761 -5.691 -34.192 1.00 110.78 230 TYR C N 1
ATOM 5649 C CA . TYR C 1 207 ? -56.891 -5.390 -32.775 1.00 110.52 230 TYR C CA 1
ATOM 5650 C C . TYR C 1 207 ? -56.361 -3.996 -32.432 1.00 114.07 230 TYR C C 1
ATOM 5651 O O . TYR C 1 207 ? -55.971 -3.731 -31.290 1.00 114.96 230 TYR C O 1
ATOM 5660 N N . GLY C 1 208 ? -56.360 -3.122 -33.443 1.00 114.81 231 GLY C N 1
ATOM 5661 C CA . GLY C 1 208 ? -56.005 -1.717 -33.297 1.00 111.91 231 GLY C CA 1
ATOM 5662 C C . GLY C 1 208 ? -54.618 -1.425 -32.758 1.00 116.78 231 GLY C C 1
ATOM 5663 O O . GLY C 1 208 ? -54.466 -0.699 -31.774 1.00 124.84 231 GLY C O 1
ATOM 5664 N N . MET C 1 209 ? -53.598 -1.988 -33.392 1.00 114.19 232 MET C N 1
ATOM 5665 C CA . MET C 1 209 ? -52.228 -1.708 -32.984 1.00 116.61 232 MET C CA 1
ATOM 5666 C C . MET C 1 209 ? -51.525 -0.882 -34.034 1.00 120.04 232 MET C C 1
ATOM 5667 O O . MET C 1 209 ? -51.810 -1.013 -35.226 1.00 119.57 232 MET C O 1
ATOM 5672 N N . GLU C 1 210 ? -50.620 -0.018 -33.584 1.00 125.20 233 GLU C N 1
ATOM 5673 C CA . GLU C 1 210 ? -49.814 0.792 -34.481 1.00 124.26 233 GLU C CA 1
ATOM 5674 C C . GLU C 1 210 ? -48.554 -0.004 -34.827 1.00 119.60 233 GLU C C 1
ATOM 5675 O O . GLU C 1 210 ? -48.068 -0.797 -34.020 1.00 121.05 233 GLU C O 1
ATOM 5681 N N . GLU C 1 211 ? -48.033 0.197 -36.028 1.00 120.06 234 GLU C N 1
ATOM 5682 C CA . GLU C 1 211 ? -47.029 -0.706 -36.560 1.00 123.45 234 GLU C CA 1
ATOM 5683 C C . GLU C 1 211 ? -45.690 -0.004 -36.837 1.00 117.61 234 GLU C C 1
ATOM 5684 O O . GLU C 1 211 ? -45.651 1.052 -37.472 1.00 113.08 234 GLU C O 1
ATOM 5690 N N . ILE C 1 212 ? -44.603 -0.601 -36.350 1.00 115.53 235 ILE C N 1
ATOM 5691 C CA . ILE C 1 212 ? -43.259 -0.048 -36.517 1.00 116.17 235 ILE C CA 1
ATOM 5692 C C . ILE C 1 212 ? -42.301 -1.098 -37.059 1.00 115.94 235 ILE C C 1
ATOM 5693 O O . ILE C 1 212 ? -41.911 -2.033 -36.357 1.00 112.64 235 ILE C O 1
ATOM 5698 N N . TYR C 1 213 ? -41.905 -0.936 -38.309 1.00 116.77 236 TYR C N 1
ATOM 5699 C CA . TYR C 1 213 ? -41.123 -1.970 -38.966 1.00 115.15 236 TYR C CA 1
ATOM 5700 C C . TYR C 1 213 ? -39.912 -1.428 -39.733 1.00 116.41 236 TYR C C 1
ATOM 5701 O O . TYR C 1 213 ? -39.969 -0.353 -40.346 1.00 111.99 236 TYR C O 1
ATOM 5710 N N . MET C 1 214 ? -38.818 -2.184 -39.700 1.00 111.92 237 MET C N 1
ATOM 5711 C CA . MET C 1 214 ? -37.580 -1.730 -40.309 1.00 111.55 237 MET C CA 1
ATOM 5712 C C . MET C 1 214 ? -37.730 -1.666 -41.820 1.00 113.49 237 MET C C 1
ATOM 5713 O O . MET C 1 214 ? -37.277 -0.708 -42.448 1.00 119.74 237 MET C O 1
ATOM 5718 N N . TRP C 1 215 ? -38.376 -2.683 -42.396 1.00 110.46 238 TRP C N 1
ATOM 5719 C CA . TRP C 1 215 ? -38.683 -2.726 -43.840 1.00 111.12 238 TRP C CA 1
ATOM 5720 C C . TRP C 1 215 ? -40.132 -3.221 -44.075 1.00 108.62 238 TRP C C 1
ATOM 5721 O O . TRP C 1 215 ? -40.656 -3.988 -43.269 1.00 111.32 238 TRP C O 1
ATOM 5732 N N . PRO C 1 216 ? -40.794 -2.767 -45.162 1.00 109.53 239 PRO C N 1
ATOM 5733 C CA . PRO C 1 216 ? -42.203 -3.129 -45.399 1.00 112.22 239 PRO C CA 1
ATOM 5734 C C . PRO C 1 216 ? -42.445 -4.580 -45.858 1.00 110.73 239 PRO C C 1
ATOM 5735 O O . PRO C 1 216 ? -43.471 -5.185 -45.505 1.00 106.73 239 PRO C O 1
ATOM 5739 N N . ILE C 1 217 ? -41.518 -5.119 -46.646 1.00 108.10 240 ILE C N 1
ATOM 5740 C CA . ILE C 1 217 ? -41.641 -6.474 -47.170 1.00 104.25 240 ILE C CA 1
ATOM 5741 C C . ILE C 1 217 ? -40.231 -7.001 -47.398 1.00 100.54 240 ILE C C 1
ATOM 5742 O O . ILE C 1 217 ? -39.311 -6.216 -47.638 1.00 100.51 240 ILE C O 1
ATOM 5747 N N . ASN C 1 218 ? -40.059 -8.317 -47.314 1.00 95.04 241 ASN C N 1
ATOM 5748 C CA . ASN C 1 218 ? -38.760 -8.918 -47.586 1.00 96.11 241 ASN C CA 1
ATOM 5749 C C . ASN C 1 218 ? -38.370 -8.740 -49.055 1.00 101.43 241 ASN C C 1
ATOM 5750 O O . ASN C 1 218 ? -39.208 -8.358 -49.872 1.00 104.99 241 ASN C O 1
ATOM 5755 N N . ALA C 1 219 ? -37.103 -8.971 -49.385 1.00 115.02 242 ALA C N 1
ATOM 5756 C CA . ALA C 1 219 ? -36.603 -8.766 -50.751 1.00 126.40 242 ALA C CA 1
ATOM 5757 C C . ALA C 1 219 ? -35.108 -9.092 -50.818 1.00 134.52 242 ALA C C 1
ATOM 5758 O O . ALA C 1 219 ? -34.635 -9.945 -50.066 1.00 134.31 242 ALA C O 1
ATOM 5760 N N . GLU C 1 220 ? -34.365 -8.434 -51.711 1.00 138.47 243 GLU C N 1
ATOM 5761 C CA . GLU C 1 220 ? -32.906 -8.577 -51.727 1.00 143.79 243 GLU C CA 1
ATOM 5762 C C . GLU C 1 220 ? -32.404 -8.185 -50.344 1.00 144.35 243 GLU C C 1
ATOM 5763 O O . GLU C 1 220 ? -31.454 -8.775 -49.813 1.00 142.69 243 GLU C O 1
ATOM 5769 N N . GLN C 1 221 ? -33.061 -7.160 -49.798 1.00 146.39 244 GLN C N 1
ATOM 5770 C CA . GLN C 1 221 ? -33.029 -6.793 -48.376 1.00 143.82 244 GLN C CA 1
ATOM 5771 C C . GLN C 1 221 ? -31.778 -6.051 -47.926 1.00 143.31 244 GLN C C 1
ATOM 5772 O O . GLN C 1 221 ? -31.487 -4.948 -48.396 1.00 143.27 244 GLN C O 1
ATOM 5778 N N . GLN C 1 222 ? -31.058 -6.668 -46.994 1.00 143.49 245 GLN C N 1
ATOM 5779 C CA . GLN C 1 222 ? -29.817 -6.118 -46.461 1.00 143.58 245 GLN C CA 1
ATOM 5780 C C . GLN C 1 222 ? -30.021 -4.716 -45.828 1.00 139.14 245 GLN C C 1
ATOM 5781 O O . GLN C 1 222 ? -29.067 -3.953 -45.677 1.00 134.35 245 GLN C O 1
ATOM 5787 N N . PHE C 1 223 ? -31.267 -4.430 -45.428 1.00 133.11 246 PHE C N 1
ATOM 5788 C CA . PHE C 1 223 ? -31.699 -3.145 -44.838 1.00 129.56 246 PHE C CA 1
ATOM 5789 C C . PHE C 1 223 ? -30.677 -2.007 -44.759 1.00 128.61 246 PHE C C 1
ATOM 5790 O O . PHE C 1 223 ? -29.563 -2.172 -44.265 1.00 126.65 246 PHE C O 1
ATOM 5798 N N . THR C 1 224 ? -31.083 -0.841 -45.240 1.00 125.22 247 THR C N 1
ATOM 5799 C CA . THR C 1 224 ? -30.293 0.361 -45.052 1.00 124.76 247 THR C CA 1
ATOM 5800 C C . THR C 1 224 ? -30.257 0.726 -43.556 1.00 121.96 247 THR C C 1
ATOM 5801 O O . THR C 1 224 ? -31.075 0.246 -42.771 1.00 121.86 247 THR C O 1
ATOM 5805 N N . PRO C 1 225 ? -29.277 1.546 -43.155 1.00 118.93 248 PRO C N 1
ATOM 5806 C CA . PRO C 1 225 ? -29.196 2.077 -41.789 1.00 120.12 248 PRO C CA 1
ATOM 5807 C C . PRO C 1 225 ? -30.059 3.340 -41.597 1.00 116.64 248 PRO C C 1
ATOM 5808 O O . PRO C 1 225 ? -30.125 3.886 -40.495 1.00 112.02 248 PRO C O 1
ATOM 5812 N N . LYS C 1 226 ? -30.704 3.793 -42.670 1.00 117.40 249 LYS C N 1
ATOM 5813 C CA . LYS C 1 226 ? -31.706 4.850 -42.573 1.00 122.67 249 LYS C CA 1
ATOM 5814 C C . LYS C 1 226 ? -32.986 4.230 -42.019 1.00 126.40 249 LYS C C 1
ATOM 5815 O O . LYS C 1 226 ? -33.720 4.857 -41.256 1.00 126.64 249 LYS C O 1
ATOM 5821 N N . GLN C 1 227 ? -33.235 2.983 -42.403 1.00 127.04 250 GLN C N 1
ATOM 5822 C CA . GLN C 1 227 ? -34.353 2.220 -41.872 1.00 123.39 250 GLN C CA 1
ATOM 5823 C C . GLN C 1 227 ? -34.106 1.912 -40.414 1.00 123.43 250 GLN C C 1
ATOM 5824 O O . GLN C 1 227 ? -34.859 2.339 -39.542 1.00 125.60 250 GLN C O 1
ATOM 5830 N N . VAL C 1 228 ? -33.045 1.156 -40.149 1.00 119.58 251 VAL C N 1
ATOM 5831 C CA . VAL C 1 228 ? -32.709 0.810 -38.779 1.00 123.22 251 VAL C CA 1
ATOM 5832 C C . VAL C 1 228 ? -32.604 2.088 -37.964 1.00 125.35 251 VAL C C 1
ATOM 5833 O O . VAL C 1 228 ? -32.680 2.062 -36.733 1.00 130.23 251 VAL C O 1
ATOM 5837 N N . GLN C 1 229 ? -32.464 3.212 -38.660 1.00 123.00 252 GLN C N 1
ATOM 5838 C CA . GLN C 1 229 ? -32.469 4.510 -37.999 1.00 129.28 252 GLN C CA 1
ATOM 5839 C C . GLN C 1 229 ? -33.880 4.943 -37.575 1.00 128.86 252 GLN C C 1
ATOM 5840 O O . GLN C 1 229 ? -34.093 5.326 -36.424 1.00 131.15 252 GLN C O 1
ATOM 5846 N N . THR C 1 230 ? -34.840 4.873 -38.490 1.00 125.42 253 THR C N 1
ATOM 5847 C CA . THR C 1 230 ? -36.203 5.281 -38.161 1.00 128.02 253 THR C CA 1
ATOM 5848 C C . THR C 1 230 ? -36.709 4.488 -36.971 1.00 131.57 253 THR C C 1
ATOM 5849 O O . THR C 1 230 ? -37.464 4.996 -36.140 1.00 130.57 253 THR C O 1
ATOM 5853 N N . VAL C 1 231 ? -36.292 3.232 -36.894 1.00 134.04 254 VAL C N 1
ATOM 5854 C CA . VAL C 1 231 ? -36.685 2.375 -35.785 1.00 135.20 254 VAL C CA 1
ATOM 5855 C C . VAL C 1 231 ? -36.088 2.892 -34.478 1.00 139.09 254 VAL C C 1
ATOM 5856 O O . VAL C 1 231 ? -36.781 2.965 -33.459 1.00 141.56 254 VAL C O 1
ATOM 5860 N N . ILE C 1 232 ? -34.803 3.255 -34.508 1.00 135.74 255 ILE C N 1
ATOM 5861 C CA . ILE C 1 232 ? -34.132 3.781 -33.321 1.00 132.60 255 ILE C CA 1
ATOM 5862 C C . ILE C 1 232 ? -34.901 4.956 -32.719 1.00 136.92 255 ILE C C 1
ATOM 5863 O O . ILE C 1 232 ? -34.957 5.101 -31.496 1.00 137.37 255 ILE C O 1
ATOM 5868 N N . GLU C 1 233 ? -35.509 5.781 -33.570 1.00 136.43 256 GLU C N 1
ATOM 5869 C CA . GLU C 1 233 ? -36.222 6.957 -33.072 1.00 137.53 256 GLU C CA 1
ATOM 5870 C C . GLU C 1 233 ? -37.698 6.701 -32.733 1.00 136.10 256 GLU C C 1
ATOM 5871 O O . GLU C 1 233 ? -38.165 7.104 -31.663 1.00 133.51 256 GLU C O 1
ATOM 5877 N N . GLU C 1 234 ? -38.425 6.022 -33.620 1.00 134.29 257 GLU C N 1
ATOM 5878 C CA . GLU C 1 234 ? -39.847 5.769 -33.375 1.00 133.71 257 GLU C CA 1
ATOM 5879 C C . GLU C 1 234 ? -40.078 5.062 -32.031 1.00 131.28 257 GLU C C 1
ATOM 5880 O O . GLU C 1 234 ? -41.097 5.282 -31.388 1.00 130.91 257 GLU C O 1
ATOM 5886 N N . VAL C 1 235 ? -39.125 4.243 -31.599 1.00 126.80 258 VAL C N 1
ATOM 5887 C CA . VAL C 1 235 ? -39.251 3.541 -30.316 1.00 130.93 258 VAL C CA 1
ATOM 5888 C C . VAL C 1 235 ? -38.983 4.456 -29.103 1.00 132.72 258 VAL C C 1
ATOM 5889 O O . VAL C 1 235 ? -39.511 4.230 -28.008 1.00 130.34 258 VAL C O 1
ATOM 5893 N N . LYS C 1 236 ? -38.168 5.489 -29.306 1.00 133.30 259 LYS C N 1
ATOM 5894 C CA . LYS C 1 236 ? -37.958 6.515 -28.287 1.00 132.33 259 LYS C CA 1
ATOM 5895 C C . LYS C 1 236 ? -39.109 7.506 -28.327 1.00 132.84 259 LYS C C 1
ATOM 5896 O O . LYS C 1 236 ? -39.564 7.980 -27.277 1.00 133.13 259 LYS C O 1
ATOM 5902 N N . THR C 1 237 ? -39.566 7.828 -29.543 1.00 131.43 260 THR C N 1
ATOM 5903 C CA . THR C 1 237 ? -40.724 8.703 -29.717 1.00 129.61 260 THR C CA 1
ATOM 5904 C C . THR C 1 237 ? -41.888 8.052 -28.994 1.00 131.09 260 THR C C 1
ATOM 5905 O O . THR C 1 237 ? -42.773 8.739 -28.484 1.00 130.44 260 THR C O 1
ATOM 5909 N N . ASN C 1 238 ? -41.870 6.720 -28.934 1.00 128.05 261 ASN C N 1
ATOM 5910 C CA . ASN C 1 238 ? -43.024 5.962 -28.459 1.00 128.62 261 ASN C CA 1
ATOM 5911 C C . ASN C 1 238 ? -42.774 5.062 -27.241 1.00 130.18 261 ASN C C 1
ATOM 5912 O O . ASN C 1 238 ? -43.656 4.301 -26.826 1.00 127.74 261 ASN C O 1
ATOM 5917 N N . ASN C 1 239 ? -41.580 5.168 -26.661 1.00 132.07 262 ASN C N 1
ATOM 5918 C CA . ASN C 1 239 ? -41.232 4.432 -25.444 1.00 136.14 262 ASN C CA 1
ATOM 5919 C C . ASN C 1 239 ? -41.695 2.969 -25.461 1.00 140.44 262 ASN C C 1
ATOM 5920 O O . ASN C 1 239 ? -42.354 2.510 -24.529 1.00 142.14 262 ASN C O 1
ATOM 5925 N N . VAL C 1 240 ? -41.349 2.239 -26.519 1.00 141.40 263 VAL C N 1
ATOM 5926 C CA . VAL C 1 240 ? -41.727 0.830 -26.631 1.00 139.98 263 VAL C CA 1
ATOM 5927 C C . VAL C 1 240 ? -40.713 -0.073 -25.915 1.00 137.94 263 VAL C C 1
ATOM 5928 O O . VAL C 1 240 ? -39.531 -0.076 -26.258 1.00 140.12 263 VAL C O 1
ATOM 5932 N N . PRO C 1 241 ? -41.179 -0.839 -24.909 1.00 134.39 264 PRO C N 1
ATOM 5933 C CA . PRO C 1 241 ? -40.307 -1.716 -24.110 1.00 134.35 264 PRO C CA 1
ATOM 5934 C C . PRO C 1 241 ? -39.651 -2.862 -24.895 1.00 135.67 264 PRO C C 1
ATOM 5935 O O . PRO C 1 241 ? -38.421 -2.971 -24.873 1.00 130.38 264 PRO C O 1
ATOM 5939 N N . THR C 1 242 ? -40.450 -3.693 -25.569 1.00 139.73 265 THR C N 1
ATOM 5940 C CA . THR C 1 242 ? -39.944 -4.874 -26.285 1.00 134.15 265 THR C CA 1
ATOM 5941 C C . THR C 1 242 ? -40.080 -4.752 -27.818 1.00 127.12 265 THR C C 1
ATOM 5942 O O . THR C 1 242 ? -41.139 -4.386 -28.336 1.00 128.47 265 THR C O 1
ATOM 5946 N N . ILE C 1 243 ? -39.001 -5.058 -28.537 1.00 121.71 266 ILE C N 1
ATOM 5947 C CA . ILE C 1 243 ? -39.052 -5.195 -29.993 1.00 120.38 266 ILE C CA 1
ATOM 5948 C C . ILE C 1 243 ? -38.734 -6.641 -30.366 1.00 121.54 266 ILE C C 1
ATOM 5949 O O . ILE C 1 243 ? -38.045 -7.331 -29.609 1.00 123.00 266 ILE C O 1
ATOM 5954 N N . PHE C 1 244 ? -39.233 -7.105 -31.518 1.00 115.36 267 PHE C N 1
ATOM 5955 C CA . PHE C 1 244 ? -38.976 -8.483 -31.931 1.00 106.37 267 PHE C CA 1
ATOM 5956 C C . PHE C 1 244 ? -38.573 -8.591 -33.373 1.00 108.59 267 PHE C C 1
ATOM 5957 O O . PHE C 1 244 ? -38.740 -7.655 -34.154 1.00 106.02 267 PHE C O 1
ATOM 5965 N N . CYS C 1 245 ? -38.082 -9.772 -33.725 1.00 112.31 268 CYS C N 1
ATOM 5966 C CA . CYS C 1 245 ? -37.780 -10.116 -35.110 1.00 110.22 268 CYS C CA 1
ATOM 5967 C C . CYS C 1 245 ? -38.509 -11.410 -35.501 1.00 110.80 268 CYS C C 1
ATOM 5968 O O . CYS C 1 245 ? -39.400 -11.865 -34.782 1.00 109.66 268 CYS C O 1
ATOM 5971 N N . GLU C 1 246 ? -38.129 -11.999 -36.635 1.00 111.39 269 GLU C N 1
ATOM 5972 C CA . GLU C 1 246 ? -38.774 -13.223 -37.099 1.00 103.82 269 GLU C CA 1
ATOM 5973 C C . GLU C 1 246 ? -37.814 -14.300 -37.557 1.00 102.32 269 GLU C C 1
ATOM 5974 O O . GLU C 1 246 ? -36.676 -14.030 -37.945 1.00 108.66 269 GLU C O 1
ATOM 5980 N N . SER C 1 247 ? -38.321 -15.525 -37.540 1.00 98.78 270 SER C N 1
ATOM 5981 C CA . SER C 1 247 ? -37.533 -16.721 -37.830 1.00 98.56 270 SER C CA 1
ATOM 5982 C C . SER C 1 247 ? -37.068 -16.931 -39.274 1.00 97.32 270 SER C C 1
ATOM 5983 O O . SER C 1 247 ? -36.403 -17.932 -39.561 1.00 97.22 270 SER C O 1
ATOM 5986 N N . THR C 1 248 ? -37.416 -16.027 -40.186 1.00 100.56 271 THR C N 1
ATOM 5987 C CA . THR C 1 248 ? -36.942 -16.166 -41.571 1.00 106.09 271 THR C CA 1
ATOM 5988 C C . THR C 1 248 ? -35.879 -15.134 -41.944 1.00 108.43 271 THR C C 1
ATOM 5989 O O . THR C 1 248 ? -34.952 -15.416 -42.705 1.00 105.59 271 THR C O 1
ATOM 5993 N N . VAL C 1 249 ? -36.016 -13.944 -41.381 1.00 107.00 272 VAL C N 1
ATOM 5994 C CA . VAL C 1 249 ? -35.101 -12.859 -41.661 1.00 110.22 272 VAL C CA 1
ATOM 5995 C C . VAL C 1 249 ? -33.982 -12.802 -40.623 1.00 119.04 272 VAL C C 1
ATOM 5996 O O . VAL C 1 249 ? -33.845 -13.696 -39.774 1.00 112.76 272 VAL C O 1
ATOM 6000 N N . SER C 1 250 ? -33.196 -11.731 -40.686 1.00 125.76 273 SER C N 1
ATOM 6001 C CA . SER C 1 250 ? -32.033 -11.565 -39.820 1.00 124.31 273 SER C CA 1
ATOM 6002 C C . SER C 1 250 ? -32.294 -10.694 -38.586 1.00 122.20 273 SER C C 1
ATOM 6003 O O . SER C 1 250 ? -32.950 -9.652 -38.672 1.00 119.22 273 SER C O 1
ATOM 6006 N N . ASP C 1 251 ? -31.750 -11.130 -37.450 1.00 125.79 274 ASP C N 1
ATOM 6007 C CA . ASP C 1 251 ? -31.878 -10.422 -36.166 1.00 127.52 274 ASP C CA 1
ATOM 6008 C C . ASP C 1 251 ? -30.873 -9.275 -35.994 1.00 129.74 274 ASP C C 1
ATOM 6009 O O . ASP C 1 251 ? -31.016 -8.451 -35.088 1.00 129.52 274 ASP C O 1
ATOM 6014 N N . LYS C 1 252 ? -29.862 -9.234 -36.863 1.00 130.98 275 LYS C N 1
ATOM 6015 C CA . LYS C 1 252 ? -28.779 -8.256 -36.749 1.00 129.11 275 LYS C CA 1
ATOM 6016 C C . LYS C 1 252 ? -29.297 -6.824 -36.689 1.00 125.67 275 LYS C C 1
ATOM 6017 O O . LYS C 1 252 ? -28.855 -6.033 -35.860 1.00 132.86 275 LYS C O 1
ATOM 6023 N N . GLY C 1 253 ? -30.244 -6.492 -37.551 1.00 118.55 276 GLY C N 1
ATOM 6024 C CA . GLY C 1 253 ? -30.768 -5.146 -37.582 1.00 116.88 276 GLY C CA 1
ATOM 6025 C C . GLY C 1 253 ? -31.437 -4.745 -36.288 1.00 121.55 276 GLY C C 1
ATOM 6026 O O . GLY C 1 253 ? -31.045 -3.758 -35.664 1.00 124.55 276 GLY C O 1
ATOM 6027 N N . GLN C 1 254 ? -32.434 -5.520 -35.869 1.00 122.92 277 GLN C N 1
ATOM 6028 C CA . GLN C 1 254 ? -33.284 -5.124 -34.744 1.00 120.51 277 GLN C CA 1
ATOM 6029 C C . GLN C 1 254 ? -32.531 -4.976 -33.432 1.00 123.35 277 GLN C C 1
ATOM 6030 O O . GLN C 1 254 ? -32.815 -4.076 -32.643 1.00 126.73 277 GLN C O 1
ATOM 6036 N N . LYS C 1 255 ? -31.601 -5.907 -33.219 1.00 125.45 278 LYS C N 1
ATOM 6037 C CA . LYS C 1 255 ? -30.770 -5.950 -32.026 1.00 129.17 278 LYS C CA 1
ATOM 6038 C C . LYS C 1 255 ? -30.240 -4.557 -31.735 1.00 131.18 278 LYS C C 1
ATOM 6039 O O . LYS C 1 255 ? -30.157 -4.129 -30.586 1.00 133.64 278 LYS C O 1
ATOM 6045 N N . GLN C 1 256 ? -29.879 -3.842 -32.790 1.00 128.27 279 GLN C N 1
ATOM 6046 C CA . GLN C 1 256 ? -29.465 -2.473 -32.618 1.00 127.22 279 GLN C CA 1
ATOM 6047 C C . GLN C 1 256 ? -30.529 -1.860 -31.742 1.00 131.00 279 GLN C C 1
ATOM 6048 O O . GLN C 1 256 ? -30.301 -1.585 -30.574 1.00 132.17 279 GLN C O 1
ATOM 6054 N N . VAL C 1 257 ? -31.709 -1.671 -32.312 1.00 131.53 280 VAL C N 1
ATOM 6055 C CA . VAL C 1 257 ? -32.824 -1.148 -31.552 1.00 132.32 280 VAL C CA 1
ATOM 6056 C C . VAL C 1 257 ? -32.772 -1.829 -30.199 1.00 133.55 280 VAL C C 1
ATOM 6057 O O . VAL C 1 257 ? -33.305 -1.341 -29.204 1.00 128.63 280 VAL C O 1
ATOM 6061 N N . ALA C 1 258 ? -32.095 -2.967 -30.177 1.00 135.56 281 ALA C N 1
ATOM 6062 C CA . ALA C 1 258 ? -31.728 -3.617 -28.937 1.00 138.77 281 ALA C CA 1
ATOM 6063 C C . ALA C 1 258 ? -30.375 -3.038 -28.532 1.00 142.98 281 ALA C C 1
ATOM 6064 O O . ALA C 1 258 ? -29.368 -3.742 -28.460 1.00 143.00 281 ALA C O 1
ATOM 6066 N N . GLN C 1 259 ? -30.362 -1.736 -28.282 1.00 139.29 282 GLN C N 1
ATOM 6067 C CA . GLN C 1 259 ? -29.126 -0.995 -28.081 1.00 135.17 282 GLN C CA 1
ATOM 6068 C C . GLN C 1 259 ? -29.393 0.437 -28.502 1.00 131.34 282 GLN C C 1
ATOM 6069 O O . GLN C 1 259 ? -28.628 1.048 -29.245 1.00 126.64 282 GLN C O 1
ATOM 6075 N N . ALA C 1 260 ? -30.516 0.954 -28.026 1.00 133.50 283 ALA C N 1
ATOM 6076 C CA . ALA C 1 260 ? -30.958 2.290 -28.360 1.00 133.19 283 ALA C CA 1
ATOM 6077 C C . ALA C 1 260 ? -32.303 2.528 -27.696 1.00 136.26 283 ALA C C 1
ATOM 6078 O O . ALA C 1 260 ? -33.350 2.250 -28.270 1.00 134.10 283 ALA C O 1
ATOM 6080 N N . THR C 1 261 ? -32.252 3.041 -26.472 1.00 136.60 284 THR C N 1
ATOM 6081 C CA . THR C 1 261 ? -33.462 3.346 -25.710 1.00 143.90 284 THR C CA 1
ATOM 6082 C C . THR C 1 261 ? -33.845 2.147 -24.845 1.00 145.51 284 THR C C 1
ATOM 6083 O O . THR C 1 261 ? -35.026 1.844 -24.648 1.00 145.04 284 THR C O 1
ATOM 6087 N N . GLY C 1 262 ? -32.816 1.478 -24.330 1.00 146.83 285 GLY C N 1
ATOM 6088 C CA . GLY C 1 262 ? -32.961 0.342 -23.439 1.00 148.55 285 GLY C CA 1
ATOM 6089 C C . GLY C 1 262 ? -34.006 -0.669 -23.864 1.00 147.55 285 GLY C C 1
ATOM 6090 O O . GLY C 1 262 ? -34.437 -1.492 -23.051 1.00 143.66 285 GLY C O 1
ATOM 6091 N N . ALA C 1 263 ? -34.422 -0.625 -25.130 1.00 146.62 286 ALA C N 1
ATOM 6092 C CA . ALA C 1 263 ? -35.506 -1.492 -25.541 1.00 144.30 286 ALA C CA 1
ATOM 6093 C C . ALA C 1 263 ? -35.106 -2.951 -25.367 1.00 142.57 286 ALA C C 1
ATOM 6094 O O . ALA C 1 263 ? -34.002 -3.355 -25.733 1.00 140.91 286 ALA C O 1
ATOM 6096 N N . ARG C 1 264 ? -36.024 -3.742 -24.817 1.00 136.97 287 ARG C N 1
ATOM 6097 C CA . ARG C 1 264 ? -35.787 -5.170 -24.614 1.00 133.39 287 ARG C CA 1
ATOM 6098 C C . ARG C 1 264 ? -35.992 -5.933 -25.917 1.00 131.42 287 ARG C C 1
ATOM 6099 O O . ARG C 1 264 ? -37.033 -5.809 -26.561 1.00 131.70 287 ARG C O 1
ATOM 6107 N N . PHE C 1 265 ? -34.993 -6.712 -26.315 1.00 129.96 288 PHE C N 1
ATOM 6108 C CA . PHE C 1 265 ? -35.154 -7.572 -27.478 1.00 126.90 288 PHE C CA 1
ATOM 6109 C C . PHE C 1 265 ? -35.919 -8.832 -27.075 1.00 128.33 288 PHE C C 1
ATOM 6110 O O . PHE C 1 265 ? -35.379 -9.727 -26.411 1.00 127.32 288 PHE C O 1
ATOM 6118 N N . GLY C 1 266 ? -37.196 -8.875 -27.447 1.00 123.43 289 GLY C N 1
ATOM 6119 C CA . GLY C 1 266 ? -37.977 -10.082 -27.302 1.00 120.80 289 GLY C CA 1
ATOM 6120 C C . GLY C 1 266 ? -37.386 -11.100 -28.253 1.00 122.67 289 GLY C C 1
ATOM 6121 O O . GLY C 1 266 ? -36.532 -10.765 -29.075 1.00 123.58 289 GLY C O 1
ATOM 6122 N N . GLY C 1 267 ? -37.820 -12.347 -28.144 1.00 117.46 290 GLY C N 1
ATOM 6123 C CA . GLY C 1 267 ? -37.343 -13.370 -29.056 1.00 112.93 290 GLY C CA 1
ATOM 6124 C C . GLY C 1 267 ? -37.899 -13.144 -30.448 1.00 111.81 290 GLY C C 1
ATOM 6125 O O . GLY C 1 267 ? -38.135 -12.004 -30.865 1.00 109.05 290 GLY C O 1
ATOM 6126 N N . ASN C 1 268 ? -38.122 -14.236 -31.170 1.00 108.98 291 ASN C N 1
ATOM 6127 C CA . ASN C 1 268 ? -38.672 -14.158 -32.515 1.00 102.91 291 ASN C CA 1
ATOM 6128 C C . ASN C 1 268 ? -40.197 -14.238 -32.518 1.00 102.86 291 ASN C C 1
ATOM 6129 O O . ASN C 1 268 ? -40.780 -15.052 -31.799 1.00 104.58 291 ASN C O 1
ATOM 6134 N N . LEU C 1 269 ? -40.834 -13.368 -33.302 1.00 99.97 292 LEU C N 1
ATOM 6135 C CA . LEU C 1 269 ? -42.225 -13.559 -33.702 1.00 90.07 292 LEU C CA 1
ATOM 6136 C C . LEU C 1 269 ? -42.229 -14.515 -34.901 1.00 97.91 292 LEU C C 1
ATOM 6137 O O . LEU C 1 269 ? -41.189 -14.709 -35.558 1.00 103.14 292 LEU C O 1
ATOM 6142 N N . TYR C 1 270 ? -43.385 -15.105 -35.202 1.00 97.01 293 TYR C N 1
ATOM 6143 C CA . TYR C 1 270 ? -43.485 -16.067 -36.306 1.00 94.10 293 TYR C CA 1
ATOM 6144 C C . TYR C 1 270 ? -44.564 -15.709 -37.336 1.00 91.30 293 TYR C C 1
ATOM 6145 O O . TYR C 1 270 ? -45.730 -15.552 -36.992 1.00 91.78 293 TYR C O 1
ATOM 6154 N N . VAL C 1 271 ? -44.168 -15.578 -38.601 1.00 88.73 294 VAL C N 1
ATOM 6155 C CA . VAL C 1 271 ? -45.145 -15.308 -39.658 1.00 91.00 294 VAL C CA 1
ATOM 6156 C C . VAL C 1 271 ? -44.913 -16.086 -40.972 1.00 92.79 294 VAL C C 1
ATOM 6157 O O . VAL C 1 271 ? -45.798 -16.811 -41.422 1.00 91.80 294 VAL C O 1
ATOM 6161 N N . ASP C 1 272 ? -43.736 -15.939 -41.579 1.00 88.84 295 ASP C N 1
ATOM 6162 C CA . ASP C 1 272 ? -43.435 -16.609 -42.851 1.00 85.01 295 ASP C CA 1
ATOM 6163 C C . ASP C 1 272 ? -43.038 -18.074 -42.687 1.00 79.63 295 ASP C C 1
ATOM 6164 O O . ASP C 1 272 ? -42.524 -18.679 -43.626 1.00 81.00 295 ASP C O 1
ATOM 6169 N N . SER C 1 273 ? -43.271 -18.637 -41.502 1.00 77.25 296 SER C N 1
ATOM 6170 C CA . SER C 1 273 ? -42.948 -20.046 -41.237 1.00 79.67 296 SER C CA 1
ATOM 6171 C C . SER C 1 273 ? -43.038 -20.467 -39.755 1.00 83.84 296 SER C C 1
ATOM 6172 O O . SER C 1 273 ? -42.707 -19.697 -38.851 1.00 89.70 296 SER C O 1
ATOM 6175 N N . LEU C 1 274 ? -43.488 -21.698 -39.524 1.00 87.10 297 LEU C N 1
ATOM 6176 C CA . LEU C 1 274 ? -43.566 -22.273 -38.182 1.00 95.76 297 LEU C CA 1
ATOM 6177 C C . LEU C 1 274 ? -42.220 -22.799 -37.682 1.00 102.29 297 LEU C C 1
ATOM 6178 O O . LEU C 1 274 ? -41.221 -22.824 -38.425 1.00 97.99 297 LEU C O 1
ATOM 6183 N N . SER C 1 275 ? -42.214 -23.228 -36.418 1.00 99.51 298 SER C N 1
ATOM 6184 C CA . SER C 1 275 ? -41.116 -23.998 -35.855 1.00 100.46 298 SER C CA 1
ATOM 6185 C C . SER C 1 275 ? -41.557 -25.442 -35.808 1.00 103.60 298 SER C C 1
ATOM 6186 O O . SER C 1 275 ? -42.742 -25.729 -35.953 1.00 103.94 298 SER C O 1
ATOM 6189 N N . THR C 1 276 ? -40.610 -26.347 -35.608 1.00 106.36 299 THR C N 1
ATOM 6190 C CA . THR C 1 276 ? -40.895 -27.774 -35.697 1.00 106.75 299 THR C CA 1
ATOM 6191 C C . THR C 1 276 ? -41.852 -28.182 -34.598 1.00 103.85 299 THR C C 1
ATOM 6192 O O . THR C 1 276 ? -42.301 -27.331 -33.834 1.00 105.42 299 THR C O 1
ATOM 6196 N N . GLU C 1 277 ? -42.176 -29.470 -34.521 1.00 100.63 300 GLU C N 1
ATOM 6197 C CA . GLU C 1 277 ? -43.160 -29.933 -33.547 1.00 103.93 300 GLU C CA 1
ATOM 6198 C C . GLU C 1 277 ? -42.640 -29.694 -32.141 1.00 102.43 300 GLU C C 1
ATOM 6199 O O . GLU C 1 277 ? -43.405 -29.476 -31.210 1.00 98.88 300 GLU C O 1
ATOM 6205 N N . GLU C 1 278 ? -41.324 -29.732 -32.009 1.00 106.70 301 GLU C N 1
ATOM 6206 C CA . GLU C 1 278 ? -40.639 -29.310 -30.804 1.00 100.00 301 GLU C CA 1
ATOM 6207 C C . GLU C 1 278 ? -40.502 -27.800 -30.910 1.00 103.08 301 GLU C C 1
ATOM 6208 O O . GLU C 1 278 ? -40.652 -27.240 -31.990 1.00 106.29 301 GLU C O 1
ATOM 6214 N N . GLY C 1 279 ? -40.215 -27.121 -29.808 1.00 112.78 302 GLY C N 1
ATOM 6215 C CA . GLY C 1 279 ? -40.176 -25.667 -29.854 1.00 117.22 302 GLY C CA 1
ATOM 6216 C C . GLY C 1 279 ? -41.553 -25.089 -30.151 1.00 107.17 302 GLY C C 1
ATOM 6217 O O . GLY C 1 279 ? -42.489 -25.834 -30.440 1.00 103.48 302 GLY C O 1
ATOM 6218 N N . PRO C 1 280 ? -41.681 -23.755 -30.096 1.00 100.87 303 PRO C N 1
ATOM 6219 C CA . PRO C 1 280 ? -42.998 -23.115 -30.143 1.00 101.06 303 PRO C CA 1
ATOM 6220 C C . PRO C 1 280 ? -43.521 -23.030 -31.579 1.00 109.33 303 PRO C C 1
ATOM 6221 O O . PRO C 1 280 ? -42.753 -23.293 -32.514 1.00 110.67 303 PRO C O 1
ATOM 6225 N N . VAL C 1 281 ? -44.794 -22.682 -31.762 1.00 101.58 304 VAL C N 1
ATOM 6226 C CA . VAL C 1 281 ? -45.321 -22.477 -33.111 1.00 100.68 304 VAL C CA 1
ATOM 6227 C C . VAL C 1 281 ? -45.080 -23.684 -34.050 1.00 102.80 304 VAL C C 1
ATOM 6228 O O . VAL C 1 281 ? -44.381 -23.573 -35.064 1.00 101.27 304 VAL C O 1
ATOM 6232 N N . PRO C 1 282 ? -45.654 -24.850 -33.702 1.00 101.20 305 PRO C N 1
ATOM 6233 C CA . PRO C 1 282 ? -45.510 -26.0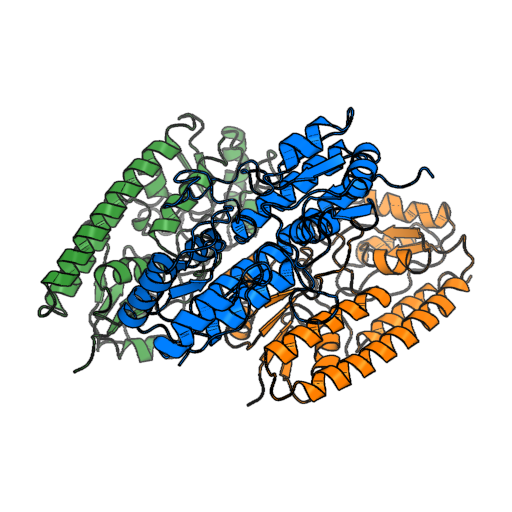50 -34.534 1.00 98.90 305 PRO C CA 1
ATOM 6234 C C . PRO C 1 282 ? -46.711 -26.191 -35.458 1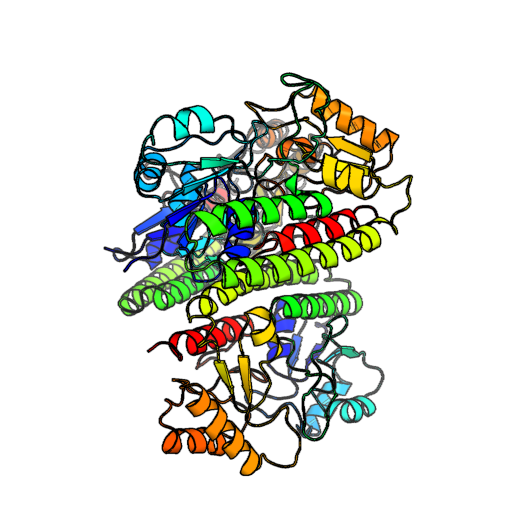.00 94.53 305 PRO C C 1
ATOM 6235 O O . PRO C 1 282 ? -46.688 -26.993 -36.403 1.00 97.84 305 PRO C O 1
ATOM 6239 N N . THR C 1 283 ? -47.746 -25.407 -35.160 1.00 87.24 306 THR C N 1
ATOM 6240 C CA . THR C 1 283 ? -48.979 -25.346 -35.940 1.00 88.03 306 THR C CA 1
ATOM 6241 C C . THR C 1 283 ? -49.411 -23.884 -36.108 1.00 92.00 306 THR C C 1
ATOM 6242 O O . THR C 1 283 ? -49.209 -23.058 -35.202 1.00 89.42 306 THR C O 1
ATOM 6246 N N . PHE C 1 284 ? -50.023 -23.573 -37.254 1.00 91.23 307 PHE C N 1
ATOM 6247 C CA . PHE C 1 284 ? -50.524 -22.230 -37.503 1.00 86.46 307 PHE C CA 1
ATOM 6248 C C . PHE C 1 284 ? -51.295 -21.712 -36.296 1.00 85.44 307 PHE C C 1
ATOM 6249 O O . PHE C 1 284 ? -51.027 -20.630 -35.788 1.00 87.59 307 PHE C O 1
ATOM 6257 N N . LEU C 1 285 ? -52.261 -22.492 -35.844 1.00 85.61 308 LEU C N 1
ATOM 6258 C CA . LEU C 1 285 ? -53.094 -22.050 -34.753 1.00 85.51 308 LEU C CA 1
ATOM 6259 C C . LEU C 1 285 ? -52.231 -21.655 -33.566 1.00 91.87 308 LEU C C 1
ATOM 6260 O O . LEU C 1 285 ? -52.609 -20.812 -32.757 1.00 98.48 308 LEU C O 1
ATOM 6265 N N . ASP C 1 286 ? -51.061 -22.263 -33.462 1.00 92.45 309 ASP C N 1
ATOM 6266 C CA . ASP C 1 286 ? -50.184 -21.974 -32.347 1.00 94.02 309 ASP C CA 1
ATOM 6267 C C . ASP C 1 286 ? -49.401 -20.705 -32.620 1.00 95.08 309 ASP C C 1
ATOM 6268 O O . ASP C 1 286 ? -49.265 -19.851 -31.757 1.00 102.08 309 ASP C O 1
ATOM 6273 N N . LEU C 1 287 ? -48.905 -2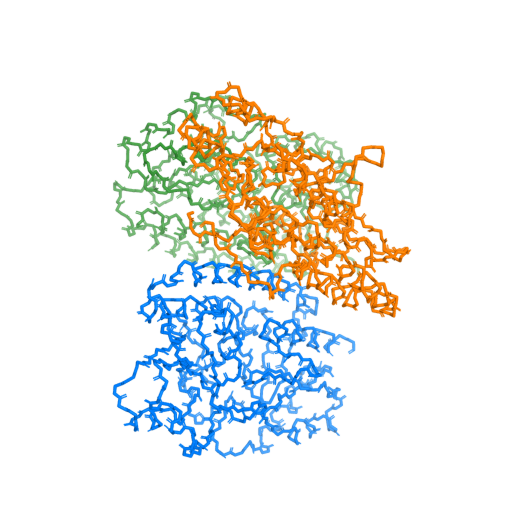0.570 -33.837 1.00 94.07 310 LEU C N 1
ATOM 6274 C CA . LEU C 1 287 ? -48.317 -19.307 -34.262 1.00 94.97 310 LEU C CA 1
ATOM 6275 C C . LEU C 1 287 ? -49.182 -18.136 -33.769 1.00 97.43 310 LEU C C 1
ATOM 6276 O O . LEU C 1 287 ? -48.681 -17.170 -33.205 1.00 99.61 310 LEU C O 1
ATOM 6281 N N . LEU C 1 288 ? -50.470 -18.188 -34.012 1.00 96.52 311 LEU C N 1
ATOM 6282 C CA . LEU C 1 288 ? -51.282 -17.061 -33.629 1.00 98.36 311 LEU C CA 1
ATOM 6283 C C . LEU C 1 288 ? -51.314 -16.826 -32.129 1.00 103.64 311 LEU C C 1
ATOM 6284 O O . LEU C 1 288 ? -51.150 -15.713 -31.655 1.00 101.63 311 LEU C O 1
ATOM 6289 N N . GLU C 1 289 ? -51.585 -17.872 -31.375 1.00 107.01 312 GLU C N 1
ATOM 6290 C CA . GLU C 1 289 ? -51.728 -17.694 -29.956 1.00 112.02 312 GLU C CA 1
ATOM 6291 C C . GLU C 1 289 ? -50.390 -17.197 -29.518 1.00 108.50 312 GLU C C 1
ATOM 6292 O O . GLU C 1 289 ? -50.267 -16.231 -28.788 1.00 109.15 312 GLU C O 1
ATOM 6298 N N . TYR C 1 290 ? -49.365 -17.848 -30.014 1.00 98.06 313 TYR C N 1
ATOM 6299 C CA . TYR C 1 290 ? -48.081 -17.576 -29.481 1.00 101.83 313 TYR C CA 1
ATOM 6300 C C . TYR C 1 290 ? -47.670 -16.164 -29.743 1.00 102.47 313 TYR C C 1
ATOM 6301 O O . TYR C 1 290 ? -47.381 -15.427 -28.840 1.00 105.07 313 TYR C O 1
ATOM 6310 N N . ASP C 1 291 ? -47.802 -15.722 -30.966 1.00 104.40 314 ASP C N 1
ATOM 6311 C CA . ASP C 1 291 ? -47.192 -14.474 -31.313 1.00 102.37 314 ASP C CA 1
ATOM 6312 C C . ASP C 1 291 ? -47.844 -13.527 -30.371 1.00 105.18 314 ASP C C 1
ATOM 6313 O O . ASP C 1 291 ? -47.249 -12.584 -29.896 1.00 106.65 314 ASP C O 1
ATOM 6318 N N . ALA C 1 292 ? -49.107 -13.760 -30.114 1.00 104.94 315 ALA C N 1
ATOM 6319 C CA . ALA C 1 292 ? -49.845 -12.787 -29.365 1.00 109.06 315 ALA C CA 1
ATOM 6320 C C . ALA C 1 292 ? -49.375 -12.537 -27.934 1.00 115.63 315 ALA C C 1
ATOM 6321 O O . ALA C 1 292 ? -49.289 -11.391 -27.517 1.00 116.42 315 ALA C O 1
ATOM 6323 N N . ARG C 1 293 ? -49.097 -13.578 -27.158 1.00 114.14 316 ARG C N 1
ATOM 6324 C CA . ARG C 1 293 ? -48.729 -13.299 -25.781 1.00 112.99 316 ARG C CA 1
ATOM 6325 C C . ARG C 1 293 ? -47.397 -12.630 -25.686 1.00 114.10 316 ARG C C 1
ATOM 6326 O O . ARG C 1 293 ? -47.258 -11.573 -25.072 1.00 115.21 316 ARG C O 1
ATOM 6334 N N . VAL C 1 294 ? -46.419 -13.179 -26.377 1.00 110.25 317 VAL C N 1
ATOM 6335 C CA . VAL C 1 294 ? -45.123 -12.504 -26.299 1.00 111.21 317 VAL C CA 1
ATOM 6336 C C . VAL C 1 294 ? -45.175 -11.027 -26.722 1.00 110.89 317 VAL C C 1
ATOM 6337 O O . VAL C 1 294 ? -44.399 -10.201 -26.248 1.00 111.42 317 VAL C O 1
ATOM 6341 N N . ILE C 1 295 ? -46.079 -10.696 -27.631 1.00 110.33 318 ILE C N 1
ATOM 6342 C CA . ILE C 1 295 ? -46.344 -9.298 -27.924 1.00 114.31 318 ILE C CA 1
ATOM 6343 C C . ILE C 1 295 ? -46.978 -8.719 -26.672 1.00 117.71 318 ILE C C 1
ATOM 6344 O O . ILE C 1 295 ? -46.410 -7.849 -26.017 1.00 114.80 318 ILE C O 1
ATOM 6349 N N . THR C 1 296 ? -48.156 -9.235 -26.334 1.00 117.01 319 THR C N 1
ATOM 6350 C CA . THR C 1 296 ? -48.882 -8.785 -25.157 1.00 119.42 319 THR C CA 1
ATOM 6351 C C . THR C 1 296 ? -47.965 -8.646 -23.941 1.00 120.44 319 THR C C 1
ATOM 6352 O O . THR C 1 296 ? -47.874 -7.568 -23.355 1.00 125.83 319 THR C O 1
ATOM 6356 N N . ASN C 1 297 ? -47.274 -9.720 -23.567 1.00 116.21 320 ASN C N 1
ATOM 6357 C CA . ASN C 1 297 ? -46.344 -9.648 -22.437 1.00 114.25 320 ASN C CA 1
ATOM 6358 C C . ASN C 1 297 ? -44.914 -9.294 -22.884 1.00 116.37 320 ASN C C 1
ATOM 6359 O O . ASN C 1 297 ? -43.930 -9.956 -22.533 1.00 115.17 320 ASN C O 1
ATOM 6364 N N . GLY C 1 298 ? -44.839 -8.232 -23.683 1.00 118.70 321 GLY C N 1
ATOM 6365 C CA . GLY C 1 298 ? -43.597 -7.590 -24.074 1.00 115.91 321 GLY C CA 1
ATOM 6366 C C . GLY C 1 298 ? -43.889 -6.100 -24.087 1.00 119.69 321 GLY C C 1
ATOM 6367 O O . GLY C 1 298 ? -42.984 -5.271 -24.088 1.00 119.29 321 GLY C O 1
ATOM 6368 N N . LEU C 1 299 ? -45.181 -5.774 -24.091 1.00 122.96 322 LEU C N 1
ATOM 6369 C CA . LEU C 1 299 ? -45.655 -4.396 -23.987 1.00 126.64 322 LEU C CA 1
ATOM 6370 C C . LEU C 1 299 ? -46.201 -4.120 -22.590 1.00 128.85 322 LEU C C 1
ATOM 6371 O O . LEU C 1 299 ? -46.752 -3.045 -22.321 1.00 129.44 322 LEU C O 1
ATOM 6376 N N . LEU C 1 300 ? -46.064 -5.111 -21.714 1.00 125.61 323 LEU C N 1
ATOM 6377 C CA . LEU C 1 300 ? -46.477 -4.982 -20.323 1.00 129.64 323 LEU C CA 1
ATOM 6378 C C . LEU C 1 300 ? -45.304 -5.225 -19.360 1.00 131.34 323 LEU C C 1
ATOM 6379 O O . LEU C 1 300 ? -44.332 -5.910 -19.693 1.00 125.75 323 LEU C O 1
#

Solvent-accessible surface area: 34607 Å² total; per-residue (Å²): 170,158,150,110,75,47,0,0,0,2,0,12,0,0,16,22,0,0,93,49,0,0,9,82,42,3,57,29,50,14,2,2,156,75,35,31,59,3,1,34,50,142,31,76,105,67,7,38,82,27,0,90,104,6,58,3,2,0,44,0,6,32,78,0,8,59,21,4,153,150,4,50,70,69,21,183,135,23,64,41,49,45,0,10,128,71,15,140,55,45,76,10,71,76,37,61,58,60,102,105,46,8,0,0,0,0,0,0,1,112,20,0,45,52,0,1,62,25,0,59,80,10,0,36,137,33,15,88,122,35,31,100,51,0,39,0,6,4,37,8,3,23,39,6,0,116,10,11,17,34,28,2,7,17,28,0,51,108,0,55,83,122,74,42,34,0,0,0,0,2,1,0,0,22,0,2,3,122,28,17,52,17,110,33,15,57,2,25,12,16,15,23,138,130,156,50,53,109,173,50,9,85,64,1,31,87,65,4,130,85,39,127,6,41,3,0,4,0,3,33,21,39,38,48,143,0,0,85,91,0,7,148,74,29,70,14,147,49,6,47,56,0,30,1,1,1,13,23,74,161,126,49,49,2,52,44,0,8,31,0,1,26,52,1,1,82,38,0,6,91,5,0,71,133,218,111,72,82,1,3,0,1,1,10,0,0,16,24,0,0,80,59,0,0,28,103,60,6,69,25,77,15,10,3,177,83,31,31,53,2,0,47,59,105,30,54,114,70,6,43,88,64,0,79,81,8,47,4,0,0,21,0,1,4,82,0,7,95,20,10,164,86,2,20,26,22,1,87,62,5,62,5,27,6,0,0,42,69,11,57,6,37,18,60,146,40,120,7,5,1,0,0,0,0,0,0,132,21,0,43,49,0,1,56,16,0,65,61,11,0,32,79,35,23,80,126,35,25,120,94,0,56,57,42,4,65,84,4,17,114,76,0,106,47,10,16,165,52,1,17,54,15,0,108,109,0,65,81,121,68,43,21,1,1,0,0,2,2,0,0,18,0,2,3,115,27,20,56,14,121,38,16,82,2,7,50,28,2,44,126,42,160,50,68,112,164,54,13,119,79,0,31,69,31,12,116,66,53,102,2,38,3,0,2,0,3,33,21,24,52,54,159,0,0,104,83,0,20,151,58,11,88,3,163,44,8,46,59,0,22,1,1,1,11,19,82,125,139,45,50,4,40,49,0,32,57,0,2,55,75,0,0,112,33,1,5,83,14,8,76,133,217,153,114,77,50,0,0,0,2,1,10,0,0,16,24,0,0,83,57,0,0,26,116,55,4,61,20,62,12,7,3,134,9,19,28,53,4,2,29,46,148,29,67,104,74,17,31,94,64,0,75,106,7,60,12,0,0,51,0,8,31,71,2,10,88,25,11,157,148,3,51,43,59,2,186,107,9,87,35,34,44,0,16,118,72,19,143,44,52,84,26,52,77,49,98,54,42,112,105,49,5,0,0,0,0,0,0,0,115,18,0,46,53,0,3,60,12,0,60,77,9,0,45,124,37,20,78,121,27,40,140,95,0,57,60,36,7,62,85,4,20,119,70,0,127,52,13,23,153,61,2,24,43,35,1,101,110,0,56,71,126,78,45,33,2,1,0,0,1,3,0,0,15,0,0,4,108,25,18,52,14,113,44,14,55,6,9,13,20,1,26,143,49,153,51,78,107,166,50,11,79,70,2,44,88,63,0,114,101,43,122,4,63,4,0,3,0,3,20,24,18,39,56,130,0,0,89,78,0,16,123,22,59,81,10,143,69,6,53,28,0,25,1,2,1,11,12,14,107,18,32,57,2,39,48,0,27,50,0,0,70,47,0,1,119,20,0,9,89,2,4,122

InterPro domains:
  IPR006127 Periplasmic solute binding protein, ZnuA-like [PF01297] (57-320)
  IPR006128 Adhesion lipoprotein PsaA-like [PR00690] (54-72)
  IPR006128 Adhesion lipoprotein PsaA-like [PR00690] (85-98)
  IPR006128 Adhesion lipoprotein PsaA-like [PR00690] (98-115)
  IPR006128 Adhesion lipoprotein PsaA-like [PR00690] (209-230)
  IPR006128 Adhesion lipoprotein PsaA-like [PR00690] (262-280)
  IPR006128 Adhesion lipoprotein PsaA-like [PR00690] (288-307)
  IPR006129 Adhesin B [PR00691] (54-75)
  IPR006129 Adhesin B [PR00691] (79-97)
  IPR006129 Adhesin B [PR00691] (98-117)
  IPR006129 Adhesin B [PR00691] (209-226)
  IPR006129 Adhesin B [PR00691] (235-253)
  IPR006129 Adhesin B [PR00691] (258-275)
  IPR006129 Adhesin B [PR00691] (280-298)
  IPR050492 Bacterial metal-binding protein 9 [PTHR42953] (11-323)

Nearest PDB structures (foldseek):
  1xvl-assembly1_A  TM=1.001E+00  e=4.326E-50  Synechocystis sp. PCC 6803
  7me1-assembly2_B  TM=9.857E-01  e=3.369E-38  Yersinia pestis
  5z2k-assembly1_A  TM=9.302E-01  e=2.714E-29  Candidatus Liberibacter asiaticus str. psy62
  3hh8-assembly1_A  TM=9.582E-01  e=8.439E-28  Streptococcus pyogenes serotype M1
  8svc-assembly1_A  TM=9.536E-01  e=9.798E-26  Klebsiella pneumoniae

Sequence (813 aa):
TEEKKKVLTTFTVLADMVQNVAGDKLVVESITRIGAEIHGYEPTPSDIVKAQDADLILYNGMNLERWFEQFLGNVKDVPSVVLTEGIEPIPIADGPYTDKPNPHAWMSPRNALVYVENIRQAFVELDPDNAKYYNANAAVYSEQLKAIDRQLGADLEQVPANQRFLVSCEGAFSYLARDYGMEEIYMWPINAEQQFTPKQVQTVIEEVKTNNVPTIFCESTVSDKGQKQVAQATGARFGGNLYVDSLSTEEGPVPTFLDLLEYDARVITNGLLAEKKKVLTTFTVLADMVQNVAGDKLVVESITRIGAEIHGYEPTPSDIVKAQDADLILYNGMNLERWFEQFLGNVKDVPSVVLTEGIEPIPITDKPNPHAWMSPRNALVYVENIRQAFVELDPDNAKYYNANAAVYSEQLKAIDRQLGADLEQVPANQRFLVSCEGAFSYLARDYGMEEIYMWPINAEQQFTPKQVQTVIEEVKTNNVPTIFCESTVSDKGQKQVAQATGARFGGNLYVDSLSTEEGPVPTFLDLLEYDARVITNGLLAEEKKKVLTTFTVLADMVQNVAGDKLVVESITRIGAEIHGYEPTPSDIVKAQDADLILYNGMNLERWFEQFLGNVKDVPSVVLTEGIEPIPIADGPYTDKPNPHAWMSPRNALVYVENIRQAFVELDPDNAKYYNANAAVYSEQLKAIDRQLGADLEQVPANQRFLVSCEGAFSYLARDYGMEEIYMWPINAEQQFTPKQVQTVIEEVKTNNVPTIFCESTVSDKGQKQVAQATGARFGGNLYVDSLSTEEGPVPTFLDLLEYDARVITNGLL

B-factor: mean 88.55, std 21.53, range [20.0, 199.03]

CATH classification: 3.40.50.1980 (+1 more: 3.40.50.1980)

Secondary structure (DSSP, 8-state):
-----EEEESSHHHHHHHHHHHTTSSEEEESS-SS--SSS----HHHHHHHHH-SEEEE--TTSSTTHHHHHHTS-S--EEETTTT--PPBP-SSSSTTSBP---TT-HHHHHHHHHHHHHHHHHH-GGGHHHHHHHHHHHHHHHHHHHHHHHHHHSSS-GGG-EEEEEESTTHHHHHHTT-EEEEEESS--SS---HHHHHHHHHHHHTTT-SEEEEETTS-SHHHHHTTTTT--EEEEEE-SS----SSSS-SSHHHHHHHHHHHHHTTS--/---EEEESSHHHHHHHHHHHGGGSEEEESS-SS---TT----HHHHHHHHT-SEEEE--TTSSTTHHHHHHT--S--EEETTTTPPPPB----B---GGG-HHHHHHHHHHHHHHHHHH-GGGHHHHHHHHHHHHHHHHHHHHHHHHHHTTS-TTS-EEEEEE---HHHHHHTT-EEEEEESS-SS----HHHHHHHHHHIIIII--EEEEETTS--HHHHHHHHHTT-EEEEEE-SS----SSSS--SHHHHHHHHHHHHHTTS--/----EEEESSHHHHHHHHHHHGGGSEEEESS-SS---TT----HHHHHHHTT-SEEEE--TTS-TTHHHHGGG--S--EEETTTTPPPPB--SSTTTTSB-S-GGG-HHHHHHHHHHHHHHHHHHSGGGHHHHHHHHHHHHHHHHHHHHHHHHHHSSS-GGG-EEEESS-TTHHHHHHTT-EEEES-SS-SS----TTHHHHHHHHHHHTT-SEEEEESSS-SHHHHHHTTSSS-EEEEEE-SS----SSSS--SHHHHHHHHHHHHHTT--

Organism: Synechocystis sp. (strain ATCC 27184 / PCC 6803 / Kazusa) (NCBI:txid1111708)